Protein 9F3J (pdb70)

B-factor: mean 58.4, std 18.36, range [28.16, 162.72]

Nearest PDB structures (foldseek):
  6r2n-assembly3_C  TM=9.043E-01  e=4.550E-75  Kluyveromyces lactis
  6r2n-assembly2_B  TM=8.922E-01  e=2.659E-73  Kluyveromyces lactis
  6pdt-assembly1_A  TM=9.583E-01  e=2.714E-53  Saccharomyces cerevisiae S288C
  6p4x-assembly3_C  TM=8.476E-01  e=8.389E-52  Saccharomyces cerevisiae S288C
  6p4x-assembly8_B  TM=8.390E-01  e=1.185E-49  Saccharomyces cerevisiae S288C

Organism: Kluyveromyces lactis (strain ATCC 8585 / CBS 2359 / DSM 70799 / NBRC 1267 / NRRL Y-1140 / WM37) (NCBI:txid284590)

Secondary structure (DSSP, 8-state):
--HHHHHHHHHHHHTT---HHHHHHHHHHHHHHHHHHTS--SS-TTT--S---EE--------S--B-SPEEEEEE-SSEEEEEEEEEEETTEEEEEEEEEEPPGGGG-TTS---HHHHHHHHHHHHHHHHHHH-GGGTTTS-EEEEEEE-S-EEEEETTEEEE----TT---GGGTTSBHHHHHHHHHHHTT-TTEEEEEEE-HHHHHHHHHHHHS-HHHHHHEEEEEEEEESSSEEEEEEEEGGG-TTS-HHHHHHHHHTT--EEEEE--GGGTTTT-SSS---HHHHHIIIII-SSTTS-TTGGGTSHHHHHHHHHHHHHHHHHTT-S--TT-S-TT-TT-S-HHHHHHHHT--GGGTTHHHHHHHHHHH-----HHHHHHHHHHHHHHHHHHHHHHHHHHHHHHHHTTTT--STT-EEEEEEESHHHHHSTTHHHHHHHHHHHSTTHHHHHHTEEEEE-SS-HHHHHHHHHHHS--/--HHHHHHHHHHHHTT---HHHHHHHHHHHHHHHHHHTSPPSS-TTT--S---EE--------S--B-SPEEEEEE-SSEEEEEEEEEEETTEEEEEEEEEEPPGGGG-SSS---HHHHHHHHHHHHHHHHHHH-TTS-TT--EEEEEEE-S-EEEEETTEEEE----TT---GGGTTSBHHHHHHHHHHHTT-TTEEEEEEE-HHHHHHHHHHHHS-HHHHHHEEEEEEEEESSSEEEEEEEEGGG-TTS-HHHHHHHHHTT--EEEEE--GGGTTTT-SSS---HHHHHIIIII-SSTTS-HHHHTTSHHHHHHHHHHHHHHHHHTTSS--TT-S-TT-TT-S-HHHHHHHHT--GGGTTHHHHHHHHHHH-----HHHHHHHHHHHHHHHHHHHHHHHHHHHHHHHHTTTT--STT-EEEEEEESHHHHHSTTHHHHHHHHHHHSTTHHHHHHTEEEEE----SSHHHHHHHHHS--

Foldseek 3Di:
DDVVLVVVLVVVLVLLDQALVLLQVLLVVLLVLLLVLLAAQVDDLLPDLTFPFAFQQAQDADQQQDFDAKAKEWADDQWKIKIKIWGRPGQLDIDMDMDIDTDDCVQQDPVDADALLNVLLVVLVVNLVSCCVPVVPCQLPALHFYFYAYAADWNDDHFQWTAGSADFFRGDHPNRHRPTNQCSNCVSNVVVNNVSYHHFGYHHQQLLLQNSCSNNQHPVRCVQAPAAKRWEAASFTWMKGWDFLVSSNNDDVVVSVVCVVVVGTTTIIGRLCLSHPLVPPRQSDDPLLQCCQPPPGPHRSGSSLRCLAHFQHLQQSLLVVQVVCVVVVNHDQDQWQSPPDGSLGTSVLLLQLQPQDCVVLSVSNQVSRCVRTNGHDHSVRSVSSNSNSNSSLLSNLLSSLSSVLSVCVSVVVVPDDPSHAYEHEYEYCCCVRRPCSVVSNLVSSLSYPCHNVNSVSYHDDYRPRGSRNSSRVSSSVGDD/DFVVLLVLLVVVLVLLDQALVLLQVLLVVLLVLLLVLLAADPDDLLPDLTFPFAFQQAFDADQQQDFDAWAWEWADDLWKIKIKIWGRPGQLDIDMDMDIDTDDCVQQDDPDADALLNVLLVRLVVVVVSCCVPPVVDDLLAQHFYFYAYAADWNDPHFQWTAGSDDFLRGDHPVRHRPTNQVSNCVSNVVVSNVSYHHFGYHHQQLLLRRSCNNNQHPVRCVQAPAAKRWEAASFTWMKGWDFLVSSNNPDVVVSVVCVVVVGTTTIIGRLCLSHPLVPPRQSDDPLLQCCQPPPGPHRSGSSLRCLAHFQHLQQSLLVVQVVCVVVVNHDQDQWQSPPDGSLGTSVLLLQLQPQDCVVLSVSNQVSRCVRTNGHDHSVRSVSSNSNSNSSLLSNLLSSLSSVLSVCVSVVVCPDDPSHAYEHAYEHCCCVPRPCSVVSNLVSNLSYPCHNVNSVSYHDDHGDSPSRPSSRVSSSPGDD

GO terms:
  GO:0004340 glucokinase activity (F, EXP)
  GO:0004396 hexokinase activity (F, EXP)
  GO:0019158 mannokinase activity (F, EXP)

Solvent-accessible surface area: 37695 Å² total; per-residue (Å²): 134,52,99,158,6,37,144,21,1,49,63,10,22,90,88,5,111,8,70,125,82,55,0,48,68,0,1,117,30,0,29,58,10,0,91,126,10,4,73,67,55,168,63,74,53,45,124,41,70,38,2,19,0,5,12,7,59,13,22,70,62,10,62,0,88,54,128,27,115,39,3,0,2,0,23,0,17,10,55,25,2,75,0,6,4,0,54,2,70,6,86,27,92,53,125,66,79,78,51,121,36,135,8,45,108,89,12,82,52,147,113,122,154,13,42,4,105,46,1,0,71,47,0,0,91,29,0,59,119,2,0,60,141,48,32,152,130,37,24,89,115,115,163,6,32,0,0,0,0,1,8,2,4,9,47,19,83,42,33,44,29,1,113,1,9,34,9,5,17,33,1,125,0,43,77,0,54,33,84,16,0,11,124,38,0,35,98,13,0,58,83,42,40,0,63,24,0,54,10,14,0,3,3,12,21,0,0,0,0,1,5,0,10,0,0,22,2,52,91,79,38,47,53,32,20,47,0,25,0,0,0,19,1,5,36,8,4,12,0,0,2,25,4,115,0,94,52,0,86,63,11,84,90,71,40,40,112,104,30,57,93,101,58,53,79,60,0,0,0,4,0,5,0,0,2,0,8,8,106,54,90,63,8,20,54,6,78,13,2,88,50,0,9,110,122,45,14,75,10,68,15,36,5,3,0,5,2,2,0,1,11,48,2,0,0,0,0,0,2,2,0,0,8,40,1,47,134,91,160,38,7,84,5,64,152,26,68,0,113,130,55,59,61,47,2,61,14,111,8,0,25,86,0,0,54,12,51,68,151,90,79,0,85,84,0,78,74,13,0,58,187,25,3,88,0,84,10,72,86,40,18,14,37,6,1,11,82,2,0,53,16,0,0,77,1,0,0,11,0,0,0,0,0,0,0,0,2,1,58,42,48,101,17,50,128,58,82,68,22,19,8,0,7,0,0,0,33,16,70,4,2,71,129,7,18,3,0,85,27,6,0,44,63,0,0,6,43,4,76,15,10,46,105,3,2,26,49,6,46,18,89,28,8,173,24,20,8,10,0,0,0,0,13,8,0,39,137,14,135,93,131,61,99,156,10,42,145,19,1,46,65,10,22,89,82,5,111,11,70,129,83,52,0,49,69,0,2,112,31,0,28,57,10,0,91,128,12,4,79,86,66,187,68,70,56,41,123,45,66,36,3,21,0,7,11,6,56,12,23,68,62,8,63,0,92,51,130,26,99,31,4,0,0,0,17,1,17,12,55,22,2,47,0,0,4,0,54,3,75,6,83,26,91,70,124,68,74,63,55,111,38,137,10,51,113,78,8,48,44,108,127,118,150,6,42,6,106,46,1,1,72,50,0,0,74,27,0,69,108,3,16,72,147,49,32,164,143,46,118,102,109,74,144,10,31,0,0,0,2,1,7,3,5,8,48,19,85,42,31,45,28,1,114,3,9,32,17,4,22,17,3,76,1,64,77,0,67,35,81,16,0,10,124,38,0,34,98,16,0,57,83,46,40,6,63,18,0,56,9,12,0,3,3,12,28,0,0,0,4,1,4,9,24,0,0,38,0,54,92,78,34,46,47,36,19,34,0,19,0,0,0,23,2,4,40,6,4,11,0,0,2,23,5,119,0,94,53,0,77,62,11,79,88,68,41,39,112,106,31,61,91,104,59,52,79,59,1,0,0,6,0,6,0,0,1,0,8,7,101,55,88,64,8,20,54,5,75,12,2,88,50,0,8,108,124,47,14,65,13,67,14,37,5,3,0,5,2,2,1,1,13,57,3,0,0,0,0,0,2,1,0,0,10,42,1,47,135,88,164,36,9,88,5,68,153,24,67,0,112,133,53,58,61,45,2,61,14,107,7,0,27,84,0,0,56,12,51,69,149,90,75,0,60,81,0,82,70,11,0,51,185,26,2,84,0,96,14,67,68,79,22,13,43,16,2,14,85,2,0,52,15,1,0,76,0,0,0,11,0,0,0,0,0,0,0,0,2,1,67,48,48,98,9,57,111,69,81,72,23,18,19,0,2,0,1,0,21,14,68,4,3,55,122,8,16,4,0,78,25,5,0,23,64,0,0,8,45,5,76,14,10,50,102,4,2,28,58,8,66,3,78,45,10,126,12,12,22,0,6,0,0,0,14,8,0,40,137,15,136,93

Sequence (960 aa):
SDPKLTKAVDSICDQFIVTKSKISQLTEYFIDCMEKGLEPCESDISQNKGLPMIPTFVTDKPSGQEHGVTMLAADLGGTNFRVCSVELLGNHEFKIEQEKSKIPTFFFQQDDHHHVTSKDLFQHMALITHQFLTKHHKDVIQDYKWKMGFTFSYPVDQTSLSSGKLIRWTTKKGGFFKIGDTVGQDVVQLFQQELNDIGLSNVHVVALTNDTTGTLLARCYASSDAARAINEPVIGCIFGTGTNGCYMEKLENIHKLDPASREELLSQGKTHMCINTEWGSFDNELNHLPTTSYDIKIDQQFSTNPGFHLFEKRVSGLYLGEILRNILLDLEKQELFDLKESVLKNNPFILTTETLSHIEIDTVENDLQDTRDALLKAADLETTFEERVLIQKLVRAISRRAAFLAAVPIAAILIKTNALNQSYHCQVEVGCDGSVVEHYPGFRSMMRHALALSPIGPEGERDVHLRISKDGSGVGAALCALHANYSDPKLTKAVDSICDQFIVTKSKISQLTEYFIDCMEKGLEPCESDISQNKGLPMIPTFVTDKPSGQEHGVTMLAADLGGTNFRVCSVELLGNHEFKIEQEKSKIPTFFFQDDHHVTSKDLFQHMALITHQFLTKHHKDVIQDYKWKMGFTFSYPVDQTSLSSGKLIRWTKGFKIGDTVGQDVVQLFQQELNDIGLSNVHVVALTNDTTGTLLARCYASSDAARAINEPVIGCIFGTGTNGCYMEKLENIHKLDPASREELLSQGKTHMCINTEWGSFDNELNHLPTTSYDIKIDQQFSTNPGFHLFEKRVSGLYLGEILRNILLDLEKQELFDLKESVLKNNPFILTTETLSHIEIDTVENDLQDTRDALLKAADLETTFEERVLIQKLVRAISRRAAFLAAVPIAAILIKTNALNQSYHCQVEVGCDGSVVEHYPGFRSMMRHALALSPIGPEGERDVHLRISKDGSGVGAALCALHANY

InterPro domains:
  IPR001312 Hexokinase [PS51748] (4-477)
  IPR001312 Hexokinase [PTHR19443] (9-479)
  IPR019807 Hexokinase, binding site [PS00378] (147-172)
  IPR022672 Hexokinase, N-terminal [PF00349] (10-216)
  IPR022673 Hexokinase, C-terminal [PF03727] (230-477)
  IPR043129 ATPase, nucleotide binding domain [SSF53067] (10-218)
  IPR043129 ATPase, nucleotide binding domain [SSF53067] (229-478)

Structure (mmCIF, N/CA/C/O backbone):
data_9F3J
#
_entry.id   9F3J
#
_cell.length_a   187.890
_cell.length_b   187.890
_cell.length_c   92.151
_cell.angle_alpha   90.000
_cell.angle_beta   90.000
_cell.angle_gamma   90.000
#
_symmetry.space_group_name_H-M   'I 4'
#
loop_
_entity.id
_entity.type
_entity.pdbx_description
1 polymer Glucokinase-1
2 non-polymer alpha-D-mannopyranose
3 non-polymer 'MALONATE ION'
4 water water
#
loop_
_atom_site.group_PDB
_atom_site.id
_atom_site.type_symbol
_atom_site.label_atom_id
_atom_site.label_alt_id
_atom_site.label_comp_id
_atom_site.label_asym_id
_atom_site.label_entity_id
_atom_site.label_seq_id
_atom_site.pdbx_PDB_ins_code
_atom_site.Cartn_x
_atom_site.Cartn_y
_atom_site.Cartn_z
_atom_site.occupancy
_atom_site.B_iso_or_equiv
_atom_site.auth_seq_id
_atom_site.auth_comp_id
_atom_site.auth_asym_id
_atom_site.auth_atom_id
_atom_site.pdbx_PDB_model_num
ATOM 1 N N . SER A 1 2 ? -87.46023 -18.09214 -73.81972 1.000 89.79065 2 SER A N 1
ATOM 2 C CA . SER A 1 2 ? -88.80171 -17.60761 -74.12151 1.000 89.61272 2 SER A CA 1
ATOM 3 C C . SER A 1 2 ? -88.74254 -16.37053 -75.01136 1.000 92.27228 2 SER A C 1
ATOM 4 O O . SER A 1 2 ? -89.55136 -16.21890 -75.92579 1.000 103.60683 2 SER A O 1
ATOM 11 N N . ASP A 1 3 ? -87.78061 -15.49014 -74.74387 1.000 89.13463 3 ASP A N 1
ATOM 12 C CA . ASP A 1 3 ? -87.59932 -14.26298 -75.52103 1.000 91.85203 3 ASP A CA 1
ATOM 13 C C . ASP A 1 3 ? -86.17448 -14.22719 -76.05499 1.000 85.16417 3 ASP A C 1
ATOM 14 O O . ASP A 1 3 ? -85.25028 -13.79732 -75.34117 1.000 78.46315 3 ASP A O 1
ATOM 23 N N . PRO A 1 4 ? -85.94237 -14.66881 -77.29377 1.000 86.75576 4 PRO A N 1
ATOM 24 C CA . PRO A 1 4 ? -84.56166 -14.72268 -77.80322 1.000 83.84180 4 PRO A CA 1
ATOM 25 C C . PRO A 1 4 ? -83.85631 -13.37706 -77.82770 1.000 76.22368 4 PRO A C 1
ATOM 26 O O . PRO A 1 4 ? -82.62244 -13.34134 -77.74976 1.000 75.18768 4 PRO A O 1
ATOM 37 N N . LYS A 1 5 ? -84.59054 -12.26650 -77.93369 1.000 77.07607 5 LYS A N 1
ATOM 38 C CA . LYS A 1 5 ? -83.93242 -10.96371 -77.97597 1.000 73.69711 5 LYS A CA 1
ATOM 39 C C . LYS A 1 5 ? -83.40132 -10.56436 -76.60525 1.000 70.98840 5 LYS A C 1
ATOM 40 O O . LYS A 1 5 ? -82.32964 -9.95611 -76.50323 1.000 67.48219 5 LYS A O 1
ATOM 59 N N . LEU A 1 6 ? -84.13091 -10.89786 -75.53977 1.000 70.12877 6 LEU A N 1
ATOM 60 C CA . LEU A 1 6 ? -83.62202 -10.64158 -74.19711 1.000 66.96681 6 LEU A CA 1
ATOM 61 C C . LEU A 1 6 ? -82.41429 -11.52019 -73.89342 1.000 63.90881 6 LEU A C 1
ATOM 62 O O . LEU A 1 6 ? -81.44986 -11.06537 -73.26700 1.000 59.18844 6 LEU A O 1
ATOM 78 N N . THR A 1 7 ? -82.44607 -12.77945 -74.33832 1.000 65.85485 7 THR A N 1
ATOM 79 C CA . THR A 1 7 ? -81.33406 -13.68843 -74.07784 1.000 64.98845 7 THR A CA 1
ATOM 80 C C . THR A 1 7 ? -80.05094 -13.19354 -74.73416 1.000 63.01715 7 THR A C 1
ATOM 81 O O . THR A 1 7 ? -78.97718 -13.23171 -74.12201 1.000 60.61367 7 THR A O 1
ATOM 92 N N . LYS A 1 8 ? -80.13805 -12.72961 -75.98228 1.000 65.06531 8 LYS A N 1
ATOM 93 C CA . LYS A 1 8 ? -78.94666 -12.22929 -76.65904 1.000 66.87849 8 LYS A CA 1
ATOM 94 C C . LYS A 1 8 ? -78.46351 -10.91994 -76.04898 1.000 61.38007 8 LYS A C 1
ATOM 95 O O . LYS A 1 8 ? -77.25399 -10.66804 -76.00659 1.000 59.39850 8 LYS A O 1
ATOM 114 N N . ALA A 1 9 ? -79.38342 -10.07494 -75.57872 1.000 59.21105 9 ALA A N 1
ATOM 115 C CA . ALA A 1 9 ? -78.97418 -8.84773 -74.90454 1.000 55.54546 9 ALA A CA 1
ATOM 116 C C . ALA A 1 9 ? -78.20343 -9.15630 -73.62732 1.000 57.16695 9 ALA A C 1
ATOM 117 O O . ALA A 1 9 ? -77.20137 -8.49890 -73.32172 1.000 52.77263 9 ALA A O 1
ATOM 124 N N . VAL A 1 10 ? -78.65090 -10.16070 -72.87259 1.000 55.27144 10 VAL A N 1
ATOM 125 C CA . VAL A 1 10 ? -77.98092 -10.50991 -71.62380 1.000 54.54223 10 VAL A CA 1
ATOM 126 C C . VAL A 1 10 ? -76.60946 -11.11395 -71.90526 1.000 53.31901 10 VAL A C 1
ATOM 127 O O . VAL A 1 10 ? -75.60904 -10.72942 -71.28905 1.000 52.19649 10 VAL A O 1
ATOM 140 N N . ASP A 1 11 ? -76.53990 -12.07153 -72.83575 1.000 54.62537 11 ASP A N 1
ATOM 141 C CA . ASP A 1 11 ? -75.24716 -12.64686 -73.19705 1.000 56.99822 11 ASP A CA 1
ATOM 142 C C . ASP A 1 11 ? -74.27341 -11.56261 -73.64052 1.000 53.78758 11 ASP A C 1
ATOM 143 O O . ASP A 1 11 ? -73.07407 -11.63535 -73.34771 1.000 51.53329 11 ASP A O 1
ATOM 152 N N . SER A 1 12 ? -74.77356 -10.54356 -74.34297 1.000 54.27637 12 SER A N 1
ATOM 153 C CA . SER A 1 12 ? -73.90937 -9.45482 -74.78713 1.000 54.94070 12 SER A CA 1
ATOM 154 C C . SER A 1 12 ? -73.42847 -8.61896 -73.60830 1.000 51.75170 12 SER A C 1
ATOM 155 O O . SER A 1 12 ? -72.26782 -8.19422 -73.57416 1.000 52.10586 12 SER A O 1
ATOM 163 N N . ILE A 1 13 ? -74.30941 -8.35913 -72.64036 1.000 52.26818 13 ILE A N 1
ATOM 164 C CA . ILE A 1 13 ? -73.90119 -7.62556 -71.44728 1.000 49.86509 13 ILE A CA 1
ATOM 165 C C . ILE A 1 13 ? -72.89403 -8.44034 -70.64629 1.000 49.72868 13 ILE A C 1
ATOM 166 O O . ILE A 1 13 ? -71.90760 -7.90260 -70.12949 1.000 46.21182 13 ILE A O 1
ATOM 182 N N . CYS A 1 14 ? -73.12536 -9.74968 -70.53052 1.000 49.02263 14 CYS A N 1
ATOM 183 C CA . CYS A 1 14 ? -72.19372 -10.60527 -69.80455 1.000 48.46801 14 CYS A CA 1
ATOM 184 C C . CYS A 1 14 ? -70.80157 -10.55791 -70.42195 1.000 47.49032 14 CYS A C 1
ATOM 185 O O . CYS A 1 14 ? -69.79502 -10.59148 -69.70442 1.000 48.24714 14 CYS A O 1
ATOM 193 N N . ASP A 1 15 ? -70.72235 -10.48152 -71.75292 1.000 45.88262 15 ASP A N 1
ATOM 194 C CA . ASP A 1 15 ? -69.42133 -10.41494 -72.40976 1.000 48.09234 15 ASP A CA 1
ATOM 195 C C . ASP A 1 15 ? -68.68222 -9.12257 -72.07884 1.000 49.14193 15 ASP A C 1
ATOM 196 O O . ASP A 1 15 ? -67.44829 -9.08563 -72.14297 1.000 48.69209 15 ASP A O 1
ATOM 205 N N . GLN A 1 16 ? -69.40700 -8.05661 -71.72803 1.000 46.47429 16 GLN A N 1
ATOM 206 C CA . GLN A 1 16 ? -68.75190 -6.80354 -71.36955 1.000 46.16572 16 GLN A CA 1
ATOM 207 C C . GLN A 1 16 ? -67.96401 -6.91120 -70.07142 1.000 44.31654 16 GLN A C 1
ATOM 208 O O . GLN A 1 16 ? -67.09548 -6.06972 -69.81839 1.000 44.67322 16 GLN A O 1
ATOM 222 N N . PHE A 1 17 ? -68.23856 -7.92166 -69.24979 1.000 40.27743 17 PHE A N 1
ATOM 223 C CA . PHE A 1 17 ? -67.59149 -8.06695 -67.95410 1.000 41.76817 17 PHE A CA 1
ATOM 224 C C . PHE A 1 17 ? -66.43567 -9.05559 -67.97593 1.000 42.19317 17 PHE A C 1
ATOM 225 O O . PHE A 1 17 ? -65.81740 -9.28851 -66.93285 1.000 42.32776 17 PHE A O 1
ATOM 242 N N . ILE A 1 18 ? -66.12195 -9.63258 -69.13538 1.000 40.79936 18 ILE A N 1
ATOM 243 C CA . ILE A 1 18 ? -65.03108 -10.59106 -69.21972 1.000 40.69945 18 ILE A CA 1
ATOM 244 C C . ILE A 1 18 ? -63.70526 -9.86618 -69.04147 1.000 40.91587 18 ILE A C 1
ATOM 245 O O . ILE A 1 18 ? -63.47623 -8.79324 -69.61669 1.000 41.33006 18 ILE A O 1
ATOM 261 N N . VAL A 1 19 ? -62.82211 -10.45480 -68.24135 1.000 43.32200 19 VAL A N 1
ATOM 262 C CA . VAL A 1 19 ? -61.46967 -9.95153 -68.03386 1.000 40.73872 19 VAL A CA 1
ATOM 263 C C . VAL A 1 19 ? -60.51217 -11.03757 -68.49928 1.000 39.25274 19 VAL A C 1
ATOM 264 O O . VAL A 1 19 ? -60.48317 -12.13408 -67.92648 1.000 38.22264 19 VAL A O 1
ATOM 277 N N . THR A 1 20 ? -59.73432 -10.73535 -69.53300 1.000 41.31451 20 THR A N 1
ATOM 278 C CA . THR A 1 20 ? -58.86891 -11.71833 -70.16383 1.000 41.04256 20 THR A CA 1
ATOM 279 C C . THR A 1 20 ? -57.52997 -11.81104 -69.43548 1.000 43.09242 20 THR A C 1
ATOM 280 O O . THR A 1 20 ? -57.18375 -10.97010 -68.60282 1.000 40.34624 20 THR A O 1
ATOM 291 N N . LYS A 1 21 ? -56.76849 -12.85936 -69.76538 1.000 42.16966 21 LYS A N 1
ATOM 292 C CA . LYS A 1 21 ? -55.42035 -12.99346 -69.22230 1.000 43.12116 21 LYS A CA 1
ATOM 293 C C . LYS A 1 21 ? -54.56841 -11.78303 -69.58218 1.000 43.68800 21 LYS A C 1
ATOM 294 O O . LYS A 1 21 ? -53.87010 -11.22310 -68.72914 1.000 38.78419 21 LYS A O 1
ATOM 313 N N . SER A 1 22 ? -54.61075 -11.36567 -70.84951 1.000 42.83240 22 SER A N 1
ATOM 314 C CA . SER A 1 22 ? -53.79558 -10.23239 -71.27268 1.000 44.10657 22 SER A CA 1
ATOM 315 C C . SER A 1 22 ? -54.19315 -8.96768 -70.52508 1.000 43.97397 22 SER A C 1
ATOM 316 O O . SER A 1 22 ? -53.33650 -8.14225 -70.18582 1.000 43.26068 22 SER A O 1
ATOM 324 N N . LYS A 1 23 ? -55.48847 -8.80328 -70.24834 1.000 42.23960 23 LYS A N 1
ATOM 325 C CA . LYS A 1 23 ? -55.93593 -7.65174 -69.47381 1.000 41.22210 23 LYS A CA 1
ATOM 326 C C . LYS A 1 23 ? -55.36666 -7.70087 -68.06171 1.000 42.07099 23 LYS A C 1
ATOM 327 O O . LYS A 1 23 ? -54.87122 -6.69426 -67.54181 1.000 41.10378 23 LYS A O 1
ATOM 346 N N . ILE A 1 24 ? -55.42763 -8.87313 -67.42507 1.000 39.44187 24 ILE A N 1
ATOM 347 C CA . ILE A 1 24 ? -54.86238 -9.02257 -66.08706 1.000 41.41711 24 ILE A CA 1
ATOM 348 C C . ILE A 1 24 ? -53.38365 -8.66116 -66.09780 1.000 40.86577 24 ILE A C 1
ATOM 349 O O . ILE A 1 24 ? -52.89606 -7.94813 -65.21319 1.000 43.37800 24 ILE A O 1
ATOM 365 N N . SER A 1 25 ? -52.64764 -9.14502 -67.09947 1.000 39.53175 25 SER A N 1
ATOM 366 C CA . SER A 1 25 ? -51.23611 -8.79612 -67.21790 1.000 44.48980 25 SER A CA 1
ATOM 367 C C . SER A 1 25 ? -51.05666 -7.28604 -67.32580 1.000 44.06012 25 SER A C 1
ATOM 368 O O . SER A 1 25 ? -50.20823 -6.69805 -66.64517 1.000 43.15061 25 SER A O 1
ATOM 376 N N . GLN A 1 26 ? -51.85631 -6.63930 -68.17668 1.000 44.54542 26 GLN A N 1
ATOM 377 C CA . GLN A 1 26 ? -51.76586 -5.19001 -68.32982 1.000 43.45645 26 GLN A CA 1
ATOM 378 C C . GLN A 1 26 ? -52.05045 -4.48106 -67.01083 1.000 43.90583 26 GLN A C 1
ATOM 379 O O . GLN A 1 26 ? -51.29834 -3.59226 -66.59424 1.000 44.31728 26 GLN A O 1
ATOM 393 N N . LEU A 1 27 ? -53.14614 -4.85340 -66.34478 1.000 43.62905 27 LEU A N 1
ATOM 394 C CA . LEU A 1 27 ? -53.50622 -4.19919 -65.09087 1.000 41.57917 27 LEU A CA 1
ATOM 395 C C . LEU A 1 27 ? -52.47716 -4.47754 -64.00196 1.000 40.27471 27 LEU A C 1
ATOM 396 O O . LEU A 1 27 ? -52.16982 -3.59534 -63.19254 1.000 40.13057 27 LEU A O 1
ATOM 412 N N . THR A 1 28 ? -51.93452 -5.69638 -63.96371 1.000 42.82804 28 THR A N 1
ATOM 413 C CA . THR A 1 28 ? -50.90572 -6.01729 -62.97921 1.000 40.57827 28 THR A CA 1
ATOM 414 C C . THR A 1 28 ? -49.66791 -5.15350 -63.18393 1.000 41.38761 28 THR A C 1
ATOM 415 O O . THR A 1 28 ? -49.12969 -4.58124 -62.22902 1.000 38.80981 28 THR A O 1
ATOM 426 N N . GLU A 1 29 ? -49.20331 -5.04574 -64.42988 1.000 45.64767 29 GLU A N 1
ATOM 427 C CA . GLU A 1 29 ? -48.06284 -4.18538 -64.72671 1.000 46.47716 29 GLU A CA 1
ATOM 428 C C . GLU A 1 29 ? -48.36968 -2.73670 -64.36842 1.000 47.05370 29 GLU A C 1
ATOM 429 O O . GLU A 1 29 ? -47.55778 -2.05390 -63.73239 1.000 43.53589 29 GLU A O 1
ATOM 441 N N . TYR A 1 30 ? -49.54309 -2.24885 -64.77637 1.000 45.04428 30 TYR A N 1
ATOM 442 C CA . TYR A 1 30 ? -49.90472 -0.86186 -64.50442 1.000 46.02729 30 TYR A CA 1
ATOM 443 C C . TYR A 1 30 ? -50.00244 -0.59652 -63.00660 1.000 42.18809 30 TYR A C 1
ATOM 444 O O . TYR A 1 30 ? -49.59815 0.47109 -62.53211 1.000 43.69667 30 TYR A O 1
ATOM 462 N N . PHE A 1 31 ? -50.53415 -1.55340 -62.24247 1.000 41.47486 31 PHE A N 1
ATOM 463 C CA . PHE A 1 31 ? -50.63159 -1.35882 -60.79969 1.000 40.43500 31 PHE A CA 1
ATOM 464 C C . PHE A 1 31 ? -49.25687 -1.11743 -60.18926 1.000 40.42818 31 PHE A C 1
ATOM 465 O O . PHE A 1 31 ? -49.10365 -0.27373 -59.29857 1.000 41.56472 31 PHE A O 1
ATOM 482 N N . ILE A 1 32 ? -48.24264 -1.84871 -60.65622 1.000 41.64309 32 ILE A N 1
ATOM 483 C CA . ILE A 1 32 ? -46.89239 -1.65749 -60.13535 1.000 40.82093 32 ILE A CA 1
ATOM 484 C C . ILE A 1 32 ? -46.38637 -0.26054 -60.47477 1.000 46.61212 32 ILE A C 1
ATOM 485 O O . ILE A 1 32 ? -45.78064 0.41627 -59.63466 1.000 45.51109 32 ILE A O 1
ATOM 501 N N . ASP A 1 33 ? -46.61775 0.19293 -61.70942 1.000 46.88718 33 ASP A N 1
ATOM 502 C CA . ASP A 1 33 ? -46.27445 1.56769 -62.05985 1.000 50.40213 33 ASP A CA 1
ATOM 503 C C . ASP A 1 33 ? -46.94549 2.54961 -61.10682 1.000 47.74487 33 ASP A C 1
ATOM 504 O O . ASP A 1 33 ? -46.30167 3.46527 -60.58242 1.000 48.78485 33 ASP A O 1
ATOM 513 N N . CYS A 1 34 ? -48.24627 2.36679 -60.86475 1.000 44.81861 34 CYS A N 1
ATOM 514 C CA . CYS A 1 34 ? -48.96732 3.26586 -59.96992 1.000 45.69917 34 CYS A CA 1
ATOM 515 C C . CYS A 1 34 ? -48.44636 3.18112 -58.54085 1.000 44.93626 34 CYS A C 1
ATOM 516 O O . CYS A 1 34 ? -48.48025 4.17874 -57.81089 1.000 45.36721 34 CYS A O 1
ATOM 524 N N . MET A 1 35 ? -47.97696 2.00499 -58.11646 1.000 43.05010 35 MET A N 1
ATOM 525 C CA . MET A 1 35 ? -47.35960 1.89249 -56.79855 1.000 43.98762 35 MET A CA 1
ATOM 526 C C . MET A 1 35 ? -46.13024 2.78539 -56.70300 1.000 41.89027 35 MET A C 1
ATOM 527 O O . MET A 1 35 ? -45.96631 3.54016 -55.73791 1.000 40.88491 35 MET A O 1
ATOM 541 N N . GLU A 1 36 ? -45.25742 2.71789 -57.70920 1.000 43.86735 36 GLU A N 1
ATOM 542 C CA . GLU A 1 36 ? -44.02235 3.49360 -57.67764 1.000 46.60938 36 GLU A CA 1
ATOM 543 C C . GLU A 1 36 ? -44.30708 4.98858 -57.74772 1.000 46.35726 36 GLU A C 1
ATOM 544 O O . GLU A 1 36 ? -43.68671 5.77739 -57.02439 1.000 46.04734 36 GLU A O 1
ATOM 556 N N . LYS A 1 37 ? -45.23783 5.39969 -58.61295 1.000 47.66784 37 LYS A N 1
ATOM 557 C CA . LYS A 1 37 ? -45.64781 6.80003 -58.63535 1.000 45.97491 37 LYS A CA 1
ATOM 558 C C . LYS A 1 37 ? -46.19699 7.23124 -57.28147 1.000 43.56137 37 LYS A C 1
ATOM 559 O O . LYS A 1 37 ? -45.86693 8.31402 -56.78470 1.000 39.90777 37 LYS A O 1
ATOM 578 N N . GLY A 1 38 ? -47.04301 6.39623 -56.67223 1.000 45.58159 38 GLY A N 1
ATOM 579 C CA . GLY A 1 38 ? -47.68961 6.75409 -55.42198 1.000 42.23741 38 GLY A CA 1
ATOM 580 C C . GLY A 1 38 ? -46.75351 6.83646 -54.23615 1.000 42.78181 38 GLY A C 1
ATOM 581 O O . GLY A 1 38 ? -47.10268 7.46189 -53.23032 1.000 41.58699 38 GLY A O 1
ATOM 585 N N . LEU A 1 39 ? -45.57557 6.21965 -54.32656 1.000 43.13980 39 LEU A N 1
ATOM 586 C CA . LEU A 1 39 ? -44.59505 6.29794 -53.25206 1.000 42.27636 39 LEU A CA 1
ATOM 587 C C . LEU A 1 39 ? -43.80030 7.59560 -53.28099 1.000 47.65777 39 LEU A C 1
ATOM 588 O O . LEU A 1 39 ? -43.04707 7.86467 -52.33914 1.000 46.25457 39 LEU A O 1
ATOM 604 N N . GLU A 1 40 ? -43.95564 8.39614 -54.32871 1.000 46.63738 40 GLU A N 1
ATOM 605 C CA . GLU A 1 40 ? -43.34095 9.70676 -54.41583 1.000 50.29391 40 GLU A CA 1
ATOM 606 C C . GLU A 1 40 ? -44.20688 10.74671 -53.71528 1.000 51.54792 40 GLU A C 1
ATOM 607 O O . GLU A 1 40 ? -45.41330 10.55256 -53.54468 1.000 51.50034 40 GLU A O 1
ATOM 619 N N . PRO A 1 41 ? -43.61675 11.86552 -53.29940 1.000 52.64216 41 PRO A N 1
ATOM 620 C CA . PRO A 1 41 ? -44.43527 12.96020 -52.77306 1.000 50.43949 41 PRO A CA 1
ATOM 621 C C . PRO A 1 41 ? -45.36043 13.46528 -53.86771 1.000 55.00379 41 PRO A C 1
ATOM 622 O O . PRO A 1 41 ? -44.98841 13.52558 -55.04149 1.000 59.76768 41 PRO A O 1
ATOM 633 N N . CYS A 1 42 ? -46.58057 13.82744 -53.47428 1.000 54.18605 42 CYS A N 1
ATOM 634 C CA . CYS A 1 42 ? -47.61219 14.14956 -54.45091 1.000 60.00315 42 CYS A CA 1
ATOM 635 C C . CYS A 1 42 ? -47.46948 15.53926 -55.05399 1.000 66.63154 42 CYS A C 1
ATOM 636 O O . CYS A 1 42 ? -48.07759 15.80460 -56.09692 1.000 69.65838 42 CYS A O 1
ATOM 644 N N . GLU A 1 43 ? -46.68441 16.42582 -54.44482 1.000 72.04299 43 GLU A N 1
ATOM 645 C CA . GLU A 1 43 ? -46.43547 17.75835 -54.99232 1.000 71.30984 43 GLU A CA 1
ATOM 646 C C . GLU A 1 43 ? -47.72983 18.53713 -55.21761 1.000 68.49725 43 GLU A C 1
ATOM 647 O O . GLU A 1 43 ? -47.75145 19.51530 -55.97178 1.000 79.47368 43 GLU A O 1
ATOM 659 N N . SER A 1 44 ? -48.81121 18.09821 -54.58086 1.000 74.84803 44 SER A N 1
ATOM 660 C CA . SER A 1 44 ? -50.10375 18.76798 -54.60922 1.000 81.82260 44 SER A CA 1
ATOM 661 C C . SER A 1 44 ? -50.79941 18.47281 -53.28465 1.000 81.32899 44 SER A C 1
ATOM 662 O O . SER A 1 44 ? -50.19544 17.92908 -52.35602 1.000 82.25455 44 SER A O 1
ATOM 670 N N . ASP A 1 45 ? -52.06695 18.85429 -53.18229 1.000 92.43760 45 ASP A N 1
ATOM 671 C CA . ASP A 1 45 ? -52.85707 18.47054 -52.02128 1.000 94.68633 45 ASP A CA 1
ATOM 672 C C . ASP A 1 45 ? -53.10890 16.96540 -52.04528 1.000 92.45297 45 ASP A C 1
ATOM 673 O O . ASP A 1 45 ? -53.39305 16.38408 -53.09630 1.000 92.64696 45 ASP A O 1
ATOM 682 N N . ILE A 1 46 ? -52.99407 16.32855 -50.87629 1.000 81.10503 46 ILE A N 1
ATOM 683 C CA . ILE A 1 46 ? -53.22970 14.88890 -50.80122 1.000 77.89689 46 ILE A CA 1
ATOM 684 C C . ILE A 1 46 ? -54.68482 14.56117 -51.10919 1.000 78.19510 46 ILE A C 1
ATOM 685 O O . ILE A 1 46 ? -54.99254 13.46190 -51.58687 1.000 68.55224 46 ILE A O 1
ATOM 701 N N . SER A 1 47 ? -55.60181 15.49210 -50.83935 1.000 81.71753 47 SER A N 1
ATOM 702 C CA . SER A 1 47 ? -57.00629 15.28501 -51.16817 1.000 79.49955 47 SER A CA 1
ATOM 703 C C . SER A 1 47 ? -57.28325 15.44242 -52.65748 1.000 79.60442 47 SER A C 1
ATOM 704 O O . SER A 1 47 ? -58.26384 14.87915 -53.15565 1.000 74.16067 47 SER A O 1
ATOM 712 N N . GLN A 1 48 ? -56.44863 16.19799 -53.37309 1.000 83.14450 48 GLN A N 1
ATOM 713 C CA . GLN A 1 48 ? -56.58170 16.32606 -54.81826 1.000 82.82147 48 GLN A CA 1
ATOM 714 C C . GLN A 1 48 ? -55.90538 15.18592 -55.56572 1.000 73.39473 48 GLN A C 1
ATOM 715 O O . GLN A 1 48 ? -56.24187 14.93925 -56.72886 1.000 70.64637 48 GLN A O 1
ATOM 729 N N . ASN A 1 49 ? -54.95982 14.49903 -54.92807 1.000 72.23953 49 ASN A N 1
ATOM 730 C CA . ASN A 1 49 ? -54.20326 13.44712 -55.59350 1.000 68.72181 49 ASN A CA 1
ATOM 731 C C . ASN A 1 49 ? -55.13324 12.39242 -56.18177 1.000 63.49768 49 ASN A C 1
ATOM 732 O O . ASN A 1 49 ? -56.00450 11.85640 -55.49036 1.000 62.02111 49 ASN A O 1
ATOM 743 N N . LYS A 1 50 ? -54.93647 12.09142 -57.46651 1.000 59.92276 50 LYS A N 1
ATOM 744 C CA . LYS A 1 50 ? -55.73290 11.09516 -58.17047 1.000 61.73729 50 LYS A CA 1
ATOM 745 C C . LYS A 1 50 ? -55.02298 9.75663 -58.32946 1.000 55.83005 50 LYS A C 1
ATOM 746 O O . LYS A 1 50 ? -55.63605 8.80791 -58.82953 1.000 56.53526 50 LYS A O 1
ATOM 765 N N . GLY A 1 51 ? -53.76001 9.65448 -57.92607 1.000 55.54078 51 GLY A N 1
ATOM 766 C CA . GLY A 1 51 ? -53.00767 8.42750 -58.06963 1.000 55.76678 51 GLY A CA 1
ATOM 767 C C . GLY A 1 51 ? -53.27665 7.45604 -56.93607 1.000 58.95656 51 GLY A C 1
ATOM 768 O O . GLY A 1 51 ? -54.16162 7.64513 -56.09962 1.000 58.93196 51 GLY A O 1
ATOM 772 N N . LEU A 1 52 ? -52.48481 6.39312 -56.91716 1.000 51.92469 52 LEU A N 1
ATOM 773 C CA . LEU A 1 52 ? -52.59699 5.37240 -55.88171 1.000 42.88187 52 LEU A CA 1
ATOM 774 C C . LEU A 1 52 ? -52.05909 5.93625 -54.57037 1.000 42.37374 52 LEU A C 1
ATOM 775 O O . LEU A 1 52 ? -50.85409 6.20658 -54.48132 1.000 41.29343 52 LEU A O 1
ATOM 791 N N . PRO A 1 53 ? -52.89109 6.13031 -53.53896 1.000 41.64144 53 PRO A N 1
ATOM 792 C CA . PRO A 1 53 ? -52.43049 6.90121 -52.36601 1.000 41.30393 53 PRO A CA 1
ATOM 793 C C . PRO A 1 53 ? -51.12598 6.41293 -51.74952 1.000 40.15710 53 PRO A C 1
ATOM 794 O O . PRO A 1 53 ? -50.23779 7.23145 -51.47951 1.000 43.19225 53 PRO A O 1
ATOM 805 N N . MET A 1 54 ? -50.98326 5.11083 -51.50926 1.000 37.60547 54 MET A N 1
ATOM 806 C CA . MET A 1 54 ? -49.75491 4.54294 -50.95176 1.000 38.18219 54 MET A CA 1
ATOM 807 C C . MET A 1 54 ? -49.35145 5.28482 -49.67387 1.000 39.27995 54 MET A C 1
ATOM 808 O O . MET A 1 54 ? -48.32134 5.95382 -49.59887 1.000 39.21068 54 MET A O 1
ATOM 822 N N . ILE A 1 55 ? -50.20543 5.14513 -48.66651 1.000 38.08428 55 ILE A N 1
ATOM 823 C CA . ILE A 1 55 ? -50.12020 5.94279 -47.44698 1.000 38.71232 55 ILE A CA 1
ATOM 824 C C . ILE A 1 55 ? -49.21767 5.21422 -46.45361 1.000 38.01104 55 ILE A C 1
ATOM 825 O O . ILE A 1 55 ? -49.52330 4.06860 -46.08626 1.000 36.92193 55 ILE A O 1
ATOM 841 N N . PRO A 1 56 ? -48.12660 5.82876 -45.98895 1.000 43.00325 56 PRO A N 1
ATOM 842 C CA . PRO A 1 56 ? -47.32305 5.20241 -44.92751 1.000 41.87652 56 PRO A CA 1
ATOM 843 C C . PRO A 1 56 ? -48.09677 5.14565 -43.61867 1.000 38.99673 56 PRO A C 1
ATOM 844 O O . PRO A 1 56 ? -48.71714 6.12673 -43.20433 1.000 42.67066 56 PRO A O 1
ATOM 855 N N . THR A 1 57 ? -48.06101 3.98033 -42.97451 1.000 41.76816 57 THR A N 1
ATOM 856 C CA . THR A 1 57 ? -48.81080 3.73394 -41.74990 1.000 41.44759 57 THR A CA 1
ATOM 857 C C . THR A 1 57 ? -47.98770 3.94298 -40.48617 1.000 41.95007 57 THR A C 1
ATOM 858 O O . THR A 1 57 ? -48.55889 3.94303 -39.38976 1.000 37.95460 57 THR A O 1
ATOM 869 N N . PHE A 1 58 ? -46.67049 4.10945 -40.61245 1.000 42.10611 58 PHE A N 1
ATOM 870 C CA . PHE A 1 58 ? -45.76626 4.23421 -39.46935 1.000 40.67116 58 PHE A CA 1
ATOM 871 C C . PHE A 1 58 ? -45.76625 2.97821 -38.60112 1.000 40.56920 58 PHE A C 1
ATOM 872 O O . PHE A 1 58 ? -45.47464 3.03535 -37.40371 1.000 42.55885 58 PHE A O 1
ATOM 889 N N . VAL A 1 59 ? -46.07984 1.83362 -39.20162 1.000 40.48481 59 VAL A N 1
ATOM 890 C CA . VAL A 1 59 ? -45.87191 0.52704 -38.58739 1.000 44.68065 59 VAL A CA 1
ATOM 891 C C . VAL A 1 59 ? -44.66864 -0.10565 -39.27286 1.000 43.21117 59 VAL A C 1
ATOM 892 O O . VAL A 1 59 ? -44.67431 -0.30259 -40.49471 1.000 38.41511 59 VAL A O 1
ATOM 905 N N . THR A 1 60 ? -43.63706 -0.42345 -38.49009 1.000 44.94372 60 THR A N 1
ATOM 906 C CA . THR A 1 60 ? -42.36979 -0.88777 -39.03494 1.000 47.55554 60 THR A CA 1
ATOM 907 C C . THR A 1 60 ? -41.99907 -2.29900 -38.60126 1.000 46.73654 60 THR A C 1
ATOM 908 O O . THR A 1 60 ? -40.98049 -2.82076 -39.06863 1.000 50.10316 60 THR A O 1
ATOM 919 N N . ASP A 1 61 ? -42.78993 -2.93732 -37.74067 1.000 51.21634 61 ASP A N 1
ATOM 920 C CA . ASP A 1 61 ? -42.44018 -4.23436 -37.17519 1.000 50.20567 61 ASP A CA 1
ATOM 921 C C . ASP A 1 61 ? -43.62119 -5.18573 -37.27641 1.000 47.03417 61 ASP A C 1
ATOM 922 O O . ASP A 1 61 ? -44.72519 -4.86353 -36.82533 1.000 47.34033 61 ASP A O 1
ATOM 931 N N . LYS A 1 62 ? -43.37805 -6.35839 -37.85201 1.000 53.49923 62 LYS A N 1
ATOM 932 C CA . LYS A 1 62 ? -44.39010 -7.40681 -37.90502 1.000 45.26059 62 LYS A CA 1
ATOM 933 C C . LYS A 1 62 ? -44.38620 -8.18656 -36.59375 1.000 46.21653 62 LYS A C 1
ATOM 934 O O . LYS A 1 62 ? -43.32661 -8.65644 -36.16696 1.000 51.22111 62 LYS A O 1
ATOM 953 N N . PRO A 1 63 ? -45.52899 -8.32721 -35.92072 1.000 47.50086 63 PRO A N 1
ATOM 954 C CA . PRO A 1 63 ? -45.54818 -9.07372 -34.65704 1.000 49.26887 63 PRO A CA 1
ATOM 955 C C . PRO A 1 63 ? -44.93358 -10.45893 -34.81308 1.000 51.12500 63 PRO A C 1
ATOM 956 O O . PRO A 1 63 ? -45.06668 -11.10857 -35.85310 1.000 46.35479 63 PRO A O 1
ATOM 967 N N . SER A 1 64 ? -44.24958 -10.90793 -33.76124 1.000 48.17898 64 SER A N 1
ATOM 968 C CA . SER A 1 64 ? -43.65084 -12.23509 -33.74701 1.000 53.78953 64 SER A CA 1
ATOM 969 C C . SER A 1 64 ? -44.59991 -13.30708 -33.23459 1.000 53.99739 64 SER A C 1
ATOM 970 O O . SER A 1 64 ? -44.37076 -14.49370 -33.49477 1.000 53.08410 64 SER A O 1
ATOM 978 N N . GLY A 1 65 ? -45.65735 -12.92071 -32.52457 1.000 53.26714 65 GLY A N 1
ATOM 979 C CA . GLY A 1 65 ? -46.53094 -13.85999 -31.85983 1.000 54.23367 65 GLY A CA 1
ATOM 980 C C . GLY A 1 65 ? -46.23657 -14.04070 -30.38770 1.000 54.87173 65 GLY A C 1
ATOM 981 O O . GLY A 1 65 ? -47.04449 -14.65704 -29.68162 1.000 52.44073 65 GLY A O 1
ATOM 985 N N . GLN A 1 66 ? -45.10379 -13.52977 -29.90912 1.000 57.83065 66 GLN A N 1
ATOM 986 C CA . GLN A 1 66 ? -44.72412 -13.62972 -28.50811 1.000 58.05678 66 GLN A CA 1
ATOM 987 C C . GLN A 1 66 ? -45.00982 -12.35498 -27.72933 1.000 58.53517 66 GLN A C 1
ATOM 988 O O . GLN A 1 66 ? -44.65225 -12.27382 -26.54992 1.000 60.97452 66 GLN A O 1
ATOM 1002 N N . GLU A 1 67 ? -45.64123 -11.36299 -28.35182 1.000 58.34499 67 GLU A N 1
ATOM 1003 C CA . GLU A 1 67 ? -46.01917 -10.15897 -27.62837 1.000 57.29414 67 GLU A CA 1
ATOM 1004 C C . GLU A 1 67 ? -47.06348 -10.49235 -26.57231 1.000 57.00839 67 GLU A C 1
ATOM 1005 O O . GLU A 1 67 ? -47.95982 -11.31095 -26.79504 1.000 56.74543 67 GLU A O 1
ATOM 1017 N N . HIS A 1 68 ? -46.94228 -9.85124 -25.41421 1.000 60.85632 68 HIS A N 1
ATOM 1018 C CA . HIS A 1 68 ? -47.86726 -10.07990 -24.31696 1.000 61.34514 68 HIS A CA 1
ATOM 1019 C C . HIS A 1 68 ? -47.91054 -8.82878 -23.45617 1.000 60.98925 68 HIS A C 1
ATOM 1020 O O . HIS A 1 68 ? -46.97541 -8.02415 -23.44541 1.000 61.39689 68 HIS A O 1
ATOM 1034 N N . GLY A 1 69 ? -49.00993 -8.67560 -22.73265 1.000 60.36539 69 GLY A N 1
ATOM 1035 C CA . GLY A 1 69 ? -49.17307 -7.52125 -21.87175 1.000 57.76292 69 GLY A CA 1
ATOM 1036 C C . GLY A 1 69 ? -50.55245 -7.52501 -21.25771 1.000 58.92750 69 GLY A C 1
ATOM 1037 O O . GLY A 1 69 ? -51.34415 -8.45468 -21.44847 1.000 57.99938 69 GLY A O 1
ATOM 1041 N N . VAL A 1 70 ? -50.83296 -6.45775 -20.51418 1.000 59.95938 70 VAL A N 1
ATOM 1042 C CA . VAL A 1 70 ? -52.12658 -6.29738 -19.86213 1.000 62.01261 70 VAL A CA 1
ATOM 1043 C C . VAL A 1 70 ? -53.19435 -6.08943 -20.92675 1.000 57.68521 70 VAL A C 1
ATOM 1044 O O . VAL A 1 70 ? -52.88381 -5.86990 -22.10287 1.000 58.96182 70 VAL A O 1
ATOM 1057 N N . THR A 1 71 ? -54.45703 -6.16322 -20.51780 1.000 56.03890 71 THR A N 1
ATOM 1058 C CA . THR A 1 71 ? -55.56499 -6.04931 -21.45574 1.000 58.04142 71 THR A CA 1
ATOM 1059 C C . THR A 1 71 ? -55.54031 -4.70277 -22.17080 1.000 56.75500 71 THR A C 1
ATOM 1060 O O . THR A 1 71 ? -55.46267 -3.64696 -21.53472 1.000 56.43374 71 THR A O 1
ATOM 1071 N N . MET A 1 72 ? -55.60724 -4.74697 -23.49948 1.000 51.89948 72 MET A N 1
ATOM 1072 C CA . MET A 1 72 ? -55.71134 -3.55599 -24.32940 1.000 51.76350 72 MET A CA 1
ATOM 1073 C C . MET A 1 72 ? -57.14669 -3.37692 -24.80711 1.000 46.96152 72 MET A C 1
ATOM 1074 O O . MET A 1 72 ? -57.90642 -4.34182 -24.92248 1.000 46.41799 72 MET A O 1
ATOM 1088 N N . LEU A 1 73 ? -57.50910 -2.13090 -25.09346 1.000 45.76635 73 LEU A N 1
ATOM 1089 C CA . LEU A 1 73 ? -58.79569 -1.81642 -25.69422 1.000 44.12602 73 LEU A CA 1
ATOM 1090 C C . LEU A 1 73 ? -58.62162 -1.56643 -27.18652 1.000 44.37176 73 LEU A C 1
ATOM 1091 O O . LEU A 1 73 ? -57.54352 -1.18714 -27.65053 1.000 42.83329 73 LEU A O 1
ATOM 1107 N N . ALA A 1 74 ? -59.69374 -1.79875 -27.93888 1.000 43.51486 74 ALA A N 1
ATOM 1108 C CA . ALA A 1 74 ? -59.68625 -1.54980 -29.37207 1.000 43.99697 74 ALA A CA 1
ATOM 1109 C C . ALA A 1 74 ? -61.08344 -1.14064 -29.81408 1.000 42.15812 74 ALA A C 1
ATOM 1110 O O . ALA A 1 74 ? -62.07956 -1.70739 -29.35749 1.000 41.45878 74 ALA A O 1
ATOM 1117 N N . ALA A 1 75 ? -61.14299 -0.14702 -30.69545 1.000 43.04118 75 ALA A N 1
ATOM 1118 C CA . ALA A 1 75 ? -62.37721 0.29640 -31.32518 1.000 40.88187 75 ALA A CA 1
ATOM 1119 C C . ALA A 1 75 ? -62.21131 0.21490 -32.83487 1.000 41.15503 75 ALA A C 1
ATOM 1120 O O . ALA A 1 75 ? -61.14354 0.53346 -33.36809 1.000 40.69789 75 ALA A O 1
ATOM 1127 N N . ASP A 1 76 ? -63.26565 -0.22350 -33.51950 1.000 40.59753 76 ASP A N 1
ATOM 1128 C CA . ASP A 1 76 ? -63.21614 -0.49586 -34.95261 1.000 45.08201 76 ASP A CA 1
ATOM 1129 C C . ASP A 1 76 ? -64.44975 0.10786 -35.60902 1.000 43.93979 76 ASP A C 1
ATOM 1130 O O . ASP A 1 76 ? -65.56795 -0.36865 -35.39069 1.000 47.02105 76 ASP A O 1
ATOM 1139 N N . LEU A 1 77 ? -64.24847 1.15773 -36.40367 1.000 43.37619 77 LEU A N 1
ATOM 1140 C CA . LEU A 1 77 ? -65.31923 1.77691 -37.17841 1.000 48.12820 77 LEU A CA 1
ATOM 1141 C C . LEU A 1 77 ? -65.18678 1.33408 -38.62995 1.000 46.58867 77 LEU A C 1
ATOM 1142 O O . LEU A 1 77 ? -64.21876 1.69165 -39.30999 1.000 43.57243 77 LEU A O 1
ATOM 1158 N N . GLY A 1 78 ? -66.16329 0.56386 -39.09921 1.000 47.73074 78 GLY A N 1
ATOM 1159 C CA . GLY A 1 78 ? -66.24265 0.14410 -40.47847 1.000 47.14965 78 GLY A CA 1
ATOM 1160 C C . GLY A 1 78 ? -67.21283 0.99622 -41.27025 1.000 50.07645 78 GLY A C 1
ATOM 1161 O O . GLY A 1 78 ? -67.49462 2.15074 -40.92967 1.000 50.36909 78 GLY A O 1
ATOM 1165 N N . GLY A 1 79 ? -67.73605 0.41423 -42.34832 1.000 53.46784 79 GLY A N 1
ATOM 1166 C CA . GLY A 1 79 ? -68.77046 1.06247 -43.12962 1.000 55.95563 79 GLY A CA 1
ATOM 1167 C C . GLY A 1 79 ? -70.17857 0.73161 -42.70794 1.000 54.27254 79 GLY A C 1
ATOM 1168 O O . GLY A 1 79 ? -71.12407 1.39268 -43.14808 1.000 58.26093 79 GLY A O 1
ATOM 1172 N N . THR A 1 80 ? -70.33746 -0.26049 -41.84937 1.000 53.60297 80 THR A N 1
ATOM 1173 C CA . THR A 1 80 ? -71.64046 -0.75401 -41.42245 1.000 56.08217 80 THR A CA 1
ATOM 1174 C C . THR A 1 80 ? -71.76137 -0.86289 -39.91207 1.000 54.39307 80 THR A C 1
ATOM 1175 O O . THR A 1 80 ? -72.81747 -0.53996 -39.36161 1.000 54.99162 80 THR A O 1
ATOM 1186 N N . ASN A 1 81 ? -70.70655 -1.29613 -39.22763 1.000 51.78996 81 ASN A N 1
ATOM 1187 C CA . ASN A 1 81 ? -70.76005 -1.55548 -37.80018 1.000 51.36898 81 ASN A CA 1
ATOM 1188 C C . ASN A 1 81 ? -69.64673 -0.80077 -37.09227 1.000 52.15457 81 ASN A C 1
ATOM 1189 O O . ASN A 1 81 ? -68.63895 -0.41681 -37.69151 1.000 49.25275 81 ASN A O 1
ATOM 1200 N N . PHE A 1 82 ? -69.86044 -0.57887 -35.80101 1.000 50.04177 82 PHE A N 1
ATOM 1201 C CA . PHE A 1 82 ? -68.82389 -0.12833 -34.88807 1.000 49.37318 82 PHE A CA 1
ATOM 1202 C C . PHE A 1 82 ? -68.74591 -1.14527 -33.76261 1.000 49.78492 82 PHE A C 1
ATOM 1203 O O . PHE A 1 82 ? -69.77466 -1.51888 -33.18968 1.000 54.05925 82 PHE A O 1
ATOM 1220 N N . ARG A 1 83 ? -67.53851 -1.60213 -33.45569 1.000 49.57670 83 ARG A N 1
ATOM 1221 C CA . ARG A 1 83 ? -67.34414 -2.59246 -32.40985 1.000 53.49712 83 ARG A CA 1
ATOM 1222 C C . ARG A 1 83 ? -66.23819 -2.13092 -31.47751 1.000 47.78618 83 ARG A C 1
ATOM 1223 O O . ARG A 1 83 ? -65.24849 -1.53448 -31.91214 1.000 44.57056 83 ARG A O 1
ATOM 1244 N N . VAL A 1 84 ? -66.42870 -2.39888 -30.19132 1.000 50.20357 84 VAL A N 1
ATOM 1245 C CA . VAL A 1 84 ? -65.42576 -2.16122 -29.16544 1.000 45.64502 84 VAL A CA 1
ATOM 1246 C C . VAL A 1 84 ? -65.07613 -3.49912 -28.53791 1.000 49.88871 84 VAL A C 1
ATOM 1247 O O . VAL A 1 84 ? -65.95687 -4.33532 -28.30727 1.000 51.64076 84 VAL A O 1
ATOM 1260 N N . CYS A 1 85 ? -63.78948 -3.71025 -28.28105 1.000 47.32562 85 CYS A N 1
ATOM 1261 C CA . CYS A 1 85 ? -63.34994 -4.97281 -27.71603 1.000 49.92856 85 CYS A CA 1
ATOM 1262 C C . CYS A 1 85 ? -62.17450 -4.72494 -26.78436 1.000 46.59548 85 CYS A C 1
ATOM 1263 O O . CYS A 1 85 ? -61.52137 -3.67924 -26.83378 1.000 46.12964 85 CYS A O 1
ATOM 1271 N N . SER A 1 86 ? -61.93537 -5.69795 -25.91088 1.000 49.47416 86 SER A N 1
ATOM 1272 C CA . SER A 1 86 ? -60.74498 -5.74943 -25.07476 1.000 51.49522 86 SER A CA 1
ATOM 1273 C C . SER A 1 86 ? -59.95922 -7.00175 -25.43259 1.000 51.77279 86 SER A C 1
ATOM 1274 O O . SER A 1 86 ? -60.53673 -8.08736 -25.54912 1.000 52.45680 86 SER A O 1
ATOM 1282 N N . VAL A 1 87 ? -58.65215 -6.84619 -25.62355 1.000 51.04657 87 VAL A N 1
ATOM 1283 C CA . VAL A 1 87 ? -57.77847 -7.92688 -26.06736 1.000 53.14723 87 VAL A CA 1
ATOM 1284 C C . VAL A 1 87 ? -56.65001 -8.07488 -25.05739 1.000 55.44022 87 VAL A C 1
ATOM 1285 O O . VAL A 1 87 ? -55.93475 -7.10647 -24.76949 1.000 52.41229 87 VAL A O 1
ATOM 1298 N N . GLU A 1 88 ? -56.49687 -9.28285 -24.51730 1.000 57.11535 88 GLU A N 1
ATOM 1299 C CA . GLU A 1 88 ? -55.39613 -9.62517 -23.62313 1.000 60.61623 88 GLU A CA 1
ATOM 1300 C C . GLU A 1 88 ? -54.42086 -10.49312 -24.40604 1.000 57.09038 88 GLU A C 1
ATOM 1301 O O . GLU A 1 88 ? -54.71562 -11.65568 -24.70457 1.000 56.72051 88 GLU A O 1
ATOM 1313 N N . LEU A 1 89 ? -53.26524 -9.92990 -24.73910 1.000 53.16964 89 LEU A N 1
ATOM 1314 C CA . LEU A 1 89 ? -52.26158 -10.65592 -25.50405 1.000 54.24009 89 LEU A CA 1
ATOM 1315 C C . LEU A 1 89 ? -51.45195 -11.53272 -24.55715 1.000 58.89384 89 LEU A C 1
ATOM 1316 O O . LEU A 1 89 ? -50.76489 -11.02579 -23.66404 1.000 60.68726 89 LEU A O 1
ATOM 1332 N N . LEU A 1 90 ? -51.54283 -12.84707 -24.74927 1.000 59.16789 90 LEU A N 1
ATOM 1333 C CA . LEU A 1 90 ? -50.93171 -13.82283 -23.85866 1.000 58.42050 90 LEU A CA 1
ATOM 1334 C C . LEU A 1 90 ? -49.57685 -14.31360 -24.34538 1.000 60.61785 90 LEU A C 1
ATOM 1335 O O . LEU A 1 90 ? -48.95536 -15.13880 -23.66948 1.000 62.39544 90 LEU A O 1
ATOM 1351 N N . GLY A 1 91 ? -49.10364 -13.83664 -25.49174 1.000 62.41837 91 GLY A N 1
ATOM 1352 C CA . GLY A 1 91 ? -47.91658 -14.40951 -26.09125 1.000 60.62356 91 GLY A CA 1
ATOM 1353 C C . GLY A 1 91 ? -48.18252 -15.81433 -26.59170 1.000 58.19789 91 GLY A C 1
ATOM 1354 O O . GLY A 1 91 ? -49.25754 -16.37157 -26.34967 1.000 57.31537 91 GLY A O 1
ATOM 1358 N N . ASN A 1 92 ? -47.21232 -16.40249 -27.28844 1.000 60.97819 92 ASN A N 1
ATOM 1359 C CA . ASN A 1 92 ? -47.36072 -17.74341 -27.85022 1.000 62.52805 92 ASN A CA 1
ATOM 1360 C C . ASN A 1 92 ? -48.55156 -17.81754 -28.80525 1.000 60.51372 92 ASN A C 1
ATOM 1361 O O . ASN A 1 92 ? -49.21330 -18.85239 -28.91462 1.000 56.85732 92 ASN A O 1
ATOM 1372 N N . HIS A 1 93 ? -48.83001 -16.71548 -29.50335 1.000 57.57017 93 HIS A N 1
ATOM 1373 C CA . HIS A 1 93 ? -49.87126 -16.63321 -30.52431 1.000 55.46604 93 HIS A CA 1
ATOM 1374 C C . HIS A 1 93 ? -51.28179 -16.72856 -29.95290 1.000 55.34707 93 HIS A C 1
ATOM 1375 O O . HIS A 1 93 ? -52.23488 -16.95872 -30.70454 1.000 52.74618 93 HIS A O 1
ATOM 1389 N N . GLU A 1 94 ? -51.44911 -16.54906 -28.64544 1.000 56.96293 94 GLU A N 1
ATOM 1390 C CA . GLU A 1 94 ? -52.74859 -16.66047 -27.99994 1.000 59.06108 94 GLU A CA 1
ATOM 1391 C C . GLU A 1 94 ? -53.20934 -15.30478 -27.48033 1.000 57.12481 94 GLU A C 1
ATOM 1392 O O . GLU A 1 94 ? -52.40474 -14.41266 -27.19835 1.000 54.12111 94 GLU A O 1
ATOM 1404 N N . PHE A 1 95 ? -54.52633 -15.16574 -27.34263 1.000 57.60987 95 PHE A N 1
ATOM 1405 C CA . PHE A 1 95 ? -55.10251 -13.93935 -26.81288 1.000 63.00021 95 PHE A CA 1
ATOM 1406 C C . PHE A 1 95 ? -56.52304 -14.22077 -26.34813 1.000 64.33590 95 PHE A C 1
ATOM 1407 O O . PHE A 1 95 ? -57.18665 -15.13241 -26.84927 1.000 60.32320 95 PHE A O 1
ATOM 1424 N N . LYS A 1 96 ? -56.97355 -13.42554 -25.38207 1.000 73.99437 96 LYS A N 1
ATOM 1425 C CA . LYS A 1 96 ? -58.36058 -13.40600 -24.93819 1.000 69.37209 96 LYS A CA 1
ATOM 1426 C C . LYS A 1 96 ? -59.00729 -12.13065 -25.45858 1.000 67.48704 96 LYS A C 1
ATOM 1427 O O . LYS A 1 96 ? -58.44413 -11.04210 -25.30117 1.000 69.35442 96 LYS A O 1
ATOM 1446 N N . ILE A 1 97 ? -60.18026 -12.25825 -26.07519 1.000 62.80756 97 ILE A N 1
ATOM 1447 C CA . ILE A 1 97 ? -60.88769 -11.11295 -26.63485 1.000 61.25839 97 ILE A CA 1
ATOM 1448 C C . ILE A 1 97 ? -62.31903 -11.10433 -26.11532 1.000 62.54940 97 ILE A C 1
ATOM 1449 O O . ILE A 1 97 ? -62.98890 -12.14299 -26.09735 1.000 57.79246 97 ILE A O 1
ATOM 1465 N N . GLU A 1 98 ? -62.77610 -9.93043 -25.68819 1.000 60.59157 98 GLU A N 1
ATOM 1466 C CA . GLU A 1 98 ? -64.17961 -9.65143 -25.41864 1.000 59.49203 98 GLU A CA 1
ATOM 1467 C C . GLU A 1 98 ? -64.58358 -8.47865 -26.29691 1.000 57.12824 98 GLU A C 1
ATOM 1468 O O . GLU A 1 98 ? -63.89723 -7.45239 -26.30769 1.000 56.21906 98 GLU A O 1
ATOM 1480 N N . GLN A 1 99 ? -65.68533 -8.62165 -27.03149 1.000 57.86850 99 GLN A N 1
ATOM 1481 C CA . GLN A 1 99 ? -66.07878 -7.59486 -27.98471 1.000 58.97092 99 GLN A CA 1
ATOM 1482 C C . GLN A 1 99 ? -67.59076 -7.43734 -28.02147 1.000 55.64533 99 GLN A C 1
ATOM 1483 O O . GLN A 1 99 ? -68.34274 -8.36508 -27.71261 1.000 58.90357 99 GLN A O 1
ATOM 1497 N N . GLU A 1 100 ? -68.01986 -6.23747 -28.40797 1.000 57.05048 100 GLU A N 1
ATOM 1498 C CA . GLU A 1 100 ? -69.42137 -5.91667 -28.63538 1.000 55.24613 100 GLU A CA 1
ATOM 1499 C C . GLU A 1 100 ? -69.54404 -5.24297 -29.99262 1.000 54.34117 100 GLU A C 1
ATOM 1500 O O . GLU A 1 100 ? -68.83274 -4.27330 -30.27172 1.000 55.92919 100 GLU A O 1
ATOM 1512 N N . LYS A 1 101 ? -70.43493 -5.75852 -30.83193 1.000 57.15195 101 LYS A N 1
ATOM 1513 C CA . LYS A 1 101 ? -70.65750 -5.23576 -32.17120 1.000 59.97874 101 LYS A CA 1
ATOM 1514 C C . LYS A 1 101 ? -72.02443 -4.56765 -32.22349 1.000 61.26973 101 LYS A C 1
ATOM 1515 O O . LYS A 1 101 ? -72.99084 -5.06429 -31.63573 1.000 66.98361 101 LYS A O 1
ATOM 1534 N N . SER A 1 102 ? -72.10034 -3.43574 -32.91902 1.000 56.86513 102 SER A N 1
ATOM 1535 C CA . SER A 1 102 ? -73.34731 -2.69491 -33.03180 1.000 55.43952 102 SER A CA 1
ATOM 1536 C C . SER A 1 102 ? -73.38421 -1.99124 -34.37941 1.000 57.91347 102 SER A C 1
ATOM 1537 O O . SER A 1 102 ? -72.35987 -1.49986 -34.86090 1.000 57.51573 102 SER A O 1
ATOM 1545 N N . LYS A 1 103 ? -74.56971 -1.95136 -34.97982 1.000 58.22183 103 LYS A N 1
ATOM 1546 C CA . LYS A 1 103 ? -74.74777 -1.27787 -36.25668 1.000 56.99020 103 LYS A CA 1
ATOM 1547 C C . LYS A 1 103 ? -74.57472 0.22837 -36.10788 1.000 51.99016 103 LYS A C 1
ATOM 1548 O O . LYS A 1 103 ? -74.92364 0.82121 -35.08418 1.000 53.58739 103 LYS A O 1
ATOM 1567 N N . ILE A 1 104 ? -74.02141 0.84618 -37.14590 1.000 55.51058 104 ILE A N 1
ATOM 1568 C CA . ILE A 1 104 ? -73.95268 2.30197 -37.22297 1.000 53.69155 104 ILE A CA 1
ATOM 1569 C C . ILE A 1 104 ? -75.37181 2.79628 -37.48258 1.000 57.44889 104 ILE A C 1
ATOM 1570 O O . ILE A 1 104 ? -75.98161 2.40466 -38.48809 1.000 60.08613 104 ILE A O 1
ATOM 1586 N N . PRO A 1 105 ? -75.94298 3.63376 -36.61413 1.000 60.78734 105 PRO A N 1
ATOM 1587 C CA . PRO A 1 105 ? -77.33214 4.06566 -36.81584 1.000 62.60695 105 PRO A CA 1
ATOM 1588 C C . PRO A 1 105 ? -77.55558 4.68755 -38.18634 1.000 69.57693 105 PRO A C 1
ATOM 1589 O O . PRO A 1 105 ? -76.67795 5.34621 -38.74885 1.000 70.95870 105 PRO A O 1
ATOM 1600 N N . THR A 1 106 ? -78.75796 4.46319 -38.72537 1.000 78.63274 106 THR A N 1
ATOM 1601 C CA . THR A 1 106 ? -79.13012 5.07791 -39.99458 1.000 86.03518 106 THR A CA 1
ATOM 1602 C C . THR A 1 106 ? -79.14902 6.59738 -39.91261 1.000 86.56897 106 THR A C 1
ATOM 1603 O O . THR A 1 106 ? -79.10170 7.26146 -40.95387 1.000 92.02799 106 THR A O 1
ATOM 1614 N N . PHE A 1 107 ? -79.22203 7.16262 -38.70420 1.000 79.90055 107 PHE A N 1
ATOM 1615 C CA . PHE A 1 107 ? -79.12013 8.61070 -38.56107 1.000 81.03173 107 PHE A CA 1
ATOM 1616 C C . PHE A 1 107 ? -77.88502 9.13885 -39.27587 1.000 82.80681 107 PHE A C 1
ATOM 1617 O O . PHE A 1 107 ? -77.91924 10.21353 -39.88638 1.000 88.58133 107 PHE A O 1
ATOM 1634 N N . PHE A 1 108 ? -76.78467 8.39188 -39.21410 1.000 78.66890 108 PHE A N 1
ATOM 1635 C CA . PHE A 1 108 ? -75.53303 8.80177 -39.83346 1.000 75.28500 108 PHE A CA 1
ATOM 1636 C C . PHE A 1 108 ? -75.51693 8.55317 -41.33513 1.000 81.50149 108 PHE A C 1
ATOM 1637 O O . PHE A 1 108 ? -74.53785 8.91619 -41.99582 1.000 76.99761 108 PHE A O 1
ATOM 1654 N N . PHE A 1 109 ? -76.56992 7.94434 -41.88467 1.000 95.96821 109 PHE A N 1
ATOM 1655 C CA . PHE A 1 109 ? -76.63430 7.61677 -43.30075 1.000 103.88728 109 PHE A CA 1
ATOM 1656 C C . PHE A 1 109 ? -77.62676 8.47039 -44.07763 1.000 111.02214 109 PHE A C 1
ATOM 1657 O O . PHE A 1 109 ? -77.69424 8.34217 -45.30554 1.000 110.95554 109 PHE A O 1
ATOM 1674 N N . GLN A 1 110 ? -78.38642 9.33430 -43.40950 1.000 105.17195 110 GLN A N 1
ATOM 1675 C CA A GLN A 1 110 ? -79.39096 10.16498 -44.05844 0.407 107.06305 110 GLN A CA 1
ATOM 1676 C CA B GLN A 1 110 ? -79.39679 10.16808 -44.04776 0.593 107.06173 110 GLN A CA 1
ATOM 1677 C C . GLN A 1 110 ? -78.89984 11.60420 -44.12626 1.000 110.38208 110 GLN A C 1
ATOM 1678 O O . GLN A 1 110 ? -78.49907 12.18150 -43.10964 1.000 106.29901 110 GLN A O 1
ATOM 1705 N N . ASP A 1 111 ? -78.92236 12.17231 -45.33189 1.000 119.49495 111 ASP A N 1
ATOM 1706 C CA . ASP A 1 111 ? -78.60381 13.58073 -45.52410 1.000 123.76814 111 ASP A CA 1
ATOM 1707 C C . ASP A 1 111 ? -79.79211 14.48548 -45.22833 1.000 121.61312 111 ASP A C 1
ATOM 1708 O O . ASP A 1 111 ? -79.64121 15.71186 -45.25779 1.000 118.95647 111 ASP A O 1
ATOM 1717 N N . ASP A 1 112 ? -80.96269 13.90807 -44.94300 1.000 122.86104 112 ASP A N 1
ATOM 1718 C CA . ASP A 1 112 ? -82.14645 14.70244 -44.64010 1.000 125.63762 112 ASP A CA 1
ATOM 1719 C C . ASP A 1 112 ? -81.93782 15.60013 -43.42741 1.000 125.05762 112 ASP A C 1
ATOM 1720 O O . ASP A 1 112 ? -82.64016 16.60740 -43.28634 1.000 127.76466 112 ASP A O 1
ATOM 1729 N N . HIS A 1 113 ? -80.99545 15.25714 -42.55144 1.000 115.34584 113 HIS A N 1
ATOM 1730 C CA A HIS A 1 113 ? -80.65822 16.09154 -41.40932 0.407 110.49348 113 HIS A CA 1
ATOM 1731 C CA B HIS A 1 113 ? -80.65872 16.07787 -41.39770 0.593 110.44362 113 HIS A CA 1
ATOM 1732 C C . HIS A 1 113 ? -79.14332 16.14505 -41.27049 1.000 106.52636 113 HIS A C 1
ATOM 1733 O O . HIS A 1 113 ? -78.42201 15.25608 -41.73054 1.000 102.55078 113 HIS A O 1
ATOM 1760 N N . HIS A 1 114 ? -78.66599 17.21277 -40.63501 1.000 103.38142 114 HIS A N 1
ATOM 1761 C CA . HIS A 1 114 ? -77.23514 17.47946 -40.56810 1.000 97.01996 114 HIS A CA 1
ATOM 1762 C C . HIS A 1 114 ? -76.55986 16.58287 -39.53667 1.000 89.28913 114 HIS A C 1
ATOM 1763 O O . HIS A 1 114 ? -77.02078 16.47142 -38.39612 1.000 86.19275 114 HIS A O 1
ATOM 1777 N N . VAL A 1 115 ? -75.46245 15.94811 -39.94553 1.000 81.83907 115 VAL A N 1
ATOM 1778 C CA . VAL A 1 115 ? -74.65768 15.09035 -39.08470 1.000 70.49843 115 VAL A CA 1
ATOM 1779 C C . VAL A 1 115 ? -73.27543 15.71100 -38.93585 1.000 65.45951 115 VAL A C 1
ATOM 1780 O O . VAL A 1 115 ? -72.68638 16.17653 -39.91756 1.000 65.71861 115 VAL A O 1
ATOM 1793 N N . THR A 1 116 ? -72.76270 15.71995 -37.70792 1.000 61.13545 116 THR A N 1
ATOM 1794 C CA . THR A 1 116 ? -71.46338 16.29691 -37.38988 1.000 59.75010 116 THR A CA 1
ATOM 1795 C C . THR A 1 116 ? -70.53026 15.22269 -36.84447 1.000 55.35319 116 THR A C 1
ATOM 1796 O O . THR A 1 116 ? -70.95135 14.12237 -36.47808 1.000 54.11064 116 THR A O 1
ATOM 1807 N N . SER A 1 117 ? -69.23803 15.55759 -36.80079 1.000 51.74072 117 SER A N 1
ATOM 1808 C CA . SER A 1 117 ? -68.25905 14.63748 -36.23086 1.000 51.32241 117 SER A CA 1
ATOM 1809 C C . SER A 1 117 ? -68.55343 14.36095 -34.76219 1.000 50.96891 117 SER A C 1
ATOM 1810 O O . SER A 1 117 ? -68.35611 13.23802 -34.28354 1.000 51.54181 117 SER A O 1
ATOM 1818 N N . LYS A 1 118 ? -69.03517 15.36784 -34.02960 1.000 51.70877 118 LYS A N 1
ATOM 1819 C CA . LYS A 1 118 ? -69.35652 15.15010 -32.62298 1.000 56.50072 118 LYS A CA 1
ATOM 1820 C C . LYS A 1 118 ? -70.45399 14.10543 -32.47026 1.000 53.45367 118 LYS A C 1
ATOM 1821 O O . LYS A 1 118 ? -70.42524 13.29705 -31.53517 1.000 52.03454 118 LYS A O 1
ATOM 1840 N N . ASP A 1 119 ? -71.42996 14.10305 -33.38035 1.000 55.27463 119 ASP A N 1
ATOM 1841 C CA . ASP A 1 119 ? -72.45751 13.06691 -33.35434 1.000 55.41757 119 ASP A CA 1
ATOM 1842 C C . ASP A 1 119 ? -71.83045 11.68107 -33.44366 1.000 49.52606 119 ASP A C 1
ATOM 1843 O O . ASP A 1 119 ? -72.13060 10.79364 -32.63665 1.000 46.79315 119 ASP A O 1
ATOM 1852 N N . LEU A 1 120 ? -70.94306 11.48413 -34.42060 1.000 48.28091 120 LEU A N 1
ATOM 1853 C CA . LEU A 1 120 ? -70.34152 10.17210 -34.63552 1.000 48.98179 120 LEU A CA 1
ATOM 1854 C C . LEU A 1 120 ? -69.48982 9.75103 -33.44471 1.000 47.79830 120 LEU A C 1
ATOM 1855 O O . LEU A 1 120 ? -69.68513 8.67008 -32.87682 1.000 44.08935 120 LEU A O 1
ATOM 1871 N N . PHE A 1 121 ? -68.53202 10.59179 -33.05436 1.000 44.45300 121 PHE A N 1
ATOM 1872 C CA . PHE A 1 121 ? -67.56342 10.18223 -32.04574 1.000 46.40698 121 PHE A CA 1
ATOM 1873 C C . PHE A 1 121 ? -68.14512 10.19604 -30.63767 1.000 48.18104 121 PHE A C 1
ATOM 1874 O O . PHE A 1 121 ? -67.66152 9.45954 -29.77091 1.000 44.77843 121 PHE A O 1
ATOM 1891 N N . GLN A 1 122 ? -69.17244 11.00869 -30.38288 1.000 46.95293 122 GLN A N 1
ATOM 1892 C CA . GLN A 1 122 ? -69.89575 10.87773 -29.12221 1.000 49.94800 122 GLN A CA 1
ATOM 1893 C C . GLN A 1 122 ? -70.61643 9.53604 -29.05385 1.000 48.42141 122 GLN A C 1
ATOM 1894 O O . GLN A 1 122 ? -70.60268 8.86759 -28.01347 1.000 47.07665 122 GLN A O 1
ATOM 1908 N N . HIS A 1 123 ? -71.25253 9.12673 -30.15392 1.000 49.22495 123 HIS A N 1
ATOM 1909 C CA . HIS A 1 123 ? -71.86584 7.80372 -30.20219 1.000 50.41683 123 HIS A CA 1
ATOM 1910 C C . HIS A 1 123 ? -70.82668 6.71698 -29.96129 1.000 45.80165 123 HIS A C 1
ATOM 1911 O O . HIS A 1 123 ? -71.08590 5.74382 -29.24462 1.000 46.71774 123 HIS A O 1
ATOM 1925 N N . MET A 1 124 ? -69.63684 6.87325 -30.54286 1.000 43.97554 124 MET A N 1
ATOM 1926 C CA . MET A 1 124 ? -68.58390 5.88285 -30.34950 1.000 44.62650 124 MET A CA 1
ATOM 1927 C C . MET A 1 124 ? -68.08954 5.88059 -28.90918 1.000 45.15705 124 MET A C 1
ATOM 1928 O O . MET A 1 124 ? -67.79868 4.81740 -28.34802 1.000 46.95025 124 MET A O 1
ATOM 1942 N N . ALA A 1 125 ? -67.98144 7.06249 -28.29727 1.000 44.57206 125 ALA A N 1
ATOM 1943 C CA . ALA A 1 125 ? -67.51486 7.14057 -26.91758 1.000 44.76724 125 ALA A CA 1
ATOM 1944 C C . ALA A 1 125 ? -68.52154 6.51812 -25.95939 1.000 47.04850 125 ALA A C 1
ATOM 1945 O O . ALA A 1 125 ? -68.13535 5.86787 -24.98158 1.000 48.43275 125 ALA A O 1
ATOM 1952 N N . LEU A 1 126 ? -69.81687 6.70026 -26.22544 1.000 49.35293 126 LEU A N 1
ATOM 1953 C CA . LEU A 1 126 ? -70.83522 6.10319 -25.36779 1.000 49.44406 126 LEU A CA 1
ATOM 1954 C C . LEU A 1 126 ? -70.84662 4.58706 -25.50463 1.000 47.45182 126 LEU A C 1
ATOM 1955 O O . LEU A 1 126 ? -70.97136 3.86950 -24.50569 1.000 47.49346 126 LEU A O 1
ATOM 1971 N N . ILE A 1 127 ? -70.71409 4.07992 -26.73163 1.000 47.03782 127 ILE A N 1
ATOM 1972 C CA . ILE A 1 127 ? -70.60620 2.63663 -26.92298 1.000 49.53223 127 ILE A CA 1
ATOM 1973 C C . ILE A 1 127 ? -69.39881 2.09443 -26.17046 1.000 47.43151 127 ILE A C 1
ATOM 1974 O O . ILE A 1 127 ? -69.46987 1.03746 -25.53182 1.000 46.33087 127 ILE A O 1
ATOM 1990 N N . THR A 1 128 ? -68.27165 2.80766 -26.23092 1.000 45.47926 128 THR A N 1
ATOM 1991 C CA . THR A 1 128 ? -67.09897 2.40148 -25.46186 1.000 45.69030 128 THR A CA 1
ATOM 1992 C C . THR A 1 128 ? -67.41980 2.34881 -23.97323 1.000 46.54490 128 THR A C 1
ATOM 1993 O O . THR A 1 128 ? -67.08291 1.37803 -23.28600 1.000 45.35225 128 THR A O 1
ATOM 2004 N N . HIS A 1 129 ? -68.06505 3.39611 -23.45434 1.000 46.25156 129 HIS A N 1
ATOM 2005 C CA . HIS A 1 129 ? -68.45624 3.39953 -22.04874 1.000 48.00550 129 HIS A CA 1
ATOM 2006 C C . HIS A 1 129 ? -69.35762 2.21362 -21.73471 1.000 49.14830 129 HIS A C 1
ATOM 2007 O O . HIS A 1 129 ? -69.20299 1.55983 -20.69696 1.000 47.37735 129 HIS A O 1
ATOM 2021 N N . GLN A 1 130 ? -70.29804 1.91387 -22.63114 1.000 47.70895 130 GLN A N 1
ATOM 2022 C CA . GLN A 1 130 ? -71.19338 0.78379 -22.41815 1.000 51.94821 130 GLN A CA 1
ATOM 2023 C C . GLN A 1 130 ? -70.42189 -0.53005 -22.39648 1.000 53.34297 130 GLN A C 1
ATOM 2024 O O . GLN A 1 130 ? -70.71459 -1.41678 -21.58546 1.000 51.04485 130 GLN A O 1
ATOM 2038 N N . PHE A 1 131 ? -69.42679 -0.67224 -23.27565 1.000 50.92153 131 PHE A N 1
ATOM 2039 C CA . PHE A 1 131 ? -68.61061 -1.88186 -23.27500 1.000 51.82269 131 PHE A CA 1
ATOM 2040 C C . PHE A 1 131 ? -67.86363 -2.03367 -21.95664 1.000 52.80096 131 PHE A C 1
ATOM 2041 O O . PHE A 1 131 ? -67.85829 -3.11161 -21.35125 1.000 55.04160 131 PHE A O 1
ATOM 2058 N N . LEU A 1 132 ? -67.21515 -0.96011 -21.50034 1.000 50.54794 132 LEU A N 1
ATOM 2059 C CA . LEU A 1 132 ? -66.46960 -1.02587 -20.24848 1.000 55.20849 132 LEU A CA 1
ATOM 2060 C C . LEU A 1 132 ? -67.39049 -1.27891 -19.06340 1.000 59.93704 132 LEU A C 1
ATOM 2061 O O . LEU A 1 132 ? -66.99667 -1.95293 -18.10513 1.000 60.41279 132 LEU A O 1
ATOM 2077 N N . THR A 1 133 ? -68.61231 -0.74305 -19.10371 1.000 57.45824 133 THR A N 1
ATOM 2078 C CA . THR A 1 133 ? -69.55993 -0.98828 -18.02186 1.000 60.77045 133 THR A CA 1
ATOM 2079 C C . THR A 1 133 ? -69.96518 -2.45534 -17.97162 1.000 63.24986 133 THR A C 1
ATOM 2080 O O . THR A 1 133 ? -70.15237 -3.01895 -16.88724 1.000 65.10926 133 THR A O 1
ATOM 2091 N N . LYS A 1 134 ? -70.09831 -3.09001 -19.13551 1.000 58.84347 134 LYS A N 1
ATOM 2092 C CA . LYS A 1 134 ? -70.57732 -4.46501 -19.18943 1.000 63.32380 134 LYS A CA 1
ATOM 2093 C C . LYS A 1 134 ? -69.47198 -5.46329 -18.85932 1.000 63.61360 134 LYS A C 1
ATOM 2094 O O . LYS A 1 134 ? -69.70195 -6.41933 -18.11059 1.000 62.71722 134 LYS A O 1
ATOM 2113 N N . HIS A 1 135 ? -68.26819 -5.25747 -19.40060 1.000 64.91592 135 HIS A N 1
ATOM 2114 C CA . HIS A 1 135 ? -67.20077 -6.24634 -19.32076 1.000 63.03119 135 HIS A CA 1
ATOM 2115 C C . HIS A 1 135 ? -66.10131 -5.90538 -18.32188 1.000 64.31620 135 HIS A C 1
ATOM 2116 O O . HIS A 1 135 ? -65.32787 -6.79673 -17.95829 1.000 66.62105 135 HIS A O 1
ATOM 2131 N N . HIS A 1 136 ? -66.00468 -4.65443 -17.87780 1.000 65.65124 136 HIS A N 1
ATOM 2132 C CA . HIS A 1 136 ? -64.96164 -4.21981 -16.94864 1.000 67.16643 136 HIS A CA 1
ATOM 2133 C C . HIS A 1 136 ? -65.54672 -3.22207 -15.95412 1.000 73.18173 136 HIS A C 1
ATOM 2134 O O . HIS A 1 136 ? -64.99185 -2.15056 -15.70647 1.000 75.41214 136 HIS A O 1
ATOM 2148 N N . LYS A 1 137 ? -66.69001 -3.58209 -15.36702 1.000 75.41229 137 LYS A N 1
ATOM 2149 C CA . LYS A 1 137 ? -67.39677 -2.66747 -14.47447 1.000 80.08130 137 LYS A CA 1
ATOM 2150 C C . LYS A 1 137 ? -66.53244 -2.24237 -13.29207 1.000 81.94685 137 LYS A C 1
ATOM 2151 O O . LYS A 1 137 ? -66.54472 -1.07121 -12.89543 1.000 83.88287 137 LYS A O 1
ATOM 2170 N N . ASP A 1 138 ? -65.78197 -3.17778 -12.70991 1.000 85.46795 138 ASP A N 1
ATOM 2171 C CA . ASP A 1 138 ? -65.04631 -2.88772 -11.48359 1.000 88.33445 138 ASP A CA 1
ATOM 2172 C C . ASP A 1 138 ? -63.87389 -1.93164 -11.68408 1.000 85.76585 138 ASP A C 1
ATOM 2173 O O . ASP A 1 138 ? -63.40372 -1.34868 -10.70120 1.000 87.13242 138 ASP A O 1
ATOM 2182 N N . VAL A 1 139 ? -63.38834 -1.74837 -12.91261 1.000 82.62281 139 VAL A N 1
ATOM 2183 C CA . VAL A 1 139 ? -62.19822 -0.92765 -13.12666 1.000 83.59280 139 VAL A CA 1
ATOM 2184 C C . VAL A 1 139 ? -62.37502 0.04432 -14.28663 1.000 79.23331 139 VAL A C 1
ATOM 2185 O O . VAL A 1 139 ? -61.38927 0.50071 -14.87692 1.000 77.58197 139 VAL A O 1
ATOM 2198 N N . ILE A 1 140 ? -63.62172 0.37645 -14.62114 1.000 76.57438 140 ILE A N 1
ATOM 2199 C CA . ILE A 1 140 ? -63.86782 1.28316 -15.74247 1.000 71.47133 140 ILE A CA 1
ATOM 2200 C C . ILE A 1 140 ? -63.14292 2.61000 -15.52648 1.000 71.04005 140 ILE A C 1
ATOM 2201 O O . ILE A 1 140 ? -62.28970 3.01008 -16.32686 1.000 67.25399 140 ILE A O 1
ATOM 2217 N N . GLN A 1 141 ? -63.48011 3.31640 -14.44575 1.000 74.64546 141 GLN A N 1
ATOM 2218 C CA . GLN A 1 141 ? -62.90064 4.62516 -14.16142 1.000 73.30506 141 GLN A CA 1
ATOM 2219 C C . GLN A 1 141 ? -61.53199 4.57580 -13.49010 1.000 73.85338 141 GLN A C 1
ATOM 2220 O O . GLN A 1 141 ? -60.89787 5.62848 -13.35902 1.000 67.90701 141 GLN A O 1
ATOM 2234 N N . ASP A 1 142 ? -61.05124 3.40562 -13.06869 1.000 83.09839 142 ASP A N 1
ATOM 2235 C CA . ASP A 1 142 ? -59.81147 3.33506 -12.30436 1.000 87.42406 142 ASP A CA 1
ATOM 2236 C C . ASP A 1 142 ? -58.59437 2.90084 -13.11332 1.000 86.62795 142 ASP A C 1
ATOM 2237 O O . ASP A 1 142 ? -57.47594 2.98019 -12.59462 1.000 93.29547 142 ASP A O 1
ATOM 2246 N N . TYR A 1 143 ? -58.76580 2.46521 -14.35670 1.000 78.84020 143 TYR A N 1
ATOM 2247 C CA . TYR A 1 143 ? -57.66826 1.91647 -15.14323 1.000 79.29744 143 TYR A CA 1
ATOM 2248 C C . TYR A 1 143 ? -57.16782 2.90734 -16.18514 1.000 73.07052 143 TYR A C 1
ATOM 2249 O O . TYR A 1 143 ? -57.95339 3.63829 -16.79555 1.000 73.99139 143 TYR A O 1
ATOM 2267 N N . LYS A 1 144 ? -55.84736 2.92752 -16.37644 1.000 70.44941 144 LYS A N 1
ATOM 2268 C CA . LYS A 1 144 ? -55.21962 3.73374 -17.42143 1.000 64.07920 144 LYS A CA 1
ATOM 2269 C C . LYS A 1 144 ? -55.28705 2.90261 -18.70001 1.000 61.72161 144 LYS A C 1
ATOM 2270 O O . LYS A 1 144 ? -54.33772 2.22484 -19.10069 1.000 57.70042 144 LYS A O 1
ATOM 2289 N N . TRP A 1 145 ? -56.44867 2.95570 -19.34596 1.000 61.92124 145 TRP A N 1
ATOM 2290 C CA . TRP A 1 145 ? -56.68622 2.15116 -20.53610 1.000 54.49804 145 TRP A CA 1
ATOM 2291 C C . TRP A 1 145 ? -55.93052 2.71199 -21.73360 1.000 52.31759 145 TRP A C 1
ATOM 2292 O O . TRP A 1 145 ? -55.94947 3.92084 -21.98501 1.000 54.21434 145 TRP A O 1
ATOM 2313 N N . LYS A 1 146 ? -55.27131 1.82734 -22.47608 1.000 49.16211 146 LYS A N 1
ATOM 2314 C CA . LYS A 1 146 ? -54.73406 2.14483 -23.79201 1.000 48.20893 146 LYS A CA 1
ATOM 2315 C C . LYS A 1 146 ? -55.64884 1.54054 -24.84816 1.000 47.80619 146 LYS A C 1
ATOM 2316 O O . LYS A 1 146 ? -56.04660 0.37533 -24.73609 1.000 47.64167 146 LYS A O 1
ATOM 2335 N N . MET A 1 147 ? -55.98424 2.33283 -25.86554 1.000 44.11667 147 MET A N 1
ATOM 2336 C CA . MET A 1 147 ? -56.89463 1.90695 -26.91994 1.000 41.65882 147 MET A CA 1
ATOM 2337 C C . MET A 1 147 ? -56.23456 2.08457 -28.27719 1.000 41.72848 147 MET A C 1
ATOM 2338 O O . MET A 1 147 ? -55.64400 3.13363 -28.55408 1.000 39.27715 147 MET A O 1
ATOM 2352 N N . GLY A 1 148 ? -56.34572 1.06123 -29.11714 1.000 40.50446 148 GLY A N 1
ATOM 2353 C CA . GLY A 1 148 ? -55.99378 1.16448 -30.52270 1.000 41.58537 148 GLY A CA 1
ATOM 2354 C C . GLY A 1 148 ? -57.25353 1.38397 -31.34198 1.000 41.06219 148 GLY A C 1
ATOM 2355 O O . GLY A 1 148 ? -58.26603 0.71519 -31.13446 1.000 40.36385 148 GLY A O 1
ATOM 2359 N N . PHE A 1 149 ? -57.17328 2.31564 -32.28524 1.000 38.45439 149 PHE A N 1
ATOM 2360 C CA . PHE A 1 149 ? -58.32849 2.76769 -33.05284 1.000 37.75577 149 PHE A CA 1
ATOM 2361 C C . PHE A 1 149 ? -58.17420 2.29569 -34.49455 1.000 40.14524 149 PHE A C 1
ATOM 2362 O O . PHE A 1 149 ? -57.31163 2.79311 -35.22703 1.000 41.02619 149 PHE A O 1
ATOM 2379 N N . THR A 1 150 ? -59.00620 1.33472 -34.89654 1.000 40.31577 150 THR A N 1
ATOM 2380 C CA . THR A 1 150 ? -59.07254 0.88865 -36.28565 1.000 39.12948 150 THR A CA 1
ATOM 2381 C C . THR A 1 150 ? -60.11248 1.73463 -37.01070 1.000 40.16556 150 THR A C 1
ATOM 2382 O O . THR A 1 150 ? -61.30770 1.65873 -36.70920 1.000 42.62466 150 THR A O 1
ATOM 2393 N N . PHE A 1 151 ? -59.65574 2.53383 -37.96840 1.000 40.70010 151 PHE A N 1
ATOM 2394 C CA . PHE A 1 151 ? -60.49310 3.48018 -38.70069 1.000 35.71399 151 PHE A CA 1
ATOM 2395 C C . PHE A 1 151 ? -60.37958 3.10085 -40.17511 1.000 38.69634 151 PHE A C 1
ATOM 2396 O O . PHE A 1 151 ? -59.36554 3.37888 -40.82346 1.000 35.83974 151 PHE A O 1
ATOM 2413 N N . SER A 1 152 ? -61.41627 2.44656 -40.69894 1.000 36.70670 152 SER A N 1
ATOM 2414 C CA . SER A 1 152 ? -61.35724 1.82707 -42.02232 1.000 38.61236 152 SER A CA 1
ATOM 2415 C C . SER A 1 152 ? -61.67544 2.84433 -43.11799 1.000 38.31849 152 SER A C 1
ATOM 2416 O O . SER A 1 152 ? -62.58407 2.66583 -43.92718 1.000 37.78133 152 SER A O 1
ATOM 2424 N N . TYR A 1 153 ? -60.90594 3.93085 -43.12632 1.000 39.89501 153 TYR A N 1
ATOM 2425 C CA . TYR A 1 153 ? -61.07066 4.98674 -44.11510 1.000 39.04965 153 TYR A CA 1
ATOM 2426 C C . TYR A 1 153 ? -59.71221 5.59591 -44.41741 1.000 41.60286 153 TYR A C 1
ATOM 2427 O O . TYR A 1 153 ? -58.81312 5.55006 -43.56894 1.000 40.25447 153 TYR A O 1
ATOM 2445 N N . PRO A 1 154 ? -59.52729 6.16775 -45.60766 1.000 39.24765 154 PRO A N 1
ATOM 2446 C CA . PRO A 1 154 ? -58.21294 6.72958 -45.95305 1.000 43.17891 154 PRO A CA 1
ATOM 2447 C C . PRO A 1 154 ? -57.86768 7.89868 -45.04558 1.000 42.72651 154 PRO A C 1
ATOM 2448 O O . PRO A 1 154 ? -58.61784 8.87151 -44.94058 1.000 43.75661 154 PRO A O 1
ATOM 2459 N N . VAL A 1 155 ? -56.71539 7.79667 -44.39099 1.000 41.73807 155 VAL A N 1
ATOM 2460 C CA . VAL A 1 155 ? -56.25441 8.79488 -43.43673 1.000 43.89369 155 VAL A CA 1
ATOM 2461 C C . VAL A 1 155 ? -54.84761 9.22549 -43.82011 1.000 41.79222 155 VAL A C 1
ATOM 2462 O O . VAL A 1 155 ? -53.99414 8.38759 -44.13134 1.000 43.33664 155 VAL A O 1
ATOM 2475 N N . ASP A 1 156 ? -54.60571 10.53639 -43.78673 1.000 43.56730 156 ASP A N 1
ATOM 2476 C CA . ASP A 1 156 ? -53.27859 11.09649 -44.03730 1.000 44.15506 156 ASP A CA 1
ATOM 2477 C C . ASP A 1 156 ? -52.44763 10.90746 -42.77033 1.000 43.82029 156 ASP A C 1
ATOM 2478 O O . ASP A 1 156 ? -52.22784 11.82651 -41.97768 1.000 47.34030 156 ASP A O 1
ATOM 2487 N N . GLN A 1 157 ? -51.98664 9.67389 -42.58012 1.000 43.74748 157 GLN A N 1
ATOM 2488 C CA . GLN A 1 157 ? -51.27641 9.30965 -41.36095 1.000 46.85597 157 GLN A CA 1
ATOM 2489 C C . GLN A 1 157 ? -49.99454 10.12104 -41.21595 1.000 49.35168 157 GLN A C 1
ATOM 2490 O O . GLN A 1 157 ? -49.18684 10.20287 -42.14564 1.000 48.92955 157 GLN A O 1
ATOM 2504 N N . THR A 1 158 ? -49.81271 10.72311 -40.03762 1.000 46.55424 158 THR A N 1
ATOM 2505 C CA . THR A 1 158 ? -48.60364 11.46829 -39.71566 1.000 50.69341 158 THR A CA 1
ATOM 2506 C C . THR A 1 158 ? -47.76145 10.81133 -38.63229 1.000 50.41237 158 THR A C 1
ATOM 2507 O O . THR A 1 158 ? -46.56259 11.09490 -38.54598 1.000 48.02532 158 THR A O 1
ATOM 2518 N N . SER A 1 159 ? -48.35769 9.95900 -37.80697 1.000 50.21442 159 SER A N 1
ATOM 2519 C CA . SER A 1 159 ? -47.62601 9.12343 -36.86529 1.000 48.91835 159 SER A CA 1
ATOM 2520 C C . SER A 1 159 ? -48.51558 7.93023 -36.54646 1.000 46.96483 159 SER A C 1
ATOM 2521 O O . SER A 1 159 ? -49.61024 7.78720 -37.09721 1.000 44.12092 159 SER A O 1
ATOM 2529 N N . LEU A 1 160 ? -48.04052 7.06776 -35.64800 1.000 49.05866 160 LEU A N 1
ATOM 2530 C CA . LEU A 1 160 ? -48.84171 5.91249 -35.26503 1.000 45.80977 160 LEU A CA 1
ATOM 2531 C C . LEU A 1 160 ? -50.14940 6.32159 -34.59883 1.000 47.53396 160 LEU A C 1
ATOM 2532 O O . LEU A 1 160 ? -51.11247 5.54749 -34.62778 1.000 44.61737 160 LEU A O 1
ATOM 2548 N N . SER A 1 161 ? -50.21039 7.51930 -34.01058 1.000 46.12719 161 SER A N 1
ATOM 2549 C CA . SER A 1 161 ? -51.37394 7.95702 -33.24712 1.000 47.62201 161 SER A CA 1
ATOM 2550 C C . SER A 1 161 ? -52.04331 9.19837 -33.82651 1.000 46.46707 161 SER A C 1
ATOM 2551 O O . SER A 1 161 ? -52.89016 9.79665 -33.15204 1.000 46.29695 161 SER A O 1
ATOM 2559 N N . SER A 1 162 ? -51.70226 9.60185 -35.04960 1.000 46.57890 162 SER A N 1
ATOM 2560 C CA . SER A 1 162 ? -52.25767 10.82240 -35.61792 1.000 48.08721 162 SER A CA 1
ATOM 2561 C C . SER A 1 162 ? -52.45779 10.65604 -37.11641 1.000 44.91397 162 SER A C 1
ATOM 2562 O O . SER A 1 162 ? -51.69052 9.96571 -37.79203 1.000 47.09400 162 SER A O 1
ATOM 2570 N N . GLY A 1 163 ? -53.49661 11.31038 -37.62546 1.000 47.50629 163 GLY A N 1
ATOM 2571 C CA . GLY A 1 163 ? -53.80391 11.28801 -39.03964 1.000 47.29920 163 GLY A CA 1
ATOM 2572 C C . GLY A 1 163 ? -55.15337 11.91515 -39.31435 1.000 43.19164 163 GLY A C 1
ATOM 2573 O O . GLY A 1 163 ? -56.10279 11.71580 -38.55074 1.000 44.96587 163 GLY A O 1
ATOM 2577 N N . LYS A 1 164 ? -55.25221 12.67089 -40.40225 1.000 43.96729 164 LYS A N 1
ATOM 2578 C CA . LYS A 1 164 ? -56.46227 13.40297 -40.74330 1.000 46.65800 164 LYS A CA 1
ATOM 2579 C C . LYS A 1 164 ? -57.24088 12.65843 -41.81986 1.000 46.31000 164 LYS A C 1
ATOM 2580 O O . LYS A 1 164 ? -56.65816 12.13342 -42.77337 1.000 44.68324 164 LYS A O 1
ATOM 2599 N N . LEU A 1 165 ? -58.56090 12.61237 -41.65881 1.000 42.95322 165 LEU A N 1
ATOM 2600 C CA . LEU A 1 165 ? -59.41096 11.96856 -42.64988 1.000 47.22512 165 LEU A CA 1
ATOM 2601 C C . LEU A 1 165 ? -59.22872 12.64054 -44.00280 1.000 45.65123 165 LEU A C 1
ATOM 2602 O O . LEU A 1 165 ? -59.39668 13.85681 -44.12834 1.000 45.49312 165 LEU A O 1
ATOM 2618 N N . ILE A 1 166 ? -58.88463 11.84752 -45.01653 1.000 47.52576 166 ILE A N 1
ATOM 2619 C CA . ILE A 1 166 ? -58.74858 12.38817 -46.36438 1.000 47.14644 166 ILE A CA 1
ATOM 2620 C C . ILE A 1 166 ? -60.11896 12.58346 -46.99752 1.000 50.09019 166 ILE A C 1
ATOM 2621 O O . ILE A 1 166 ? -60.45826 13.68030 -47.45512 1.000 53.45805 166 ILE A O 1
ATOM 2637 N N . ARG A 1 167 ? -60.92696 11.52749 -47.03166 1.000 50.84261 167 ARG A N 1
ATOM 2638 C CA . ARG A 1 167 ? -62.28985 11.63382 -47.52810 1.000 48.97321 167 ARG A CA 1
ATOM 2639 C C . ARG A 1 167 ? -63.06615 10.40582 -47.08380 1.000 51.32627 167 ARG A C 1
ATOM 2640 O O . ARG A 1 167 ? -62.50135 9.31890 -46.93464 1.000 49.42966 167 ARG A O 1
ATOM 2661 N N . TRP A 1 168 ? -64.36419 10.59058 -46.87013 1.000 51.87419 168 TRP A N 1
ATOM 2662 C CA . TRP A 1 168 ? -65.21453 9.45463 -46.56786 1.000 53.59624 168 TRP A CA 1
ATOM 2663 C C . TRP A 1 168 ? -65.35510 8.57793 -47.80857 1.000 54.28377 168 TRP A C 1
ATOM 2664 O O . TRP A 1 168 ? -65.17673 9.02671 -48.94431 1.000 54.22534 168 TRP A O 1
ATOM 2685 N N A THR A 1 169 ? -65.65315 7.30759 -47.56335 0.588 56.69190 169 THR A N 1
ATOM 2686 N N B THR A 1 169 ? -65.68606 7.30291 -47.59237 0.412 61.36242 169 THR A N 1
ATOM 2687 C CA A THR A 1 169 ? -65.98694 6.33696 -48.58891 0.588 54.11561 169 THR A CA 1
ATOM 2688 C CA B THR A 1 169 ? -65.66125 6.35232 -48.70293 0.412 53.99812 169 THR A CA 1
ATOM 2689 C C A THR A 1 169 ? -67.23371 5.59476 -48.13166 0.588 56.10753 169 THR A C 1
ATOM 2690 C C B THR A 1 169 ? -66.84132 5.39141 -48.75977 0.412 53.61306 169 THR A C 1
ATOM 2691 O O A THR A 1 169 ? -67.78553 5.86932 -47.06147 0.588 59.59819 169 THR A O 1
ATOM 2692 O O B THR A 1 169 ? -67.22203 4.99712 -49.86646 0.412 52.95579 169 THR A O 1
ATOM 2713 N N A LYS A 1 170 ? -67.67893 4.64708 -48.94495 0.588 47.24373 170 LYS A N 1
ATOM 2714 N N B LYS A 1 170 ? -67.43457 4.99054 -47.63842 0.412 50.34664 170 LYS A N 1
ATOM 2715 C CA A LYS A 1 170 ? -68.81529 3.80466 -48.56170 0.588 52.33926 170 LYS A CA 1
ATOM 2716 C CA B LYS A 1 170 ? -68.39406 3.88699 -47.62168 0.412 52.30612 170 LYS A CA 1
ATOM 2717 C C A LYS A 1 170 ? -70.01574 4.71875 -48.28805 0.588 58.29851 170 LYS A C 1
ATOM 2718 C C B LYS A 1 170 ? -69.69796 4.32868 -46.96601 0.412 58.70828 170 LYS A C 1
ATOM 2719 O O A LYS A 1 170 ? -70.10902 5.82024 -48.84534 0.588 59.02703 170 LYS A O 1
ATOM 2720 O O B LYS A 1 170 ? -69.82188 4.31733 -45.73762 0.412 61.99794 170 LYS A O 1
ATOM 2757 N N A GLY A 1 171 ? -70.94180 4.28524 -47.43616 0.588 60.11199 171 GLY A N 1
ATOM 2758 N N B GLY A 1 171 ? -70.66600 4.71612 -47.79351 0.412 60.07579 171 GLY A N 1
ATOM 2759 C CA A GLY A 1 171 ? -72.16270 5.03590 -47.21134 0.588 67.83144 171 GLY A CA 1
ATOM 2760 C CA B GLY A 1 171 ? -72.04555 4.81169 -47.37583 0.412 67.23197 171 GLY A CA 1
ATOM 2761 C C A GLY A 1 171 ? -72.06127 6.07670 -46.11506 0.588 72.89946 171 GLY A C 1
ATOM 2762 C C B GLY A 1 171 ? -72.42391 6.03221 -46.57019 0.412 72.46911 171 GLY A C 1
ATOM 2763 O O A GLY A 1 171 ? -72.97771 6.21670 -45.30435 0.588 75.67526 171 GLY A O 1
ATOM 2764 O O B GLY A 1 171 ? -73.62496 6.27220 -46.38560 0.412 75.55021 171 GLY A O 1
ATOM 2771 N N A PHE A 1 172 ? -70.96720 6.82916 -46.09017 0.588 73.09125 172 PHE A N 1
ATOM 2772 N N B PHE A 1 172 ? -71.46856 6.81146 -46.07010 0.412 72.54385 172 PHE A N 1
ATOM 2773 C CA A PHE A 1 172 ? -70.69243 7.79783 -45.03868 0.588 72.85497 172 PHE A CA 1
ATOM 2774 C CA B PHE A 1 172 ? -71.84075 8.04801 -45.39882 0.412 73.50645 172 PHE A CA 1
ATOM 2775 C C A PHE A 1 172 ? -70.49170 9.17039 -45.65947 0.588 75.35145 172 PHE A C 1
ATOM 2776 C C B PHE A 1 172 ? -70.77654 9.10999 -45.66249 0.412 75.09396 172 PHE A C 1
ATOM 2777 O O A PHE A 1 172 ? -69.93939 9.27878 -46.75925 0.588 78.03182 172 PHE A O 1
ATOM 2778 O O B PHE A 1 172 ? -69.84483 8.91449 -46.44963 0.412 75.30681 172 PHE A O 1
ATOM 2811 N N . LYS A 1 173 ? -70.92521 10.22935 -44.96314 1.000 74.86824 173 LYS A N 1
ATOM 2812 C CA . LYS A 1 173 ? -70.50047 11.56065 -45.38048 1.000 74.23891 173 LYS A CA 1
ATOM 2813 C C . LYS A 1 173 ? -70.78858 12.55574 -44.26029 1.000 74.78330 173 LYS A C 1
ATOM 2814 O O . LYS A 1 173 ? -71.92666 13.00220 -44.08825 1.000 88.10237 173 LYS A O 1
ATOM 2834 N N . ILE A 1 174 ? -69.75478 12.89383 -43.50022 1.000 70.32960 174 ILE A N 1
ATOM 2835 C CA . ILE A 1 174 ? -69.81564 13.89005 -42.43943 1.000 60.98462 174 ILE A CA 1
ATOM 2836 C C . ILE A 1 174 ? -68.76200 14.92550 -42.80966 1.000 62.13597 174 ILE A C 1
ATOM 2837 O O . ILE A 1 174 ? -67.55865 14.70360 -42.62643 1.000 64.42686 174 ILE A O 1
ATOM 2853 N N . GLY A 1 175 ? -69.21722 16.06141 -43.34261 1.000 66.01700 175 GLY A N 1
ATOM 2854 C CA . GLY A 1 175 ? -68.30733 16.97815 -44.01088 1.000 63.36318 175 GLY A CA 1
ATOM 2855 C C . GLY A 1 175 ? -67.23512 17.54246 -43.09984 1.000 59.80933 175 GLY A C 1
ATOM 2856 O O . GLY A 1 175 ? -66.09219 17.73667 -43.52202 1.000 61.82120 175 GLY A O 1
ATOM 2860 N N . ASP A 1 176 ? -67.58096 17.81930 -41.84322 1.000 60.13372 176 ASP A N 1
ATOM 2861 C CA . ASP A 1 176 ? -66.63205 18.48641 -40.96176 1.000 57.52689 176 ASP A CA 1
ATOM 2862 C C . ASP A 1 176 ? -65.57432 17.53855 -40.41311 1.000 57.23077 176 ASP A C 1
ATOM 2863 O O . ASP A 1 176 ? -64.65010 17.99924 -39.73505 1.000 61.28117 176 ASP A O 1
ATOM 2872 N N . THR A 1 177 ? -65.68495 16.23399 -40.68215 1.000 57.87536 177 THR A N 1
ATOM 2873 C CA . THR A 1 177 ? -64.62458 15.30802 -40.30008 1.000 56.45525 177 THR A CA 1
ATOM 2874 C C . THR A 1 177 ? -63.44873 15.37956 -41.26312 1.000 52.07724 177 THR A C 1
ATOM 2875 O O . THR A 1 177 ? -62.30219 15.16451 -40.85556 1.000 52.35657 177 THR A O 1
ATOM 2886 N N . VAL A 1 178 ? -63.71364 15.68302 -42.53461 1.000 50.63730 178 VAL A N 1
ATOM 2887 C CA . VAL A 1 178 ? -62.65277 15.72404 -43.53059 1.000 48.68043 178 VAL A CA 1
ATOM 2888 C C . VAL A 1 178 ? -61.60354 16.74185 -43.11435 1.000 47.22627 178 VAL A C 1
ATOM 2889 O O . VAL A 1 178 ? -61.92368 17.88255 -42.75750 1.000 50.04734 178 VAL A O 1
ATOM 2902 N N . GLY A 1 179 ? -60.33919 16.32772 -43.15212 1.000 47.88739 179 GLY A N 1
ATOM 2903 C CA . GLY A 1 179 ? -59.24455 17.19092 -42.76449 1.000 46.93796 179 GLY A CA 1
ATOM 2904 C C . GLY A 1 179 ? -58.99563 17.27822 -41.27671 1.000 51.79490 179 GLY A C 1
ATOM 2905 O O . GLY A 1 179 ? -58.14814 18.07244 -40.85397 1.000 51.58306 179 GLY A O 1
ATOM 2909 N N . GLN A 1 180 ? -59.70215 16.49245 -40.46975 1.000 51.95826 180 GLN A N 1
ATOM 2910 C CA . GLN A 1 180 ? -59.58535 16.53168 -39.02074 1.000 52.86489 180 GLN A CA 1
ATOM 2911 C C . GLN A 1 180 ? -58.92370 15.25777 -38.51239 1.000 47.96187 180 GLN A C 1
ATOM 2912 O O . GLN A 1 180 ? -59.12776 14.17066 -39.06048 1.000 47.35363 180 GLN A O 1
ATOM 2926 N N . ASP A 1 181 ? -58.13028 15.40290 -37.45283 1.000 46.29747 181 ASP A N 1
ATOM 2927 C CA . ASP A 1 181 ? -57.48628 14.25805 -36.81839 1.000 44.89118 181 ASP A CA 1
ATOM 2928 C C . ASP A 1 181 ? -58.53870 13.43018 -36.09102 1.000 43.37532 181 ASP A C 1
ATOM 2929 O O . ASP A 1 181 ? -59.10279 13.86758 -35.08339 1.000 41.91828 181 ASP A O 1
ATOM 2938 N N . VAL A 1 182 ? -58.79925 12.22359 -36.59794 1.000 42.22071 182 VAL A N 1
ATOM 2939 C CA . VAL A 1 182 ? -59.86827 11.40169 -36.04659 1.000 43.06515 182 VAL A CA 1
ATOM 2940 C C . VAL A 1 182 ? -59.52858 10.88483 -34.65496 1.000 39.55354 182 VAL A C 1
ATOM 2941 O O . VAL A 1 182 ? -60.43773 10.54720 -33.88911 1.000 40.91268 182 VAL A O 1
ATOM 2954 N N . VAL A 1 183 ? -58.24297 10.80110 -34.30508 1.000 39.83582 183 VAL A N 1
ATOM 2955 C CA . VAL A 1 183 ? -57.87645 10.40221 -32.94952 1.000 40.60915 183 VAL A CA 1
ATOM 2956 C C . VAL A 1 183 ? -58.25046 11.49298 -31.95336 1.000 43.76432 183 VAL A C 1
ATOM 2957 O O . VAL A 1 183 ? -58.76379 11.20734 -30.86493 1.000 44.01120 183 VAL A O 1
ATOM 2970 N N . GLN A 1 184 ? -58.00359 12.75821 -32.30525 1.000 44.10156 184 GLN A N 1
ATOM 2971 C CA . GLN A 1 184 ? -58.38288 13.85430 -31.41902 1.000 44.18463 184 GLN A CA 1
ATOM 2972 C C . GLN A 1 184 ? -59.89750 13.96740 -31.30159 1.000 45.73696 184 GLN A C 1
ATOM 2973 O O . GLN A 1 184 ? -60.42648 14.18131 -30.20419 1.000 42.51708 184 GLN A O 1
ATOM 2987 N N . LEU A 1 185 ? -60.61160 13.83915 -32.42273 1.000 45.53223 185 LEU A N 1
ATOM 2988 C CA . LEU A 1 185 ? -62.06957 13.87046 -32.37295 1.000 44.86017 185 LEU A CA 1
ATOM 2989 C C . LEU A 1 185 ? -62.60695 12.78410 -31.45037 1.000 45.98759 185 LEU A C 1
ATOM 2990 O O . LEU A 1 185 ? -63.49790 13.03759 -30.63054 1.000 45.67858 185 LEU A O 1
ATOM 3006 N N . PHE A 1 186 ? -62.07072 11.56750 -31.56501 1.000 43.17810 186 PHE A N 1
ATOM 3007 C CA . PHE A 1 186 ? -62.51281 10.47492 -30.70495 1.000 44.54307 186 PHE A CA 1
ATOM 3008 C C . PHE A 1 186 ? -62.08821 10.71866 -29.26093 1.000 43.29984 186 PHE A C 1
ATOM 3009 O O . PHE A 1 186 ? -62.88803 10.56483 -28.33056 1.000 41.31897 186 PHE A O 1
ATOM 3026 N N . GLN A 1 187 ? -60.82932 11.11438 -29.05854 1.000 44.58289 187 GLN A N 1
ATOM 3027 C CA . GLN A 1 187 ? -60.32542 11.33693 -27.70684 1.000 43.59047 187 GLN A CA 1
ATOM 3028 C C . GLN A 1 187 ? -61.12077 12.41971 -26.98771 1.000 46.63901 187 GLN A C 1
ATOM 3029 O O . GLN A 1 187 ? -61.40565 12.29874 -25.79062 1.000 45.92875 187 GLN A O 1
ATOM 3043 N N . GLN A 1 188 ? -61.48140 13.49102 -27.69771 1.000 46.20480 188 GLN A N 1
ATOM 3044 C CA . GLN A 1 188 ? -62.21285 14.58068 -27.06092 1.000 50.76826 188 GLN A CA 1
ATOM 3045 C C . GLN A 1 188 ? -63.55787 14.10467 -26.52698 1.000 51.68256 188 GLN A C 1
ATOM 3046 O O . GLN A 1 188 ? -63.97233 14.49602 -25.42945 1.000 51.08712 188 GLN A O 1
ATOM 3060 N N . GLU A 1 189 ? -64.25174 13.25173 -27.28382 1.000 49.19496 189 GLU A N 1
ATOM 3061 C CA . GLU A 1 189 ? -65.55261 12.76812 -26.83549 1.000 49.02858 189 GLU A CA 1
ATOM 3062 C C . GLU A 1 189 ? -65.41552 11.76988 -25.69371 1.000 48.32558 189 GLU A C 1
ATOM 3063 O O . GLU A 1 189 ? -66.27007 11.73262 -24.80081 1.000 50.58118 189 GLU A O 1
ATOM 3075 N N . LEU A 1 190 ? -64.35670 10.95753 -25.69951 1.000 45.31969 190 LEU A N 1
ATOM 3076 C CA . LEU A 1 190 ? -64.08374 10.10942 -24.54482 1.000 47.92771 190 LEU A CA 1
ATOM 3077 C C . LEU A 1 190 ? -63.84901 10.95309 -23.29815 1.000 48.42550 190 LEU A C 1
ATOM 3078 O O . LEU A 1 190 ? -64.34022 10.62383 -22.21217 1.000 49.17669 190 LEU A O 1
ATOM 3094 N N . ASN A 1 191 ? -63.10266 12.05088 -23.43767 1.000 48.00979 191 ASN A N 1
ATOM 3095 C CA . ASN A 1 191 ? -62.87622 12.94382 -22.30593 1.000 51.88218 191 ASN A CA 1
ATOM 3096 C C . ASN A 1 191 ? -64.18927 13.49895 -21.76676 1.000 49.52172 191 ASN A C 1
ATOM 3097 O O . ASN A 1 191 ? -64.36351 13.63148 -20.54981 1.000 50.44298 191 ASN A O 1
ATOM 3108 N N . ASP A 1 192 ? -65.12433 13.83247 -22.65845 1.000 48.59235 192 ASP A N 1
ATOM 3109 C CA . ASP A 1 192 ? -66.34775 14.51722 -22.25937 1.000 50.00429 192 ASP A CA 1
ATOM 3110 C C . ASP A 1 192 ? -67.31588 13.63214 -21.48348 1.000 52.30505 192 ASP A C 1
ATOM 3111 O O . ASP A 1 192 ? -68.24320 14.16835 -20.86744 1.000 57.23170 192 ASP A O 1
ATOM 3120 N N . ILE A 1 193 ? -67.13783 12.31027 -21.49093 1.000 48.55015 193 ILE A N 1
ATOM 3121 C CA . ILE A 1 193 ? -68.04630 11.42193 -20.76928 1.000 50.60992 193 ILE A CA 1
ATOM 3122 C C . ILE A 1 193 ? -67.30615 10.71957 -19.63792 1.000 49.96745 193 ILE A C 1
ATOM 3123 O O . ILE A 1 193 ? -67.68918 9.62066 -19.21995 1.000 55.52576 193 ILE A O 1
ATOM 3139 N N . GLY A 1 194 ? -66.25523 11.35299 -19.12276 1.000 50.66977 194 GLY A N 1
ATOM 3140 C CA . GLY A 1 194 ? -65.53412 10.81740 -17.98626 1.000 56.80068 194 GLY A CA 1
ATOM 3141 C C . GLY A 1 194 ? -64.53776 9.72582 -18.30353 1.000 52.97031 194 GLY A C 1
ATOM 3142 O O . GLY A 1 194 ? -63.95637 9.15548 -17.37300 1.000 52.60766 194 GLY A O 1
ATOM 3146 N N . LEU A 1 195 ? -64.31544 9.41645 -19.58024 1.000 51.83676 195 LEU A N 1
ATOM 3147 C CA . LEU A 1 195 ? -63.35936 8.38966 -19.99339 1.000 50.17246 195 LEU A CA 1
ATOM 3148 C C . LEU A 1 195 ? -62.03789 8.99139 -20.45172 1.000 53.01425 195 LEU A C 1
ATOM 3149 O O . LEU A 1 195 ? -61.41656 8.50188 -21.39960 1.000 53.63018 195 LEU A O 1
ATOM 3165 N N . SER A 1 196 ? -61.58713 10.06214 -19.79506 1.000 51.48840 196 SER A N 1
ATOM 3166 C CA . SER A 1 196 ? -60.27077 10.61402 -20.09055 1.000 50.98559 196 SER A CA 1
ATOM 3167 C C . SER A 1 196 ? -59.15424 9.64090 -19.74105 1.000 51.48283 196 SER A C 1
ATOM 3168 O O . SER A 1 196 ? -58.03870 9.78203 -20.25487 1.000 50.05496 196 SER A O 1
ATOM 3176 N N . ASN A 1 197 ? -59.42474 8.66527 -18.87117 1.000 53.70445 197 ASN A N 1
ATOM 3177 C CA . ASN A 1 197 ? -58.44513 7.63157 -18.56141 1.000 53.05662 197 ASN A CA 1
ATOM 3178 C C . ASN A 1 197 ? -58.27200 6.63003 -19.69516 1.000 56.53531 197 ASN A C 1
ATOM 3179 O O . ASN A 1 197 ? -57.38109 5.77790 -19.61140 1.000 57.18253 197 ASN A O 1
ATOM 3190 N N . VAL A 1 198 ? -59.09777 6.70226 -20.73517 1.000 53.91346 198 VAL A N 1
ATOM 3191 C CA . VAL A 1 198 ? -58.94543 5.87982 -21.92964 1.000 51.99132 198 VAL A CA 1
ATOM 3192 C C . VAL A 1 198 ? -58.17852 6.71278 -22.94849 1.000 50.25121 198 VAL A C 1
ATOM 3193 O O . VAL A 1 198 ? -58.67697 7.73737 -23.42704 1.000 50.05490 198 VAL A O 1
ATOM 3206 N N . HIS A 1 199 ? -56.96317 6.28331 -23.27855 1.000 47.46377 199 HIS A N 1
ATOM 3207 C CA . HIS A 1 199 ? -56.09085 7.00507 -24.19693 1.000 45.98056 199 HIS A CA 1
ATOM 3208 C C . HIS A 1 199 ? -56.02136 6.26022 -25.52290 1.000 44.45215 199 HIS A C 1
ATOM 3209 O O . HIS A 1 199 ? -55.55588 5.11656 -25.57357 1.000 46.39096 199 HIS A O 1
ATOM 3223 N N . VAL A 1 200 ? -56.47773 6.91254 -26.59039 1.000 40.76919 200 VAL A N 1
ATOM 3224 C CA . VAL A 1 200 ? -56.34563 6.38453 -27.94584 1.000 40.25435 200 VAL A CA 1
ATOM 3225 C C . VAL A 1 200 ? -54.90490 6.64608 -28.37579 1.000 41.97880 200 VAL A C 1
ATOM 3226 O O . VAL A 1 200 ? -54.54110 7.77431 -28.71293 1.000 41.43997 200 VAL A O 1
ATOM 3239 N N . VAL A 1 201 ? -54.07714 5.60169 -28.35636 1.000 41.68471 201 VAL A N 1
ATOM 3240 C CA . VAL A 1 201 ? -52.63865 5.72862 -28.56492 1.000 44.76002 201 VAL A CA 1
ATOM 3241 C C . VAL A 1 201 ? -52.19228 5.18608 -29.91144 1.000 45.30179 201 VAL A C 1
ATOM 3242 O O . VAL A 1 201 ? -50.99037 5.23251 -30.21572 1.000 44.50703 201 VAL A O 1
ATOM 3255 N N . ALA A 1 202 ? -53.10806 4.66664 -30.72618 1.000 44.49053 202 ALA A N 1
ATOM 3256 C CA . ALA A 1 202 ? -52.74074 4.12427 -32.02507 1.000 42.95333 202 ALA A CA 1
ATOM 3257 C C . ALA A 1 202 ? -53.90767 4.28689 -32.98615 1.000 39.82856 202 ALA A C 1
ATOM 3258 O O . ALA A 1 202 ? -55.07308 4.23471 -32.58668 1.000 43.03142 202 ALA A O 1
ATOM 3265 N N . LEU A 1 203 ? -53.57654 4.49127 -34.25928 1.000 40.98002 203 LEU A N 1
ATOM 3266 C CA . LEU A 1 203 ? -54.55924 4.62669 -35.32826 1.000 40.54184 203 LEU A CA 1
ATOM 3267 C C . LEU A 1 203 ? -54.10222 3.76772 -36.49544 1.000 40.98650 203 LEU A C 1
ATOM 3268 O O . LEU A 1 203 ? -53.00305 3.96970 -37.02248 1.000 39.75136 203 LEU A O 1
ATOM 3284 N N . THR A 1 204 ? -54.93878 2.81371 -36.89538 1.000 38.57852 204 THR A N 1
ATOM 3285 C CA . THR A 1 204 ? -54.60518 1.88960 -37.96649 1.000 38.29848 204 THR A CA 1
ATOM 3286 C C . THR A 1 204 ? -55.77081 1.75866 -38.93366 1.000 37.51468 204 THR A C 1
ATOM 3287 O O . THR A 1 204 ? -56.93892 1.84680 -38.54636 1.000 36.57041 204 THR A O 1
ATOM 3298 N N . ASN A 1 205 ? -55.43458 1.55475 -40.20245 1.000 36.17861 205 ASN A N 1
ATOM 3299 C CA . ASN A 1 205 ? -56.42619 1.15135 -41.18183 1.000 33.53877 205 ASN A CA 1
ATOM 3300 C C . ASN A 1 205 ? -56.77598 -0.32059 -40.96859 1.000 36.40171 205 ASN A C 1
ATOM 3301 O O . ASN A 1 205 ? -56.00954 -1.08618 -40.37726 1.000 36.06971 205 ASN A O 1
ATOM 3312 N N . ASP A 1 206 ? -57.95771 -0.71834 -41.44578 1.000 34.51953 206 ASP A N 1
ATOM 3313 C CA . ASP A 1 206 ? -58.38579 -2.09643 -41.22360 1.000 37.55569 206 ASP A CA 1
ATOM 3314 C C . ASP A 1 206 ? -57.50122 -3.08790 -41.97467 1.000 38.11602 206 ASP A C 1
ATOM 3315 O O . ASP A 1 206 ? -57.37425 -4.24316 -41.55131 1.000 36.05410 206 ASP A O 1
ATOM 3324 N N . THR A 1 207 ? -56.87025 -2.66002 -43.07152 1.000 33.72341 207 THR A N 1
ATOM 3325 C CA . THR A 1 207 ? -55.88145 -3.50978 -43.73070 1.000 36.35216 207 THR A CA 1
ATOM 3326 C C . THR A 1 207 ? -54.67531 -3.73636 -42.82774 1.000 36.18734 207 THR A C 1
ATOM 3327 O O . THR A 1 207 ? -54.24339 -4.87637 -42.61923 1.000 35.00519 207 THR A O 1
ATOM 3338 N N . THR A 1 208 ? -54.11161 -2.65268 -42.29246 1.000 37.78589 208 THR A N 1
ATOM 3339 C CA . THR A 1 208 ? -52.95161 -2.76523 -41.41451 1.000 36.48783 208 THR A CA 1
ATOM 3340 C C . THR A 1 208 ? -53.24029 -3.69034 -40.23881 1.000 35.94139 208 THR A C 1
ATOM 3341 O O . THR A 1 208 ? -52.41857 -4.54453 -39.88994 1.000 36.80370 208 THR A O 1
ATOM 3352 N N . GLY A 1 209 ? -54.39742 -3.51709 -39.59806 1.000 37.60655 209 GLY A N 1
ATOM 3353 C CA . GLY A 1 209 ? -54.74039 -4.37104 -38.47298 1.000 41.41683 209 GLY A CA 1
ATOM 3354 C C . GLY A 1 209 ? -54.83566 -5.83591 -38.85580 1.000 40.31678 209 GLY A C 1
ATOM 3355 O O . GLY A 1 209 ? -54.43865 -6.71505 -38.08801 1.000 38.72523 209 GLY A O 1
ATOM 3359 N N . THR A 1 210 ? -55.36664 -6.11823 -40.04761 1.000 40.73326 210 THR A N 1
ATOM 3360 C CA . THR A 1 210 ? -55.49306 -7.50169 -40.49632 1.000 38.41050 210 THR A CA 1
ATOM 3361 C C . THR A 1 210 ? -54.12896 -8.16328 -40.64404 1.000 40.88495 210 THR A C 1
ATOM 3362 O O . THR A 1 210 ? -53.94452 -9.31946 -40.24461 1.000 39.10780 210 THR A O 1
ATOM 3373 N N . LEU A 1 211 ? -53.15974 -7.44616 -41.21568 1.000 38.39010 211 LEU A N 1
ATOM 3374 C CA . LEU A 1 211 ? -51.82819 -8.01436 -41.39472 1.000 40.05398 211 LEU A CA 1
ATOM 3375 C C . LEU A 1 211 ? -51.17153 -8.28788 -40.04839 1.000 37.67632 211 LEU A C 1
ATOM 3376 O O . LEU A 1 211 ? -50.58853 -9.35662 -39.83289 1.000 35.31309 211 LEU A O 1
ATOM 3392 N N . LEU A 1 212 ? -51.24638 -7.32337 -39.13001 1.000 38.29452 212 LEU A N 1
ATOM 3393 C CA . LEU A 1 212 ? -50.63831 -7.51195 -37.81742 1.000 39.72264 212 LEU A CA 1
ATOM 3394 C C . LEU A 1 212 ? -51.25823 -8.70032 -37.09480 1.000 39.37318 212 LEU A C 1
ATOM 3395 O O . LEU A 1 212 ? -50.54428 -9.51891 -36.50455 1.000 40.34099 212 LEU A O 1
ATOM 3411 N N . ALA A 1 213 ? -52.58858 -8.80821 -37.12518 1.000 38.39419 213 ALA A N 1
ATOM 3412 C CA . ALA A 1 213 ? -53.25817 -9.90335 -36.43138 1.000 43.27569 213 ALA A CA 1
ATOM 3413 C C . ALA A 1 213 ? -52.81015 -11.25810 -36.96914 1.000 45.80851 213 ALA A C 1
ATOM 3414 O O . ALA A 1 213 ? -52.65282 -12.21592 -36.20347 1.000 43.53763 213 ALA A O 1
ATOM 3421 N N . ARG A 1 214 ? -52.59960 -11.36203 -38.28338 1.000 41.63557 214 ARG A N 1
ATOM 3422 C CA . ARG A 1 214 ? -52.16071 -12.63355 -38.84928 1.000 43.01206 214 ARG A CA 1
ATOM 3423 C C . ARG A 1 214 ? -50.71471 -12.93289 -38.47765 1.000 41.92283 214 ARG A C 1
ATOM 3424 O O . ARG A 1 214 ? -50.36401 -14.08708 -38.20783 1.000 45.22177 214 ARG A O 1
ATOM 3445 N N . CYS A 1 215 ? -49.86273 -11.90764 -38.44923 1.000 39.38126 215 CYS A N 1
ATOM 3446 C CA . CYS A 1 215 ? -48.48202 -12.11523 -38.02877 1.000 44.03337 215 CYS A CA 1
ATOM 3447 C C . CYS A 1 215 ? -48.41832 -12.63080 -36.59614 1.000 45.39847 215 CYS A C 1
ATOM 3448 O O . CYS A 1 215 ? -47.58640 -13.48700 -36.27245 1.000 47.34939 215 CYS A O 1
ATOM 3456 N N . TYR A 1 216 ? -49.29146 -12.12258 -35.72216 1.000 45.14893 216 TYR A N 1
ATOM 3457 C CA . TYR A 1 216 ? -49.27599 -12.55810 -34.32927 1.000 48.78509 216 TYR A CA 1
ATOM 3458 C C . TYR A 1 216 ? -49.87480 -13.95194 -34.17219 1.000 47.11762 216 TYR A C 1
ATOM 3459 O O . TYR A 1 216 ? -49.34183 -14.78097 -33.42519 1.000 47.85044 216 TYR A O 1
ATOM 3477 N N . ALA A 1 217 ? -50.98486 -14.22614 -34.86041 1.000 42.98474 217 ALA A N 1
ATOM 3478 C CA . ALA A 1 217 ? -51.71812 -15.46806 -34.63790 1.000 46.63898 217 ALA A CA 1
ATOM 3479 C C . ALA A 1 217 ? -51.09683 -16.65340 -35.36527 1.000 49.00517 217 ALA A C 1
ATOM 3480 O O . ALA A 1 217 ? -51.26749 -17.79695 -34.92876 1.000 49.13280 217 ALA A O 1
ATOM 3487 N N . SER A 1 218 ? -50.39259 -16.41349 -36.46727 1.000 47.73100 218 SER A N 1
ATOM 3488 C CA . SER A 1 218 ? -49.82189 -17.50914 -37.23960 1.000 49.36127 218 SER A CA 1
ATOM 3489 C C . SER A 1 218 ? -48.84637 -18.30458 -36.38171 1.000 55.92470 218 SER A C 1
ATOM 3490 O O . SER A 1 218 ? -47.86839 -17.75512 -35.86421 1.000 54.86450 218 SER A O 1
ATOM 3498 N N . SER A 1 219 ? -49.11601 -19.60026 -36.23467 1.000 57.58659 219 SER A N 1
ATOM 3499 C CA . SER A 1 219 ? -48.29375 -20.45205 -35.38853 1.000 61.24165 219 SER A CA 1
ATOM 3500 C C . SER A 1 219 ? -46.85487 -20.50049 -35.89846 1.000 63.62659 219 SER A C 1
ATOM 3501 O O . SER A 1 219 ? -46.55161 -20.12645 -37.03440 1.000 62.43486 219 SER A O 1
ATOM 3509 N N . ASP A 1 220 ? -45.95843 -20.97261 -35.02834 1.000 72.28173 220 ASP A N 1
ATOM 3510 C CA . ASP A 1 220 ? -44.55319 -21.09484 -35.40439 1.000 74.33099 220 ASP A CA 1
ATOM 3511 C C . ASP A 1 220 ? -44.37977 -22.02548 -36.59931 1.000 71.08165 220 ASP A C 1
ATOM 3512 O O . ASP A 1 220 ? -43.59319 -21.73824 -37.50961 1.000 68.30425 220 ASP A O 1
ATOM 3521 N N . ALA A 1 221 ? -45.10022 -23.15003 -36.61214 1.000 63.05340 221 ALA A N 1
ATOM 3522 C CA . ALA A 1 221 ? -44.99033 -24.08718 -37.72633 1.000 67.87558 221 ALA A CA 1
ATOM 3523 C C . ALA A 1 221 ? -45.54532 -23.48165 -39.01064 1.000 69.38317 221 ALA A C 1
ATOM 3524 O O . ALA A 1 221 ? -44.90021 -23.53614 -40.06463 1.000 68.75710 221 ALA A O 1
ATOM 3531 N N . ALA A 1 222 ? -46.74411 -22.89814 -38.94232 1.000 64.97899 222 ALA A N 1
ATOM 3532 C CA . ALA A 1 222 ? -47.32855 -22.26898 -40.12228 1.000 63.83462 222 ALA A CA 1
ATOM 3533 C C . ALA A 1 222 ? -46.49699 -21.07278 -40.56833 1.000 67.07063 222 ALA A C 1
ATOM 3534 O O . ALA A 1 222 ? -46.20229 -20.91363 -41.75831 1.000 67.94383 222 ALA A O 1
ATOM 3541 N N . ARG A 1 223 ? -46.10131 -20.22172 -39.61831 1.000 66.53448 223 ARG A N 1
ATOM 3542 C CA . ARG A 1 223 ? -45.28140 -19.06127 -39.95138 1.000 66.98264 223 ARG A CA 1
ATOM 3543 C C . ARG A 1 223 ? -43.98073 -19.47403 -40.63120 1.000 65.65985 223 ARG A C 1
ATOM 3544 O O . ARG A 1 223 ? -43.43625 -18.71645 -41.44270 1.000 64.26906 223 ARG A O 1
ATOM 3565 N N . ALA A 1 224 ? -43.46813 -20.66570 -40.31322 1.000 69.40970 224 ALA A N 1
ATOM 3566 C CA . ALA A 1 224 ? -42.20220 -21.10841 -40.88976 1.000 71.02979 224 ALA A CA 1
ATOM 3567 C C . ALA A 1 224 ? -42.28377 -21.20762 -42.40874 1.000 69.71744 224 ALA A C 1
ATOM 3568 O O . ALA A 1 224 ? -41.34023 -20.82925 -43.11285 1.000 66.02116 224 ALA A O 1
ATOM 3575 N N . ILE A 1 225 ? -43.40060 -21.71437 -42.93377 1.000 68.37334 225 ILE A N 1
ATOM 3576 C CA . ILE A 1 225 ? -43.57894 -21.90574 -44.36622 1.000 70.63791 225 ILE A CA 1
ATOM 3577 C C . ILE A 1 225 ? -44.69401 -21.03164 -44.92770 1.000 66.24349 225 ILE A C 1
ATOM 3578 O O . ILE A 1 225 ? -45.03523 -21.15245 -46.10386 1.000 67.80763 225 ILE A O 1
ATOM 3594 N N . ASN A 1 226 ? -45.26883 -20.14850 -44.11150 1.000 62.93041 226 ASN A N 1
ATOM 3595 C CA . ASN A 1 226 ? -46.29264 -19.20545 -44.56623 1.000 60.58210 226 ASN A CA 1
ATOM 3596 C C . ASN A 1 226 ? -45.97351 -17.84917 -43.95010 1.000 55.55457 226 ASN A C 1
ATOM 3597 O O . ASN A 1 226 ? -46.24728 -17.61917 -42.76913 1.000 58.20689 226 ASN A O 1
ATOM 3608 N N . GLU A 1 227 ? -45.39171 -16.96017 -44.74937 1.000 48.70138 227 GLU A N 1
ATOM 3609 C CA . GLU A 1 227 ? -45.06445 -15.62450 -44.28218 1.000 51.28882 227 GLU A CA 1
ATOM 3610 C C . GLU A 1 227 ? -46.19446 -14.67766 -44.66187 1.000 45.13918 227 GLU A C 1
ATOM 3611 O O . GLU A 1 227 ? -46.42988 -14.46789 -45.86119 1.000 41.91615 227 GLU A O 1
ATOM 3623 N N . PRO A 1 228 ? -46.93127 -14.10546 -43.70641 1.000 45.73606 228 PRO A N 1
ATOM 3624 C CA . PRO A 1 228 ? -47.96788 -13.12038 -44.06247 1.000 42.67796 228 PRO A CA 1
ATOM 3625 C C . PRO A 1 228 ? -47.33466 -11.87017 -44.65434 1.000 39.58692 228 PRO A C 1
ATOM 3626 O O . PRO A 1 228 ? -46.53926 -11.19322 -44.00007 1.000 41.17953 228 PRO A O 1
ATOM 3637 N N . VAL A 1 229 ? -47.68807 -11.57173 -45.90185 1.000 39.25971 229 VAL A N 1
ATOM 3638 C CA . VAL A 1 229 ? -47.12682 -10.42552 -46.60335 1.000 37.85647 229 VAL A CA 1
ATOM 3639 C C . VAL A 1 229 ? -48.16624 -9.37025 -46.94903 1.000 35.99601 229 VAL A C 1
ATOM 3640 O O . VAL A 1 229 ? -47.78866 -8.21679 -47.21379 1.000 34.01508 229 VAL A O 1
ATOM 3653 N N . ILE A 1 230 ? -49.45406 -9.69993 -46.94837 1.000 35.93143 230 ILE A N 1
ATOM 3654 C CA . ILE A 1 230 ? -50.50437 -8.75700 -47.31151 1.000 35.10934 230 ILE A CA 1
ATOM 3655 C C . ILE A 1 230 ? -51.66696 -8.92428 -46.34741 1.000 35.91927 230 ILE A C 1
ATOM 3656 O O . ILE A 1 230 ? -52.10764 -10.04798 -46.08417 1.000 35.11810 230 ILE A O 1
ATOM 3672 N N . GLY A 1 231 ? -52.15391 -7.80691 -45.81863 1.000 32.53188 231 GLY A N 1
ATOM 3673 C CA . GLY A 1 231 ? -53.44973 -7.75937 -45.17479 1.000 34.32246 231 GLY A CA 1
ATOM 3674 C C . GLY A 1 231 ? -54.40091 -6.97460 -46.05223 1.000 36.35760 231 GLY A C 1
ATOM 3675 O O . GLY A 1 231 ? -54.10551 -5.82812 -46.40563 1.000 32.75717 231 GLY A O 1
ATOM 3679 N N . CYS A 1 232 ? -55.52498 -7.57813 -46.43832 1.000 33.05281 232 CYS A N 1
ATOM 3680 C CA . CYS A 1 232 ? -56.42848 -6.95579 -47.39427 1.000 32.26008 232 CYS A CA 1
ATOM 3681 C C . CYS A 1 232 ? -57.87300 -7.20399 -46.98641 1.000 34.50730 232 CYS A C 1
ATOM 3682 O O . CYS A 1 232 ? -58.17714 -8.07901 -46.17003 1.000 32.06301 232 CYS A O 1
ATOM 3690 N N . ILE A 1 233 ? -58.76271 -6.41631 -47.58658 1.000 33.38236 233 ILE A N 1
ATOM 3691 C CA . ILE A 1 233 ? -60.17370 -6.38358 -47.23045 1.000 34.25480 233 ILE A CA 1
ATOM 3692 C C . ILE A 1 233 ? -61.00537 -6.52439 -48.49558 1.000 32.72632 233 ILE A C 1
ATOM 3693 O O . ILE A 1 233 ? -60.71283 -5.89559 -49.51833 1.000 33.30578 233 ILE A O 1
ATOM 3709 N N . PHE A 1 234 ? -62.04873 -7.35275 -48.42236 1.000 34.44706 234 PHE A N 1
ATOM 3710 C CA . PHE A 1 234 ? -63.06111 -7.45264 -49.47343 1.000 31.72615 234 PHE A CA 1
ATOM 3711 C C . PHE A 1 234 ? -64.41039 -7.53018 -48.75641 1.000 33.94070 234 PHE A C 1
ATOM 3712 O O . PHE A 1 234 ? -64.97705 -8.60781 -48.56177 1.000 33.83242 234 PHE A O 1
ATOM 3729 N N . GLY A 1 235 ? -64.90990 -6.36907 -48.33868 1.000 35.02512 235 GLY A N 1
ATOM 3730 C CA . GLY A 1 235 ? -66.20060 -6.27673 -47.68478 1.000 37.74932 235 GLY A CA 1
ATOM 3731 C C . GLY A 1 235 ? -67.04074 -5.18673 -48.31351 1.000 37.17532 235 GLY A C 1
ATOM 3732 O O . GLY A 1 235 ? -67.30342 -5.22479 -49.51874 1.000 38.23390 235 GLY A O 1
ATOM 3736 N N . THR A 1 236 ? -67.46568 -4.20334 -47.51865 1.000 39.21899 236 THR A N 1
ATOM 3737 C CA . THR A 1 236 ? -68.14349 -3.04702 -48.09411 1.000 42.00831 236 THR A CA 1
ATOM 3738 C C . THR A 1 236 ? -67.23063 -2.33692 -49.08426 1.000 40.01238 236 THR A C 1
ATOM 3739 O O . THR A 1 236 ? -67.64077 -2.00156 -50.20199 1.000 39.45295 236 THR A O 1
ATOM 3750 N N . GLY A 1 237 ? -65.98034 -2.10501 -48.68627 1.000 38.15065 237 GLY A N 1
ATOM 3751 C CA . GLY A 1 237 ? -64.94567 -1.63782 -49.57580 1.000 38.07636 237 GLY A CA 1
ATOM 3752 C C . GLY A 1 237 ? -63.86086 -2.68939 -49.74528 1.000 35.68008 237 GLY A C 1
ATOM 3753 O O . GLY A 1 237 ? -63.93199 -3.79699 -49.21699 1.000 37.82221 237 GLY A O 1
ATOM 3757 N N . THR A 1 238 ? -62.83422 -2.30943 -50.50054 1.000 37.74927 238 THR A N 1
ATOM 3758 C CA . THR A 1 238 ? -61.69517 -3.18291 -50.73395 1.000 37.61362 238 THR A CA 1
ATOM 3759 C C . THR A 1 238 ? -60.41118 -2.37603 -50.63767 1.000 34.56397 238 THR A C 1
ATOM 3760 O O . THR A 1 238 ? -60.36418 -1.21284 -51.04589 1.000 32.92007 238 THR A O 1
ATOM 3771 N N . ASN A 1 239 ? -59.37269 -3.00754 -50.10037 1.000 35.88730 239 ASN A N 1
ATOM 3772 C CA . ASN A 1 239 ? -58.09607 -2.34976 -49.85839 1.000 33.65864 239 ASN A CA 1
ATOM 3773 C C . ASN A 1 239 ? -57.11525 -3.41209 -49.38406 1.000 32.61559 239 ASN A C 1
ATOM 3774 O O . ASN A 1 239 ? -57.50232 -4.53422 -49.04728 1.000 30.42673 239 ASN A O 1
ATOM 3785 N N . GLY A 1 240 ? -55.83783 -3.04733 -49.37146 1.000 32.92276 240 GLY A N 1
ATOM 3786 C CA . GLY A 1 240 ? -54.81180 -3.93806 -48.86694 1.000 33.22351 240 GLY A CA 1
ATOM 3787 C C . GLY A 1 240 ? -53.54047 -3.18728 -48.55459 1.000 31.52938 240 GLY A C 1
ATOM 3788 O O . GLY A 1 240 ? -53.28088 -2.10858 -49.09625 1.000 33.36618 240 GLY A O 1
ATOM 3792 N N . CYS A 1 241 ? -52.74533 -3.77544 -47.66474 1.000 33.48390 241 CYS A N 1
ATOM 3793 C CA . CYS A 1 241 ? -51.47750 -3.20401 -47.24042 1.000 33.14484 241 CYS A CA 1
ATOM 3794 C C . CYS A 1 241 ? -50.37023 -4.23508 -47.41831 1.000 35.49184 241 CYS A C 1
ATOM 3795 O O . CYS A 1 241 ? -50.61946 -5.43004 -47.59957 1.000 36.30318 241 CYS A O 1
ATOM 3803 N N . TYR A 1 242 ? -49.13248 -3.75174 -47.35712 1.000 35.14648 242 TYR A N 1
ATOM 3804 C CA . TYR A 1 242 ? -47.95335 -4.59332 -47.51026 1.000 33.90397 242 TYR A CA 1
ATOM 3805 C C . TYR A 1 242 ? -46.77294 -3.85446 -46.89480 1.000 37.45623 242 TYR A C 1
ATOM 3806 O O . TYR A 1 242 ? -46.86251 -2.66839 -46.56880 1.000 36.79940 242 TYR A O 1
ATOM 3824 N N . MET A 1 243 ? -45.65906 -4.56858 -46.74403 1.000 38.80489 243 MET A N 1
ATOM 3825 C CA . MET A 1 243 ? -44.44111 -4.01246 -46.16315 1.000 36.15718 243 MET A CA 1
ATOM 3826 C C . MET A 1 243 ? -43.51949 -3.54618 -47.28338 1.000 38.09431 243 MET A C 1
ATOM 3827 O O . MET A 1 243 ? -43.07403 -4.35733 -48.10348 1.000 40.77004 243 MET A O 1
ATOM 3841 N N . GLU A 1 244 ? -43.22983 -2.24819 -47.31094 1.000 39.50541 244 GLU A N 1
ATOM 3842 C CA . GLU A 1 244 ? -42.35018 -1.65547 -48.30852 1.000 43.06892 244 GLU A CA 1
ATOM 3843 C C . GLU A 1 244 ? -41.01287 -1.28437 -47.67724 1.000 42.04543 244 GLU A C 1
ATOM 3844 O O . GLU A 1 244 ? -40.95354 -0.88178 -46.51094 1.000 41.88518 244 GLU A O 1
ATOM 3856 N N . LYS A 1 245 ? -39.94031 -1.42599 -48.45269 1.000 42.99725 245 LYS A N 1
ATOM 3857 C CA . LYS A 1 245 ? -38.62211 -1.01725 -47.98525 1.000 47.42851 245 LYS A CA 1
ATOM 3858 C C . LYS A 1 245 ? -38.60968 0.47865 -47.70426 1.000 47.31012 245 LYS A C 1
ATOM 3859 O O . LYS A 1 245 ? -39.09144 1.27690 -48.51319 1.000 46.47969 245 LYS A O 1
ATOM 3878 N N . LEU A 1 246 ? -38.04708 0.85949 -46.55437 1.000 47.36066 246 LEU A N 1
ATOM 3879 C CA . LEU A 1 246 ? -37.97948 2.27424 -46.20294 1.000 50.57772 246 LEU A CA 1
ATOM 3880 C C . LEU A 1 246 ? -37.33102 3.09734 -47.30838 1.000 50.25609 246 LEU A C 1
ATOM 3881 O O . LEU A 1 246 ? -37.72153 4.24789 -47.53647 1.000 49.50099 246 LEU A O 1
ATOM 3897 N N . GLU A 1 247 ? -36.35595 2.52055 -48.01695 1.000 52.70850 247 GLU A N 1
ATOM 3898 C CA . GLU A 1 247 ? -35.64457 3.26386 -49.05262 1.000 52.94296 247 GLU A CA 1
ATOM 3899 C C . GLU A 1 247 ? -36.55737 3.63984 -50.21351 1.000 51.92883 247 GLU A C 1
ATOM 3900 O O . GLU A 1 247 ? -36.30773 4.64096 -50.89532 1.000 49.40891 247 GLU A O 1
ATOM 3912 N N . ASN A 1 248 ? -37.60260 2.85188 -50.46416 1.000 49.29774 248 ASN A N 1
ATOM 3913 C CA . ASN A 1 248 ? -38.51458 3.10491 -51.57181 1.000 46.97039 248 ASN A CA 1
ATOM 3914 C C . ASN A 1 248 ? -39.62740 4.08640 -51.22505 1.000 46.16152 248 ASN A C 1
ATOM 3915 O O . ASN A 1 248 ? -40.32689 4.54835 -52.13314 1.000 42.99716 248 ASN A O 1
ATOM 3926 N N . ILE A 1 249 ? -39.81462 4.40765 -49.94623 1.000 46.12244 249 ILE A N 1
ATOM 3927 C CA . ILE A 1 249 ? -40.87341 5.31655 -49.51997 1.000 47.70516 249 ILE A CA 1
ATOM 3928 C C . ILE A 1 249 ? -40.35411 6.74503 -49.62279 1.000 51.32290 249 ILE A C 1
ATOM 3929 O O . ILE A 1 249 ? -40.08122 7.39626 -48.60780 1.000 49.52508 249 ILE A O 1
ATOM 3945 N N . HIS A 1 250 ? -40.22202 7.24188 -50.85506 1.000 49.23594 250 HIS A N 1
ATOM 3946 C CA . HIS A 1 250 ? -39.56718 8.52736 -51.07359 1.000 52.06126 250 HIS A CA 1
ATOM 3947 C C . HIS A 1 250 ? -40.36382 9.68827 -50.48960 1.000 53.99246 250 HIS A C 1
ATOM 3948 O O . HIS A 1 250 ? -39.77272 10.69777 -50.08892 1.000 51.29786 250 HIS A O 1
ATOM 3962 N N . LYS A 1 251 ? -41.69253 9.57265 -50.42582 1.000 51.39665 251 LYS A N 1
ATOM 3963 C CA . LYS A 1 251 ? -42.49518 10.63197 -49.82435 1.000 51.16662 251 LYS A CA 1
ATOM 3964 C C . LYS A 1 251 ? -42.21721 10.79665 -48.33764 1.000 50.53530 251 LYS A C 1
ATOM 3965 O O . LYS A 1 251 ? -42.61878 11.81039 -47.75699 1.000 51.56419 251 LYS A O 1
ATOM 3984 N N . LEU A 1 252 ? -41.54803 9.83068 -47.71688 1.000 54.39921 252 LEU A N 1
ATOM 3985 C CA . LEU A 1 252 ? -41.21017 9.91278 -46.30563 1.000 57.73111 252 LEU A CA 1
ATOM 3986 C C . LEU A 1 252 ? -40.01931 10.84065 -46.10461 1.000 60.23848 252 LEU A C 1
ATOM 3987 O O . LEU A 1 252 ? -39.05037 10.80448 -46.86836 1.000 60.05002 252 LEU A O 1
ATOM 4003 N N . ASP A 1 253 ? -40.10315 11.67835 -45.07540 1.000 62.45660 253 ASP A N 1
ATOM 4004 C CA . ASP A 1 253 ? -39.05730 12.64137 -44.77040 1.000 65.53447 253 ASP A CA 1
ATOM 4005 C C . ASP A 1 253 ? -37.70422 11.93206 -44.67504 1.000 69.36589 253 ASP A C 1
ATOM 4006 O O . ASP A 1 253 ? -37.56077 10.99779 -43.87190 1.000 69.14294 253 ASP A O 1
ATOM 4015 N N . PRO A 1 254 ? -36.69944 12.33785 -45.45924 1.000 72.83432 254 PRO A N 1
ATOM 4016 C CA . PRO A 1 254 ? -35.41270 11.61815 -45.42722 1.000 74.44789 254 PRO A CA 1
ATOM 4017 C C . PRO A 1 254 ? -34.80577 11.48741 -44.04043 1.000 72.80631 254 PRO A C 1
ATOM 4018 O O . PRO A 1 254 ? -34.13772 10.48308 -43.76177 1.000 68.97819 254 PRO A O 1
ATOM 4029 N N . ALA A 1 255 ? -35.00590 12.47115 -43.16081 1.000 73.64050 255 ALA A N 1
ATOM 4030 C CA . ALA A 1 255 ? -34.47976 12.35528 -41.80442 1.000 72.58247 255 ALA A CA 1
ATOM 4031 C C . ALA A 1 255 ? -35.17672 11.23881 -41.03773 1.000 72.25900 255 ALA A C 1
ATOM 4032 O O . ALA A 1 255 ? -34.53209 10.49592 -40.28822 1.000 71.52517 255 ALA A O 1
ATOM 4039 N N . SER A 1 256 ? -36.49356 11.10632 -41.20907 1.000 71.22653 256 SER A N 1
ATOM 4040 C CA . SER A 1 256 ? -37.21585 10.01965 -40.55607 1.000 71.02425 256 SER A CA 1
ATOM 4041 C C . SER A 1 256 ? -36.77064 8.66167 -41.08570 1.000 65.73390 256 SER A C 1
ATOM 4042 O O . SER A 1 256 ? -36.64246 7.70208 -40.31641 1.000 62.25887 256 SER A O 1
ATOM 4050 N N . ARG A 1 257 ? -36.53613 8.55808 -42.39617 1.000 66.01140 257 ARG A N 1
ATOM 4051 C CA . ARG A 1 257 ? -36.04786 7.30448 -42.96319 1.000 66.27725 257 ARG A CA 1
ATOM 4052 C C . ARG A 1 257 ? -34.70556 6.91520 -42.35797 1.000 66.19337 257 ARG A C 1
ATOM 4053 O O . ARG A 1 257 ? -34.49842 5.76043 -41.96700 1.000 64.29233 257 ARG A O 1
ATOM 4074 N N . GLU A 1 258 ? -33.77365 7.86705 -42.27930 1.000 68.55033 258 GLU A N 1
ATOM 4075 C CA . GLU A 1 258 ? -32.46106 7.55535 -41.72376 1.000 68.02746 258 GLU A CA 1
ATOM 4076 C C . GLU A 1 258 ? -32.55955 7.21148 -40.24308 1.000 61.49388 258 GLU A C 1
ATOM 4077 O O . GLU A 1 258 ? -31.87561 6.29893 -39.76611 1.000 62.37818 258 GLU A O 1
ATOM 4089 N N . GLU A 1 259 ? -33.40393 7.92771 -39.49909 1.000 58.74156 259 GLU A N 1
ATOM 4090 C CA . GLU A 1 259 ? -33.60802 7.59355 -38.09359 1.000 60.62644 259 GLU A CA 1
ATOM 4091 C C . GLU A 1 259 ? -34.11927 6.16560 -37.94266 1.000 63.19304 259 GLU A C 1
ATOM 4092 O O . GLU A 1 259 ? -33.57260 5.37667 -37.16383 1.000 60.49577 259 GLU A O 1
ATOM 4104 N N . LEU A 1 260 ? -35.16976 5.81292 -38.68803 1.000 61.52519 260 LEU A N 1
ATOM 4105 C CA . LEU A 1 260 ? -35.71797 4.46330 -38.59668 1.000 59.26276 260 LEU A CA 1
ATOM 4106 C C . LEU A 1 260 ? -34.68113 3.42039 -38.99110 1.000 56.22700 260 LEU A C 1
ATOM 4107 O O . LEU A 1 260 ? -34.54935 2.38390 -38.33018 1.000 55.35230 260 LEU A O 1
ATOM 4123 N N . LEU A 1 261 ? -33.93776 3.67436 -40.06971 1.000 58.24922 261 LEU A N 1
ATOM 4124 C CA . LEU A 1 261 ? -32.91559 2.72619 -40.49976 1.000 58.85261 261 LEU A CA 1
ATOM 4125 C C . LEU A 1 261 ? -31.85567 2.53057 -39.42126 1.000 61.03349 261 LEU A C 1
ATOM 4126 O O . LEU A 1 261 ? -31.42877 1.40004 -39.15866 1.000 60.05465 261 LEU A O 1
ATOM 4142 N N . SER A 1 262 ? -31.41913 3.61904 -38.78088 1.000 59.74981 262 SER A N 1
ATOM 4143 C CA . SER A 1 262 ? -30.41001 3.49275 -37.73399 1.000 63.37941 262 SER A CA 1
ATOM 4144 C C . SER A 1 262 ? -30.95508 2.74160 -36.52589 1.000 66.01504 262 SER A C 1
ATOM 4145 O O . SER A 1 262 ? -30.18271 2.13104 -35.77777 1.000 64.72069 262 SER A O 1
ATOM 4153 N N . GLN A 1 263 ? -32.27165 2.77726 -36.31605 1.000 63.47237 263 GLN A N 1
ATOM 4154 C CA . GLN A 1 263 ? -32.90534 2.00632 -35.25351 1.000 63.25520 263 GLN A CA 1
ATOM 4155 C C . GLN A 1 263 ? -33.01630 0.52519 -35.58614 1.000 59.54203 263 GLN A C 1
ATOM 4156 O O . GLN A 1 263 ? -33.51386 -0.24208 -34.75470 1.000 58.13120 263 GLN A O 1
ATOM 4170 N N . GLY A 1 264 ? -32.57995 0.10843 -36.77340 1.000 57.80518 264 GLY A N 1
ATOM 4171 C CA . GLY A 1 264 ? -32.67902 -1.27267 -37.18820 1.000 53.48624 264 GLY A CA 1
ATOM 4172 C C . GLY A 1 264 ? -33.90095 -1.60724 -38.01479 1.000 54.40352 264 GLY A C 1
ATOM 4173 O O . GLY A 1 264 ? -34.05928 -2.76961 -38.40948 1.000 59.36397 264 GLY A O 1
ATOM 4177 N N . LYS A 1 265 ? -34.76700 -0.63648 -38.29220 1.000 56.38572 265 LYS A N 1
ATOM 4178 C CA . LYS A 1 265 ? -35.94214 -0.88699 -39.11160 1.000 53.77933 265 LYS A CA 1
ATOM 4179 C C . LYS A 1 265 ? -35.54954 -0.95170 -40.58248 1.000 51.31550 265 LYS A C 1
ATOM 4180 O O . LYS A 1 265 ? -34.60493 -0.29137 -41.02444 1.000 55.29355 265 LYS A O 1
ATOM 4199 N N . THR A 1 266 ? -36.29131 -1.75623 -41.34358 1.000 46.35608 266 THR A N 1
ATOM 4200 C CA . THR A 1 266 ? -36.01471 -1.92669 -42.76500 1.000 48.25325 266 THR A CA 1
ATOM 4201 C C . THR A 1 266 ? -37.25097 -1.66012 -43.61615 1.000 48.62377 266 THR A C 1
ATOM 4202 O O . THR A 1 266 ? -37.13144 -1.28338 -44.78658 1.000 50.28800 266 THR A O 1
ATOM 4213 N N . HIS A 1 267 ? -38.43904 -1.86169 -43.04953 1.000 49.87269 267 HIS A N 1
ATOM 4214 C CA . HIS A 1 267 ? -39.68343 -1.74130 -43.79363 1.000 44.87290 267 HIS A CA 1
ATOM 4215 C C . HIS A 1 267 ? -40.70079 -0.93130 -43.00405 1.000 44.53399 267 HIS A C 1
ATOM 4216 O O . HIS A 1 267 ? -40.61424 -0.79591 -41.78050 1.000 44.49350 267 HIS A O 1
ATOM 4230 N N . MET A 1 268 ? -41.67350 -0.39229 -43.73377 1.000 43.29196 268 MET A N 1
ATOM 4231 C CA . MET A 1 268 ? -42.86159 0.21189 -43.15126 1.000 45.45967 268 MET A CA 1
ATOM 4232 C C . MET A 1 268 ? -44.08329 -0.28615 -43.90641 1.000 40.84869 268 MET A C 1
ATOM 4233 O O . MET A 1 268 ? -44.05898 -0.40658 -45.13505 1.000 36.65105 268 MET A O 1
ATOM 4247 N N . CYS A 1 269 ? -45.14899 -0.57403 -43.16705 1.000 40.94179 269 CYS A N 1
ATOM 4248 C CA . CYS A 1 269 ? -46.38893 -1.01262 -43.78967 1.000 37.79231 269 CYS A CA 1
ATOM 4249 C C . CYS A 1 269 ? -47.00960 0.13824 -44.57272 1.000 36.81836 269 CYS A C 1
ATOM 4250 O O . CYS A 1 269 ? -47.09025 1.26764 -44.07960 1.000 36.27416 269 CYS A O 1
ATOM 4258 N N . ILE A 1 270 ? -47.43759 -0.14900 -45.79930 1.000 36.59209 270 ILE A N 1
ATOM 4259 C CA . ILE A 1 270 ? -48.04665 0.83650 -46.68603 1.000 37.72895 270 ILE A CA 1
ATOM 4260 C C . ILE A 1 270 ? -49.51805 0.48683 -46.85212 1.000 35.59833 270 ILE A C 1
ATOM 4261 O O . ILE A 1 270 ? -49.85455 -0.62287 -47.28227 1.000 33.34698 270 ILE A O 1
ATOM 4277 N N . ASN A 1 271 ? -50.39110 1.43797 -46.52712 1.000 35.46086 271 ASN A N 1
ATOM 4278 C CA . ASN A 1 271 ? -51.81270 1.33755 -46.84784 1.000 32.26185 271 ASN A CA 1
ATOM 4279 C C . ASN A 1 271 ? -51.99132 1.84564 -48.27248 1.000 35.52591 271 ASN A C 1
ATOM 4280 O O . ASN A 1 271 ? -51.96432 3.05262 -48.52100 1.000 35.02944 271 ASN A O 1
ATOM 4291 N N . THR A 1 272 ? -52.16384 0.91955 -49.22067 1.000 34.62321 272 THR A N 1
ATOM 4292 C CA . THR A 1 272 ? -52.19319 1.30347 -50.62985 1.000 35.65310 272 THR A CA 1
ATOM 4293 C C . THR A 1 272 ? -53.45937 2.06886 -50.98959 1.000 37.08134 272 THR A C 1
ATOM 4294 O O . THR A 1 272 ? -53.43298 2.90970 -51.89609 1.000 37.45278 272 THR A O 1
ATOM 4305 N N . GLU A 1 273 ? -54.56700 1.80104 -50.30017 1.000 36.06577 273 GLU A N 1
ATOM 4306 C CA . GLU A 1 273 ? -55.87594 2.30596 -50.70678 1.000 36.69886 273 GLU A CA 1
ATOM 4307 C C . GLU A 1 273 ? -56.16047 1.92122 -52.15721 1.000 35.75179 273 GLU A C 1
ATOM 4308 O O . GLU A 1 273 ? -56.51545 2.75531 -52.99368 1.000 35.41688 273 GLU A O 1
ATOM 4320 N N . TRP A 1 274 ? -56.01126 0.62781 -52.45675 1.000 33.64962 274 TRP A N 1
ATOM 4321 C CA . TRP A 1 274 ? -56.11919 0.20808 -53.84882 1.000 37.72307 274 TRP A CA 1
ATOM 4322 C C . TRP A 1 274 ? -57.54424 0.28037 -54.37782 1.000 35.56480 274 TRP A C 1
ATOM 4323 O O . TRP A 1 274 ? -57.75618 0.02336 -55.56819 1.000 34.75201 274 TRP A O 1
ATOM 4344 N N . GLY A 1 275 ? -58.51939 0.62840 -53.53753 1.000 35.10933 275 GLY A N 1
ATOM 4345 C CA . GLY A 1 275 ? -59.82149 0.99690 -54.05866 1.000 38.44777 275 GLY A CA 1
ATOM 4346 C C . GLY A 1 275 ? -59.74371 2.16772 -55.01756 1.000 38.62793 275 GLY A C 1
ATOM 4347 O O . GLY A 1 275 ? -60.56638 2.28300 -55.92950 1.000 41.12322 275 GLY A O 1
ATOM 4351 N N . SER A 1 276 ? -58.74351 3.03645 -54.84081 1.000 40.07033 276 SER A N 1
ATOM 4352 C CA . SER A 1 276 ? -58.51249 4.18788 -55.70639 1.000 41.88944 276 SER A CA 1
ATOM 4353 C C . SER A 1 276 ? -57.48234 3.89696 -56.79515 1.000 39.80591 276 SER A C 1
ATOM 4354 O O . SER A 1 276 ? -56.81952 4.81511 -57.28987 1.000 44.30902 276 SER A O 1
ATOM 4362 N N . PHE A 1 277 ? -57.33691 2.63448 -57.18128 1.000 38.94364 277 PHE A N 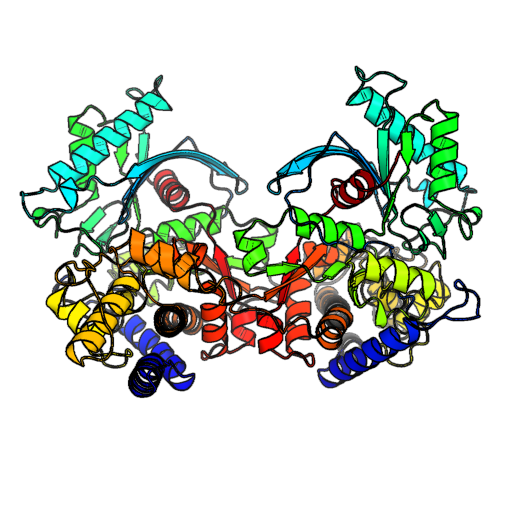1
ATOM 4363 C CA . PHE A 1 277 ? -56.44227 2.28445 -58.27409 1.000 39.45699 277 PHE A CA 1
ATOM 4364 C C . PHE A 1 277 ? -57.02873 2.75503 -59.60132 1.000 40.79736 277 PHE A C 1
ATOM 4365 O O . PHE A 1 277 ? -58.18117 2.45333 -59.92649 1.000 40.42228 277 PHE A O 1
ATOM 4382 N N . ASP A 1 278 ? -56.23568 3.51710 -60.35581 1.000 44.40657 278 ASP A N 1
ATOM 4383 C CA . ASP A 1 278 ? -56.60343 3.98544 -61.69302 1.000 44.09580 278 ASP A CA 1
ATOM 4384 C C . ASP A 1 278 ? -57.92749 4.75235 -61.67241 1.000 44.76943 278 ASP A C 1
ATOM 4385 O O . ASP A 1 278 ? -58.89911 4.39343 -62.34082 1.000 47.32414 278 ASP A O 1
ATOM 4394 N N . ASN A 1 279 ? -57.94663 5.83481 -60.89295 1.000 46.36604 279 ASN A N 1
ATOM 4395 C CA . ASN A 1 279 ? -59.13034 6.68520 -60.84451 1.000 48.95494 279 ASN A CA 1
ATOM 4396 C C . ASN A 1 279 ? -59.40668 7.37705 -62.17494 1.000 53.32280 279 ASN A C 1
ATOM 4397 O O . ASN A 1 279 ? -60.54376 7.79716 -62.41332 1.000 54.83312 279 ASN A O 1
ATOM 4408 N N . GLU A 1 280 ? -58.40180 7.50601 -63.04389 1.000 54.89405 280 GLU A N 1
ATOM 4409 C CA . GLU A 1 280 ? -58.59983 8.11524 -64.35393 1.000 56.84839 280 GLU A CA 1
ATOM 4410 C C . GLU A 1 280 ? -59.15773 7.14085 -65.38246 1.000 52.63904 280 GLU A C 1
ATOM 4411 O O . GLU A 1 280 ? -59.52733 7.57149 -66.47984 1.000 55.31659 280 GLU A O 1
ATOM 4423 N N . LEU A 1 281 ? -59.22140 5.84896 -65.06087 1.000 51.61591 281 LEU A N 1
ATOM 4424 C CA . LEU A 1 281 ? -59.73784 4.83345 -65.97906 1.000 52.42925 281 LEU A CA 1
ATOM 4425 C C . LEU A 1 281 ? -58.88927 4.74715 -67.24449 1.000 50.20987 281 LEU A C 1
ATOM 4426 O O . LEU A 1 281 ? -59.40847 4.66687 -68.35941 1.000 48.60608 281 LEU A O 1
ATOM 4442 N N . ASN A 1 282 ? -57.56700 4.76244 -67.07098 1.000 47.80441 282 ASN A N 1
ATOM 4443 C CA . ASN A 1 282 ? -56.68019 4.54485 -68.20715 1.000 47.25201 282 ASN A CA 1
ATOM 4444 C C . ASN A 1 282 ? -56.75774 3.11049 -68.71781 1.000 49.04260 282 ASN A C 1
ATOM 4445 O O . ASN A 1 282 ? -56.50020 2.86599 -69.90185 1.000 51.00897 282 ASN A O 1
ATOM 4456 N N . HIS A 1 283 ? -57.10865 2.15235 -67.85602 1.000 46.50310 283 HIS A N 1
ATOM 4457 C CA . HIS A 1 283 ? -57.08691 0.74996 -68.25812 1.000 48.39328 283 HIS A CA 1
ATOM 4458 C C . HIS A 1 283 ? -58.19070 -0.08921 -67.62112 1.000 49.05120 283 HIS A C 1
ATOM 4459 O O . HIS A 1 283 ? -58.50043 -1.17627 -68.11889 1.000 46.92596 283 HIS A O 1
ATOM 4473 N N . LEU A 1 284 ? -58.78670 0.38337 -66.53226 1.000 46.04367 284 LEU A N 1
ATOM 4474 C CA . LEU A 1 284 ? -59.76449 -0.43299 -65.82355 1.000 47.94677 284 LEU A CA 1
ATOM 4475 C C . LEU A 1 284 ? -60.94456 -0.76031 -66.73578 1.000 45.86273 284 LEU A C 1
ATOM 4476 O O . LEU A 1 284 ? -61.45033 0.13278 -67.43027 1.000 44.93741 284 LEU A O 1
ATOM 4492 N N . PRO A 1 285 ? -61.40450 -2.01058 -66.77292 1.000 47.83731 285 PRO A N 1
ATOM 4493 C CA . PRO A 1 285 ? -62.64366 -2.31254 -67.49770 1.000 46.11409 285 PRO A CA 1
ATOM 4494 C C . PRO A 1 285 ? -63.77165 -1.40122 -67.04161 1.000 48.59112 285 PRO A C 1
ATOM 4495 O O . PRO A 1 285 ? -63.99443 -1.21058 -65.84382 1.000 47.36667 285 PRO A O 1
ATOM 4506 N N . THR A 1 286 ? -64.49026 -0.83475 -68.00809 1.000 45.55557 286 THR A N 1
ATOM 4507 C CA . THR A 1 286 ? -65.52015 0.15163 -67.71688 1.000 48.45717 286 THR A CA 1
ATOM 4508 C C . THR A 1 286 ? -66.73039 -0.09858 -68.60083 1.000 48.69971 286 THR A C 1
ATOM 4509 O O . THR A 1 286 ? -66.59043 -0.29753 -69.81123 1.000 44.95888 286 THR A O 1
ATOM 4520 N N . THR A 1 287 ? -67.91095 -0.07279 -67.99268 1.000 46.09399 287 THR A N 1
ATOM 4521 C CA . THR A 1 287 ? -69.17892 -0.13680 -68.69998 1.000 48.88769 287 THR A CA 1
ATOM 4522 C C . THR A 1 287 ? -69.98337 1.11885 -68.39065 1.000 47.86285 287 THR A C 1
ATOM 4523 O O . THR A 1 287 ? -69.67140 1.87223 -67.46500 1.000 48.82739 287 THR A O 1
ATOM 4534 N N . SER A 1 288 ? -71.03294 1.34635 -69.18375 1.000 51.71843 288 SER A N 1
ATOM 4535 C CA . SER A 1 288 ? -71.91476 2.47595 -68.91063 1.000 50.18125 288 SER A CA 1
ATOM 4536 C C . SER A 1 288 ? -72.48094 2.40146 -67.50057 1.000 47.87811 288 SER A C 1
ATOM 4537 O O . SER A 1 288 ? -72.69940 3.43687 -66.86196 1.000 50.12185 288 SER A O 1
ATOM 4545 N N . TYR A 1 289 ? -72.70526 1.18865 -66.99191 1.000 50.67281 289 TYR A N 1
ATOM 4546 C CA . TYR A 1 289 ? -73.24016 1.04145 -65.64286 1.000 47.24882 289 TYR A CA 1
ATOM 4547 C C . TYR A 1 289 ? -72.23799 1.52599 -64.60204 1.000 51.10128 289 TYR A C 1
ATOM 4548 O O . TYR A 1 289 ? -72.62153 2.15340 -63.60776 1.000 51.13305 289 TYR A O 1
ATOM 4566 N N . ASP A 1 290 ? -70.94820 1.25195 -64.81757 1.000 49.11632 290 ASP A N 1
ATOM 4567 C CA . ASP A 1 290 ? -69.92570 1.73277 -63.89387 1.000 49.22806 290 ASP A CA 1
ATOM 4568 C C . ASP A 1 290 ? -69.85376 3.25458 -63.89872 1.000 49.72745 290 ASP A C 1
ATOM 4569 O O . ASP A 1 290 ? -69.72319 3.88241 -62.84126 1.000 50.13858 290 ASP A O 1
ATOM 4578 N N . ILE A 1 291 ? -69.92400 3.86497 -65.08320 1.000 49.83607 291 ILE A N 1
ATOM 4579 C CA . ILE A 1 291 ? -69.87289 5.32158 -65.17437 1.000 54.94093 291 ILE A CA 1
ATOM 4580 C C . ILE A 1 291 ? -71.06843 5.93960 -64.46399 1.000 56.02900 291 ILE A C 1
ATOM 4581 O O . ILE A 1 291 ? -70.93013 6.90949 -63.70855 1.000 53.85534 291 ILE A O 1
ATOM 4597 N N . LYS A 1 292 ? -72.26040 5.38647 -64.69262 1.000 57.55749 292 LYS A N 1
ATOM 4598 C CA . LYS A 1 292 ? -73.45325 5.89202 -64.02346 1.000 60.91430 292 LYS A CA 1
ATOM 4599 C C . LYS A 1 292 ? -73.30561 5.80155 -62.50919 1.000 60.63964 292 LYS A C 1
ATOM 4600 O O . LYS A 1 292 ? -73.69004 6.72483 -61.78248 1.000 62.45013 292 LYS A O 1
ATOM 4619 N N . ILE A 1 293 ? -72.74418 4.69632 -62.01539 1.000 56.96154 293 ILE A N 1
ATOM 4620 C CA . ILE A 1 293 ? -72.54511 4.54169 -60.57783 1.000 59.44153 293 ILE A CA 1
ATOM 4621 C C . ILE A 1 293 ? -71.53607 5.56033 -60.06284 1.000 57.58306 293 ILE A C 1
ATOM 4622 O O . ILE A 1 293 ? -71.74504 6.18725 -59.01745 1.000 59.22210 293 ILE A O 1
ATOM 4638 N N . ASP A 1 294 ? -70.42623 5.74082 -60.78043 1.000 55.41364 294 ASP A N 1
ATOM 4639 C CA . ASP A 1 294 ? -69.39608 6.66362 -60.31618 1.000 55.69015 294 ASP A CA 1
ATOM 4640 C C . ASP A 1 294 ? -69.90141 8.10109 -60.31423 1.000 58.56925 294 ASP A C 1
ATOM 4641 O O . ASP A 1 294 ? -69.65435 8.85025 -59.36237 1.000 58.60568 294 ASP A O 1
ATOM 4650 N N . GLN A 1 295 ? -70.60830 8.50475 -61.36860 1.000 60.02979 295 GLN A N 1
ATOM 4651 C CA . GLN A 1 295 ? -70.96994 9.90484 -61.54988 1.000 65.31057 295 GLN A CA 1
ATOM 4652 C C . GLN A 1 295 ? -72.27548 10.29506 -60.86876 1.000 67.67964 295 GLN A C 1
ATOM 4653 O O . GLN A 1 295 ? -72.39659 11.43391 -60.40282 1.000 69.86185 295 GLN A O 1
ATOM 4667 N N . GLN A 1 296 ? -73.25249 9.39224 -60.78837 1.000 68.49209 296 GLN A N 1
ATOM 4668 C CA . GLN A 1 296 ? -74.57468 9.74577 -60.28130 1.000 70.55474 296 GLN A CA 1
ATOM 4669 C C . GLN A 1 296 ? -74.84609 9.25130 -58.86603 1.000 69.68214 296 GLN A C 1
ATOM 4670 O O . GLN A 1 296 ? -75.38265 10.00793 -58.05162 1.000 71.12220 296 GLN A O 1
ATOM 4684 N N . PHE A 1 297 ? -74.49574 8.00452 -58.54291 1.000 66.81021 297 PHE A N 1
ATOM 4685 C CA . PHE A 1 297 ? -74.97235 7.37526 -57.31796 1.000 64.49985 297 PHE A CA 1
ATOM 4686 C C . PHE A 1 297 ? -73.92410 7.23697 -56.22011 1.000 66.61962 297 PHE A C 1
ATOM 4687 O O . PHE A 1 297 ? -74.28262 6.84491 -55.10409 1.000 69.39802 297 PHE A O 1
ATOM 4704 N N . SER A 1 298 ? -72.65784 7.54717 -56.48282 1.000 62.99187 298 SER A N 1
ATOM 4705 C CA . SER A 1 298 ? -71.61582 7.34359 -55.48463 1.000 65.81331 298 SER A CA 1
ATOM 4706 C C . SER A 1 298 ? -71.37137 8.61424 -54.67843 1.000 67.51306 298 SER A C 1
ATOM 4707 O O . SER A 1 298 ? -71.56887 9.73272 -55.16140 1.000 61.13312 298 SER A O 1
ATOM 4715 N N . THR A 1 299 ? -70.93543 8.42494 -53.42979 1.000 81.73886 299 THR A N 1
ATOM 4716 C CA . THR A 1 299 ? -70.63748 9.55653 -52.55921 1.000 79.17898 299 THR A CA 1
ATOM 4717 C C . THR A 1 299 ? -69.33502 10.25161 -52.93630 1.000 73.63966 299 THR A C 1
ATOM 4718 O O . THR A 1 299 ? -69.15486 11.42473 -52.59382 1.000 80.19574 299 THR A O 1
ATOM 4729 N N . ASN A 1 300 ? -68.42853 9.56305 -53.62868 1.000 66.35328 300 ASN A N 1
ATOM 4730 C CA . ASN A 1 300 ? -67.10256 10.08943 -53.95480 1.000 61.10825 300 ASN A CA 1
ATOM 4731 C C . ASN A 1 300 ? -66.86162 9.97498 -55.45585 1.000 58.79262 300 ASN A C 1
ATOM 4732 O O . ASN A 1 300 ? -65.99979 9.20913 -55.90459 1.000 56.70144 300 ASN A O 1
ATOM 4743 N N . PRO A 1 301 ? -67.60549 10.73033 -56.26403 1.000 56.92023 301 PRO A N 1
ATOM 4744 C CA . PRO A 1 301 ? -67.41988 10.64867 -57.71876 1.000 58.35239 301 PRO A CA 1
ATOM 4745 C C . PRO A 1 301 ? -66.00019 11.01852 -58.12498 1.000 59.26410 301 PRO A C 1
ATOM 4746 O O . PRO A 1 301 ? -65.43144 12.00221 -57.64631 1.000 59.11896 301 PRO A O 1
ATOM 4757 N N . GLY A 1 302 ? -65.43086 10.21499 -59.02433 1.000 56.20522 302 GLY A N 1
ATOM 4758 C CA . GLY A 1 302 ? -64.07831 10.41708 -59.49409 1.000 53.72807 302 GLY A CA 1
ATOM 4759 C C . GLY A 1 302 ? -63.00787 9.73432 -58.67003 1.000 56.66466 302 GLY A C 1
ATOM 4760 O O . GLY A 1 302 ? -61.83254 9.77455 -59.05806 1.000 55.64602 302 GLY A O 1
ATOM 4764 N N . PHE A 1 303 ? -63.37299 9.10846 -57.55215 1.000 53.66999 303 PHE A N 1
ATOM 4765 C CA . PHE A 1 303 ? -62.43033 8.42092 -56.68361 1.000 53.82248 303 PHE A CA 1
ATOM 4766 C C . PHE A 1 303 ? -62.92827 7.01046 -56.40388 1.000 51.45303 303 PHE A C 1
ATOM 4767 O O . PHE A 1 303 ? -64.11734 6.70722 -56.53402 1.000 47.43732 303 PHE A O 1
ATOM 4784 N N . HIS A 1 304 ? -61.99126 6.14661 -56.01486 1.000 48.26722 304 HIS A N 1
ATOM 4785 C CA . HIS A 1 304 ? -62.29955 4.76948 -55.63474 1.000 44.06961 304 HIS A CA 1
ATOM 4786 C C . HIS A 1 304 ? -63.04159 4.04097 -56.75631 1.000 41.04428 304 HIS A C 1
ATOM 4787 O O . HIS A 1 304 ? -64.06224 3.38475 -56.53947 1.000 40.26102 304 HIS A O 1
ATOM 4801 N N . LEU A 1 305 ? -62.50799 4.14980 -57.97399 1.000 41.42096 305 LEU A N 1
ATOM 4802 C CA . LEU A 1 305 ? -63.16921 3.52622 -59.11473 1.000 44.18440 305 LEU A CA 1
ATOM 4803 C C . LEU A 1 305 ? -62.89286 2.03128 -59.19349 1.000 38.08603 305 LEU A C 1
ATOM 4804 O O . LEU A 1 305 ? -63.77210 1.26927 -59.60914 1.000 42.91677 305 LEU A O 1
ATOM 4820 N N . PHE A 1 306 ? -61.69373 1.59176 -58.80816 1.000 38.94183 306 PHE A N 1
ATOM 4821 C CA . PHE A 1 306 ? -61.43764 0.15909 -58.70565 1.000 39.75520 306 PHE A CA 1
ATOM 4822 C C . PHE A 1 306 ? -62.40336 -0.48614 -57.72153 1.000 37.71357 306 PHE A C 1
ATOM 4823 O O . PHE A 1 306 ? -63.00254 -1.52896 -58.00754 1.000 35.20828 306 PHE A O 1
ATOM 4840 N N . GLU A 1 307 ? -62.58702 0.14463 -56.56129 1.000 38.54918 307 GLU A N 1
ATOM 4841 C CA . GLU A 1 307 ? -63.50294 -0.38693 -55.55966 1.000 37.74039 307 GLU A CA 1
ATOM 4842 C C . GLU A 1 307 ? -64.91653 -0.51119 -56.11118 1.000 37.40415 307 GLU A C 1
ATOM 4843 O O . GLU A 1 307 ? -65.63682 -1.46241 -55.78561 1.000 37.80866 307 GLU A O 1
ATOM 4855 N N . LYS A 1 308 ? -65.32913 0.43508 -56.95588 1.000 40.65478 308 LYS A N 1
ATOM 4856 C CA . LYS A 1 308 ? -66.69228 0.44287 -57.47278 1.000 41.63620 308 LYS A CA 1
ATOM 4857 C C . LYS A 1 308 ? -66.96557 -0.69477 -58.44683 1.000 38.05834 308 LYS A C 1
ATOM 4858 O O . LYS A 1 308 ? -68.12944 -0.92390 -58.78968 1.000 39.89969 308 LYS A O 1
ATOM 4877 N N . ARG A 1 309 ? -65.93728 -1.41032 -58.89354 1.000 38.89503 309 ARG A N 1
ATOM 4878 C CA . ARG A 1 309 ? -66.11122 -2.59259 -59.72495 1.000 36.28934 309 ARG A CA 1
ATOM 4879 C C . ARG A 1 309 ? -65.94157 -3.88779 -58.94332 1.000 37.18072 309 ARG A C 1
ATOM 4880 O O . ARG A 1 309 ? -66.15577 -4.96601 -59.50769 1.000 34.88174 309 ARG A O 1
ATOM 4901 N N . VAL A 1 310 ? -65.58477 -3.80913 -57.65893 1.000 35.21148 310 VAL A N 1
ATOM 4902 C CA . VAL A 1 310 ? -65.10507 -4.97409 -56.92293 1.000 35.15173 310 VAL A CA 1
ATOM 4903 C C . VAL A 1 310 ? -65.86919 -5.19727 -55.62185 1.000 34.50384 310 VAL A C 1
ATOM 4904 O O . VAL A 1 310 ? -66.32130 -6.31415 -55.34486 1.000 36.12441 310 VAL A O 1
ATOM 4917 N N . SER A 1 311 ? -66.01340 -4.14944 -54.81258 1.000 35.79758 311 SER A N 1
ATOM 4918 C CA . SER A 1 311 ? -66.42420 -4.32751 -53.42652 1.000 35.21761 311 SER A CA 1
ATOM 4919 C C . SER A 1 311 ? -67.93617 -4.53069 -53.31061 1.000 38.95102 311 SER A C 1
ATOM 4920 O O . SER A 1 311 ? -68.70828 -4.27430 -54.23936 1.000 37.60992 311 SER A O 1
ATOM 4928 N N . GLY A 1 312 ? -68.35584 -4.97998 -52.12416 1.000 36.36036 312 GLY A N 1
ATOM 4929 C CA . GLY A 1 312 ? -69.73376 -5.38936 -51.91591 1.000 40.10838 312 GLY A CA 1
ATOM 4930 C C . GLY A 1 312 ? -70.73428 -4.25390 -51.91813 1.000 42.59431 312 GLY A C 1
ATOM 4931 O O . GLY A 1 312 ? -71.92239 -4.49266 -52.16033 1.000 43.17485 312 GLY A O 1
ATOM 4935 N N . LEU A 1 313 ? -70.28657 -3.02451 -51.65668 1.000 41.03778 313 LEU A N 1
ATOM 4936 C CA . LEU A 1 313 ? -71.20930 -1.89504 -51.67207 1.000 43.16505 313 LEU A CA 1
ATOM 4937 C C . LEU A 1 313 ? -71.80225 -1.67278 -53.05700 1.000 42.83588 313 LEU A C 1
ATOM 4938 O O . LEU A 1 313 ? -72.90313 -1.12235 -53.17734 1.000 41.99205 313 LEU A O 1
ATOM 4954 N N . TYR A 1 314 ? -71.09902 -2.09913 -54.11087 1.000 41.73525 314 TYR A N 1
ATOM 4955 C CA . TYR A 1 314 ? -71.41863 -1.68560 -55.46953 1.000 43.64911 314 TYR A CA 1
ATOM 4956 C C . TYR A 1 314 ? -71.84287 -2.80789 -56.40618 1.000 41.40286 314 TYR A C 1
ATOM 4957 O O . TYR A 1 314 ? -72.42246 -2.51171 -57.45641 1.000 40.64585 314 TYR A O 1
ATOM 4975 N N . LEU A 1 315 ? -71.57952 -4.07345 -56.07577 1.000 42.71904 315 LEU A N 1
ATOM 4976 C CA . LEU A 1 315 ? -71.88928 -5.13942 -57.02430 1.000 42.12481 315 LEU A CA 1
ATOM 4977 C C . LEU A 1 315 ? -73.39080 -5.24827 -57.26320 1.000 41.09583 315 LEU A C 1
ATOM 4978 O O . LEU A 1 315 ? -73.83069 -5.42859 -58.40441 1.000 40.67627 315 LEU A O 1
ATOM 4994 N N . GLY A 1 316 ? -74.19369 -5.13815 -56.20413 1.000 43.86615 316 GLY A N 1
ATOM 4995 C CA . GLY A 1 316 ? -75.63590 -5.15511 -56.38453 1.000 42.88223 316 GLY A CA 1
ATOM 4996 C C . GLY A 1 316 ? -76.13086 -3.95909 -57.17359 1.000 44.31394 316 GLY A C 1
ATOM 4997 O O . GLY A 1 316 ? -77.03356 -4.08090 -58.00554 1.000 42.70131 316 GLY A O 1
ATOM 5001 N N . GLU A 1 317 ? -75.54180 -2.78600 -56.92740 1.000 44.44019 317 GLU A N 1
ATOM 5002 C CA . GLU A 1 317 ? -75.93993 -1.59089 -57.66168 1.000 43.82857 317 GLU A CA 1
ATOM 5003 C C . GLU A 1 317 ? -75.64389 -1.72109 -59.15036 1.000 45.33400 317 GLU A C 1
ATOM 5004 O O . GLU A 1 317 ? -76.32482 -1.09705 -59.97274 1.000 44.83546 317 GLU A O 1
ATOM 5016 N N . ILE A 1 318 ? -74.63116 -2.50964 -59.51914 1.000 45.43997 318 ILE A N 1
ATOM 5017 C CA . ILE A 1 318 ? -74.36464 -2.75247 -60.93537 1.000 41.57642 318 ILE A CA 1
ATOM 5018 C C . ILE A 1 318 ? -75.52770 -3.50907 -61.56312 1.000 43.08552 318 ILE A C 1
ATOM 5019 O O . ILE A 1 318 ? -75.99613 -3.17283 -62.65761 1.000 46.19274 318 ILE A O 1
ATOM 5035 N N . LEU A 1 319 ? -76.01175 -4.54492 -60.87559 1.000 43.76762 319 LEU A N 1
ATOM 5036 C CA . LEU A 1 319 ? -77.14052 -5.30990 -61.39303 1.000 47.33258 319 LEU A CA 1
ATOM 5037 C C . LEU A 1 319 ? -78.37132 -4.42673 -61.55297 1.000 47.11510 319 LEU A C 1
ATOM 5038 O O . LEU A 1 319 ? -79.09916 -4.53720 -62.54667 1.000 43.95427 319 LEU A O 1
ATOM 5054 N N . ARG A 1 320 ? -78.62295 -3.54628 -60.58160 1.000 45.36021 320 ARG A N 1
ATOM 5055 C CA . ARG A 1 320 ? -79.77746 -2.65744 -60.66899 1.000 50.27110 320 ARG A CA 1
ATOM 5056 C C . ARG A 1 320 ? -79.72750 -1.82267 -61.94326 1.000 50.89757 320 ARG A C 1
ATOM 5057 O O . ARG A 1 320 ? -80.72002 -1.72174 -62.67382 1.000 49.32614 320 ARG A O 1
ATOM 5078 N N . ASN A 1 321 ? -78.57168 -1.21808 -62.22983 1.000 47.93098 321 ASN A N 1
ATOM 5079 C CA . ASN A 1 321 ? -78.45310 -0.38699 -63.42330 1.000 50.26240 321 ASN A CA 1
ATOM 5080 C C . ASN A 1 321 ? -78.57460 -1.20602 -64.70344 1.000 52.91560 321 ASN A C 1
ATOM 5081 O O . ASN A 1 321 ? -79.00963 -0.67718 -65.73291 1.000 51.90085 321 ASN A O 1
ATOM 5092 N N . ILE A 1 322 ? -78.20296 -2.48766 -64.66767 1.000 51.84421 322 ILE A N 1
ATOM 5093 C CA . ILE A 1 322 ? -78.37505 -3.33085 -65.84692 1.000 49.97583 322 ILE A CA 1
ATOM 5094 C C . ILE A 1 322 ? -79.85219 -3.61443 -66.08884 1.000 51.72232 322 ILE A C 1
ATOM 5095 O O . ILE A 1 322 ? -80.33273 -3.54754 -67.22667 1.000 50.91830 322 ILE A O 1
ATOM 5111 N N . LEU A 1 323 ? -80.59587 -3.93790 -65.02834 1.000 50.17523 323 LEU A N 1
ATOM 5112 C CA . LEU A 1 323 ? -82.01603 -4.23255 -65.19003 1.000 51.87843 323 LEU A CA 1
ATOM 5113 C C . LEU A 1 323 ? -82.79320 -2.99138 -65.61207 1.000 54.11625 323 LEU A C 1
ATOM 5114 O O . LEU A 1 323 ? -83.72544 -3.08199 -66.41902 1.000 51.68573 323 LEU A O 1
ATOM 5130 N N . LEU A 1 324 ? -82.42637 -1.82308 -65.08076 1.000 54.88833 324 LEU A N 1
ATOM 5131 C CA . LEU A 1 324 ? -83.06567 -0.58839 -65.52174 1.000 54.44415 324 LEU A CA 1
ATOM 5132 C C . LEU A 1 324 ? -82.79821 -0.34214 -67.00007 1.000 59.61923 324 LEU A C 1
ATOM 5133 O O . LEU A 1 324 ? -83.69688 0.06907 -67.74373 1.000 61.81814 324 LEU A O 1
ATOM 5149 N N . ASP A 1 325 ? -81.56440 -0.59094 -67.44372 1.000 57.00990 325 ASP A N 1
ATOM 5150 C CA . ASP A 1 325 ? -81.23989 -0.43856 -68.85718 1.000 59.96508 325 ASP A CA 1
ATOM 5151 C C . ASP A 1 325 ? -82.04903 -1.40198 -69.71669 1.000 61.84660 325 ASP A C 1
ATOM 5152 O O . ASP A 1 325 ? -82.51624 -1.03500 -70.80103 1.000 64.78699 325 ASP A O 1
ATOM 5161 N N . LEU A 1 326 ? -82.22613 -2.64084 -69.25179 1.000 58.64557 326 LEU A N 1
ATOM 5162 C CA . LEU A 1 326 ? -83.00458 -3.61059 -70.01269 1.000 60.79161 326 LEU A CA 1
ATOM 5163 C C . LEU A 1 326 ? -84.49074 -3.27755 -70.03218 1.000 63.93116 326 LEU A C 1
ATOM 5164 O O . LEU A 1 326 ? -85.19548 -3.71273 -70.94912 1.000 65.38487 326 LEU A O 1
ATOM 5180 N N . GLU A 1 327 ? -84.98593 -2.52688 -69.04565 1.000 60.55662 327 GLU A N 1
ATOM 5181 C CA . GLU A 1 327 ? -86.38628 -2.11835 -69.06545 1.000 68.28231 327 GLU A CA 1
ATOM 5182 C C . GLU A 1 327 ? -86.60903 -0.97498 -70.04879 1.000 69.04834 327 GLU A C 1
ATOM 5183 O O . GLU A 1 327 ? -87.56021 -1.00232 -70.83750 1.000 66.34075 327 GLU A O 1
ATOM 5195 N N . LYS A 1 328 ? -85.74165 0.04133 -70.01139 1.000 68.11790 328 LYS A N 1
ATOM 5196 C CA . LYS A 1 328 ? -85.81441 1.11601 -70.99670 1.000 67.48501 328 LYS A CA 1
ATOM 5197 C C . LYS A 1 328 ? -85.82101 0.55465 -72.41145 1.000 68.14882 328 LYS A C 1
ATOM 5198 O O . LYS A 1 328 ? -86.51066 1.07673 -73.29458 1.000 73.98458 328 LYS A O 1
ATOM 5217 N N . GLN A 1 329 ? -85.05933 -0.51501 -72.64336 1.000 69.78405 329 GLN A N 1
ATOM 5218 C CA . GLN A 1 329 ? -85.05258 -1.19605 -73.93170 1.000 67.73554 329 GLN A CA 1
ATOM 5219 C C . GLN A 1 329 ? -86.31327 -2.01382 -74.17160 1.000 68.97808 329 GLN A C 1
ATOM 5220 O O . GLN A 1 329 ? -86.45052 -2.59945 -75.25139 1.000 67.43851 329 GLN A O 1
ATOM 5234 N N . GLU A 1 330 ? -87.22613 -2.07473 -73.20090 1.000 70.03300 330 GLU A N 1
ATOM 5235 C CA . GLU A 1 330 ? -88.46288 -2.84021 -73.32148 1.000 73.43413 330 GLU A CA 1
ATOM 5236 C C . GLU A 1 330 ? -88.19126 -4.33809 -73.42624 1.000 72.04834 330 GLU A C 1
ATOM 5237 O O . GLU A 1 330 ? -88.98221 -5.08047 -74.01328 1.000 71.21852 330 GLU A O 1
ATOM 5249 N N . LEU A 1 331 ? -87.07180 -4.79049 -72.86061 1.000 69.01437 331 LEU A N 1
ATOM 5250 C CA . LEU A 1 331 ? -86.68905 -6.19625 -72.89891 1.000 65.80545 331 LEU A CA 1
ATOM 5251 C C . LEU A 1 331 ? -86.93626 -6.92383 -71.58739 1.000 61.50200 331 LEU A C 1
ATOM 5252 O O . LEU A 1 331 ? -87.13858 -8.14215 -71.59954 1.000 60.27457 331 LEU A O 1
ATOM 5268 N N . PHE A 1 332 ? -86.93291 -6.21336 -70.46215 1.000 60.66361 332 PHE A N 1
ATOM 5269 C CA . PHE A 1 332 ? -87.13319 -6.81890 -69.15347 1.000 62.29557 332 PHE A CA 1
ATOM 5270 C C . PHE A 1 332 ? -88.27006 -6.10402 -68.44365 1.000 61.33861 332 PHE A C 1
ATOM 5271 O O . PHE A 1 332 ? -88.29784 -4.87009 -68.39069 1.000 60.38284 332 PHE A O 1
ATOM 5288 N N . ASP A 1 333 ? -89.19773 -6.88171 -67.89511 1.000 64.05003 333 ASP A N 1
ATOM 5289 C CA . ASP A 1 333 ? -90.36277 -6.34182 -67.20616 1.000 62.10547 333 ASP A CA 1
ATOM 5290 C C . ASP A 1 333 ? -90.05310 -6.24453 -65.71724 1.000 61.96518 333 ASP A C 1
ATOM 5291 O O . ASP A 1 333 ? -89.97260 -7.26381 -65.02375 1.000 61.18507 333 ASP A O 1
ATOM 5300 N N . LEU A 1 334 ? -89.87207 -5.01802 -65.22745 1.000 63.07905 334 LEU A N 1
ATOM 5301 C CA . LEU A 1 334 ? -89.65281 -4.79475 -63.80525 1.000 62.97125 334 LEU A CA 1
ATOM 5302 C C . LEU A 1 334 ? -90.94323 -4.84697 -62.99794 1.000 64.33672 334 LEU A C 1
ATOM 5303 O O . LEU A 1 334 ? -90.88292 -4.82104 -61.76350 1.000 63.62094 334 LEU A O 1
ATOM 5319 N N . LYS A 1 335 ? -92.09615 -4.91649 -63.65909 1.000 64.17285 335 LYS A N 1
ATOM 5320 C CA . LYS A 1 335 ? -93.38718 -5.15931 -63.00273 1.000 64.80989 335 LYS A CA 1
ATOM 5321 C C . LYS A 1 335 ? -93.58499 -4.08035 -61.94001 1.000 66.90440 335 LYS A C 1
ATOM 5322 O O . LYS A 1 335 ? -93.37401 -2.89285 -62.23540 1.000 65.03995 335 LYS A O 1
ATOM 5341 N N . GLU A 1 336 ? -93.98281 -4.43007 -60.71827 1.000 68.23809 336 GLU A N 1
ATOM 5342 C CA . GLU A 1 336 ? -94.21041 -3.47094 -59.63991 1.000 71.06249 336 GLU A CA 1
ATOM 5343 C C . GLU A 1 336 ? -93.04396 -3.43824 -58.66132 1.000 74.03736 336 GLU A C 1
ATOM 5344 O O . GLU A 1 336 ? -93.23402 -3.28439 -57.45142 1.000 73.87051 336 GLU A O 1
ATOM 5356 N N . SER A 1 337 ? -91.82065 -3.58077 -59.16451 1.000 73.38577 337 SER A N 1
ATOM 5357 C CA . SER A 1 337 ? -90.64860 -3.53025 -58.30866 1.000 73.33328 337 SER A CA 1
ATOM 5358 C C . SER A 1 337 ? -90.36791 -2.09171 -57.87911 1.000 72.80102 337 SER A C 1
ATOM 5359 O O . SER A 1 337 ? -90.96066 -1.13158 -58.37974 1.000 71.74815 337 SER A O 1
ATOM 5367 N N . VAL A 1 338 ? -89.43494 -1.95189 -56.94003 1.000 78.28133 338 VAL A N 1
ATOM 5368 C CA . VAL A 1 338 ? -89.08106 -0.65054 -56.38598 1.000 79.01983 338 VAL A CA 1
ATOM 5369 C C . VAL A 1 338 ? -87.61427 -0.36601 -56.68372 1.000 73.31561 338 VAL A C 1
ATOM 5370 O O . VAL A 1 338 ? -86.94711 0.36212 -55.94009 1.000 73.01720 338 VAL A O 1
ATOM 5383 N N . LEU A 1 339 ? -87.10207 -0.93908 -57.77571 1.000 68.09570 339 LEU A N 1
ATOM 5384 C CA . LEU A 1 339 ? -85.70517 -0.72178 -58.13902 1.000 68.42815 339 LEU A CA 1
ATOM 5385 C C . LEU A 1 339 ? -85.46709 0.72151 -58.55859 1.000 69.64340 339 LEU A C 1
ATOM 5386 O O . LEU A 1 339 ? -84.48898 1.34945 -58.13641 1.000 67.83945 339 LEU A O 1
ATOM 5402 N N . LYS A 1 340 ? -86.34880 1.26026 -59.39592 1.000 67.19944 340 LYS A N 1
ATOM 5403 C CA . LYS A 1 340 ? -86.15896 2.60484 -59.91847 1.000 70.87172 340 LYS A CA 1
ATOM 5404 C C . LYS A 1 340 ? -86.14314 3.62058 -58.78306 1.000 71.47564 340 LYS A C 1
ATOM 5405 O O . LYS A 1 340 ? -86.93089 3.53455 -57.83694 1.000 75.12705 340 LYS A O 1
ATOM 5424 N N . ASN A 1 341 ? -85.22524 4.58175 -58.87689 1.000 67.42689 341 ASN A N 1
ATOM 5425 C CA . ASN A 1 341 ? -85.11120 5.68742 -57.93161 1.000 69.80805 341 ASN A CA 1
ATOM 5426 C C . ASN A 1 341 ? -84.71680 5.23421 -56.53094 1.000 70.39678 341 ASN A C 1
ATOM 5427 O O . ASN A 1 341 ? -84.92703 5.96998 -55.56157 1.000 68.59208 341 ASN A O 1
ATOM 5438 N N . ASN A 1 342 ? -84.14376 4.04069 -56.39346 1.000 68.72024 342 ASN A N 1
ATOM 5439 C CA . ASN A 1 342 ? -83.68130 3.52351 -55.10536 1.000 68.35236 342 ASN A CA 1
ATOM 5440 C C . ASN A 1 342 ? -82.26480 2.98856 -55.26571 1.000 64.65864 342 ASN A C 1
ATOM 5441 O O . ASN A 1 342 ? -82.03958 1.77236 -55.27381 1.000 57.97318 342 ASN A O 1
ATOM 5452 N N . PRO A 1 343 ? -81.28135 3.87644 -55.39785 1.000 63.88710 343 PRO A N 1
ATOM 5453 C CA . PRO A 1 343 ? -79.89270 3.41780 -55.50423 1.000 55.96378 343 PRO A CA 1
ATOM 5454 C C . PRO A 1 343 ? -79.50838 2.53165 -54.32880 1.000 55.79206 343 PRO A C 1
ATOM 5455 O O . PRO A 1 343 ? -79.87545 2.79295 -53.18097 1.000 55.45481 343 PRO A O 1
ATOM 5466 N N . PHE A 1 344 ? -78.77280 1.46316 -54.63469 1.000 50.58896 344 PHE A N 1
ATOM 5467 C CA . PHE A 1 344 ? -78.21872 0.54506 -53.64648 1.000 51.14323 344 PHE A CA 1
ATOM 5468 C C . PHE A 1 344 ? -79.28669 -0.26780 -52.92385 1.000 51.25591 344 PHE A C 1
ATOM 5469 O O . PHE A 1 344 ? -79.02988 -0.79943 -51.83958 1.000 47.95765 344 PHE A O 1
ATOM 5486 N N . ILE A 1 345 ? -80.48455 -0.38972 -53.49675 1.000 53.87179 345 ILE A N 1
ATOM 5487 C CA . ILE A 1 345 ? -81.49326 -1.24238 -52.87695 1.000 54.54183 345 ILE A CA 1
ATOM 5488 C C . ILE A 1 345 ? -81.18214 -2.71187 -53.13186 1.000 54.65151 345 ILE A C 1
ATOM 5489 O O . ILE A 1 345 ? -81.55419 -3.57604 -52.32892 1.000 52.65084 345 ILE A O 1
ATOM 5505 N N . LEU A 1 346 ? -80.50902 -3.02148 -54.23821 1.000 53.54369 346 LEU A N 1
ATOM 5506 C CA . LEU A 1 346 ? -79.97658 -4.35647 -54.47604 1.000 51.18303 346 LEU A CA 1
ATOM 5507 C C . LEU A 1 346 ? -78.58361 -4.43494 -53.86830 1.000 48.92140 346 LEU A C 1
ATOM 5508 O O . LEU A 1 346 ? -77.68491 -3.68081 -54.25742 1.000 47.31410 346 LEU A O 1
ATOM 5524 N N . THR A 1 347 ? -78.41181 -5.33781 -52.91450 1.000 50.21101 347 THR A N 1
ATOM 5525 C CA . THR A 1 347 ? -77.16463 -5.48101 -52.18405 1.000 49.95016 347 THR A CA 1
ATOM 5526 C C . THR A 1 347 ? -76.38681 -6.68807 -52.69254 1.000 45.14845 347 THR A C 1
ATOM 5527 O O . THR A 1 347 ? -76.92781 -7.57371 -53.35754 1.000 46.17685 347 THR A O 1
ATOM 5538 N N . THR A 1 348 ? -75.09380 -6.71089 -52.36835 1.000 46.16245 348 THR A N 1
ATOM 5539 C CA . THR A 1 348 ? -74.29508 -7.89785 -52.64492 1.000 47.24279 348 THR A CA 1
ATOM 5540 C C . THR A 1 348 ? -74.79540 -9.09401 -51.84588 1.000 47.30802 348 THR A C 1
ATOM 5541 O O . THR A 1 348 ? -74.63143 -10.24179 -52.27489 1.000 45.65978 348 THR A O 1
ATOM 5552 N N . GLU A 1 349 ? -75.41154 -8.84817 -50.68791 1.000 47.71904 349 GLU A N 1
ATOM 5553 C CA . GLU A 1 349 ? -76.04002 -9.93464 -49.94512 1.000 53.52557 349 GLU A CA 1
ATOM 5554 C C . GLU A 1 349 ? -77.16532 -10.56424 -50.75796 1.000 50.30347 349 GLU A C 1
ATOM 5555 O O . GLU A 1 349 ? -77.35231 -11.78649 -50.73341 1.000 48.27967 349 GLU A O 1
ATOM 5567 N N . THR A 1 350 ? -77.92194 -9.74517 -51.49206 1.000 48.28710 350 THR A N 1
ATOM 5568 C CA . THR A 1 350 ? -78.91975 -10.28540 -52.40967 1.000 48.04734 350 THR A CA 1
ATOM 5569 C C . THR A 1 350 ? -78.26100 -11.14585 -53.48056 1.000 45.45927 350 THR A C 1
ATOM 5570 O O . THR A 1 350 ? -78.72522 -12.25236 -53.77992 1.000 47.44068 350 THR A O 1
ATOM 5581 N N . LEU A 1 351 ? -77.17121 -10.64846 -54.07106 1.000 42.03321 351 LEU A N 1
ATOM 5582 C CA . LEU A 1 351 ? -76.48730 -11.40123 -55.11668 1.000 42.30906 351 LEU A CA 1
ATOM 5583 C C . LEU A 1 351 ? -75.88738 -12.69397 -54.58183 1.000 42.04500 351 LEU A C 1
ATOM 5584 O O . LEU A 1 351 ? -75.81535 -13.68892 -55.31180 1.000 43.54874 351 LEU A O 1
ATOM 5600 N N . SER A 1 352 ? -75.45343 -12.70621 -53.31836 1.000 43.59569 352 SER A N 1
ATOM 5601 C CA . SER A 1 352 ? -74.83827 -13.91202 -52.77171 1.000 43.72011 352 SER A CA 1
ATOM 5602 C C . SER A 1 352 ? -75.82030 -15.07675 -52.74987 1.000 41.85949 352 SER A C 1
ATOM 5603 O O . SER A 1 352 ? -75.40398 -16.23924 -52.79906 1.000 45.07918 352 SER A O 1
ATOM 5611 N N . HIS A 1 353 ? -77.12133 -14.78978 -52.68571 1.000 45.53015 353 HIS A N 1
ATOM 5612 C CA . HIS A 1 353 ? -78.14127 -15.82948 -52.75402 1.000 46.60062 353 HIS A CA 1
ATOM 5613 C C . HIS A 1 353 ? -78.43691 -16.27470 -54.17947 1.000 44.65686 353 HIS A C 1
ATOM 5614 O O . HIS A 1 353 ? -79.14748 -17.26907 -54.36543 1.000 43.75191 353 HIS A O 1
ATOM 5628 N N . ILE A 1 354 ? -77.90788 -15.57341 -55.18024 1.000 44.51010 354 ILE A N 1
ATOM 5629 C CA . ILE A 1 354 ? -78.16433 -15.89100 -56.58005 1.000 43.12879 354 ILE A CA 1
ATOM 5630 C C . ILE A 1 354 ? -76.97601 -16.65028 -57.15767 1.000 41.73842 354 ILE A C 1
ATOM 5631 O O . ILE A 1 354 ? -77.14243 -17.52145 -58.01906 1.000 41.36333 354 ILE A O 1
ATOM 5647 N N . GLU A 1 355 ? -75.77190 -16.32695 -56.67690 1.000 41.91286 355 GLU A N 1
ATOM 5648 C CA . GLU A 1 355 ? -74.54557 -16.83089 -57.29100 1.000 39.74581 355 GLU A CA 1
ATOM 5649 C C . GLU A 1 355 ? -74.59153 -18.34097 -57.50439 1.000 38.80317 355 GLU A C 1
ATOM 5650 O O . GLU A 1 355 ? -74.34261 -18.82574 -58.61399 1.000 37.83619 355 GLU A O 1
ATOM 5662 N N . ILE A 1 356 ? -74.89500 -19.10358 -56.45610 1.000 38.04312 356 ILE A N 1
ATOM 5663 C CA . ILE A 1 356 ? -74.92410 -20.55864 -56.55660 1.000 44.80756 356 ILE A CA 1
ATOM 5664 C C . ILE A 1 356 ? -76.33547 -21.10977 -56.35606 1.000 42.54366 356 ILE A C 1
ATOM 5665 O O . ILE A 1 356 ? -76.49634 -22.27280 -55.99351 1.000 40.94187 356 ILE A O 1
ATOM 5681 N N . ASP A 1 357 ? -77.36359 -20.29465 -56.57293 1.000 45.62689 357 ASP A N 1
ATOM 5682 C CA . ASP A 1 357 ? -78.70921 -20.84028 -56.65633 1.000 44.56079 357 ASP A CA 1
ATOM 5683 C C . ASP A 1 357 ? -78.77882 -21.78831 -57.84922 1.000 46.07445 357 ASP A C 1
ATOM 5684 O O . ASP A 1 357 ? -78.06679 -21.61931 -58.84236 1.000 46.58714 357 ASP A O 1
ATOM 5693 N N . THR A 1 358 ? -79.63350 -22.80250 -57.74764 1.000 46.37318 358 THR A N 1
ATOM 5694 C CA . THR A 1 358 ? -79.67686 -23.87207 -58.73516 1.000 52.54630 358 THR A CA 1
ATOM 5695 C C . THR A 1 358 ? -81.02601 -23.91008 -59.44087 1.000 52.23946 358 THR A C 1
ATOM 5696 O O . THR A 1 358 ? -82.07057 -23.63757 -58.84222 1.000 50.75246 358 THR A O 1
ATOM 5707 N N . VAL A 1 359 ? -80.98954 -24.25999 -60.72986 1.000 52.64686 359 VAL A N 1
ATOM 5708 C CA . VAL A 1 359 ? -82.22165 -24.41654 -61.49392 1.000 53.10993 359 VAL A CA 1
ATOM 5709 C C . VAL A 1 359 ? -82.98814 -25.66640 -61.07867 1.000 53.91766 359 VAL A C 1
ATOM 5710 O O . VAL A 1 359 ? -84.19978 -25.74602 -61.31074 1.000 53.93890 359 VAL A O 1
ATOM 5723 N N . GLU A 1 360 ? -82.31624 -26.65344 -60.47548 1.000 54.17312 360 GLU A N 1
ATOM 5724 C CA . GLU A 1 360 ? -83.02996 -27.82538 -59.97551 1.000 58.26060 360 GLU A CA 1
ATOM 5725 C C . GLU A 1 360 ? -84.13705 -27.43341 -59.00704 1.000 59.57489 360 GLU A C 1
ATOM 5726 O O . GLU A 1 360 ? -85.13651 -28.15043 -58.88621 1.000 62.60571 360 GLU A O 1
ATOM 5738 N N . ASN A 1 361 ? -83.97831 -26.30914 -58.30770 1.000 62.90459 361 ASN A N 1
ATOM 5739 C CA . ASN A 1 361 ? -85.00680 -25.77449 -57.42608 1.000 61.86435 361 ASN A CA 1
ATOM 5740 C C . ASN A 1 361 ? -85.76375 -24.61438 -58.06247 1.000 57.52150 361 ASN A C 1
ATOM 5741 O O . ASN A 1 361 ? -86.39006 -23.82368 -57.34945 1.000 61.71138 361 ASN A O 1
ATOM 5752 N N . ASP A 1 362 ? -85.71410 -24.49708 -59.38938 1.000 55.78373 362 ASP A N 1
ATOM 5753 C CA . ASP A 1 362 ? -86.36289 -23.40607 -60.11503 1.000 58.01999 362 ASP A CA 1
ATOM 5754 C C . ASP A 1 362 ? -85.90460 -22.04063 -59.60961 1.000 56.27674 362 ASP A C 1
ATOM 5755 O O . ASP A 1 362 ? -86.64350 -21.05628 -59.69210 1.000 52.94952 362 ASP A O 1
ATOM 5764 N N . LEU A 1 363 ? -84.68043 -21.97240 -59.08895 1.000 54.72860 363 LEU A N 1
ATOM 5765 C CA . LEU A 1 363 ? -84.09048 -20.72095 -58.61843 1.000 53.25851 363 LEU A CA 1
ATOM 5766 C C . LEU A 1 363 ? -85.03182 -19.99898 -57.65619 1.000 53.06161 363 LEU A C 1
ATOM 5767 O O . LEU A 1 363 ? -85.29740 -18.80158 -57.78260 1.000 52.75147 363 LEU A O 1
ATOM 5783 N N . GLN A 1 364 ? -85.53866 -20.74512 -56.67245 1.000 54.99870 364 GLN A N 1
ATOM 5784 C CA . GLN A 1 364 ? -86.48751 -20.16100 -55.72922 1.000 62.17579 364 GLN A CA 1
ATOM 5785 C C . GLN A 1 364 ? -85.80277 -19.17965 -54.78535 1.000 59.46528 364 GLN A C 1
ATOM 5786 O O . GLN A 1 364 ? -86.39828 -18.16686 -54.39979 1.000 59.20826 364 GLN A O 1
ATOM 5800 N N . ASP A 1 365 ? -84.55547 -19.45944 -54.39783 1.000 54.83792 365 ASP A N 1
ATOM 5801 C CA . ASP A 1 365 ? -83.82955 -18.52194 -53.54646 1.000 55.58218 365 ASP A CA 1
ATOM 5802 C C . ASP A 1 365 ? -83.65134 -17.18095 -54.24507 1.000 51.65024 365 ASP A C 1
ATOM 5803 O O . ASP A 1 365 ? -83.80595 -16.12273 -53.62438 1.000 51.32775 365 ASP A O 1
ATOM 5812 N N . THR A 1 366 ? -83.32672 -17.20546 -55.53965 1.000 52.24373 366 THR A N 1
ATOM 5813 C CA . THR A 1 366 ? -83.24952 -15.96540 -56.30427 1.000 50.81557 366 THR A CA 1
ATOM 5814 C C . THR A 1 366 ? -84.59142 -15.24258 -56.30582 1.000 53.52016 366 THR A C 1
ATOM 5815 O O . THR A 1 366 ? -84.64657 -14.01784 -56.14854 1.000 52.34055 366 THR A O 1
ATOM 5826 N N . ARG A 1 367 ? -85.68603 -15.98572 -56.48026 1.000 52.93724 367 ARG A N 1
ATOM 5827 C CA . ARG A 1 367 ? -87.00988 -15.37192 -56.46918 1.000 56.94093 367 ARG A CA 1
ATOM 5828 C C . ARG A 1 367 ? -87.28625 -14.69279 -55.13368 1.000 59.50593 367 ARG A C 1
ATOM 5829 O O . ARG A 1 367 ? -87.71542 -13.53408 -55.08867 1.000 56.0523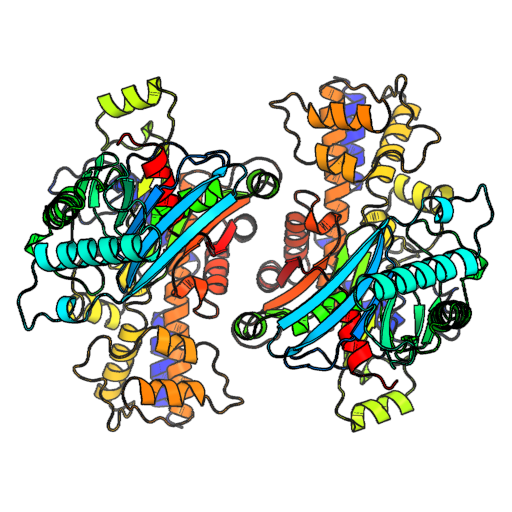7 367 ARG A O 1
ATOM 5850 N N . ASP A 1 368 ? -87.05359 -15.40691 -54.02979 1.000 58.04742 368 ASP A N 1
ATOM 5851 C CA . ASP A 1 368 ? -87.31944 -14.83608 -52.71360 1.000 56.17332 368 ASP A CA 1
ATOM 5852 C C . ASP A 1 368 ? -86.41985 -13.63725 -52.44055 1.000 55.86798 368 ASP A C 1
ATOM 5853 O O . ASP A 1 368 ? -86.87456 -12.61782 -51.90884 1.000 59.97391 368 ASP A O 1
ATOM 5862 N N . ALA A 1 369 ? -85.14120 -13.73510 -52.80892 1.000 55.17907 369 ALA A N 1
ATOM 5863 C CA . ALA A 1 369 ? -84.21401 -12.63894 -52.55136 1.000 54.93796 369 ALA A CA 1
ATOM 5864 C C . ALA A 1 369 ? -84.62868 -11.37908 -53.30017 1.000 55.81087 369 ALA A C 1
ATOM 5865 O O . ALA A 1 369 ? -84.52656 -10.26795 -52.76657 1.000 53.25638 369 ALA A O 1
ATOM 5872 N N . LEU A 1 370 ? -85.09499 -11.53100 -54.54146 1.000 56.51941 370 LEU A N 1
ATOM 5873 C CA . LEU A 1 370 ? -85.49622 -10.36872 -55.32700 1.000 53.66344 370 LEU A CA 1
ATOM 5874 C C . LEU A 1 370 ? -86.79999 -9.77007 -54.80800 1.000 59.63442 370 LEU A C 1
ATOM 5875 O O . LEU A 1 370 ? -86.97711 -8.54619 -54.82642 1.000 56.25316 370 LEU A O 1
ATOM 5891 N N . LEU A 1 371 ? -87.72465 -10.61212 -54.33949 1.000 59.82028 371 LEU A N 1
ATOM 5892 C CA . LEU A 1 371 ? -88.94534 -10.09203 -53.72945 1.000 63.08286 371 LEU A CA 1
ATOM 5893 C C . LEU A 1 371 ? -88.64264 -9.38521 -52.41392 1.000 61.32738 371 LEU A C 1
ATOM 5894 O O . LEU A 1 371 ? -89.17635 -8.30272 -52.14600 1.000 61.70430 371 LEU A O 1
ATOM 5910 N N . LYS A 1 372 ? -87.78576 -9.98120 -51.58207 1.000 61.48907 372 LYS A N 1
ATOM 5911 C CA . LYS A 1 372 ? -87.43809 -9.36507 -50.30674 1.000 62.37233 372 LYS A CA 1
ATOM 5912 C C . LYS A 1 372 ? -86.68402 -8.05595 -50.50164 1.000 62.48455 372 LYS A C 1
ATOM 5913 O O . LYS A 1 372 ? -86.83616 -7.12897 -49.69796 1.000 65.48773 372 LYS A O 1
ATOM 5932 N N . ALA A 1 373 ? -85.87327 -7.95799 -51.55581 1.000 59.18775 373 ALA A N 1
ATOM 5933 C CA . ALA A 1 373 ? -85.01855 -6.78944 -51.73062 1.000 59.96562 373 ALA A CA 1
ATOM 5934 C C . ALA A 1 373 ? -85.78861 -5.61138 -52.31694 1.000 59.15572 373 ALA A C 1
ATOM 5935 O O . ALA A 1 373 ? -85.69357 -4.48800 -51.81106 1.000 54.52449 373 ALA A O 1
ATOM 5942 N N . ALA A 1 374 ? -86.56070 -5.84704 -53.38820 1.000 58.73785 374 ALA A N 1
ATOM 5943 C CA . ALA A 1 374 ? -87.21159 -4.74611 -54.09160 1.000 64.80628 374 ALA A CA 1
ATOM 5944 C C . ALA A 1 374 ? -88.57545 -5.13991 -54.65120 1.000 66.33336 374 ALA A C 1
ATOM 5945 O O . ALA A 1 374 ? -89.04327 -4.52978 -55.61934 1.000 68.08313 374 ALA A O 1
ATOM 5952 N N . ASP A 1 375 ? -89.22613 -6.13947 -54.05866 1.000 64.21976 375 ASP A N 1
ATOM 5953 C CA . ASP A 1 375 ? -90.56240 -6.56276 -54.47487 1.000 71.60875 375 ASP A CA 1
ATOM 5954 C C . ASP A 1 375 ? -90.61093 -6.80676 -55.98180 1.000 71.59316 375 ASP A C 1
ATOM 5955 O O . ASP A 1 375 ? -91.52282 -6.36120 -56.68204 1.000 67.96937 375 ASP A O 1
ATOM 5964 N N . LEU A 1 376 ? -89.60738 -7.52415 -56.48379 1.000 67.82745 376 LEU A N 1
ATOM 5965 C CA . LEU A 1 376 ? -89.49631 -7.83346 -57.90768 1.000 67.41001 376 LEU A CA 1
ATOM 5966 C C . LEU A 1 376 ? -89.91138 -9.28392 -58.12007 1.000 66.65356 376 LEU A C 1
ATOM 5967 O O . LEU A 1 376 ? -89.13924 -10.20877 -57.85378 1.000 65.73089 376 LEU A O 1
ATOM 5983 N N . GLU A 1 377 ? -91.13604 -9.47979 -58.59758 1.000 67.19304 377 GLU A N 1
ATOM 5984 C CA . GLU A 1 377 ? -91.56245 -10.80111 -59.02667 1.000 67.62924 377 GLU A CA 1
ATOM 5985 C C . GLU A 1 377 ? -90.84819 -11.17281 -60.32099 1.000 63.07708 377 GLU A C 1
ATOM 5986 O O . GLU A 1 377 ? -90.53425 -10.31509 -61.15124 1.000 60.73789 377 GLU A O 1
ATOM 5998 N N . THR A 1 378 ? -90.57665 -12.46535 -60.48405 1.000 56.39534 378 THR A N 1
ATOM 5999 C CA . THR A 1 378 ? -89.80906 -12.94244 -61.62378 1.000 58.14965 378 THR A CA 1
ATOM 6000 C C . THR A 1 378 ? -90.35766 -14.27250 -62.11532 1.000 54.84896 378 THR A C 1
ATOM 6001 O O . THR A 1 378 ? -90.94731 -15.04400 -61.35419 1.000 55.54537 378 THR A O 1
ATOM 6012 N N . THR A 1 379 ? -90.15915 -14.52400 -63.40399 1.000 52.42051 379 THR A N 1
ATOM 6013 C CA . THR A 1 379 ? -90.37240 -15.83956 -63.98244 1.000 52.16406 379 THR A CA 1
ATOM 6014 C C . THR A 1 379 ? -89.07205 -16.63304 -63.92237 1.000 52.55836 379 THR A C 1
ATOM 6015 O O . THR A 1 379 ? -87.99095 -16.08290 -63.70181 1.000 53.17643 379 THR A O 1
ATOM 6026 N N . PHE A 1 380 ? -89.18741 -17.94645 -64.12139 1.000 54.52863 380 PHE A N 1
ATOM 6027 C CA . PHE A 1 380 ? -87.99723 -18.78974 -64.10019 1.000 53.88847 380 PHE A CA 1
ATOM 6028 C C . PHE A 1 380 ? -86.96713 -18.31402 -65.11757 1.000 52.24655 380 PHE A C 1
ATOM 6029 O O . PHE A 1 380 ? -85.77199 -18.24165 -64.81089 1.000 53.77855 380 PHE A O 1
ATOM 6046 N N . GLU A 1 381 ? -87.40774 -17.98176 -66.33391 1.000 52.39141 381 GLU A N 1
ATOM 6047 C CA . GLU A 1 381 ? -86.46507 -17.53110 -67.35321 1.000 58.00455 381 GLU A CA 1
ATOM 6048 C C . GLU A 1 381 ? -85.77952 -16.23760 -66.93462 1.000 55.94503 381 GLU A C 1
ATOM 6049 O O . GLU A 1 381 ? -84.57571 -16.06193 -67.15717 1.000 53.16971 381 GLU A O 1
ATOM 6061 N N . GLU A 1 382 ? -86.53012 -15.31702 -66.32948 1.000 54.48749 382 GLU A N 1
ATOM 6062 C CA . GLU A 1 382 ? -85.93168 -14.06617 -65.87946 1.000 55.72623 382 GLU A CA 1
ATOM 6063 C C . GLU A 1 382 ? -84.88187 -14.31947 -64.80630 1.000 51.77705 382 GLU A C 1
ATOM 6064 O O . GLU A 1 382 ? -83.83765 -13.65719 -64.77855 1.000 47.10835 382 GLU A O 1
ATOM 6076 N N . ARG A 1 383 ? -85.14058 -15.27651 -63.91309 1.000 50.76409 383 ARG A N 1
ATOM 6077 C CA . ARG A 1 383 ? -84.16737 -15.59556 -62.87540 1.000 51.10077 383 ARG A CA 1
ATOM 6078 C C . ARG A 1 383 ? -82.92859 -16.25402 -63.46704 1.000 46.53775 383 ARG A C 1
ATOM 6079 O O . ARG A 1 383 ? -81.80906 -16.02120 -62.99707 1.000 47.34399 383 ARG A O 1
ATOM 6100 N N . VAL A 1 384 ? -83.10807 -17.08227 -64.49579 1.000 46.32996 384 VAL A N 1
ATOM 6101 C CA . VAL A 1 384 ? -81.96071 -17.68952 -65.16178 1.000 49.42470 384 VAL A CA 1
ATOM 6102 C C . VAL A 1 384 ? -81.05269 -16.61163 -65.73707 1.000 47.56336 384 VAL A C 1
ATOM 6103 O O . VAL A 1 384 ? -79.82181 -16.70452 -65.65369 1.000 46.94207 384 VAL A O 1
ATOM 6116 N N . LEU A 1 385 ? -81.64411 -15.56782 -66.32172 1.000 48.32332 385 LEU A N 1
ATOM 6117 C CA . LEU A 1 385 ? -80.85097 -14.50994 -66.93678 1.000 49.39560 385 LEU A CA 1
ATOM 6118 C C . LEU A 1 385 ? -80.24805 -13.57984 -65.89088 1.000 46.65576 385 LEU A C 1
ATOM 6119 O O . LEU A 1 385 ? -79.11354 -13.11576 -66.05215 1.000 45.85699 385 LEU A O 1
ATOM 6135 N N . ILE A 1 386 ? -80.99003 -13.28534 -64.82177 1.000 44.65407 386 ILE A N 1
ATOM 6136 C CA . ILE A 1 386 ? -80.42636 -12.49038 -63.73444 1.000 45.25956 386 ILE A CA 1
ATOM 6137 C C . ILE A 1 386 ? -79.23259 -13.20977 -63.11907 1.000 44.57801 386 ILE A C 1
ATOM 6138 O O . ILE A 1 386 ? -78.23056 -12.58245 -62.75492 1.000 42.40253 386 ILE A O 1
ATOM 6154 N N . GLN A 1 387 ? -79.31501 -14.53713 -62.99868 1.000 43.14579 387 GLN A N 1
ATOM 6155 C CA . GLN A 1 387 ? -78.18243 -15.29578 -62.47866 1.000 43.81982 387 GLN A CA 1
ATOM 6156 C C . GLN A 1 387 ? -76.96510 -15.14246 -63.38026 1.000 40.85402 387 GLN A C 1
ATOM 6157 O O . GLN A 1 387 ? -75.84184 -14.97084 -62.89347 1.000 42.49275 387 GLN A O 1
ATOM 6171 N N . LYS A 1 388 ? -77.16548 -15.21190 -64.69917 1.000 40.48077 388 LYS A N 1
ATOM 6172 C CA . LYS A 1 388 ? -76.05880 -14.98401 -65.62355 1.000 42.38835 388 LYS A CA 1
ATOM 6173 C C . LYS A 1 388 ? -75.43046 -13.61450 -65.40032 1.000 41.79592 388 LYS A C 1
ATOM 6174 O O . LYS A 1 388 ? -74.20111 -13.48277 -65.37468 1.000 45.66626 388 LYS A O 1
ATOM 6193 N N . LEU A 1 389 ? -76.25907 -12.58044 -65.24439 1.000 43.38320 389 LEU A N 1
ATOM 6194 C CA . LEU A 1 389 ? -75.73403 -11.23851 -65.01424 1.000 40.68992 389 LEU A CA 1
ATOM 6195 C C . LEU A 1 389 ? -74.95844 -11.17750 -63.70477 1.000 40.35082 389 LEU A C 1
ATOM 6196 O O . LEU A 1 389 ? -73.84647 -10.63966 -63.65088 1.000 40.23364 389 LEU A O 1
ATOM 6212 N N . VAL A 1 390 ? -75.53075 -11.73636 -62.63638 1.000 39.36755 390 VAL A N 1
ATOM 6213 C CA . VAL A 1 390 ? -74.85879 -11.73499 -61.33956 1.000 38.92447 390 VAL A CA 1
ATOM 6214 C C . VAL A 1 390 ? -73.49402 -12.40316 -61.44928 1.000 39.51066 390 VAL A C 1
ATOM 6215 O O . VAL A 1 390 ? -72.48618 -11.88650 -60.95226 1.000 37.18453 390 VAL A O 1
ATOM 6228 N N . ARG A 1 391 ? -73.44169 -13.56214 -62.10850 1.000 38.89555 391 ARG A N 1
ATOM 6229 C CA . ARG A 1 391 ? -72.19103 -14.30567 -62.20118 1.000 36.45648 391 ARG A CA 1
ATOM 6230 C C . ARG A 1 391 ? -71.14587 -13.56036 -63.02150 1.000 39.04828 391 ARG A C 1
ATOM 6231 O O . ARG A 1 391 ? -69.94848 -13.65171 -62.72445 1.000 37.71516 391 ARG A O 1
ATOM 6252 N N . ALA A 1 392 ? -71.56674 -12.82020 -64.04789 1.000 38.66515 392 ALA A N 1
ATOM 6253 C CA . ALA A 1 392 ? -70.61006 -12.01507 -64.79813 1.000 38.18611 392 ALA A CA 1
ATOM 6254 C C . ALA A 1 392 ? -70.09232 -10.85399 -63.95551 1.000 37.11717 392 ALA A C 1
ATOM 6255 O O . ALA A 1 392 ? -68.90469 -10.51395 -64.01839 1.000 34.06356 392 ALA A O 1
ATOM 6262 N N . ILE A 1 393 ? -70.97009 -10.23926 -63.15812 1.000 37.47984 393 ILE A N 1
ATOM 6263 C CA . ILE A 1 393 ? -70.56087 -9.13549 -62.29178 1.000 35.04270 393 ILE A CA 1
ATOM 6264 C C . ILE A 1 393 ? -69.56503 -9.62201 -61.24721 1.000 35.79246 393 ILE A C 1
ATOM 6265 O O . ILE A 1 393 ? -68.51772 -9.00360 -61.02106 1.000 32.31896 393 ILE A O 1
ATOM 6281 N N . SER A 1 394 ? -69.88047 -10.73939 -60.59143 1.000 35.26399 394 SER A N 1
ATOM 6282 C CA . SER A 1 394 ? -69.03550 -11.21785 -59.50365 1.000 34.40755 394 SER A CA 1
ATOM 6283 C C . SER A 1 394 ? -67.70047 -11.73086 -60.02728 1.000 34.09853 394 SER A C 1
ATOM 6284 O O . SER A 1 394 ? -66.66332 -11.55128 -59.37816 1.000 31.54197 394 SER A O 1
ATOM 6292 N N . ARG A 1 395 ? -67.70449 -12.37651 -61.19600 1.000 33.95615 395 ARG A N 1
ATOM 6293 C CA . ARG A 1 395 ? -66.45330 -12.86930 -61.76226 1.000 35.11533 395 ARG A CA 1
ATOM 6294 C C . ARG A 1 395 ? -65.51216 -11.71884 -62.09682 1.000 31.96816 395 ARG A C 1
ATOM 6295 O O . ARG A 1 395 ? -64.30684 -11.79884 -61.83138 1.000 32.03594 395 ARG A O 1
ATOM 6316 N N . ARG A 1 396 ? -66.03832 -10.63893 -62.68167 1.000 35.08946 396 ARG A N 1
ATOM 6317 C CA . ARG A 1 396 ? -65.19641 -9.47415 -62.94253 1.000 36.36338 396 ARG A CA 1
ATOM 6318 C C . ARG A 1 396 ? -64.64632 -8.89951 -61.64338 1.000 31.36447 396 ARG A C 1
ATOM 6319 O O . ARG A 1 396 ? -63.47033 -8.52341 -61.56906 1.000 29.81883 396 ARG A O 1
ATOM 6340 N N . ALA A 1 397 ? -65.48210 -8.83035 -60.60513 1.000 31.99099 397 ALA A N 1
ATOM 6341 C CA . ALA A 1 397 ? -65.02329 -8.31130 -59.32150 1.000 34.64861 397 ALA A CA 1
ATOM 6342 C C . ALA A 1 397 ? -63.87479 -9.14599 -58.76869 1.000 31.77463 397 ALA A C 1
ATOM 6343 O O . ALA A 1 397 ? -62.88385 -8.60039 -58.27027 1.000 30.38350 397 ALA A O 1
ATOM 6350 N N . ALA A 1 398 ? -63.98779 -10.47290 -58.85449 1.000 30.01697 398 ALA A N 1
ATOM 6351 C CA . ALA A 1 398 ? -62.96216 -11.34374 -58.28975 1.000 32.53641 398 ALA A CA 1
ATOM 6352 C C . ALA A 1 398 ? -61.69337 -11.33623 -59.13388 1.000 32.23933 398 ALA A C 1
ATOM 6353 O O . ALA A 1 398 ? -60.58510 -11.41093 -58.59306 1.000 33.21885 398 ALA A O 1
ATOM 6360 N N . PHE A 1 399 ? -61.82926 -11.26122 -60.45975 1.000 33.72506 399 PHE A N 1
ATOM 6361 C CA . PHE A 1 399 ? -60.64230 -11.21751 -61.30936 1.000 31.63172 399 PHE A CA 1
ATOM 6362 C C . PHE A 1 399 ? -59.85414 -9.93467 -61.08371 1.000 32.69808 399 PHE A C 1
ATOM 6363 O O . PHE A 1 399 ? -58.62185 -9.96588 -60.98357 1.000 33.57279 399 PHE A O 1
ATOM 6380 N N . LEU A 1 400 ? -60.54646 -8.79756 -60.99723 1.000 32.14731 400 LEU A N 1
ATOM 6381 C CA . LEU A 1 400 ? -59.87102 -7.54846 -60.66652 1.000 33.26843 400 LEU A CA 1
ATOM 6382 C C . LEU A 1 400 ? -59.29094 -7.58824 -59.26088 1.000 31.80763 400 LEU A C 1
ATOM 6383 O O . LEU A 1 400 ? -58.23192 -7.00270 -59.00841 1.000 31.19611 400 LEU A O 1
ATOM 6399 N N . ALA A 1 401 ? -59.96945 -8.27221 -58.33699 1.000 31.33342 401 ALA A N 1
ATOM 6400 C CA . ALA A 1 401 ? -59.50457 -8.32684 -56.95620 1.000 33.29230 401 ALA A CA 1
ATOM 6401 C C . ALA A 1 401 ? -58.12644 -8.96434 -56.84864 1.000 34.05114 401 ALA A C 1
ATOM 6402 O O . ALA A 1 401 ? -57.37370 -8.66124 -55.91586 1.000 31.44724 401 ALA A O 1
ATOM 6409 N N . ALA A 1 402 ? -57.78062 -9.84992 -57.78344 1.000 36.09700 402 ALA A N 1
ATOM 6410 C CA . ALA A 1 402 ? -56.48418 -10.51357 -57.75680 1.000 34.34511 402 ALA A CA 1
ATOM 6411 C C . ALA A 1 402 ? -55.34672 -9.62245 -58.23814 1.000 33.17099 402 ALA A C 1
ATOM 6412 O O . ALA A 1 402 ? -54.18911 -9.88101 -57.88966 1.000 30.35847 402 ALA A O 1
ATOM 6419 N N . VAL A 1 403 ? -55.64420 -8.58715 -59.01857 1.000 34.45502 403 VAL A N 1
ATOM 6420 C CA . VAL A 1 403 ? -54.61548 -7.76861 -59.65860 1.000 34.43500 403 VAL A CA 1
ATOM 6421 C C . VAL A 1 403 ? -53.72620 -7.10728 -58.60920 1.000 34.49220 403 VAL A C 1
ATOM 6422 O O . VAL A 1 403 ? -52.49872 -7.27369 -58.66013 1.000 31.63812 403 VAL A O 1
ATOM 6435 N N . PRO A 1 404 ? -54.27300 -6.35428 -57.64979 1.000 35.26656 404 PRO A N 1
ATOM 6436 C CA . PRO A 1 404 ? -53.39296 -5.71614 -56.65673 1.000 33.76745 404 PRO A CA 1
ATOM 6437 C C . PRO A 1 404 ? -52.53914 -6.71082 -55.89565 1.000 32.21195 404 PRO A C 1
ATOM 6438 O O . PRO A 1 404 ? -51.39982 -6.39209 -55.53497 1.000 30.96712 404 PRO A O 1
ATOM 6449 N N . ILE A 1 405 ? -53.06222 -7.90920 -55.63394 1.000 32.70000 405 ILE A N 1
ATOM 6450 C CA . ILE A 1 405 ? -52.30063 -8.91230 -54.89763 1.000 33.43614 405 ILE A CA 1
ATOM 6451 C C . ILE A 1 405 ? -51.13109 -9.40962 -55.73720 1.000 33.78578 405 ILE A C 1
ATOM 6452 O O . ILE A 1 405 ? -49.98638 -9.45310 -55.27298 1.000 33.00818 405 ILE A O 1
ATOM 6468 N N . ALA A 1 406 ? -51.40028 -9.79164 -56.98691 1.000 32.78743 406 ALA A N 1
ATOM 6469 C CA . ALA A 1 406 ? -50.32233 -10.22345 -57.86978 1.000 34.94999 406 ALA A CA 1
ATOM 6470 C C . ALA A 1 406 ? -49.27388 -9.13016 -58.02776 1.000 35.56550 406 ALA A C 1
ATOM 6471 O O . ALA A 1 406 ? -48.06900 -9.40516 -57.99477 1.000 36.21032 406 ALA A O 1
ATOM 6478 N N . ALA A 1 407 ? -49.71481 -7.88173 -58.20162 1.000 35.82788 407 ALA A N 1
ATOM 6479 C CA . ALA A 1 407 ? -48.77694 -6.77821 -58.38718 1.000 37.58382 407 ALA A CA 1
ATOM 6480 C C . ALA A 1 407 ? -47.86621 -6.61589 -57.17533 1.000 36.48237 407 ALA A C 1
ATOM 6481 O O . ALA A 1 407 ? -46.64582 -6.47451 -57.31576 1.000 34.75895 407 ALA A O 1
ATOM 6488 N N . ILE A 1 408 ? -48.44523 -6.62638 -55.97230 1.000 35.23519 408 ILE A N 1
ATOM 6489 C CA . ILE A 1 408 ? -47.64499 -6.46701 -54.75985 1.000 36.04182 408 ILE A CA 1
ATOM 6490 C C . ILE A 1 408 ? -46.63138 -7.59692 -54.63730 1.000 36.33420 408 ILE A C 1
ATOM 6491 O O . ILE A 1 408 ? -45.45865 -7.36783 -54.31697 1.000 36.07344 408 ILE A O 1
ATOM 6507 N N . LEU A 1 409 ? -47.06656 -8.83560 -54.87803 1.000 37.11421 409 LEU A N 1
ATOM 6508 C CA . LEU A 1 409 ? -46.15360 -9.96800 -54.76191 1.000 38.98237 409 LEU A CA 1
ATOM 6509 C C . LEU A 1 409 ? -45.00730 -9.85050 -55.75798 1.000 40.67384 409 LEU A C 1
ATOM 6510 O O . LEU A 1 409 ? -43.86783 -10.22525 -55.45540 1.000 38.30956 409 LEU A O 1
ATOM 6526 N N . ILE A 1 410 ? -45.29125 -9.33250 -56.95299 1.000 39.31641 410 ILE A N 1
ATOM 6527 C CA . ILE A 1 410 ? -44.25974 -9.20725 -57.97796 1.000 41.18323 410 ILE A CA 1
ATOM 6528 C C . ILE A 1 410 ? -43.29705 -8.07706 -57.63048 1.000 38.93137 410 ILE A C 1
ATOM 6529 O O . ILE A 1 410 ? -42.07364 -8.23576 -57.70986 1.000 43.98306 410 ILE A O 1
ATOM 6545 N N . LYS A 1 411 ? -43.83398 -6.91735 -57.24266 1.000 41.29626 411 LYS A N 1
ATOM 6546 C CA . LYS A 1 411 ? -42.97954 -5.76960 -56.95061 1.000 42.22689 411 LYS A CA 1
ATOM 6547 C C . LYS A 1 411 ? -42.01340 -6.07221 -55.81307 1.000 44.54301 411 LYS A C 1
ATOM 6548 O O . LYS A 1 411 ? -40.82951 -5.72128 -55.88430 1.000 45.18599 411 LYS A O 1
ATOM 6567 N N . THR A 1 412 ? -42.49733 -6.72145 -54.75713 1.000 42.35522 412 THR A N 1
ATOM 6568 C CA . THR A 1 412 ? -41.68962 -6.99643 -53.57673 1.000 41.43052 412 THR A CA 1
ATOM 6569 C C . THR A 1 412 ? -40.91615 -8.30562 -53.67339 1.000 43.97336 412 THR A C 1
ATOM 6570 O O . THR A 1 412 ? -40.22314 -8.66781 -52.71613 1.000 37.49171 412 THR A O 1
ATOM 6581 N N . ASN A 1 413 ? -41.00254 -9.01270 -54.80094 1.000 42.92056 413 ASN A N 1
ATOM 6582 C CA . ASN A 1 413 ? -40.31774 -10.29369 -54.96809 1.000 46.61445 413 ASN A CA 1
ATOM 6583 C C . ASN A 1 413 ? -40.66224 -11.24408 -53.82439 1.000 42.77880 413 ASN A C 1
ATOM 6584 O O . ASN A 1 413 ? -39.80017 -11.93240 -53.27522 1.000 45.81112 413 ASN A O 1
ATOM 6595 N N . ALA A 1 414 ? -41.94685 -11.28035 -53.46236 1.000 45.60458 414 ALA A N 1
ATOM 6596 C CA . ALA A 1 414 ? -42.36171 -12.03187 -52.28327 1.000 43.76351 414 ALA A CA 1
ATOM 6597 C C . ALA A 1 414 ? -42.27423 -13.53364 -52.50949 1.000 46.54595 414 ALA A C 1
ATOM 6598 O O . ALA A 1 414 ? -42.03128 -14.28663 -51.56018 1.000 54.15081 414 ALA A O 1
ATOM 6605 N N . LEU A 1 415 ? -42.47801 -13.99074 -53.74404 1.000 46.94738 415 LEU A N 1
ATOM 6606 C CA . LEU A 1 415 ? -42.40466 -15.41589 -54.03262 1.000 48.95767 415 LEU A CA 1
ATOM 6607 C C . LEU A 1 415 ? -40.97070 -15.92810 -54.10317 1.000 52.79613 415 LEU A C 1
ATOM 6608 O O . LEU A 1 415 ? -40.77011 -17.13960 -54.24453 1.000 56.02740 415 LEU A O 1
ATOM 6624 N N . ASN A 1 416 ? -39.97669 -15.04273 -54.00782 1.000 67.61381 416 ASN A N 1
ATOM 6625 C CA . ASN A 1 416 ? -38.57125 -15.44030 -53.91035 1.000 81.55651 416 ASN A CA 1
ATOM 6626 C C . ASN A 1 416 ? -38.24500 -15.62512 -52.43442 1.000 79.45533 416 ASN A C 1
ATOM 6627 O O . ASN A 1 416 ? -37.87492 -14.68284 -51.73100 1.000 71.40944 416 ASN A O 1
ATOM 6638 N N . GLN A 1 417 ? -38.38375 -16.85970 -51.96059 1.000 72.59239 417 GLN A N 1
ATOM 6639 C CA . GLN A 1 417 ? -38.18834 -17.18175 -50.55431 1.000 75.85419 417 GLN A CA 1
ATOM 6640 C C . GLN A 1 417 ? -37.43266 -18.50404 -50.46412 1.000 70.07432 417 GLN A C 1
ATOM 6641 O O . GLN A 1 417 ? -36.91727 -19.01957 -51.46083 1.000 71.37015 417 GLN A O 1
ATOM 6655 N N . SER A 1 418 ? -37.36381 -19.05293 -49.25497 1.000 65.42418 418 SER A N 1
ATOM 6656 C CA . SER A 1 418 ? -36.65736 -20.29916 -49.01551 1.000 67.11470 418 SER A CA 1
ATOM 6657 C C . SER A 1 418 ? -37.49403 -21.49764 -49.46356 1.000 62.34035 418 SER A C 1
ATOM 6658 O O . SER A 1 418 ? -38.64858 -21.37423 -49.88139 1.000 61.87298 418 SER A O 1
ATOM 6666 N N . TYR A 1 419 ? -36.87769 -22.67365 -49.37286 1.000 57.52306 419 TYR A N 1
ATOM 6667 C CA . TYR A 1 419 ? -37.51207 -23.91294 -49.80098 1.000 51.76856 419 TYR A CA 1
ATOM 6668 C C . TYR A 1 419 ? -38.84634 -24.11014 -49.08792 1.000 52.18110 419 TYR A C 1
ATOM 6669 O O . TYR A 1 419 ? -38.93839 -23.96004 -47.86623 1.000 52.04358 419 TYR A O 1
ATOM 6687 N N . HIS A 1 420 ? -39.88760 -24.42126 -49.86510 1.000 50.31884 420 HIS A N 1
ATOM 6688 C CA . HIS A 1 420 ? -41.22236 -24.71419 -49.34418 1.000 49.48550 420 HIS A CA 1
ATOM 6689 C C . HIS A 1 420 ? -41.94015 -23.48474 -48.79957 1.000 55.77427 420 HIS A C 1
ATOM 6690 O O . HIS A 1 420 ? -43.13932 -23.55237 -48.51125 1.000 58.15072 420 HIS A O 1
ATOM 6705 N N . CYS A 1 421 ? -41.24393 -22.36134 -48.65124 1.000 58.97156 421 CYS A N 1
ATOM 6706 C CA . CYS A 1 421 ? -41.86794 -21.20509 -48.02373 1.000 66.46012 421 CYS A CA 1
ATOM 6707 C C . CYS A 1 421 ? -42.86190 -20.56457 -48.98313 1.000 61.18194 421 CYS A C 1
ATOM 6708 O O . CYS A 1 421 ? -42.54416 -20.29685 -50.14632 1.000 60.53726 421 CYS A O 1
ATOM 6716 N N . GLN A 1 422 ? -44.07826 -20.35814 -48.49477 1.000 59.65148 422 GLN A N 1
ATOM 6717 C CA . GLN A 1 422 ? -45.16129 -19.73325 -49.23326 1.000 56.87511 422 GLN A CA 1
ATOM 6718 C C . GLN A 1 422 ? -45.53676 -18.41100 -48.57316 1.000 52.98690 422 GLN A C 1
ATOM 6719 O O . GLN A 1 422 ? -45.13286 -18.11438 -47.44552 1.000 53.26459 422 GLN A O 1
ATOM 6733 N N . VAL A 1 423 ? -46.31135 -17.60432 -49.29432 1.000 50.90331 423 VAL A N 1
ATOM 6734 C CA . VAL A 1 423 ? -46.78568 -16.31476 -48.79929 1.000 44.72376 423 VAL A CA 1
ATOM 6735 C C . VAL A 1 423 ? -48.24511 -16.43832 -48.39162 1.000 43.80386 423 VAL A C 1
ATOM 6736 O O . VAL A 1 423 ? -49.03662 -17.12605 -49.05123 1.000 45.04520 423 VAL A O 1
ATOM 6749 N N . GLU A 1 424 ? -48.60229 -15.77370 -47.29949 1.000 42.88920 424 GLU A N 1
ATOM 6750 C CA . GLU A 1 424 ? -49.96753 -15.75012 -46.79788 1.000 41.67163 424 GLU A CA 1
ATOM 6751 C C . GLU A 1 424 ? -50.56199 -14.37128 -47.05239 1.000 38.46536 424 GLU A C 1
ATOM 6752 O O . GLU A 1 424 ? -49.90342 -13.35287 -46.81465 1.000 35.58536 424 GLU A O 1
ATOM 6764 N N . 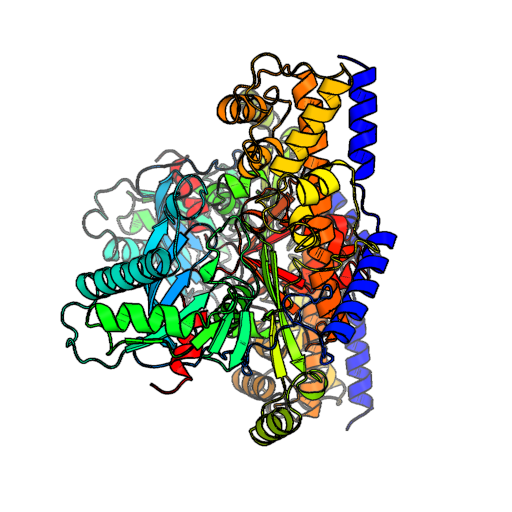VAL A 1 425 ? -51.79031 -14.34255 -47.55529 1.000 36.60539 425 VAL A N 1
ATOM 6765 C CA . VAL A 1 425 ? -52.52295 -13.10495 -47.79524 1.000 36.80441 425 VAL A CA 1
ATOM 6766 C C . VAL A 1 425 ? -53.70920 -13.10253 -46.84048 1.000 36.37712 425 VAL A C 1
ATOM 6767 O O . VAL A 1 425 ? -54.69414 -13.82012 -47.04886 1.000 35.64305 425 VAL A O 1
ATOM 6780 N N . GLY A 1 426 ? -53.61632 -12.29898 -45.78428 1.000 35.75515 426 GLY A N 1
ATOM 6781 C CA . GLY A 1 426 ? -54.69416 -12.20907 -44.82051 1.000 35.35265 426 GLY A CA 1
ATOM 6782 C C . GLY A 1 426 ? -55.87125 -11.46488 -45.41367 1.000 35.75041 426 GLY A C 1
ATOM 6783 O O . GLY A 1 426 ? -55.73519 -10.29837 -45.82052 1.000 38.84455 426 GLY A O 1
ATOM 6787 N N . CYS A 1 427 ? -57.02612 -12.12064 -45.48512 1.000 37.99527 427 CYS A N 1
ATOM 6788 C CA . CYS A 1 427 ? -58.22139 -11.56774 -46.10663 1.000 40.13400 427 CYS A CA 1
ATOM 6789 C C . CYS A 1 427 ? -59.33218 -11.48295 -45.07266 1.000 41.33160 427 CYS A C 1
ATOM 6790 O O . CYS A 1 427 ? -59.56857 -12.44078 -44.32908 1.000 44.25249 427 CYS A O 1
ATOM 6798 N N . ASP A 1 428 ? -60.01805 -10.34512 -45.03925 1.000 37.87905 428 ASP A N 1
ATOM 6799 C CA . ASP A 1 428 ? -61.19658 -10.17310 -44.20582 1.000 37.94473 428 ASP A CA 1
ATOM 6800 C C . ASP A 1 428 ? -62.24645 -9.43164 -45.02063 1.000 33.68660 428 ASP A C 1
ATOM 6801 O O . ASP A 1 428 ? -61.94434 -8.82831 -46.05286 1.000 33.85524 428 ASP A O 1
ATOM 6810 N N . GLY A 1 429 ? -63.49003 -9.48949 -44.55403 1.000 33.96105 429 GLY A N 1
ATOM 6811 C CA . GLY A 1 429 ? -64.58091 -8.85711 -45.26965 1.000 35.60572 429 GLY A CA 1
ATOM 6812 C C . GLY A 1 429 ? -65.65221 -9.83863 -45.69662 1.000 36.15765 429 GLY A C 1
ATOM 6813 O O . GLY A 1 429 ? -65.36982 -11.01694 -45.93265 1.000 39.26505 429 GLY A O 1
ATOM 6817 N N . SER A 1 430 ? -66.89117 -9.35619 -45.80914 1.000 34.18127 430 SER A N 1
ATOM 6818 C CA . SER A 1 430 ? -68.01652 -10.25052 -46.05953 1.000 41.33532 430 SER A CA 1
ATOM 6819 C C . SER A 1 430 ? -67.95898 -10.88342 -47.44700 1.000 37.24927 430 SER A C 1
ATOM 6820 O O . SER A 1 430 ? -68.46050 -11.99750 -47.63237 1.000 38.87873 430 SER A O 1
ATOM 6828 N N . VAL A 1 431 ? -67.36023 -10.20539 -48.42818 1.000 35.02363 431 VAL A N 1
ATOM 6829 C CA . VAL A 1 431 ? -67.37965 -10.71326 -49.80026 1.000 36.02714 431 VAL A CA 1
ATOM 6830 C C . VAL A 1 431 ? -66.41951 -11.89031 -49.94998 1.000 36.71460 431 VAL A C 1
ATOM 6831 O O . VAL A 1 431 ? -66.81565 -12.98980 -50.35401 1.000 33.55535 431 VAL A O 1
ATOM 6844 N N . VAL A 1 432 ? -65.14135 -11.67875 -49.62593 1.000 33.21276 432 VAL A N 1
ATOM 6845 C CA . VAL A 1 432 ? -64.16626 -12.75925 -49.75272 1.000 35.20057 432 VAL A CA 1
ATOM 6846 C C . VAL A 1 432 ? -64.51062 -13.90795 -48.81643 1.000 36.46708 432 VAL A C 1
ATOM 6847 O O . VAL A 1 432 ? -64.24348 -15.07527 -49.12744 1.000 38.59445 432 VAL A O 1
ATOM 6860 N N . GLU A 1 433 ? -65.11228 -13.60764 -47.66570 1.000 36.16272 433 GLU A N 1
ATOM 6861 C CA . GLU A 1 433 ? -65.39245 -14.65466 -46.69142 1.000 38.06866 433 GLU A CA 1
ATOM 6862 C C . GLU A 1 433 ? -66.66618 -15.42418 -47.02690 1.000 39.31989 433 GLU A C 1
ATOM 6863 O O . GLU A 1 433 ? -66.70003 -16.65188 -46.88956 1.000 39.40700 433 GLU A O 1
ATOM 6875 N N . HIS A 1 434 ? -67.72366 -14.73212 -47.46210 1.000 38.64939 434 HIS A N 1
ATOM 6876 C CA . HIS A 1 434 ? -69.03906 -15.34700 -47.56841 1.000 39.70075 434 HIS A CA 1
ATOM 6877 C C . HIS A 1 434 ? -69.63919 -15.35841 -48.96777 1.000 36.76813 434 HIS A C 1
ATOM 6878 O O . HIS A 1 434 ? -70.59075 -16.11302 -49.19193 1.000 42.12468 434 HIS A O 1
ATOM 6892 N N . TYR A 1 435 ? -69.14247 -14.56057 -49.90118 1.000 37.17124 435 TYR A N 1
ATOM 6893 C CA . TYR A 1 435 ? -69.71600 -14.60657 -51.24300 1.000 37.51082 435 TYR A CA 1
ATOM 6894 C C . TYR A 1 435 ? -69.26446 -15.88543 -51.94173 1.000 36.14689 435 TYR A C 1
ATOM 6895 O O . TYR A 1 435 ? -68.06629 -16.02883 -52.22261 1.000 33.57054 435 TYR A O 1
ATOM 6913 N N . PRO A 1 436 ? -70.16226 -16.82232 -52.25041 1.000 34.84002 436 PRO A N 1
ATOM 6914 C CA . PRO A 1 436 ? -69.71571 -18.13211 -52.74559 1.000 36.55186 436 PRO A CA 1
ATOM 6915 C C . PRO A 1 436 ? -68.93808 -18.01660 -54.04850 1.000 35.88790 436 PRO A C 1
ATOM 6916 O O . PRO A 1 436 ? -69.38869 -17.39348 -55.01240 1.000 35.18822 436 PRO A O 1
ATOM 6927 N N . GLY A 1 437 ? -67.75219 -18.62306 -54.06427 1.000 35.91673 437 GLY A N 1
ATOM 6928 C CA . GLY A 1 437 ? -66.92919 -18.68169 -55.24886 1.000 32.95476 437 GLY A CA 1
ATOM 6929 C C . GLY A 1 437 ? -66.00577 -17.50274 -55.46070 1.000 34.33496 437 GLY A C 1
ATOM 6930 O O . GLY A 1 437 ? -65.15782 -17.56196 -56.35899 1.000 37.04895 437 GLY A O 1
ATOM 6934 N N . PHE A 1 438 ? -66.13513 -16.43266 -54.67304 1.000 34.23060 438 PHE A N 1
ATOM 6935 C CA . PHE A 1 438 ? -65.28981 -15.26191 -54.88927 1.000 36.05763 438 PHE A CA 1
ATOM 6936 C C . PHE A 1 438 ? -63.82042 -15.61687 -54.70650 1.000 34.59903 438 PHE A C 1
ATOM 6937 O O . PHE A 1 438 ? -62.97376 -15.25963 -55.53316 1.000 33.53051 438 PHE A O 1
ATOM 6954 N N . ARG A 1 439 ? -63.50204 -16.33873 -53.63112 1.000 36.94132 439 ARG A N 1
ATOM 6955 C CA . ARG A 1 439 ? -62.12057 -16.74185 -53.39582 1.000 34.51005 439 ARG A CA 1
ATOM 6956 C C . ARG A 1 439 ? -61.61951 -17.66604 -54.50250 1.000 33.64471 439 ARG A C 1
ATOM 6957 O O . ARG A 1 439 ? -60.47014 -17.54932 -54.94307 1.000 34.60796 439 ARG A O 1
ATOM 6978 N N . SER A 1 440 ? -62.46272 -18.59691 -54.96100 1.000 34.56280 440 SER A N 1
ATOM 6979 C CA . SER A 1 440 ? -62.04673 -19.50365 -56.02938 1.000 37.96772 440 SER A CA 1
ATOM 6980 C C . SER A 1 440 ? -61.74685 -18.74378 -57.31526 1.000 34.48688 440 SER A C 1
ATOM 6981 O O . SER A 1 440 ? -60.81366 -19.09215 -58.04715 1.000 33.72614 440 SER A O 1
ATOM 6989 N N . MET A 1 441 ? -62.52991 -17.70517 -57.61226 1.000 32.78030 441 MET A N 1
ATOM 6990 C CA . MET A 1 441 ? -62.31027 -16.94490 -58.83731 1.000 34.89712 441 MET A CA 1
ATOM 6991 C C . MET A 1 441 ? -61.09914 -16.02770 -58.72146 1.000 33.13649 441 MET A C 1
ATOM 6992 O O . MET A 1 441 ? -60.40367 -15.80274 -59.71810 1.000 31.36388 441 MET A O 1
ATOM 7006 N N . MET A 1 442 ? -60.83245 -15.49193 -57.52709 1.000 32.31454 442 MET A N 1
ATOM 7007 C CA . MET A 1 442 ? -59.58516 -14.76513 -57.30706 1.000 35.09023 442 MET A CA 1
ATOM 7008 C C . MET A 1 442 ? -58.37878 -15.65530 -57.57540 1.000 35.62437 442 MET A C 1
ATOM 7009 O O . MET A 1 442 ? -57.37974 -15.20700 -58.15105 1.000 31.69547 442 MET A O 1
ATOM 7023 N N . ARG A 1 443 ? -58.44839 -16.91956 -57.15218 1.000 31.79288 443 ARG A N 1
ATOM 7024 C CA . ARG A 1 443 ? -57.32354 -17.82697 -57.35252 1.000 35.99414 443 ARG A CA 1
ATOM 7025 C C . ARG A 1 443 ? -57.12453 -18.13355 -58.83116 1.000 34.07141 443 ARG A C 1
ATOM 7026 O O . ARG A 1 443 ? -55.98638 -18.19319 -59.31059 1.000 33.69214 443 ARG A O 1
ATOM 7047 N N . HIS A 1 444 ? -58.21786 -18.32114 -59.57250 1.000 35.40394 444 HIS A N 1
ATOM 7048 C CA . HIS A 1 444 ? -58.10762 -18.47537 -61.01890 1.000 36.79609 444 HIS A CA 1
ATOM 7049 C C . HIS A 1 444 ? -57.40980 -17.26858 -61.63440 1.000 34.66095 444 HIS A C 1
ATOM 7050 O O . HIS A 1 444 ? -56.48699 -17.41384 -62.44429 1.000 34.91102 444 HIS A O 1
ATOM 7064 N N . ALA A 1 445 ? -57.82042 -16.06288 -61.23529 1.000 35.80184 445 ALA A N 1
ATOM 7065 C CA . ALA A 1 445 ? -57.21956 -14.85549 -61.79234 1.000 35.12332 445 ALA A CA 1
ATOM 7066 C C . ALA A 1 445 ? -55.74284 -14.75491 -61.43260 1.000 32.49430 445 ALA A C 1
ATOM 7067 O O . ALA A 1 445 ? -54.92500 -14.32855 -62.25548 1.000 36.81673 445 ALA A O 1
ATOM 7074 N N . LEU A 1 446 ? -55.37859 -15.13941 -60.20751 1.000 32.24561 446 LEU A N 1
ATOM 7075 C CA . LEU A 1 446 ? -53.96530 -15.16612 -59.84325 1.000 34.98898 446 LEU A CA 1
ATOM 7076 C C . LEU A 1 446 ? -53.17974 -16.09697 -60.75855 1.000 37.23100 446 LEU A C 1
ATOM 7077 O O . LEU A 1 446 ? -52.07254 -15.76087 -61.19687 1.000 35.95523 446 LEU A O 1
ATOM 7093 N N . ALA A 1 447 ? -53.73398 -17.27760 -61.05151 1.000 35.37155 447 ALA A N 1
ATOM 7094 C CA . ALA A 1 447 ? -53.06315 -18.20871 -61.95270 1.000 36.56731 447 ALA A CA 1
ATOM 7095 C C . ALA A 1 447 ? -52.90575 -17.62108 -63.34892 1.000 37.78295 447 ALA A C 1
ATOM 7096 O O . ALA A 1 447 ? -51.92885 -17.92515 -64.04256 1.000 36.96169 447 ALA A O 1
ATOM 7103 N N . LEU A 1 448 ? -53.85691 -16.79066 -63.78328 1.000 35.67280 448 LEU A N 1
ATOM 7104 C CA . LEU A 1 448 ? -53.74555 -16.12526 -65.07566 1.000 36.30754 448 LEU A CA 1
ATOM 7105 C C . LEU A 1 448 ? -52.77620 -14.95005 -65.05170 1.000 38.15268 448 LEU A C 1
ATOM 7106 O O . LEU A 1 448 ? -52.31102 -14.52987 -66.11655 1.000 41.45394 448 LEU A O 1
ATOM 7122 N N . SER A 1 449 ? -52.47091 -14.40522 -63.87335 1.000 38.09095 449 SER A N 1
ATOM 7123 C CA . SER A 1 449 ? -51.60172 -13.24455 -63.77274 1.000 36.83663 449 SER A CA 1
ATOM 7124 C C . SER A 1 449 ? -50.15583 -13.64523 -64.05613 1.000 37.29436 449 SER A C 1
ATOM 7125 O O . SER A 1 449 ? -49.84449 -14.82711 -64.21842 1.000 39.01992 449 SER A O 1
ATOM 7133 N N . PRO A 1 450 ? -49.24357 -12.67167 -64.11461 1.000 38.63082 450 PRO A N 1
ATOM 7134 C CA . PRO A 1 450 ? -47.83745 -12.99781 -64.40992 1.000 39.16336 450 PRO A CA 1
ATOM 7135 C C . PRO A 1 450 ? -47.17849 -13.95332 -63.42451 1.000 37.85113 450 PRO A C 1
ATOM 7136 O O . PRO A 1 450 ? -46.16169 -14.56172 -63.78107 1.000 42.14220 450 PRO A O 1
ATOM 7147 N N . ILE A 1 451 ? -47.69521 -14.11165 -62.20242 1.000 38.73839 451 ILE A N 1
ATOM 7148 C CA . ILE A 1 451 ? -47.07623 -15.08249 -61.30436 1.000 38.65262 451 ILE A CA 1
ATOM 7149 C C . ILE A 1 451 ? -47.41292 -16.50609 -61.72796 1.000 39.47508 451 ILE A C 1
ATOM 7150 O O . ILE A 1 451 ? -46.72231 -17.44970 -61.32398 1.000 40.77672 451 ILE A O 1
ATOM 7166 N N . GLY A 1 452 ? -48.45547 -16.68558 -62.53627 1.000 39.67372 452 GLY A N 1
ATOM 7167 C CA . GLY A 1 452 ? -48.75667 -17.96582 -63.13205 1.000 40.54122 452 GLY A CA 1
ATOM 7168 C C . GLY A 1 452 ? -49.36410 -18.95791 -62.16145 1.000 39.77436 452 GLY A C 1
ATOM 7169 O O . GLY A 1 452 ? -49.51711 -18.68620 -60.96567 1.000 37.19249 452 GLY A O 1
ATOM 7173 N N . PRO A 1 453 ? -49.72186 -20.14175 -62.66750 1.000 40.20039 453 PRO A N 1
ATOM 7174 C CA . PRO A 1 453 ? -50.28994 -21.17063 -61.78169 1.000 41.86270 453 PRO A CA 1
ATOM 7175 C C . PRO A 1 453 ? -49.33395 -21.61029 -60.69127 1.000 39.83738 453 PRO A C 1
ATOM 7176 O O . PRO A 1 453 ? -49.77745 -21.91989 -59.57806 1.000 39.33783 453 PRO A O 1
ATOM 7187 N N . GLU A 1 454 ? -48.03058 -21.65440 -60.97606 1.000 39.66394 454 GLU A N 1
ATOM 7188 C CA . GLU A 1 454 ? -47.07263 -22.01659 -59.93774 1.000 43.92172 454 GLU A CA 1
ATOM 7189 C C . GLU A 1 454 ? -46.99180 -20.93970 -58.86211 1.000 38.39017 454 GLU A C 1
ATOM 7190 O O . GLU A 1 454 ? -46.78630 -21.25571 -57.68547 1.000 36.75662 454 GLU A O 1
ATOM 7202 N N . GLY A 1 455 ? -47.16644 -19.67176 -59.23566 1.000 41.67522 455 GLY A N 1
ATOM 7203 C CA . GLY A 1 455 ? -47.21039 -18.62137 -58.23200 1.000 39.11563 455 GLY A CA 1
ATOM 7204 C C . GLY A 1 455 ? -48.46693 -18.68188 -57.38434 1.000 37.10465 455 GLY A C 1
ATOM 7205 O O . GLY A 1 455 ? -48.42019 -18.45169 -56.17359 1.000 38.33054 455 GLY A O 1
ATOM 7209 N N . GLU A 1 456 ? -49.60508 -19.00659 -58.00371 1.000 37.19915 456 GLU A N 1
ATOM 7210 C CA . GLU A 1 456 ? -50.85806 -19.08091 -57.25727 1.000 37.81214 456 GLU A CA 1
ATOM 7211 C C . GLU A 1 456 ? -50.80750 -20.17570 -56.19819 1.000 38.42975 456 GLU A C 1
ATOM 7212 O O . GLU A 1 456 ? -51.37505 -20.02252 -55.11014 1.000 35.90422 456 GLU A O 1
ATOM 7224 N N . ARG A 1 457 ? -50.14803 -21.29711 -56.50353 1.000 38.66100 457 ARG A N 1
ATOM 7225 C CA . ARG A 1 457 ? -50.03257 -22.37125 -55.52200 1.000 39.03295 457 ARG A CA 1
ATOM 7226 C C . ARG A 1 457 ? -49.22275 -21.93501 -54.30734 1.000 38.85766 457 ARG A C 1
ATOM 7227 O O . ARG A 1 457 ? -49.44385 -22.44315 -53.20258 1.000 41.26165 457 ARG A O 1
ATOM 7248 N N . ASP A 1 458 ? -48.28871 -20.99899 -54.48505 1.000 40.74581 458 ASP A N 1
ATOM 7249 C CA . ASP A 1 458 ? -47.51666 -20.46361 -53.36962 1.000 43.04669 458 ASP A CA 1
ATOM 7250 C C . ASP A 1 458 ? -48.24374 -19.35598 -52.62085 1.000 41.62060 458 ASP A C 1
ATOM 7251 O O . ASP A 1 458 ? -47.67466 -18.79559 -51.67783 1.000 44.10755 458 ASP A O 1
ATOM 7260 N N . VAL A 1 459 ? -49.47196 -19.02540 -53.00932 1.000 41.66135 459 VAL A N 1
ATOM 7261 C CA . VAL A 1 459 ? -50.24702 -17.96292 -52.37984 1.000 38.36567 459 VAL A CA 1
ATOM 7262 C C . VAL A 1 459 ? -51.43719 -18.58771 -51.66953 1.000 39.31346 459 VAL A C 1
ATOM 7263 O O . VAL A 1 459 ? -52.18315 -19.37210 -52.26709 1.000 41.67278 459 VAL A O 1
ATOM 7276 N N . HIS A 1 460 ? -51.61626 -18.23692 -50.39865 1.000 39.33941 460 HIS A N 1
ATOM 7277 C CA . HIS A 1 460 ? -52.71802 -18.73957 -49.58482 1.000 41.48586 460 HIS A CA 1
ATOM 7278 C C . HIS A 1 460 ? -53.60559 -17.57549 -49.16336 1.000 39.32794 460 HIS A C 1
ATOM 7279 O O . HIS A 1 460 ? -53.23926 -16.79302 -48.27931 1.000 35.62797 460 HIS A O 1
ATOM 7293 N N . LEU A 1 461 ? -54.76737 -17.46406 -49.80088 1.000 37.59495 461 LEU A N 1
ATOM 7294 C CA . LEU A 1 461 ? -55.79399 -16.50600 -49.40024 1.000 39.00754 461 LEU A CA 1
ATOM 7295 C C . LEU A 1 461 ? -56.48355 -17.05814 -48.16094 1.000 38.62733 461 LEU A C 1
ATOM 7296 O O . LEU A 1 461 ? -57.39388 -17.88375 -48.25940 1.000 45.79507 461 LEU A O 1
ATOM 7312 N N . ARG A 1 462 ? -56.05690 -16.60516 -46.98668 1.000 39.43377 462 ARG A N 1
ATOM 7313 C CA . ARG A 1 462 ? -56.55485 -17.13426 -45.72414 1.000 41.37238 462 ARG A CA 1
ATOM 7314 C C . ARG A 1 462 ? -57.52973 -16.14255 -45.10357 1.000 43.83285 462 ARG A C 1
ATOM 7315 O O . ARG A 1 462 ? -57.21340 -14.95644 -44.96151 1.000 44.77125 462 ARG A O 1
ATOM 7336 N N . ILE A 1 463 ? -58.70828 -16.63687 -44.72930 1.000 48.23562 463 ILE A N 1
ATOM 7337 C CA . ILE A 1 463 ? -59.71564 -15.80893 -44.07299 1.000 53.26048 463 ILE A CA 1
ATOM 7338 C C . ILE A 1 463 ? -59.27011 -15.50722 -42.64826 1.000 60.01632 463 ILE A C 1
ATOM 7339 O O . ILE A 1 463 ? -59.07992 -16.41862 -41.83401 1.000 58.88717 463 ILE A O 1
ATOM 7355 N N . SER A 1 464 ? -59.10802 -14.22151 -42.34327 1.000 75.50488 464 SER A N 1
ATOM 7356 C CA . SER A 1 464 ? -58.57482 -13.77306 -41.05847 1.000 79.91153 464 SER A CA 1
ATOM 7357 C C . SER A 1 464 ? -59.61032 -13.97224 -39.96093 1.000 90.15893 464 SER A C 1
ATOM 7358 O O . SER A 1 464 ? -60.54513 -13.18042 -39.81653 1.000 82.37840 464 SER A O 1
ATOM 7366 N N . LYS A 1 465 ? -59.43428 -15.03250 -39.17186 1.000 92.47623 465 LYS A N 1
ATOM 7367 C CA . LYS A 1 465 ? -60.29616 -15.33010 -38.03827 1.000 96.55786 465 LYS A CA 1
ATOM 7368 C C . LYS A 1 465 ? -59.84230 -14.60364 -36.77824 1.000 101.25537 465 LYS A C 1
ATOM 7369 O O . LYS A 1 465 ? -60.14159 -15.05564 -35.66667 1.000 102.33908 465 LYS A O 1
ATOM 7388 N N . ASP A 1 466 ? -59.12649 -13.49233 -36.93280 1.000 98.74506 466 ASP A N 1
ATOM 7389 C CA . ASP A 1 466 ? -58.63272 -12.68512 -35.82518 1.000 94.03733 466 ASP A CA 1
ATOM 7390 C C . ASP A 1 466 ? -59.21468 -11.28168 -35.79730 1.000 94.67805 466 ASP A C 1
ATOM 7391 O O . ASP A 1 466 ? -59.48772 -10.75474 -34.71509 1.000 98.36293 466 ASP A O 1
ATOM 7400 N N . GLY A 1 467 ? -59.40670 -10.65654 -36.95777 1.000 88.29463 467 GLY A N 1
ATOM 7401 C CA . GLY A 1 467 ? -59.99579 -9.33429 -37.01944 1.000 84.07260 467 GLY A CA 1
ATOM 7402 C C . GLY A 1 467 ? -58.97946 -8.22717 -36.82753 1.000 73.59508 467 GLY A C 1
ATOM 7403 O O . GLY A 1 467 ? -57.78387 -8.44659 -36.61302 1.000 64.28825 467 GLY A O 1
ATOM 7407 N N . SER A 1 468 ? -59.48286 -6.99579 -36.89540 1.000 80.02136 468 SER A N 1
ATOM 7408 C CA . SER A 1 468 ? -58.64292 -5.81642 -36.74378 1.000 77.19582 468 SER A CA 1
ATOM 7409 C C . SER A 1 468 ? -58.51791 -5.35736 -35.29819 1.000 73.19831 468 SER A C 1
ATOM 7410 O O . SER A 1 468 ? -57.73507 -4.44142 -35.02306 1.000 62.76521 468 SER A O 1
ATOM 7418 N N . GLY A 1 469 ? -59.25785 -5.96772 -34.37101 1.000 68.74193 469 GLY A N 1
ATOM 7419 C CA . GLY A 1 469 ? -59.09373 -5.61672 -32.97109 1.000 64.10769 469 GLY A CA 1
ATOM 7420 C C . GLY A 1 469 ? -57.75769 -6.07698 -32.42261 1.000 54.44064 469 GLY A C 1
ATOM 7421 O O . GLY A 1 469 ? -57.10908 -5.36018 -31.65516 1.000 52.19331 469 GLY A O 1
ATOM 7425 N N . VAL A 1 470 ? -57.32490 -7.27685 -32.81123 1.000 54.71328 470 VAL A N 1
ATOM 7426 C CA . VAL A 1 470 ? -56.02270 -7.76857 -32.37565 1.000 52.61395 470 VAL A CA 1
ATOM 7427 C C . VAL A 1 470 ? -54.91699 -6.88644 -32.93864 1.000 47.73678 470 VAL A C 1
ATOM 7428 O O . VAL A 1 470 ? -53.93039 -6.58636 -32.25580 1.000 44.92875 470 VAL A O 1
ATOM 7441 N N . GLY A 1 471 ? -55.06571 -6.45558 -34.19248 1.000 49.46477 471 GLY A N 1
ATOM 7442 C CA . GLY A 1 471 ? -54.06758 -5.58052 -34.78591 1.000 46.17839 471 GLY A CA 1
ATOM 7443 C C . GLY A 1 471 ? -53.95242 -4.25906 -34.05182 1.000 44.93708 471 GLY A C 1
ATOM 7444 O O . GLY A 1 471 ? -52.85193 -3.80403 -33.72877 1.000 43.69981 471 GLY A O 1
ATOM 7448 N N . ALA A 1 472 ? -55.09379 -3.62535 -33.77437 1.000 46.26112 472 ALA A N 1
ATOM 7449 C CA . ALA A 1 472 ? -55.07887 -2.37737 -33.01986 1.000 45.30948 472 ALA A CA 1
ATOM 7450 C C . ALA A 1 472 ? -54.52533 -2.59007 -31.61732 1.000 46.99228 472 ALA A C 1
ATOM 7451 O O . ALA A 1 472 ? -53.77809 -1.74952 -31.10208 1.000 45.82345 472 ALA A O 1
ATOM 7458 N N . ALA A 1 473 ? -54.87947 -3.71071 -30.98336 1.000 45.62572 473 ALA A N 1
ATOM 7459 C CA . ALA A 1 473 ? -54.39520 -3.97698 -29.63396 1.000 44.68488 473 ALA A CA 1
ATOM 7460 C C . ALA A 1 473 ? -52.88058 -4.12152 -29.61759 1.000 46.41932 473 ALA A C 1
ATOM 7461 O O . ALA A 1 473 ? -52.21523 -3.67139 -28.67748 1.000 50.69458 473 ALA A O 1
ATOM 7468 N N . LEU A 1 474 ? -52.31624 -4.75061 -30.64997 1.000 46.19585 474 LEU A N 1
ATOM 7469 C CA . LEU A 1 474 ? -50.86641 -4.89555 -30.71555 1.000 46.42410 474 LEU A CA 1
ATOM 7470 C C . LEU A 1 474 ? -50.18804 -3.53885 -30.85026 1.000 47.65184 474 LEU A C 1
ATOM 7471 O O . LEU A 1 474 ? -49.12004 -3.31105 -30.27006 1.000 49.58041 474 LEU A O 1
ATOM 7487 N N . CYS A 1 475 ? -50.79556 -2.62025 -31.60659 1.000 46.69237 475 CYS A N 1
ATOM 7488 C CA . CYS A 1 475 ? -50.23046 -1.27939 -31.72252 1.000 47.75046 475 CYS A CA 1
ATOM 7489 C C . CYS A 1 475 ? -50.36473 -0.51532 -30.41301 1.000 49.79333 475 CYS A C 1
ATOM 7490 O O . CYS A 1 475 ? -49.45344 0.22384 -30.02377 1.000 52.41703 475 CYS A O 1
ATOM 7498 N N . ALA A 1 476 ? -51.49693 -0.67386 -29.72365 1.000 48.90157 476 ALA A N 1
ATOM 7499 C CA . ALA A 1 476 ? -51.66686 -0.02056 -28.43103 1.000 54.27349 476 ALA A CA 1
ATOM 7500 C C . ALA A 1 476 ? -50.67391 -0.56461 -27.41113 1.000 56.15700 476 ALA A C 1
ATOM 7501 O O . ALA A 1 476 ? -50.09384 0.19839 -26.62950 1.000 56.12463 476 ALA A O 1
ATOM 7508 N N . LEU A 1 477 ? -50.46739 -1.88494 -27.40327 1.000 55.99267 477 LEU A N 1
ATOM 7509 C CA . LEU A 1 477 ? -49.47166 -2.47953 -26.51682 1.000 57.43896 477 LEU A CA 1
ATOM 7510 C C . LEU A 1 477 ? -48.10583 -1.83831 -26.72232 1.000 58.87525 477 LEU A C 1
ATOM 7511 O O . LEU A 1 477 ? -47.39324 -1.54450 -25.75555 1.000 58.63637 477 LEU A O 1
ATOM 7527 N N . HIS A 1 478 ? -47.73005 -1.60551 -27.98140 1.000 60.20782 478 HIS A N 1
ATOM 7528 C CA . HIS A 1 478 ? -46.43234 -1.00792 -28.27760 1.000 67.54712 478 HIS A CA 1
ATOM 7529 C C . HI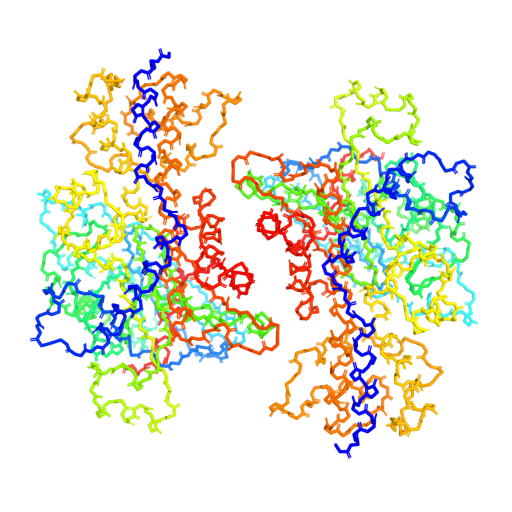S A 1 478 ? -46.36472 0.44071 -27.80645 1.000 67.92639 478 HIS A C 1
ATOM 7530 O O . HIS A 1 478 ? -45.35616 0.86499 -27.23008 1.000 65.86667 478 HIS A O 1
ATOM 7544 N N . ALA A 1 479 ? -47.42619 1.21027 -28.03769 1.000 68.37877 479 ALA A N 1
ATOM 7545 C CA . ALA A 1 479 ? -47.40170 2.64166 -27.78053 1.000 66.66757 479 ALA A CA 1
ATOM 7546 C C . ALA A 1 479 ? -47.37810 2.92815 -26.27881 1.000 63.29291 479 ALA A C 1
ATOM 7547 O O . ALA A 1 479 ? -47.64880 2.06300 -25.44058 1.000 61.32989 479 ALA A O 1
ATOM 7554 N N . ASN A 1 480 ? -47.05039 4.17479 -25.94763 1.000 59.11256 480 ASN A N 1
ATOM 7555 C CA . ASN A 1 480 ? -47.03804 4.63773 -24.56796 1.000 59.61994 480 ASN A CA 1
ATOM 7556 C C . ASN A 1 480 ? -48.36634 5.29832 -24.22276 1.000 56.20262 480 ASN A C 1
ATOM 7557 O O . ASN A 1 480 ? -48.97019 5.98370 -25.05286 1.000 53.33128 480 ASN A O 1
ATOM 7568 N N . TYR A 1 481 ? -48.81765 5.08089 -22.99281 1.000 53.59321 481 TYR A N 1
ATOM 7569 C CA . TYR A 1 481 ? -50.07221 5.64951 -22.51818 1.000 52.62610 481 TYR A CA 1
ATOM 7570 C C . TYR A 1 481 ? -50.00486 7.17172 -22.47495 1.000 54.52902 481 TYR A C 1
ATOM 7571 O O . TYR A 1 481 ? -49.03619 7.75360 -21.98827 1.000 54.57555 481 TYR A O 1
ATOM 7590 N N . SER B 1 2 ? -15.37757 -30.75974 -47.88636 1.000 81.63903 2 SER B N 1
ATOM 7591 C CA . SER B 1 2 ? -15.89298 -30.96359 -49.23522 1.000 85.65628 2 SER B CA 1
ATOM 7592 C C . SER B 1 2 ? -15.20994 -32.14704 -49.91140 1.000 88.12491 2 SER B C 1
ATOM 7593 O O . SER B 1 2 ? -13.98423 -32.19534 -50.01702 1.000 89.61696 2 SER B O 1
ATOM 7600 N N . ASP B 1 3 ? -16.02082 -33.09991 -50.36395 1.000 85.44789 3 ASP B N 1
ATOM 7601 C CA . ASP B 1 3 ? -15.54504 -34.29977 -51.05117 1.000 81.42478 3 ASP B CA 1
ATOM 7602 C C . ASP B 1 3 ? -16.26952 -34.37841 -52.38951 1.000 74.22738 3 ASP B C 1
ATOM 7603 O O . ASP B 1 3 ? -17.42685 -34.83079 -52.44142 1.000 75.32499 3 ASP B O 1
ATOM 7612 N N . PRO B 1 4 ? -15.63988 -33.94521 -53.48754 1.000 75.12768 4 PRO B N 1
ATOM 7613 C CA . PRO B 1 4 ? -16.37043 -33.89426 -54.76648 1.000 68.06205 4 PRO B CA 1
ATOM 7614 C C . PRO B 1 4 ? -16.95925 -35.22686 -55.19273 1.000 64.74822 4 PRO B C 1
ATOM 7615 O O . PRO B 1 4 ? -17.96726 -35.24307 -55.91042 1.000 62.01640 4 PRO B O 1
ATOM 7626 N N . LYS B 1 5 ? -16.36779 -36.34815 -54.77955 1.000 62.31909 5 LYS B N 1
ATOM 7627 C CA . LYS B 1 5 ? -16.92745 -37.64126 -55.15552 1.000 60.74610 5 LYS B CA 1
ATOM 7628 C C . LYS B 1 5 ? -18.18484 -37.94533 -54.35058 1.000 57.12529 5 LYS B C 1
ATOM 7629 O O . LYS B 1 5 ? -19.12677 -38.55798 -54.86721 1.000 54.56097 5 LYS B O 1
ATOM 7648 N N . LEU B 1 6 ? -18.21950 -37.52674 -53.08386 1.000 54.78685 6 LEU B N 1
ATOM 7649 C CA . LEU B 1 6 ? -19.44244 -37.66513 -52.30114 1.000 55.97425 6 LEU B CA 1
ATOM 7650 C C . LEU B 1 6 ? -20.54618 -36.77285 -52.85444 1.000 52.80079 6 LEU B C 1
ATOM 7651 O O . LEU B 1 6 ? -21.71565 -37.17299 -52.89156 1.000 48.58134 6 LEU B O 1
ATOM 7667 N N . THR B 1 7 ? -20.19379 -35.55951 -53.28832 1.000 53.27062 7 THR B N 1
ATOM 7668 C CA . THR B 1 7 ? -21.19866 -34.64729 -53.82333 1.000 52.45711 7 THR B CA 1
ATOM 7669 C C . THR B 1 7 ? -21.83764 -35.20783 -55.08729 1.000 50.88887 7 THR B C 1
ATOM 7670 O O . THR B 1 7 ? -23.06305 -35.16189 -55.24299 1.000 50.15797 7 THR B O 1
ATOM 7681 N N . LYS B 1 8 ? -21.02702 -35.74671 -56.00162 1.000 52.24403 8 LYS B N 1
ATOM 7682 C CA . LYS B 1 8 ? -21.58731 -36.30779 -57.22644 1.000 55.81413 8 LYS B CA 1
ATOM 7683 C C . LYS B 1 8 ? -22.36711 -37.58442 -56.94786 1.000 47.77241 8 LYS B C 1
ATOM 7684 O O . LYS B 1 8 ? -23.37680 -37.84841 -57.61026 1.000 44.70346 8 LYS B O 1
ATOM 7703 N N . ALA B 1 9 ? -21.92783 -38.38056 -55.97219 1.000 48.40737 9 ALA B N 1
ATOM 7704 C CA . ALA B 1 9 ? -22.69394 -39.56308 -55.59795 1.000 44.05140 9 ALA B CA 1
ATOM 7705 C C . ALA B 1 9 ? -24.06544 -39.17097 -55.06607 1.000 43.49988 9 ALA B C 1
ATOM 7706 O O . ALA B 1 9 ? -25.07047 -39.82248 -55.37292 1.000 45.42541 9 ALA B O 1
ATOM 7713 N N . VAL B 1 10 ? -24.12656 -38.10146 -54.27167 1.000 46.10031 10 VAL B N 1
ATOM 7714 C CA . VAL B 1 10 ? -25.39899 -37.66245 -53.70799 1.000 44.74115 10 VAL B CA 1
ATOM 7715 C C . VAL B 1 10 ? -26.29888 -37.09659 -54.80000 1.000 42.66015 10 VAL B C 1
ATOM 7716 O O . VAL B 1 10 ? -27.48042 -37.44754 -54.89436 1.000 40.60297 10 VAL B O 1
ATOM 7729 N N . ASP B 1 11 ? -25.75846 -36.20556 -55.63616 1.000 42.68366 11 ASP B N 1
ATOM 7730 C CA . ASP B 1 11 ? -26.54972 -35.65800 -56.73418 1.000 47.01660 11 ASP B CA 1
ATOM 7731 C C . ASP B 1 11 ? -27.09386 -36.76965 -57.62241 1.000 43.86600 11 ASP B C 1
ATOM 7732 O O . ASP B 1 11 ? -28.22338 -36.68356 -58.11792 1.000 42.09694 11 ASP B O 1
ATOM 7741 N N . SER B 1 12 ? -26.30678 -37.82695 -57.82911 1.000 45.85383 12 SER B N 1
ATOM 7742 C CA . SER B 1 12 ? -26.76872 -38.93767 -58.65371 1.000 44.39334 12 SER B CA 1
ATOM 7743 C C . SER B 1 12 ? -27.89023 -39.70515 -57.96604 1.000 40.72070 12 SER B C 1
ATOM 7744 O O . SER B 1 12 ? -28.87018 -40.09452 -58.61194 1.000 39.70944 12 SER B O 1
ATOM 7752 N N . ILE B 1 13 ? -27.76948 -39.92683 -56.65602 1.000 41.89941 13 ILE B N 1
ATOM 7753 C CA . ILE B 1 13 ? -28.82621 -40.61908 -55.92523 1.000 42.45242 13 ILE B CA 1
ATOM 7754 C C . ILE B 1 13 ? -30.10026 -39.78370 -55.91142 1.000 38.02603 13 ILE B C 1
ATOM 7755 O O . ILE B 1 13 ? -31.20708 -40.31542 -56.05578 1.000 37.77552 13 ILE B O 1
ATOM 7771 N N . CYS B 1 14 ? -29.96959 -38.46671 -55.73449 1.000 39.84618 14 CYS B N 1
ATOM 7772 C CA . CYS B 1 14 ? -31.14449 -37.60243 -55.76672 1.000 40.25072 14 CYS B CA 1
ATOM 7773 C C . CYS B 1 14 ? -31.87518 -37.72819 -57.09615 1.000 40.91191 14 CYS B C 1
ATOM 7774 O O . CYS B 1 14 ? -33.11008 -37.68002 -57.14212 1.000 40.05295 14 CYS B O 1
ATOM 7782 N N . ASP B 1 15 ? -31.12801 -37.89300 -58.19068 1.000 37.70557 15 ASP B N 1
ATOM 7783 C CA . ASP B 1 15 ? -31.75332 -38.06167 -59.49567 1.000 41.46207 15 ASP B CA 1
ATOM 7784 C C . ASP B 1 15 ? -32.56256 -39.34909 -59.57496 1.000 40.22653 15 ASP B C 1
ATOM 7785 O O . ASP B 1 15 ? -33.48980 -39.43693 -60.38665 1.000 40.65373 15 ASP B O 1
ATOM 7794 N N . GLN B 1 16 ? -32.23255 -40.34862 -58.75350 1.000 39.57283 16 GLN B N 1
ATOM 7795 C CA . GLN B 1 16 ? -32.98640 -41.59558 -58.75034 1.000 37.77772 16 GLN B CA 1
ATOM 7796 C C . GLN B 1 16 ? -34.40659 -41.41002 -58.23629 1.000 35.91671 16 GLN B C 1
ATOM 7797 O O . GLN B 1 16 ? -35.25325 -42.28067 -58.46443 1.000 39.03887 16 GLN B O 1
ATOM 7811 N N . PHE B 1 17 ? -34.68139 -40.31126 -57.53785 1.000 35.53949 17 PHE B N 1
ATOM 7812 C CA . PHE B 1 17 ? -35.98381 -40.06650 -56.93352 1.000 39.01922 17 PHE B CA 1
ATOM 7813 C C . PHE B 1 17 ? -36.85645 -39.11778 -57.74812 1.000 37.86534 17 PHE B C 1
ATOM 7814 O O . PHE B 1 17 ? -37.96469 -38.79120 -57.31150 1.000 37.93720 17 PHE B O 1
ATOM 7831 N N . ILE B 1 18 ? -36.39290 -38.67548 -58.91788 1.000 39.25536 18 ILE B N 1
ATOM 7832 C CA . ILE B 1 18 ? -37.16439 -37.74037 -59.72892 1.000 40.87617 18 ILE B CA 1
ATOM 7833 C C . ILE B 1 18 ? -38.39737 -38.43326 -60.29328 1.000 39.87682 18 ILE B C 1
ATOM 7834 O O . ILE B 1 18 ? -38.32178 -39.55724 -60.80680 1.000 39.35736 18 ILE B O 1
ATOM 7850 N N . VAL B 1 19 ? -39.54195 -37.76002 -60.19875 1.000 39.47431 19 VAL B N 1
ATOM 7851 C CA . VAL B 1 19 ? -40.79614 -38.21537 -60.79010 1.000 38.00901 19 VAL B CA 1
ATOM 7852 C C . VAL B 1 19 ? -41.26286 -37.12438 -61.74480 1.000 36.42505 19 VAL B C 1
ATOM 7853 O O . VAL B 1 19 ? -41.58866 -36.01088 -61.31316 1.000 38.48375 19 VAL B O 1
ATOM 7866 N N . THR B 1 20 ? -41.29869 -37.43871 -63.03536 1.000 38.15210 20 THR B N 1
ATOM 7867 C CA . THR B 1 20 ? -41.62632 -36.46383 -64.06387 1.000 40.16893 20 THR B CA 1
ATOM 7868 C C . THR B 1 20 ? -43.13449 -36.39078 -64.29292 1.000 39.11754 20 THR B C 1
ATOM 7869 O O . THR B 1 20 ? -43.91290 -37.21177 -63.80177 1.000 38.75325 20 THR B O 1
ATOM 7880 N N . LYS B 1 21 ? -43.53886 -35.37737 -65.06092 1.000 36.82043 21 LYS B N 1
ATOM 7881 C CA . LYS B 1 21 ? -44.93481 -35.25420 -65.46534 1.000 40.02374 21 LYS B CA 1
ATOM 7882 C C . LYS B 1 21 ? -45.40579 -36.50864 -66.19440 1.000 40.90502 21 LYS B C 1
ATOM 7883 O O . LYS B 1 21 ? -46.50124 -37.02005 -65.93189 1.000 36.93675 21 LYS B O 1
ATOM 7902 N N . SER B 1 22 ? -44.59580 -37.01038 -67.13137 1.000 39.64910 22 SER B N 1
ATOM 7903 C CA . SER B 1 22 ? -44.99374 -38.19419 -67.88783 1.000 39.09132 22 SER B CA 1
ATOM 7904 C C . SER B 1 22 ? -45.15999 -39.40037 -66.97287 1.000 38.70640 22 SER B C 1
ATOM 7905 O O . SER B 1 22 ? -46.05361 -40.22895 -67.18232 1.000 39.33424 22 SER B O 1
ATOM 7913 N N . LYS B 1 23 ? -44.31212 -39.51568 -65.94873 1.000 40.05084 23 LYS B N 1
ATOM 7914 C CA . LYS B 1 23 ? -44.44586 -40.61963 -65.00363 1.000 37.76980 23 LYS B CA 1
ATOM 7915 C C . LYS B 1 23 ? -45.75434 -40.52616 -64.23067 1.000 37.14109 23 LYS B C 1
ATOM 7916 O O . LYS B 1 23 ? -46.45744 -41.52778 -64.05350 1.000 39.41386 23 LYS B O 1
ATOM 7935 N N . ILE B 1 24 ? -46.08868 -39.32945 -63.74383 1.000 37.27499 24 ILE B N 1
ATOM 7936 C CA . ILE B 1 24 ? -47.34599 -39.14970 -63.02264 1.000 36.70778 24 ILE B CA 1
ATOM 7937 C C . ILE B 1 24 ? -48.52421 -39.54497 -63.90228 1.000 36.75286 24 ILE B C 1
ATOM 7938 O O . ILE B 1 24 ? -49.44737 -40.23458 -63.45432 1.000 37.22695 24 ILE B O 1
ATOM 7954 N N . SER B 1 25 ? -48.51337 -39.11828 -65.16633 1.000 37.43877 25 SER B N 1
ATOM 7955 C CA . SER B 1 25 ? -49.57980 -39.50522 -66.08481 1.000 36.56156 25 SER B CA 1
ATOM 7956 C C . SER B 1 25 ? -49.67128 -41.02038 -66.20805 1.000 40.53834 25 SER B C 1
ATOM 7957 O O . SER B 1 25 ? -50.76360 -41.59635 -66.15037 1.000 38.54723 25 SER B O 1
ATOM 7965 N N . GLN B 1 26 ? -48.52646 -41.68265 -66.38641 1.000 39.39660 26 GLN B N 1
ATOM 7966 C CA . GLN B 1 26 ? -48.51498 -43.13630 -66.51182 1.000 39.28340 26 GLN B CA 1
ATOM 7967 C C . GLN B 1 26 ? -49.06437 -43.80047 -65.25471 1.000 38.59505 26 GLN B C 1
ATOM 7968 O O . GLN B 1 26 ? -49.92964 -44.68016 -65.33067 1.000 38.30120 26 GLN B O 1
ATOM 7982 N N . LEU B 1 27 ? -48.56801 -43.39328 -64.08337 1.000 36.34348 27 LEU B N 1
ATOM 7983 C CA . LEU B 1 27 ? -49.02336 -44.00634 -62.83974 1.000 37.26572 27 LEU B CA 1
ATOM 7984 C C . LEU B 1 27 ? -50.50064 -43.72651 -62.60234 1.000 37.88854 27 LEU B C 1
ATOM 7985 O O . LEU B 1 27 ? -51.23056 -44.58828 -62.09771 1.000 41.37773 27 LEU B O 1
ATOM 8001 N N . THR B 1 28 ? -50.96131 -42.52597 -62.95862 1.000 37.04645 28 THR B N 1
ATOM 8002 C CA . THR B 1 28 ? -52.38231 -42.21908 -62.84066 1.000 38.27985 28 THR B CA 1
ATOM 8003 C C . THR B 1 28 ? -53.20173 -43.14153 -63.73390 1.000 37.42093 28 THR B C 1
ATOM 8004 O O . THR B 1 28 ? -54.22040 -43.69820 -63.30869 1.000 36.31671 28 THR B O 1
ATOM 8015 N N . GLU B 1 29 ? -52.76433 -43.31505 -64.98245 1.000 39.40230 29 GLU B N 1
ATOM 8016 C CA . GLU B 1 29 ? -53.44475 -44.23002 -65.89171 1.000 40.98303 29 GLU B CA 1
ATOM 8017 C C . GLU B 1 29 ? -53.43801 -45.64972 -65.34053 1.000 42.54258 29 GLU B C 1
ATOM 8018 O O . GLU B 1 29 ? -54.47866 -46.31512 -65.28799 1.000 42.40113 29 GLU B O 1
ATOM 8030 N N . TYR B 1 30 ? -52.26802 -46.12644 -64.91094 1.000 44.55591 30 TYR B N 1
ATOM 8031 C CA . TYR B 1 30 ? -52.16786 -47.49033 -64.40469 1.000 42.70963 30 TYR B CA 1
ATOM 8032 C C . TYR B 1 30 ? -53.01023 -47.67333 -63.14905 1.000 39.68659 30 TYR B C 1
ATOM 8033 O O . TYR B 1 30 ? -53.64986 -48.71541 -62.96917 1.000 43.28144 30 TYR B O 1
ATOM 8051 N N . PHE B 1 31 ? -53.03333 -46.66619 -62.27259 1.000 41.24924 31 PHE B N 1
ATOM 8052 C CA . PHE B 1 31 ? -53.83289 -46.77178 -61.05642 1.000 42.61906 31 PHE B CA 1
ATOM 8053 C C . PHE B 1 31 ? -55.30001 -47.00929 -61.38343 1.000 42.31765 31 PHE B C 1
ATOM 8054 O O . PHE B 1 31 ? -55.96721 -47.81715 -60.72672 1.000 42.08533 31 PHE B O 1
ATOM 8071 N N . ILE B 1 32 ? -55.81905 -46.32126 -62.40136 1.000 41.94237 32 ILE B N 1
ATOM 8072 C CA . ILE B 1 32 ? -57.21346 -46.51675 -62.78553 1.000 44.46124 32 ILE B CA 1
ATOM 8073 C C . ILE B 1 32 ? -57.42876 -47.93604 -63.29421 1.000 44.77885 32 ILE B C 1
ATOM 8074 O O . ILE B 1 32 ? -58.41557 -48.59236 -62.94175 1.000 44.86629 32 ILE B O 1
ATOM 8090 N N . ASP B 1 33 ? -56.51077 -48.43523 -64.12645 1.000 45.17702 33 ASP B N 1
ATOM 8091 C CA . ASP B 1 33 ? -56.59297 -49.82502 -64.56427 1.000 49.85531 33 ASP B CA 1
ATOM 8092 C C . ASP B 1 33 ? -56.65700 -50.76102 -63.36575 1.000 49.84320 33 ASP B C 1
ATOM 8093 O O . ASP B 1 33 ? -57.50078 -51.66199 -63.30632 1.000 49.61315 33 ASP B O 1
ATOM 8102 N N . CYS B 1 34 ? -55.77127 -50.55225 -62.39003 1.000 46.65121 34 CYS B N 1
ATOM 8103 C CA . CYS B 1 34 ? -55.76632 -51.40875 -61.21109 1.000 50.24207 34 CYS B CA 1
ATOM 8104 C C . CYS B 1 34 ? -57.05729 -51.27065 -60.41587 1.000 48.57069 34 CYS B C 1
ATOM 8105 O O . CYS B 1 34 ? -57.51909 -52.24559 -59.81171 1.000 48.83244 34 CYS B O 1
ATOM 8113 N N . MET B 1 35 ? -57.66012 -50.07929 -60.40958 1.000 46.64274 35 MET B N 1
ATOM 8114 C CA . MET B 1 35 ? -58.95692 -49.91751 -59.75956 1.000 44.80987 35 MET B CA 1
ATOM 8115 C C . MET B 1 35 ? -60.00287 -50.80698 -60.41809 1.000 45.79088 35 MET B C 1
ATOM 8116 O O . MET B 1 35 ? -60.75838 -51.50995 -59.73760 1.000 46.59614 35 MET B O 1
ATOM 8130 N N . GLU B 1 36 ? -60.06428 -50.78128 -61.75101 1.000 45.82023 36 GLU B N 1
ATOM 8131 C CA . GLU B 1 36 ? -61.06740 -51.56679 -62.46017 1.000 50.25885 36 GLU B CA 1
ATOM 8132 C C . GLU B 1 36 ? -60.81375 -53.06026 -62.29772 1.000 49.03405 36 GLU B C 1
ATOM 8133 O O . GLU B 1 36 ? -61.75302 -53.83167 -62.07193 1.000 49.77273 36 GLU B O 1
ATOM 8145 N N . LYS B 1 37 ? -59.55268 -53.48819 -62.40655 1.000 50.38892 37 LYS B N 1
ATOM 8146 C CA . LYS B 1 37 ? -59.22630 -54.88373 -62.13053 1.000 51.29558 37 LYS B CA 1
ATOM 8147 C C . LYS B 1 37 ? -59.62559 -55.26121 -60.71087 1.000 50.64636 37 LYS B C 1
ATOM 8148 O O . LYS B 1 37 ? -60.20260 -56.33057 -60.48081 1.000 51.03477 37 LYS B O 1
ATOM 8167 N N . GLY B 1 38 ? -59.32327 -54.39299 -59.74314 1.000 51.79502 38 GLY B N 1
ATOM 8168 C CA . GLY B 1 38 ? -59.60827 -54.69606 -58.35380 1.000 48.15047 38 GLY B CA 1
ATOM 8169 C C . GLY B 1 38 ? -61.08409 -54.73638 -58.02681 1.000 49.37137 38 GLY B C 1
ATOM 8170 O O . GLY B 1 38 ? -61.46270 -55.32265 -57.00943 1.000 48.97257 38 GLY B O 1
ATOM 8174 N N . LEU B 1 39 ? -61.92453 -54.12243 -58.86088 1.000 48.62005 39 LEU B N 1
ATOM 8175 C CA . LEU B 1 39 ? -63.36708 -54.16788 -58.66290 1.000 51.29228 39 LEU B CA 1
ATOM 8176 C C . LEU B 1 39 ? -64.00147 -55.44640 -59.20075 1.000 56.50589 39 LEU B C 1
ATOM 8177 O O . LEU B 1 39 ? -65.19191 -55.67315 -58.95891 1.000 54.35098 39 LEU B O 1
ATOM 8193 N N . GLU B 1 40 ? -63.22578 -56.30548 -59.94476 1.000 58.00385 40 GLU B N 1
ATOM 8194 C CA . GLU B 1 40 ? -63.76165 -57.58919 -60.37426 1.000 60.29878 40 GLU B CA 1
ATOM 8195 C C . GLU B 1 40 ? -63.57592 -58.63595 -59.27855 1.000 64.24422 40 GLU B C 1
ATOM 8196 O O . GLU B 1 40 ? -62.66047 -58.52571 -58.45621 1.000 65.85235 40 GLU B O 1
ATOM 8208 N N . PRO B 1 41 ? -64.42512 -59.66397 -59.23022 1.000 68.85784 41 PRO B N 1
ATOM 8209 C CA . PRO B 1 41 ? -64.21598 -60.74014 -58.24944 1.000 74.34260 41 PRO B CA 1
ATOM 8210 C C . PRO B 1 41 ? -62.99472 -61.58605 -58.58343 1.000 78.92598 41 PRO B C 1
ATOM 8211 O O . PRO B 1 41 ? -62.80328 -61.99773 -59.72970 1.000 75.80738 41 PRO B O 1
ATOM 8222 N N . CYS B 1 42 ? -62.16275 -61.83226 -57.57364 1.000 87.37795 42 CYS B N 1
ATOM 8223 C CA . CYS B 1 42 ? -60.99644 -62.69767 -57.70054 1.000 97.26261 42 CYS B CA 1
ATOM 8224 C C . CYS B 1 42 ? -61.32125 -64.04375 -57.06250 1.000 107.63247 42 CYS B C 1
ATOM 8225 O O . CYS B 1 42 ? -61.72181 -64.09522 -55.89455 1.000 105.82899 42 CYS B O 1
ATOM 8233 N N . GLU B 1 43 ? -61.15611 -65.12930 -57.81946 1.000 117.86110 43 GLU B N 1
ATOM 8234 C CA . GLU B 1 43 ? -61.36520 -66.46650 -57.27894 1.000 125.95651 43 GLU B CA 1
ATOM 8235 C C . GLU B 1 43 ? -60.11800 -67.01565 -56.59466 1.000 123.58322 43 GLU B C 1
ATOM 8236 O O . GLU B 1 43 ? -60.03069 -68.22499 -56.35433 1.000 130.30745 43 GLU B O 1
ATOM 8248 N N . SER B 1 44 ? -59.16199 -66.15687 -56.26071 1.000 113.49737 44 SER B N 1
ATOM 8249 C CA . SER B 1 44 ? -57.98884 -66.56875 -55.51442 1.000 112.60506 44 SER B CA 1
ATOM 8250 C C . SER B 1 44 ? -58.18242 -66.20245 -54.04742 1.000 112.62685 44 SER B C 1
ATOM 8251 O O . SER B 1 44 ? -59.22487 -65.68433 -53.64012 1.000 110.90325 44 SER B O 1
ATOM 8259 N N . ASP B 1 45 ? -57.16143 -66.47133 -53.24251 1.000 115.98324 45 ASP B N 1
ATOM 8260 C CA . ASP B 1 45 ? -57.18776 -66.03668 -51.85564 1.000 114.27536 45 ASP B CA 1
ATOM 8261 C C . ASP B 1 45 ? -57.03418 -64.52323 -51.79269 1.000 105.65364 45 ASP B C 1
ATOM 8262 O O . ASP B 1 45 ? -56.21461 -63.93719 -52.50531 1.000 104.11922 45 ASP B O 1
ATOM 8271 N N . ILE B 1 46 ? -57.83563 -63.88336 -50.93924 1.000 101.16056 46 ILE B N 1
ATOM 8272 C CA . ILE B 1 46 ? -57.70992 -62.43812 -50.79106 1.000 99.99880 46 ILE B CA 1
ATOM 8273 C C . ILE B 1 46 ? -56.36333 -62.08947 -50.17190 1.000 96.50579 46 ILE B C 1
ATOM 8274 O O . ILE B 1 46 ? -55.82483 -61.00111 -50.40856 1.000 90.93095 46 ILE B O 1
ATOM 8290 N N . SER B 1 47 ? -55.79602 -62.99865 -49.37590 1.000 98.17885 47 SER B N 1
ATOM 8291 C CA . SER B 1 47 ? -54.47673 -62.77079 -48.79968 1.000 95.05436 47 SER B CA 1
ATOM 8292 C C . SER B 1 47 ? -53.36403 -62.97130 -49.82205 1.000 96.06246 47 SER B C 1
ATOM 8293 O O . SER B 1 47 ? -52.28122 -62.39412 -49.67194 1.000 86.64665 47 SER B O 1
ATOM 8301 N N . GLN B 1 48 ? -53.60419 -63.78188 -50.85633 1.000 101.66924 48 GLN B N 1
ATOM 8302 C CA . GLN B 1 48 ? -52.62682 -63.95835 -51.92415 1.000 99.87186 48 GLN B CA 1
ATOM 8303 C C . GLN B 1 48 ? -52.72759 -62.88422 -52.99924 1.000 89.75560 48 GLN B C 1
ATOM 8304 O O . GLN B 1 48 ? -51.74931 -62.65588 -53.71918 1.000 84.21623 48 GLN B O 1
ATOM 8318 N N . ASN B 1 49 ? -53.88129 -62.23067 -53.12635 1.000 90.14119 49 ASN B N 1
ATOM 8319 C CA . ASN B 1 49 ? -54.08217 -61.24668 -54.18260 1.000 80.65776 49 ASN B CA 1
ATOM 8320 C C . ASN B 1 49 ? -53.01074 -60.16553 -54.11813 1.000 77.69507 49 ASN B C 1
ATOM 8321 O O . ASN B 1 49 ? -52.75384 -59.59082 -53.05610 1.000 75.28968 49 ASN B O 1
ATOM 8332 N N . LYS B 1 50 ? -52.38160 -59.89483 -55.26117 1.000 77.36450 50 LYS B N 1
ATOM 8333 C CA . LYS B 1 50 ? -51.33973 -58.88178 -55.36441 1.000 76.53920 50 LYS B CA 1
ATOM 8334 C C . LYS B 1 50 ? -51.83677 -57.57069 -55.96046 1.000 71.00842 50 LYS B C 1
ATOM 8335 O O . LYS B 1 50 ? -51.07132 -56.60269 -56.01081 1.000 64.95904 50 LYS B O 1
ATOM 8354 N N . GLY B 1 51 ? -53.08828 -57.51099 -56.40888 1.000 68.21985 51 GLY B N 1
ATOM 8355 C CA . GLY B 1 51 ? -53.62361 -56.31789 -57.02720 1.000 63.06006 51 GLY B CA 1
ATOM 8356 C C . GLY B 1 51 ? -54.11910 -55.30692 -56.00991 1.000 59.42936 51 GLY B C 1
ATOM 8357 O O . GLY B 1 51 ? -53.92342 -55.43392 -54.80007 1.000 60.89556 51 GLY B O 1
ATOM 8361 N N . LEU B 1 52 ? -54.77177 -54.27736 -56.52857 1.000 54.23070 52 LEU B N 1
ATOM 8362 C CA . LEU B 1 52 ? -55.33571 -53.21916 -55.69967 1.000 52.32016 52 LEU B CA 1
ATOM 8363 C C . LEU B 1 52 ? -56.57023 -53.74634 -54.97461 1.000 47.41473 52 LEU B C 1
ATOM 8364 O O . LEU B 1 52 ? -57.56324 -54.07643 -55.63725 1.000 46.20708 52 LEU B O 1
ATOM 8380 N N . PRO B 1 53 ? -56.55604 -53.86423 -53.64064 1.000 45.63490 53 PRO B N 1
ATOM 8381 C CA . PRO B 1 53 ? -57.64917 -54.58793 -52.96041 1.000 46.02149 53 PRO B CA 1
ATOM 8382 C C . PRO B 1 53 ? -59.05138 -54.09871 -53.29775 1.000 46.02541 53 PRO B C 1
ATOM 8383 O O . PRO B 1 53 ? -59.92564 -54.92168 -53.59765 1.000 48.02037 53 PRO B O 1
ATOM 8394 N N . MET B 1 54 ? -59.29786 -52.79079 -53.25509 1.000 44.47597 54 MET B N 1
ATOM 8395 C CA . MET B 1 54 ? -60.60381 -52.22791 -53.60047 1.000 44.59998 54 MET B CA 1
ATOM 8396 C C . MET B 1 54 ? -61.71577 -52.91961 -52.80962 1.000 44.47139 54 MET B C 1
ATOM 8397 O O . MET B 1 54 ? -62.60111 -53.57501 -53.36181 1.000 48.22043 54 MET B O 1
ATOM 8411 N N . ILE B 1 55 ? -61.66762 -52.73952 -51.49507 1.000 43.28516 55 ILE B N 1
ATOM 8412 C CA . ILE B 1 55 ? -62.49271 -53.50453 -50.56568 1.000 47.45322 55 ILE B CA 1
ATOM 8413 C C . ILE B 1 55 ? -63.81455 -52.76382 -50.37263 1.000 45.87481 55 ILE B C 1
ATOM 8414 O O . ILE B 1 55 ? -63.79679 -51.59420 -49.95750 1.000 43.81951 55 ILE B O 1
ATOM 8430 N N . PRO B 1 56 ? -64.96165 -53.38815 -50.65028 1.000 46.97735 56 PRO B N 1
ATOM 8431 C CA . PRO B 1 56 ? -66.24342 -52.74076 -50.33301 1.000 47.63162 56 PRO B CA 1
ATOM 8432 C C . PRO B 1 56 ? -66.43158 -52.61684 -48.82833 1.000 46.88968 56 PRO B C 1
ATOM 8433 O O . PRO B 1 56 ? -66.23941 -53.57891 -48.08199 1.000 51.43254 56 PRO B O 1
ATOM 8444 N N . THR B 1 57 ? -66.82778 -51.42438 -48.39001 1.000 44.84685 57 THR B N 1
ATOM 8445 C CA . THR B 1 57 ? -66.97804 -51.12422 -46.97358 1.000 45.95639 57 THR B CA 1
ATOM 8446 C C . THR B 1 57 ? -68.40311 -51.30714 -46.47570 1.000 46.16708 57 THR B C 1
ATOM 8447 O O . THR B 1 57 ? -68.62871 -51.25425 -45.26197 1.000 43.74626 57 THR B O 1
ATOM 8458 N N . PHE B 1 58 ? -69.36358 -51.50342 -47.37834 1.000 47.22953 58 PHE B N 1
ATOM 8459 C CA . PHE B 1 58 ? -70.77475 -51.61322 -47.01948 1.000 45.18882 58 PHE B CA 1
ATOM 8460 C C . PHE B 1 58 ? -71.28116 -50.33300 -46.36257 1.000 45.16001 58 PHE B C 1
ATOM 8461 O O . PHE B 1 58 ? -72.22755 -50.35298 -45.57213 1.000 46.61474 58 PHE B O 1
ATOM 8478 N N . VAL B 1 59 ? -70.64266 -49.21398 -46.69412 1.000 48.10306 59 VAL B N 1
ATOM 8479 C CA . VAL B 1 59 ? -71.13862 -47.87782 -46.38904 1.000 45.72808 59 VAL B CA 1
ATOM 8480 C C . VAL B 1 59 ? -71.66593 -47.29292 -47.69156 1.000 48.34600 59 VAL B C 1
ATOM 8481 O O . VAL B 1 59 ? -70.92204 -47.18054 -48.67399 1.000 46.28265 59 VAL B O 1
ATOM 8494 N N . THR B 1 60 ? -72.94951 -46.93110 -47.70545 1.000 50.66606 60 THR B N 1
ATOM 8495 C CA . THR B 1 60 ? -73.62246 -46.50717 -48.92519 1.000 52.41092 60 THR B CA 1
ATOM 8496 C C . THR B 1 60 ? -74.13819 -45.07641 -48.88030 1.000 53.06729 60 THR B C 1
ATOM 8497 O O . THR B 1 60 ? -74.66988 -44.60130 -49.89016 1.000 57.59953 60 THR B O 1
ATOM 8508 N N . ASP B 1 61 ? -73.99918 -44.37511 -47.75651 1.000 53.66664 61 ASP B N 1
ATOM 8509 C CA . ASP B 1 61 ? -74.58661 -43.05283 -47.58604 1.000 53.52288 61 ASP B CA 1
ATOM 8510 C C . ASP B 1 61 ? -73.55647 -42.09255 -47.01323 1.000 54.82381 61 ASP B C 1
ATOM 8511 O O . ASP B 1 61 ? -72.93028 -42.38642 -45.98951 1.000 54.29942 61 ASP B O 1
ATOM 8520 N N . LYS B 1 62 ? -73.38449 -40.95082 -47.67495 1.000 55.05818 62 LYS B N 1
ATOM 8521 C CA . LYS B 1 62 ? -72.53289 -39.89044 -47.14582 1.000 54.14500 62 LYS B CA 1
ATOM 8522 C C . LYS B 1 62 ? -73.32788 -39.05457 -46.14798 1.000 53.58028 62 LYS B C 1
ATOM 8523 O O . LYS B 1 62 ? -74.39580 -38.54198 -46.49782 1.000 51.42328 62 LYS B O 1
ATOM 8542 N N . PRO B 1 63 ? -72.84827 -38.88497 -44.91549 1.000 49.75359 63 PRO B N 1
ATOM 8543 C CA . PRO B 1 63 ? -73.61459 -38.10605 -43.93518 1.000 51.58375 63 PRO B CA 1
ATOM 8544 C C . PRO B 1 63 ? -73.98896 -36.73009 -44.46862 1.000 53.76251 63 PRO B C 1
ATOM 8545 O O . PRO B 1 63 ? -73.22014 -36.08513 -45.18531 1.000 50.34114 63 PRO B O 1
ATOM 8556 N N . SER B 1 64 ? -75.19219 -36.28484 -44.10946 1.000 53.06319 64 SER B N 1
ATOM 8557 C CA . SER B 1 64 ? -75.66983 -34.96258 -44.48693 1.000 55.85477 64 SER B CA 1
ATOM 8558 C C . SER B 1 64 ? -75.31422 -33.89436 -43.46565 1.000 55.38560 64 SER B C 1
ATOM 8559 O O . SER B 1 64 ? -75.34407 -32.70363 -43.79680 1.000 54.37418 64 SER B O 1
ATOM 8567 N N . GLY B 1 65 ? -74.98183 -34.29034 -42.24008 1.000 55.21186 65 GLY B N 1
ATOM 8568 C CA . GLY B 1 65 ? -74.78977 -33.36406 -41.14960 1.000 55.86648 65 GLY B CA 1
ATOM 8569 C C . GLY B 1 65 ? -75.99015 -33.22773 -40.24033 1.000 57.61875 65 GLY B C 1
ATOM 8570 O O . GLY B 1 65 ? -75.86597 -32.63452 -39.16208 1.000 54.98267 65 GLY B O 1
ATOM 8574 N N . GLN B 1 66 ? -77.14340 -33.76093 -40.64140 1.000 59.14850 66 GLN B N 1
ATOM 8575 C CA . GLN B 1 66 ? -78.36058 -33.69856 -39.84659 1.000 64.33852 66 GLN B CA 1
ATOM 8576 C C . GLN B 1 66 ? -78.62041 -34.98977 -39.08258 1.000 62.32583 66 GLN B C 1
ATOM 8577 O O . GLN B 1 66 ? -79.67109 -35.12193 -38.44638 1.000 65.06646 66 GLN B O 1
ATOM 8591 N N . GLU B 1 67 ? -77.69292 -35.94219 -39.13250 1.000 61.66297 67 GLU B N 1
ATOM 8592 C CA . GLU B 1 67 ? -77.83488 -37.16164 -38.35195 1.000 58.11385 67 GLU B CA 1
ATOM 8593 C C . GLU B 1 67 ? -77.77689 -36.83633 -36.86626 1.000 58.51090 67 GLU B C 1
ATOM 8594 O O . GLU B 1 67 ? -77.00221 -35.98051 -36.42989 1.000 58.94874 67 GLU B O 1
ATOM 8606 N N . HIS B 1 68 ? -78.60624 -37.52519 -36.08725 1.000 63.93629 68 HIS B N 1
ATOM 8607 C CA . HIS B 1 68 ? -78.67100 -37.29410 -34.65324 1.000 64.75031 68 HIS B CA 1
ATOM 8608 C C . HIS B 1 68 ? -79.15279 -38.56189 -33.96514 1.000 62.99796 68 HIS B C 1
ATOM 8609 O O . HIS B 1 68 ? -79.81965 -39.40656 -34.56862 1.000 59.39705 68 HIS B O 1
ATOM 8623 N N . GLY B 1 69 ? -78.80491 -38.68418 -32.69158 1.000 62.65505 69 GLY B N 1
ATOM 8624 C CA . GLY B 1 69 ? -79.20658 -39.84137 -31.92002 1.000 60.93293 69 GLY B CA 1
ATOM 8625 C C . GLY B 1 69 ? -78.58125 -39.80979 -30.54412 1.000 59.94991 69 GLY B C 1
ATOM 8626 O O . GLY B 1 69 ? -77.89164 -38.85710 -30.16434 1.000 56.70253 69 GLY B O 1
ATOM 8630 N N . VAL B 1 70 ? -78.84178 -40.88191 -29.79800 1.000 60.19241 70 VAL B N 1
ATOM 8631 C CA . VAL B 1 70 ? -78.30001 -41.03564 -28.45261 1.000 64.13956 70 VAL B CA 1
ATOM 8632 C C . VAL B 1 70 ? -76.79373 -41.23879 -28.54431 1.000 62.51073 70 VAL B C 1
ATOM 8633 O O . VAL B 1 70 ? -76.25098 -41.47919 -29.62889 1.000 63.21074 70 VAL B O 1
ATOM 8646 N N . THR B 1 71 ? -76.11210 -41.14627 -27.40604 1.000 60.29481 71 THR B N 1
ATOM 8647 C CA . THR B 1 71 ? -74.66109 -41.26403 -27.38986 1.000 57.25145 71 THR B CA 1
ATOM 8648 C C . THR B 1 71 ? -74.21988 -42.62543 -27.91393 1.000 58.19450 71 THR B C 1
ATOM 8649 O O . THR B 1 71 ? -74.69341 -43.66913 -27.45420 1.000 59.18154 71 THR B O 1
ATOM 8660 N N . MET B 1 72 ? -73.30677 -42.60498 -28.87871 1.000 55.48239 72 MET B N 1
ATOM 8661 C CA . MET B 1 72 ? -72.67996 -43.80023 -29.42081 1.000 54.55543 72 MET B CA 1
ATOM 8662 C C . MET B 1 72 ? -71.27901 -43.95527 -28.84065 1.000 50.53568 72 MET B C 1
ATOM 8663 O O . MET B 1 72 ? -70.64618 -42.98446 -28.42015 1.000 48.40026 72 MET B O 1
ATOM 8677 N N . LEU B 1 73 ? -70.79886 -45.19413 -28.82223 1.000 50.18572 73 LEU B N 1
ATOM 8678 C CA . LEU B 1 73 ? -69.42671 -45.48909 -28.43670 1.000 48.62468 73 LEU B CA 1
ATOM 8679 C C . LEU B 1 73 ? -68.57257 -45.70026 -29.67938 1.000 47.23430 73 LEU B C 1
ATOM 8680 O O . LEU B 1 73 ? -69.07197 -46.07171 -30.74514 1.000 43.89963 73 LEU B O 1
ATOM 8696 N N . ALA B 1 74 ? -67.27221 -45.45768 -29.53158 1.000 45.86838 74 ALA B N 1
ATOM 8697 C CA . ALA B 1 74 ? -66.34081 -45.63799 -30.63315 1.000 45.30853 74 ALA B CA 1
ATOM 8698 C C . ALA B 1 74 ? -64.99481 -46.10094 -30.09997 1.000 46.74808 74 ALA B C 1
ATOM 8699 O O . ALA B 1 74 ? -64.51850 -45.60995 -29.07367 1.000 46.03763 74 ALA B O 1
ATOM 8706 N N . ALA B 1 75 ? -64.39551 -47.05403 -30.80506 1.000 46.76221 75 ALA B N 1
ATOM 8707 C CA . ALA B 1 75 ? -63.04191 -47.51138 -30.53880 1.000 45.03329 75 ALA B CA 1
ATOM 8708 C C . ALA B 1 75 ? -62.22623 -47.34733 -31.81132 1.000 44.35426 75 ALA B C 1
ATOM 8709 O O . ALA B 1 75 ? -62.70572 -47.65050 -32.90843 1.000 47.03062 75 ALA B O 1
ATOM 8716 N N . ASP B 1 76 ? -60.99380 -46.86970 -31.66361 1.000 43.31955 76 ASP B N 1
ATOM 8717 C CA . ASP B 1 76 ? -60.15164 -46.52949 -32.80722 1.000 48.88873 76 ASP B CA 1
ATOM 8718 C C . ASP B 1 76 ? -58.76039 -47.08845 -32.55002 1.000 47.96288 76 ASP B C 1
ATOM 8719 O O . ASP B 1 76 ? -58.02986 -46.56824 -31.70173 1.000 50.09408 76 ASP B O 1
ATOM 8728 N N . LEU B 1 77 ? -58.39242 -48.13838 -33.28105 1.000 44.46275 77 LEU B N 1
ATOM 8729 C CA . LEU B 1 77 ? -57.05626 -48.71771 -33.20387 1.000 47.38630 77 LEU B CA 1
ATOM 8730 C C . LEU B 1 77 ? -56.27936 -48.27938 -34.43802 1.000 44.59572 77 LEU B C 1
ATOM 8731 O O . LEU B 1 77 ? -56.59630 -48.69072 -35.55958 1.000 42.74564 77 LEU B O 1
ATOM 8747 N N . GLY B 1 78 ? -55.26030 -47.45381 -34.22785 1.000 44.60969 78 GLY B N 1
ATOM 8748 C CA . GLY B 1 78 ? -54.38624 -47.00670 -35.28473 1.000 46.35093 78 GLY B CA 1
ATOM 8749 C C . GLY B 1 78 ? -53.09325 -47.79168 -35.32711 1.000 46.29715 78 GLY B C 1
ATOM 8750 O O . GLY B 1 78 ? -53.01105 -48.94052 -34.87781 1.000 46.32240 78 GLY B O 1
ATOM 8754 N N . GLY B 1 79 ? -52.06351 -47.15906 -35.88345 1.000 50.64901 79 GLY B N 1
ATOM 8755 C CA . GLY B 1 79 ? -50.73334 -47.73056 -35.87647 1.000 47.50056 79 GLY B CA 1
ATOM 8756 C C . GLY B 1 79 ? -49.88911 -47.32661 -34.69368 1.000 46.30396 79 GLY B C 1
ATOM 8757 O O . GLY B 1 79 ? -48.82387 -47.90891 -34.47328 1.000 49.34701 79 GLY B O 1
ATOM 8761 N N . THR B 1 80 ? -50.34230 -46.34234 -33.92715 1.000 46.67845 80 THR B N 1
ATOM 8762 C CA . THR B 1 80 ? -49.60803 -45.78614 -32.79677 1.000 48.43179 80 THR B CA 1
ATOM 8763 C C . THR B 1 80 ? -50.45315 -45.67466 -31.53826 1.000 47.50329 80 THR B C 1
ATOM 8764 O O . THR B 1 80 ? -49.94835 -45.93211 -30.44116 1.000 43.64059 80 THR B O 1
ATOM 8775 N N . ASN B 1 81 ? -51.72557 -45.30640 -31.66688 1.000 46.01691 81 ASN B N 1
ATOM 8776 C CA . ASN B 1 81 ? -52.57554 -45.02524 -30.52225 1.000 47.99597 81 ASN B CA 1
ATOM 8777 C C . ASN B 1 81 ? -53.85118 -45.84834 -30.59891 1.000 45.86215 81 ASN B C 1
ATOM 8778 O O . ASN B 1 81 ? -54.26687 -46.30181 -31.66784 1.000 47.27731 81 ASN B O 1
ATOM 8789 N N . PHE B 1 82 ? -54.46747 -46.02837 -29.43570 1.000 47.02687 82 PHE B N 1
ATOM 8790 C CA . PHE B 1 82 ? -55.80767 -46.57974 -29.31577 1.000 45.82682 82 PHE B CA 1
ATOM 8791 C C . PHE B 1 82 ? -56.67120 -45.57590 -28.57171 1.000 47.13820 82 PHE B C 1
ATOM 8792 O O . PHE B 1 82 ? -56.23693 -45.00618 -27.56523 1.000 49.11341 82 PHE B O 1
ATOM 8809 N N . ARG B 1 83 ? -57.87817 -45.34364 -29.07768 1.000 49.14007 83 ARG B N 1
ATOM 8810 C CA . ARG B 1 83 ? -58.79683 -44.38969 -28.47856 1.000 50.61916 83 ARG B CA 1
ATOM 8811 C C . ARG B 1 83 ? -60.15459 -45.03558 -28.26596 1.000 50.29101 83 ARG B C 1
ATOM 8812 O O . ARG B 1 83 ? -60.60800 -45.84402 -29.08143 1.000 48.19547 83 ARG B O 1
ATOM 8833 N N . VAL B 1 84 ? -60.78462 -44.68393 -27.15239 1.000 48.98048 84 VAL B N 1
ATOM 8834 C CA . VAL B 1 84 ? -62.17899 -45.00141 -26.88795 1.000 51.42491 84 VAL B CA 1
ATOM 8835 C C . VAL B 1 84 ? -62.90522 -43.67547 -26.74354 1.000 53.04510 84 VAL B C 1
ATOM 8836 O O . VAL B 1 84 ? -62.38585 -42.74273 -26.12034 1.000 49.88345 84 VAL B O 1
ATOM 8849 N N . CYS B 1 85 ? -64.09770 -43.58363 -27.32354 1.000 52.32259 85 CYS B N 1
ATOM 8850 C CA . CYS B 1 85 ? -64.83650 -42.33407 -27.29806 1.000 51.27286 85 CYS B CA 1
ATOM 8851 C C . CYS B 1 85 ? -66.32431 -42.60598 -27.17584 1.000 49.22230 85 CYS B C 1
ATOM 8852 O O . CYS B 1 85 ? -66.81787 -43.68784 -27.50427 1.000 49.20737 85 CYS B O 1
ATOM 8860 N N . SER B 1 86 ? -67.02904 -41.59102 -26.69134 1.000 53.25478 86 SER B N 1
ATOM 8861 C CA . SER B 1 86 ? -68.47901 -41.52927 -26.73702 1.000 50.91294 86 SER B CA 1
ATOM 8862 C C . SER B 1 86 ? -68.84148 -40.30263 -27.55785 1.000 50.61821 86 SER B C 1
ATOM 8863 O O . SER B 1 86 ? -68.31292 -39.21327 -27.31295 1.000 53.85979 86 SER B O 1
ATOM 8871 N N . VAL B 1 87 ? -69.72372 -40.47761 -28.53614 1.000 49.66660 87 VAL B N 1
ATOM 8872 C CA . VAL B 1 87 ? -70.07626 -39.40845 -29.46117 1.000 55.56105 87 VAL B CA 1
ATOM 8873 C C . VAL B 1 87 ? -71.58527 -39.23271 -29.42727 1.000 54.99436 87 VAL B C 1
ATOM 8874 O O . VAL B 1 87 ? -72.33189 -40.18480 -29.68448 1.000 54.54852 87 VAL B O 1
ATOM 8887 N N . GLU B 1 88 ? -72.03186 -38.02271 -29.11327 1.000 55.00241 88 GLU B N 1
ATOM 8888 C CA . GLU B 1 88 ? -73.44406 -37.66775 -29.15291 1.000 59.86007 88 GLU B CA 1
ATOM 8889 C C . GLU B 1 88 ? -73.65553 -36.78373 -30.37433 1.000 56.07112 88 GLU B C 1
ATOM 8890 O O . GLU B 1 88 ? -73.22361 -35.62606 -30.39275 1.000 56.97896 88 GLU B O 1
ATOM 8902 N N . LEU B 1 89 ? -74.30545 -37.33511 -31.39461 1.000 53.61383 89 LEU B N 1
ATOM 8903 C CA . LEU B 1 89 ? -74.56114 -36.60207 -32.62762 1.000 54.80982 89 LEU B CA 1
ATOM 8904 C C . LEU B 1 89 ? -75.80271 -35.73490 -32.45472 1.000 59.28737 89 LEU B C 1
ATOM 8905 O O . LEU B 1 89 ? -76.90605 -36.24947 -32.24040 1.000 60.51633 89 LEU B O 1
ATOM 8921 N N . LEU B 1 90 ? -75.61782 -34.42029 -32.53907 1.000 58.81775 90 LEU B N 1
ATOM 8922 C CA . LEU B 1 90 ? -76.67572 -33.45411 -32.28236 1.000 60.78237 90 LEU B CA 1
ATOM 8923 C C . LEU B 1 90 ? -77.36402 -32.96591 -33.54941 1.000 60.26186 90 LEU B C 1
ATOM 8924 O O . LEU B 1 90 ? -78.27467 -32.13677 -33.46083 1.000 61.43752 90 LEU B O 1
ATOM 8940 N N . GLY B 1 91 ? -76.95625 -33.44831 -34.71910 1.000 60.12032 91 GLY B N 1
ATOM 8941 C CA . GLY B 1 91 ? -77.43880 -32.88284 -35.96169 1.000 58.32132 91 GLY B CA 1
ATOM 8942 C C . GLY B 1 91 ? -76.89336 -31.48489 -36.16474 1.000 57.50119 91 GLY B C 1
ATOM 8943 O O . GLY B 1 91 ? -76.24219 -30.93291 -35.27260 1.000 58.77464 91 GLY B O 1
ATOM 8947 N N . ASN B 1 92 ? -77.14483 -30.90013 -37.33408 1.000 58.68289 92 ASN B N 1
ATOM 8948 C CA . ASN B 1 92 ? -76.65091 -29.56339 -37.65844 1.000 60.08214 92 ASN B CA 1
ATOM 8949 C C . ASN B 1 92 ? -75.12811 -29.48627 -37.56865 1.000 57.56629 92 ASN B C 1
ATOM 8950 O O . ASN B 1 92 ? -74.56838 -28.44873 -37.20536 1.000 55.25663 92 ASN B O 1
ATOM 8961 N N . HIS B 1 93 ? -74.44653 -30.58524 -37.89193 1.000 54.67774 93 HIS B N 1
ATOM 8962 C CA . HIS B 1 93 ? -72.98948 -30.64641 -37.95471 1.000 54.85698 93 HIS B CA 1
ATOM 8963 C C . HIS B 1 93 ? -72.32939 -30.51281 -36.58508 1.000 55.36192 93 HIS B C 1
ATOM 8964 O O . HIS B 1 93 ? -71.12532 -30.24800 -36.50304 1.000 56.85887 93 HIS B O 1
ATOM 8979 N N . GLU B 1 94 ? -73.08270 -30.69455 -35.50425 1.000 57.31997 94 GLU B N 1
ATOM 8980 C CA . GLU B 1 94 ? -72.57234 -30.55124 -34.14874 1.000 60.49101 94 GLU B CA 1
ATOM 8981 C C . GLU B 1 94 ? -72.54624 -31.90311 -33.44732 1.000 58.11724 94 GLU B C 1
ATOM 8982 O O . GLU B 1 94 ? -73.28611 -32.82640 -33.79714 1.000 55.89983 94 GLU B O 1
ATOM 8994 N N . PHE B 1 95 ? -71.67707 -32.00983 -32.44491 1.000 63.17915 95 PHE B N 1
ATOM 8995 C CA . PHE B 1 95 ? -71.55902 -33.24162 -31.67855 1.000 63.57516 95 PHE B CA 1
ATOM 8996 C C . PHE B 1 95 ? -70.83444 -32.97509 -30.36666 1.000 66.06625 95 PHE B C 1
ATOM 8997 O O . PHE B 1 95 ? -70.04128 -32.03601 -30.25704 1.000 64.97571 95 PHE B O 1
ATOM 9014 N N . LYS B 1 96 ? -71.12048 -33.81842 -29.37687 1.000 67.74411 96 LYS B N 1
ATOM 9015 C CA . LYS B 1 96 ? -70.37990 -33.86467 -28.12283 1.000 68.58587 96 LYS B CA 1
ATOM 9016 C C . LYS B 1 96 ? -69.50927 -35.11241 -28.12122 1.000 65.43777 96 LYS B C 1
ATOM 9017 O O . LYS B 1 96 ? -69.99207 -36.20772 -28.42862 1.000 61.55486 96 LYS B O 1
ATOM 9036 N N . ILE B 1 97 ? -68.23454 -34.94880 -27.77268 1.000 65.82894 97 ILE B N 1
ATOM 9037 C CA . ILE B 1 97 ? -67.27825 -36.04890 -27.75847 1.000 67.06535 97 ILE B CA 1
ATOM 9038 C C . ILE B 1 97 ? -66.59704 -36.10755 -26.39859 1.000 65.28824 97 ILE B C 1
ATOM 9039 O O . ILE B 1 97 ? -66.19676 -35.07558 -25.84856 1.000 62.87057 97 ILE B O 1
ATOM 9055 N N . GLU B 1 98 ? -66.49305 -37.31453 -25.85339 1.000 65.96124 98 GLU B N 1
ATOM 9056 C CA . GLU B 1 98 ? -65.61810 -37.62918 -24.73408 1.000 61.76137 98 GLU B CA 1
ATOM 9057 C C . GLU B 1 98 ? -64.70083 -38.75026 -25.19296 1.000 58.43656 98 GLU B C 1
ATOM 9058 O O . GLU B 1 98 ? -65.17930 -39.75701 -25.72403 1.000 54.86018 98 GLU B O 1
ATOM 9070 N N . GLN B 1 99 ? -63.39260 -38.57932 -25.01242 1.000 56.46000 99 GLN B N 1
ATOM 9071 C CA . GLN B 1 99 ? -62.44682 -39.56660 -25.50942 1.000 57.00724 99 GLN B CA 1
ATOM 9072 C C . GLN B 1 99 ? -61.26626 -39.71406 -24.56333 1.000 57.33153 99 GLN B C 1
ATOM 9073 O O . GLN B 1 99 ? -60.92062 -38.79663 -23.81426 1.000 57.91779 99 GLN B O 1
ATOM 9087 N N . GLU B 1 100 ? -60.64892 -40.89166 -24.62348 1.000 58.05381 100 GLU B N 1
ATOM 9088 C CA . GLU B 1 100 ? -59.40944 -41.19257 -23.92401 1.000 52.65965 100 GLU B CA 1
ATOM 9089 C C . GLU B 1 100 ? -58.43866 -41.77039 -24.93881 1.000 49.14912 100 GLU B C 1
ATOM 9090 O O . GLU B 1 100 ? -58.76295 -42.74241 -25.62730 1.000 51.38345 100 GLU B O 1
ATOM 9102 N N . LYS B 1 101 ? -57.25993 -41.16782 -25.03579 1.000 49.09109 101 LYS B N 1
ATOM 9103 C CA . LYS B 1 101 ? -56.23719 -41.57948 -25.98312 1.000 50.16462 101 LYS B CA 1
ATOM 9104 C C . LYS B 1 101 ? -55.05372 -42.16667 -25.22751 1.000 50.62166 101 LYS B C 1
ATOM 9105 O O . LYS B 1 101 ? -54.66073 -41.65224 -24.17535 1.000 54.70619 101 LYS B O 1
ATOM 9124 N N . SER B 1 102 ? -54.48800 -43.24368 -25.76758 1.000 48.13575 102 SER B N 1
ATOM 9125 C CA . SER B 1 102 ? -53.36683 -43.91783 -25.12952 1.000 47.60021 102 SER B CA 1
ATOM 9126 C C . SER B 1 102 ? -52.47208 -44.53324 -26.19340 1.000 48.26124 102 SER B C 1
ATOM 9127 O O . SER B 1 102 ? -52.95819 -45.03338 -27.21148 1.000 47.41019 102 SER B O 1
ATOM 9135 N N . LYS B 1 103 ? -51.16512 -44.48794 -25.95075 1.000 48.49692 103 LYS B N 1
ATOM 9136 C CA . LYS B 1 103 ? -50.21645 -45.10420 -26.86571 1.000 48.73653 103 LYS B CA 1
ATOM 9137 C C . LYS B 1 103 ? -50.37366 -46.61751 -26.83709 1.000 43.97010 103 LYS B C 1
ATOM 9138 O O . LYS B 1 103 ? -50.65166 -47.20909 -25.79068 1.000 47.96904 103 LYS B O 1
ATOM 9157 N N . ILE B 1 104 ? -50.19129 -47.24672 -27.99258 1.000 44.60923 104 ILE B N 1
ATOM 9158 C CA . ILE B 1 104 ? -50.15703 -48.70430 -28.06006 1.000 45.62212 104 ILE B CA 1
ATOM 9159 C C . ILE B 1 104 ? -48.84095 -49.14564 -27.43127 1.000 45.08138 104 ILE B C 1
ATOM 9160 O O . ILE B 1 104 ? -47.77252 -48.72160 -27.89556 1.000 46.84855 104 ILE B O 1
ATOM 9176 N N . PRO B 1 105 ? -48.85286 -49.96416 -26.37840 1.000 43.04302 105 PRO B N 1
ATOM 9177 C CA . PRO B 1 105 ? -47.58603 -50.36419 -25.75752 1.000 45.67951 105 PRO B CA 1
ATOM 9178 C C . PRO B 1 105 ? -46.64414 -50.97695 -26.78471 1.000 45.37128 105 PRO B C 1
ATOM 9179 O O . PRO B 1 105 ? -47.06761 -51.66111 -27.71833 1.000 46.80932 105 PRO B O 1
ATOM 9190 N N . THR B 1 106 ? -45.34737 -50.73357 -26.59712 1.000 45.32860 106 THR B N 1
ATOM 9191 C CA . THR B 1 106 ? -44.35590 -51.33575 -27.47835 1.000 45.08352 106 THR B CA 1
ATOM 9192 C C . THR B 1 106 ? -44.40537 -52.85745 -27.41933 1.000 49.97936 106 THR B C 1
ATOM 9193 O O . THR B 1 106 ? -43.89053 -53.52251 -28.32452 1.000 50.43101 106 THR B O 1
ATOM 9204 N N . PHE B 1 107 ? -45.02287 -53.41318 -26.37253 1.000 49.53356 107 PHE B N 1
ATOM 9205 C CA . PHE B 1 107 ? -45.19664 -54.85789 -26.25446 1.000 46.38256 107 PHE B CA 1
ATOM 9206 C C . PHE B 1 107 ? -45.82189 -55.46786 -27.50580 1.000 47.29438 107 PHE B C 1
ATOM 9207 O O . PHE B 1 107 ? -45.44796 -56.57082 -27.91977 1.000 52.33759 107 PHE B O 1
ATOM 9224 N N . PHE B 1 108 ? -46.77721 -54.77332 -28.12030 1.000 44.30541 108 PHE B N 1
ATOM 9225 C CA . PHE B 1 108 ? -47.48159 -55.31341 -29.27818 1.000 49.81863 108 PHE B CA 1
ATOM 9226 C C . PHE B 1 108 ? -46.69634 -55.19750 -30.57859 1.000 59.12303 108 PHE B C 1
ATOM 9227 O O . PHE B 1 108 ? -47.16386 -55.69865 -31.60748 1.000 63.55576 108 PHE B O 1
ATOM 9244 N N . PHE B 1 109 ? -45.52720 -54.56216 -30.56440 1.000 57.21336 109 PHE B N 1
ATOM 9245 C CA . PHE B 1 109 ? -44.73884 -54.35066 -31.76958 1.000 61.52027 109 PHE B CA 1
ATOM 9246 C C . PHE B 1 109 ? -43.46095 -55.17687 -31.80112 1.000 64.89927 109 PHE B C 1
ATOM 9247 O O . PHE B 1 109 ? -42.69916 -55.07335 -32.76802 1.000 71.49223 109 PHE B O 1
ATOM 9264 N N . GLN B 1 110 ? -43.21197 -56.00012 -30.78762 1.000 70.85348 110 GLN B N 1
ATOM 9265 C CA . GLN B 1 110 ? -41.95654 -56.72191 -30.64821 1.000 77.72061 110 GLN B CA 1
ATOM 9266 C C . GLN B 1 110 ? -42.17180 -58.21996 -30.82914 1.000 85.82614 110 GLN B C 1
ATOM 9267 O O . GLN B 1 110 ? -43.27803 -58.74105 -30.66016 1.000 80.54613 110 GLN B O 1
ATOM 9281 N N . ASP B 1 111 ? -41.08444 -58.90714 -31.19042 1.000 108.82532 111 ASP B N 1
ATOM 9282 C CA . ASP B 1 111 ? -41.09610 -60.34616 -31.41276 1.000 111.64533 111 ASP B CA 1
ATOM 9283 C C . ASP B 1 111 ? -40.33668 -61.12965 -30.35276 1.000 109.88111 111 ASP B C 1
ATOM 9284 O O . ASP B 1 111 ? -40.37865 -62.36480 -30.37551 1.000 110.78418 111 ASP B O 1
ATOM 9293 N N . ASP B 1 112 ? -39.64642 -60.45427 -29.43082 1.000 101.97923 112 ASP B N 1
ATOM 9294 C CA . ASP B 1 112 ? -38.90951 -61.16784 -28.39296 1.000 102.99750 112 ASP B CA 1
ATOM 9295 C C . ASP B 1 112 ? -39.84589 -62.01116 -27.53541 1.000 98.27027 112 ASP B C 1
ATOM 9296 O O . ASP B 1 112 ? -39.48272 -63.11171 -27.10343 1.000 99.34064 112 ASP B O 1
ATOM 9305 N N . HIS B 1 113 ? -41.05322 -61.51248 -27.27841 1.000 93.17278 113 HIS B N 1
ATOM 9306 C CA . HIS B 1 113 ? -42.05866 -62.22706 -26.50774 1.000 84.72559 113 HIS B CA 1
ATOM 9307 C C . HIS B 1 113 ? -43.29906 -62.43610 -27.36506 1.000 76.81355 113 HIS B C 1
ATOM 9308 O O . HIS B 1 113 ? -43.61231 -61.62540 -28.24168 1.000 77.02935 113 HIS B O 1
ATOM 9322 N N . HIS B 1 114 ? -44.00140 -63.53546 -27.10744 1.000 75.81766 114 HIS B N 1
ATOM 9323 C CA . HIS B 1 114 ? -45.16385 -63.88259 -27.91233 1.000 69.65409 114 HIS B CA 1
ATOM 9324 C C . HIS B 1 114 ? -46.33255 -62.95743 -27.59635 1.000 65.40835 114 HIS B C 1
ATOM 9325 O O . HIS B 1 114 ? -46.66638 -62.73164 -26.42858 1.000 64.85852 114 HIS B O 1
ATOM 9339 N N . VAL B 1 115 ? -46.95156 -62.42190 -28.64494 1.000 57.42642 115 VAL B N 1
ATOM 9340 C CA . VAL B 1 115 ? -48.13232 -61.57677 -28.53155 1.000 57.61041 115 VAL B CA 1
ATOM 9341 C C . VAL B 1 115 ? -49.29235 -62.29912 -29.19955 1.000 53.81624 115 VAL B C 1
ATOM 9342 O O . VAL B 1 115 ? -49.14188 -62.84871 -30.29626 1.000 55.30760 115 VAL B O 1
ATOM 9355 N N . THR B 1 116 ? -50.44768 -62.29634 -28.53952 1.000 50.72192 116 THR B N 1
ATOM 9356 C CA . THR B 1 116 ? -51.63555 -62.97277 -29.03615 1.000 52.02455 116 THR B CA 1
ATOM 9357 C C . THR B 1 116 ? -52.74899 -61.96189 -29.28043 1.000 50.57696 116 THR B C 1
ATOM 9358 O O . THR B 1 116 ? -52.70740 -60.82753 -28.79532 1.000 51.01534 116 THR B O 1
ATOM 9369 N N . SER B 1 117 ? -53.76166 -62.39538 -30.03548 1.000 50.29630 117 SER B N 1
ATOM 9370 C CA . SER B 1 117 ? -54.91555 -61.53632 -30.27654 1.000 51.72273 117 SER B CA 1
ATOM 9371 C C . SER B 1 117 ? -55.62015 -61.19256 -28.97405 1.000 49.47672 117 SER B C 1
ATOM 9372 O O . SER B 1 117 ? -56.13507 -60.07999 -28.81368 1.000 46.49884 117 SER B O 1
ATOM 9380 N N . LYS B 1 118 ? -55.65294 -62.13458 -28.02947 1.000 47.96853 118 LYS B N 1
ATOM 9381 C CA . LYS B 1 118 ? -56.31159 -61.86550 -26.75738 1.000 50.71207 118 LYS B CA 1
ATOM 9382 C C . LYS B 1 118 ? -55.61559 -60.73173 -26.01582 1.000 48.72399 118 LYS B C 1
ATOM 9383 O O . LYS B 1 118 ? -56.27485 -59.90305 -25.37948 1.000 48.24403 118 LYS B O 1
ATOM 9402 N N . ASP B 1 119 ? -54.28348 -60.66649 -26.09831 1.000 47.12709 119 ASP B N 1
ATOM 9403 C CA . ASP B 1 119 ? -53.56618 -59.54510 -25.49875 1.000 47.58264 119 ASP B CA 1
ATOM 9404 C C . ASP B 1 119 ? -54.08106 -58.22160 -26.04752 1.000 46.61756 119 ASP B C 1
ATOM 9405 O O . ASP B 1 119 ? -54.39561 -57.29899 -25.28738 1.000 47.14678 119 ASP B O 1
ATOM 9414 N N . LEU B 1 120 ? -54.17612 -58.11317 -27.37338 1.000 49.46958 120 LEU B N 1
ATOM 9415 C CA . LEU B 1 120 ? -54.60171 -56.86294 -27.99273 1.000 46.68638 120 LEU B CA 1
ATOM 9416 C C . LEU B 1 120 ? -56.03772 -56.52306 -27.61294 1.000 45.16570 120 LEU B C 1
ATOM 9417 O O . LEU B 1 120 ? -56.31646 -55.44361 -27.07924 1.000 44.83749 120 LEU B O 1
ATOM 9433 N N . PHE B 1 121 ? -56.96745 -57.44170 -27.87788 1.000 45.21591 121 PHE B N 1
ATOM 9434 C CA . PHE B 1 121 ? -58.38070 -57.12693 -27.70889 1.000 44.50994 121 PHE B CA 1
ATOM 9435 C C . PHE B 1 121 ? -58.80286 -57.13600 -26.24538 1.000 44.59104 121 PHE B C 1
ATOM 9436 O O . PHE B 1 121 ? -59.76507 -56.45102 -25.88404 1.000 45.15344 121 PHE B O 1
ATOM 9453 N N . GLN B 1 122 ? -58.10480 -57.88550 -25.38935 1.000 46.40029 122 GLN B N 1
ATOM 9454 C CA . GLN B 1 122 ? -58.32418 -57.73310 -23.95460 1.000 46.75569 122 GLN B CA 1
ATOM 9455 C C . GLN B 1 122 ? -57.89474 -56.34820 -23.49497 1.000 46.19451 122 GLN B C 1
ATOM 9456 O O . GLN B 1 122 ? -58.60248 -55.69323 -22.72056 1.000 46.34022 122 GLN B O 1
ATOM 9470 N N . HIS B 1 123 ? -56.73797 -55.88544 -23.97232 1.000 45.90714 123 HIS B N 1
ATOM 9471 C CA . HIS B 1 123 ? -56.28859 -54.53590 -23.65350 1.000 47.09756 123 HIS B CA 1
ATOM 9472 C C . HIS B 1 123 ? -57.29963 -53.49668 -24.11996 1.000 45.96538 123 HIS B C 1
ATOM 9473 O O . HIS B 1 123 ? -57.58523 -52.53222 -23.40223 1.000 48.92622 123 HIS B O 1
ATOM 9487 N N . MET B 1 124 ? -57.86323 -53.68316 -25.31515 1.000 44.30874 124 MET B N 1
ATOM 9488 C CA . MET B 1 124 ? -58.83947 -52.72672 -25.82777 1.000 47.68873 124 MET B CA 1
ATOM 9489 C C . MET B 1 124 ? -60.13390 -52.76807 -25.02630 1.000 48.60562 124 MET B C 1
ATOM 9490 O O . MET B 1 124 ? -60.73822 -51.72209 -24.76127 1.000 44.44595 124 MET B O 1
ATOM 9504 N N . ALA B 1 125 ? -60.57706 -53.96639 -24.63564 1.000 48.55594 125 ALA B N 1
ATOM 9505 C CA . ALA B 1 125 ? -61.80891 -54.08316 -23.86309 1.000 43.74443 125 ALA B CA 1
ATOM 9506 C C . ALA B 1 125 ? -61.64833 -53.47133 -22.47796 1.000 46.52107 125 ALA B C 1
ATOM 9507 O O . ALA B 1 125 ? -62.58850 -52.87115 -21.94481 1.000 48.30810 125 ALA B O 1
ATOM 9514 N N . LEU B 1 126 ? -60.46660 -53.61801 -21.87662 1.000 46.65529 126 LEU B N 1
ATOM 9515 C CA . LEU B 1 126 ? -60.23063 -53.02682 -20.56417 1.000 49.16726 126 LEU B CA 1
ATOM 9516 C C . LEU B 1 126 ? -60.18631 -51.50726 -20.64509 1.000 48.62609 126 LEU B C 1
ATOM 9517 O O . LEU B 1 126 ? -60.72862 -50.81940 -19.77286 1.000 46.52859 126 LEU B O 1
ATOM 9533 N N . ILE B 1 127 ? -59.54092 -50.96381 -21.68000 1.000 50.25669 127 ILE B N 1
ATOM 9534 C CA . ILE B 1 127 ? -59.55798 -49.51754 -21.88030 1.000 47.78003 127 ILE B CA 1
ATOM 9535 C C . ILE B 1 127 ? -60.99308 -49.03130 -22.03638 1.000 46.14321 127 ILE B C 1
ATOM 9536 O O . ILE B 1 127 ? -61.37964 -47.99635 -21.48033 1.000 45.94836 127 ILE B O 1
ATOM 9552 N N . THR B 1 128 ? -61.80561 -49.77151 -22.79418 1.000 46.01784 128 THR B N 1
ATOM 9553 C CA . THR B 1 128 ? -63.22305 -49.44260 -22.90717 1.000 47.41177 128 THR B CA 1
ATOM 9554 C C . THR B 1 128 ? -63.89196 -49.45979 -21.53883 1.000 49.92014 128 THR B C 1
ATOM 9555 O O . THR B 1 128 ? -64.62600 -48.53203 -21.17844 1.000 46.00263 128 THR B O 1
ATOM 9566 N N . HIS B 1 129 ? -63.64610 -50.51773 -20.76188 1.000 49.27538 129 HIS B N 1
ATOM 9567 C CA . HIS B 1 129 ? -64.21217 -50.60919 -19.42035 1.000 46.12545 129 HIS B CA 1
ATOM 9568 C C . HIS B 1 129 ? -63.79155 -49.42015 -18.56605 1.000 46.58889 129 HIS B C 1
ATOM 9569 O O . HIS B 1 129 ? -64.60587 -48.85724 -17.82515 1.000 42.74743 129 HIS B O 1
ATOM 9583 N N . GLN B 1 130 ? -62.51976 -49.02534 -18.65573 1.000 47.51847 130 GLN B N 1
ATOM 9584 C CA . GLN B 1 130 ? -62.03942 -47.88004 -17.88950 1.000 46.68244 130 GLN B CA 1
ATOM 9585 C C . GLN B 1 130 ? -62.71109 -46.58923 -18.34124 1.000 48.47586 130 GLN B C 1
ATOM 9586 O O . GLN B 1 130 ? -63.05708 -45.73959 -17.51196 1.000 48.93712 130 GLN B O 1
ATOM 9600 N N . PHE B 1 131 ? -62.90230 -46.42294 -19.65148 1.000 47.77043 131 PHE B N 1
ATOM 9601 C CA . PHE B 1 131 ? -63.56708 -45.22674 -20.15756 1.000 47.27533 131 PHE B CA 1
ATOM 9602 C C . PHE B 1 131 ? -64.99775 -45.13758 -19.64114 1.000 51.29218 131 PHE B C 1
ATOM 9603 O O . PHE B 1 131 ? -65.44114 -44.07816 -19.18267 1.000 49.64684 131 PHE B O 1
ATOM 9620 N N . LEU B 1 132 ? -65.74161 -46.24365 -19.71947 1.000 50.22577 132 LEU B N 1
ATOM 9621 C CA . LEU B 1 132 ? -67.12641 -46.23523 -19.26049 1.000 47.92576 132 LEU B CA 1
ATOM 9622 C C . LEU B 1 132 ? -67.21121 -45.98706 -17.76036 1.000 51.84195 132 LEU B C 1
ATOM 9623 O O . LEU B 1 132 ? -68.14282 -45.32757 -17.28486 1.000 53.28952 132 LEU B O 1
ATOM 9639 N N . THR B 1 133 ? -66.25043 -46.51184 -16.99651 1.000 51.82145 133 THR B N 1
ATOM 9640 C CA . THR B 1 133 ? -66.24562 -46.27849 -15.55588 1.000 52.61516 133 THR B CA 1
ATOM 9641 C C . THR B 1 133 ? -65.96904 -44.81514 -15.23644 1.000 51.39634 133 THR B C 1
ATOM 9642 O O . THR B 1 133 ? -66.53822 -44.26086 -14.28989 1.000 50.63928 133 THR B O 1
ATOM 9653 N N . LYS B 1 134 ? -65.09731 -44.17515 -16.01466 1.000 50.94320 134 LYS B N 1
ATOM 9654 C CA . LYS B 1 134 ? -64.70108 -42.80145 -15.72734 1.000 52.64391 134 LYS B CA 1
ATOM 9655 C C . LYS B 1 134 ? -65.73781 -41.79258 -16.20970 1.000 54.69564 134 LYS B C 1
ATOM 9656 O O . LYS B 1 134 ? -66.06787 -40.84822 -15.48406 1.000 53.69072 134 LYS B O 1
ATOM 9675 N N . HIS B 1 135 ? -66.26824 -41.97751 -17.42067 1.000 53.59928 135 HIS B N 1
ATOM 9676 C CA . HIS B 1 135 ? -67.08968 -40.95869 -18.06207 1.000 55.75949 135 HIS B CA 1
ATOM 9677 C C . HIS B 1 135 ? -68.58052 -41.25730 -18.03460 1.000 57.70464 135 HIS B C 1
ATOM 9678 O O . HIS B 1 135 ? -69.37736 -40.34295 -18.27368 1.000 60.67550 135 HIS B O 1
ATOM 9693 N N . HIS B 1 136 ? -68.98073 -42.49532 -17.75978 1.000 57.20155 136 HIS B N 1
ATOM 9694 C CA . HIS B 1 136 ? -70.39371 -42.86138 -17.74315 1.000 59.01476 136 HIS B CA 1
ATOM 9695 C C . HIS B 1 136 ? -70.66731 -43.83004 -16.59794 1.000 62.56336 136 HIS B C 1
ATOM 9696 O O . HIS B 1 136 ? -71.33970 -44.84923 -16.75811 1.000 66.41063 136 HIS B O 1
ATOM 9710 N N . LYS B 1 137 ? -70.13618 -43.51062 -15.41442 1.000 66.43196 137 LYS B N 1
ATOM 9711 C CA . LYS B 1 137 ? -70.32469 -44.38565 -14.26127 1.000 71.02415 137 LYS B CA 1
ATOM 9712 C C . LYS B 1 137 ? -71.80105 -44.51890 -13.91228 1.000 81.76747 137 LYS B C 1
ATOM 9713 O O . LYS B 1 137 ? -72.27601 -45.61468 -13.59015 1.000 81.74904 137 LYS B O 1
ATOM 9732 N N . ASP B 1 138 ? -72.54519 -43.41154 -13.97339 1.000 91.91706 138 ASP B N 1
ATOM 9733 C CA . ASP B 1 138 ? -73.93902 -43.43071 -13.55081 1.000 93.59042 138 ASP B CA 1
ATOM 9734 C C . ASP B 1 138 ? -74.80382 -44.26663 -14.47916 1.000 91.28153 138 ASP B C 1
ATOM 9735 O O . ASP B 1 138 ? -75.90386 -44.66881 -14.08576 1.000 93.21421 138 ASP B O 1
ATOM 9744 N N . VAL B 1 139 ? -74.33451 -44.53730 -15.69725 1.000 85.85918 139 VAL B N 1
ATOM 9745 C CA . VAL B 1 139 ? -75.12947 -45.30361 -16.64405 1.000 83.61191 139 VAL B CA 1
ATOM 9746 C C . VAL B 1 139 ? -75.26606 -46.72966 -16.13453 1.000 89.80238 139 VAL B C 1
ATOM 9747 O O . VAL B 1 139 ? -74.30720 -47.32528 -15.62359 1.000 87.44384 139 VAL B O 1
ATOM 9760 N N . ILE B 1 140 ? -76.47144 -47.28282 -16.26792 1.000 108.22465 140 ILE B N 1
ATOM 9761 C CA . ILE B 1 140 ? -76.72743 -48.62823 -15.78078 1.000 108.70868 140 ILE B CA 1
ATOM 9762 C C . ILE B 1 140 ? -75.74380 -49.59564 -16.44025 1.000 105.93497 140 ILE B C 1
ATOM 9763 O O . ILE B 1 140 ? -75.23074 -49.34704 -17.53966 1.000 98.82540 140 ILE B O 1
ATOM 9779 N N . GLN B 1 141 ? -75.47104 -50.70926 -15.75777 1.000 104.19937 141 GLN B N 1
ATOM 9780 C CA . GLN B 1 141 ? -74.55342 -51.70961 -16.28650 1.000 103.49495 141 GLN B CA 1
ATOM 9781 C C . GLN B 1 141 ? -75.19989 -52.53733 -17.38715 1.000 98.84907 141 GLN B C 1
ATOM 9782 O O . GLN B 1 141 ? -74.50813 -53.31092 -18.05816 1.000 101.02068 141 GLN B O 1
ATOM 9796 N N . ASP B 1 142 ? -76.50246 -52.36714 -17.59213 1.000 95.88577 142 ASP B N 1
ATOM 9797 C CA . ASP B 1 142 ? -77.27356 -53.07888 -18.59707 1.000 92.17294 142 ASP B CA 1
ATOM 9798 C C . ASP B 1 142 ? -77.53595 -52.22296 -19.82801 1.000 86.78824 142 ASP B C 1
ATOM 9799 O O . ASP B 1 142 ? -78.14358 -52.71071 -20.78621 1.000 82.69354 142 ASP B O 1
ATOM 9808 N N . TYR B 1 143 ? -77.11392 -50.95618 -19.81406 1.000 82.44206 143 TYR B N 1
ATOM 9809 C CA . TYR B 1 143 ? -77.41362 -50.04890 -20.91315 1.000 74.56262 143 TYR B CA 1
ATOM 9810 C C . TYR B 1 143 ? -76.95905 -50.66114 -22.23144 1.000 69.57339 143 TYR B C 1
ATOM 9811 O O . TYR B 1 143 ? -75.87082 -51.23346 -22.32898 1.000 66.03253 143 TYR B O 1
ATOM 9829 N N . LYS B 1 144 ? -77.80096 -50.52004 -23.25560 1.000 67.78049 144 LYS B N 1
ATOM 9830 C CA . LYS B 1 144 ? -77.53983 -51.10576 -24.57078 1.000 66.06440 144 LYS B CA 1
ATOM 9831 C C . LYS B 1 144 ? -76.68587 -50.16229 -25.41410 1.000 62.71621 144 LYS B C 1
ATOM 9832 O O . LYS B 1 144 ? -77.17292 -49.41135 -26.26183 1.000 63.63304 144 LYS B O 1
ATOM 9851 N N . TRP B 1 145 ? -75.37827 -50.21504 -25.17356 1.000 62.66887 145 TRP B N 1
ATOM 9852 C CA . TRP B 1 145 ? -74.43320 -49.39603 -25.92012 1.000 60.85759 145 TRP B CA 1
ATOM 9853 C C . TRP B 1 145 ? -74.23842 -49.95990 -27.32246 1.000 56.42914 145 TRP B C 1
ATOM 9854 O O . TRP B 1 145 ? -74.07167 -51.17088 -27.49644 1.000 56.48492 145 TRP B O 1
ATOM 9875 N N . LYS B 1 146 ? -74.25532 -49.08272 -28.32007 1.000 55.65566 146 LYS B N 1
ATOM 9876 C CA . LYS B 1 146 ? -73.80010 -49.41951 -29.66143 1.000 56.13281 146 LYS B CA 1
ATOM 9877 C C . LYS B 1 146 ? -72.41293 -48.82565 -29.86116 1.000 53.20974 146 LYS B C 1
ATOM 9878 O O . LYS B 1 146 ? -72.17953 -47.65981 -29.52382 1.000 53.43061 146 LYS B O 1
ATOM 9897 N N . MET B 1 147 ? -71.49659 -49.62520 -30.40401 1.000 50.91815 147 MET B N 1
ATOM 9898 C CA . MET B 1 147 ? -70.11475 -49.20470 -30.59245 1.000 46.16380 147 MET B CA 1
ATOM 9899 C C . MET B 1 147 ? -69.71083 -49.37079 -32.04764 1.000 46.33623 147 MET B C 1
ATOM 9900 O O . MET B 1 147 ? -69.96375 -50.41696 -32.65460 1.000 45.29970 147 MET B O 1
ATOM 9914 N N . GLY B 1 148 ? -69.07520 -48.34024 -32.59393 1.000 44.28554 148 GLY B N 1
ATOM 9915 C CA . GLY B 1 148 ? -68.41211 -48.42770 -33.88213 1.000 44.64956 148 GLY B CA 1
ATOM 9916 C C . GLY B 1 148 ? -66.92114 -48.63409 -33.67971 1.000 46.11353 148 GLY B C 1
ATOM 9917 O O . GLY B 1 148 ? -66.30508 -47.99497 -32.82688 1.000 44.07744 148 GLY B O 1
ATOM 9921 N N . PHE B 1 149 ? -66.35345 -49.54513 -34.46139 1.000 44.73587 149 PHE B N 1
ATOM 9922 C CA . PHE B 1 149 ? -64.95908 -49.94898 -34.32058 1.000 43.76396 149 PHE B CA 1
ATOM 9923 C C . PHE B 1 149 ? -64.19183 -49.46962 -35.54699 1.000 44.30890 149 PHE B C 1
ATOM 9924 O O . PHE B 1 149 ? -64.37477 -50.00238 -36.64642 1.000 43.68645 149 PHE B O 1
ATOM 9941 N N . THR B 1 150 ? -63.33422 -48.46750 -35.35770 1.000 44.51409 150 THR B N 1
ATOM 9942 C CA . THR B 1 150 ? -62.42622 -48.01373 -36.40633 1.000 43.08699 150 THR B CA 1
ATOM 9943 C C . THR B 1 150 ? -61.13551 -48.81665 -36.28323 1.000 43.63840 150 THR B C 1
ATOM 9944 O O . THR B 1 150 ? -60.40322 -48.68712 -35.29649 1.000 41.86676 150 THR B O 1
ATOM 9955 N N . PHE B 1 151 ? -60.86866 -49.64909 -37.28577 1.000 41.89164 151 PHE B N 1
ATOM 9956 C CA . PHE B 1 151 ? -59.74183 -50.57977 -37.30910 1.000 39.41861 151 PHE B CA 1
ATOM 9957 C C . PHE B 1 151 ? -58.91779 -50.24245 -38.54984 1.000 38.95903 151 PHE B C 1
ATOM 9958 O O . PHE B 1 151 ? -59.30607 -50.57801 -39.67323 1.000 42.09059 151 PHE B O 1
ATOM 9975 N N . SER B 1 152 ? -57.78401 -49.57040 -38.35110 1.000 37.91642 152 SER B N 1
ATOM 9976 C CA . SER B 1 152 ? -57.01857 -48.99703 -39.45680 1.000 39.37964 152 SER B CA 1
ATOM 9977 C C . SER B 1 152 ? -56.09839 -50.04362 -40.08272 1.000 39.27970 152 SER B C 1
ATOM 9978 O O . SER B 1 152 ? -54.88402 -49.87727 -40.16670 1.000 40.90270 152 SER B O 1
ATOM 9986 N N . TYR B 1 153 ? -56.70171 -51.14456 -40.52347 1.000 39.25209 153 TYR B N 1
ATOM 9987 C CA . TYR B 1 153 ? -55.94085 -52.21534 -41.14841 1.000 42.26951 153 TYR B CA 1
ATOM 9988 C C . TYR B 1 153 ? -56.79598 -52.89321 -42.20708 1.000 42.79576 153 TYR B C 1
ATOM 9989 O O . TYR B 1 153 ? -58.02990 -52.84659 -42.12964 1.000 40.66682 153 TYR B O 1
ATOM 10007 N N . PRO B 1 154 ? -56.17747 -53.51195 -43.21240 1.000 42.68930 154 PRO B N 1
ATOM 10008 C CA . PRO B 1 154 ? -56.96316 -54.13711 -44.28432 1.000 44.37016 154 PRO B CA 1
ATOM 10009 C C . PRO B 1 154 ? -57.80299 -55.29184 -43.76001 1.000 45.14696 154 PRO B C 1
ATOM 10010 O O . PRO B 1 154 ? -57.29288 -56.22201 -43.13188 1.000 47.83408 154 PRO B O 1
ATOM 10021 N N . VAL B 1 155 ? -59.10385 -55.21673 -44.02019 1.000 46.63424 155 VAL B N 1
ATOM 10022 C CA . VAL B 1 155 ? -60.06999 -56.20813 -43.56799 1.000 47.33836 155 VAL B CA 1
ATOM 10023 C C . VAL B 1 155 ? -60.88224 -56.67863 -44.76560 1.000 47.25731 155 VAL B C 1
ATOM 10024 O O . VAL B 1 155 ? -61.30047 -55.86885 -45.60014 1.000 45.48439 155 VAL B O 1
ATOM 10037 N N . ASP B 1 156 ? -61.09728 -57.99236 -44.85378 1.000 51.28918 156 ASP B N 1
ATOM 10038 C CA . ASP B 1 156 ? -61.94924 -58.57600 -45.89045 1.000 52.95140 156 ASP B CA 1
ATOM 10039 C C . ASP B 1 156 ? -63.39939 -58.35745 -45.46878 1.000 52.16469 156 ASP B C 1
ATOM 10040 O O . ASP B 1 156 ? -64.09131 -59.25665 -44.98434 1.000 53.54882 156 ASP B O 1
ATOM 10049 N N . GLN B 1 157 ? -63.86113 -57.12438 -45.65878 1.000 50.94820 157 GLN B N 1
ATOM 10050 C CA . GLN B 1 157 ? -65.18194 -56.73905 -45.18410 1.000 51.74236 157 GLN B CA 1
ATOM 10051 C C . GLN B 1 157 ? -66.25685 -57.58075 -45.85878 1.000 54.30953 157 GLN B C 1
ATOM 10052 O O . GLN B 1 157 ? -66.30305 -57.68485 -47.08776 1.000 53.28950 157 GLN B O 1
ATOM 10066 N N . THR B 1 158 ? -67.12889 -58.17738 -45.04342 1.000 54.70558 158 THR B N 1
ATOM 10067 C CA . THR B 1 158 ? -68.26420 -58.94498 -45.53470 1.000 55.58201 158 THR B CA 1
ATOM 10068 C C . THR B 1 158 ? -69.60319 -58.29659 -45.22089 1.000 53.81780 158 THR B C 1
ATOM 10069 O O . THR B 1 158 ? -70.59147 -58.59654 -45.89803 1.000 51.53750 158 THR B O 1
ATOM 10080 N N . SER B 1 159 ? -69.65531 -57.43029 -44.21502 1.000 53.10903 159 SER B N 1
ATOM 10081 C CA . SER B 1 159 ? -70.82399 -56.61261 -43.92264 1.000 54.50545 159 SER B CA 1
ATOM 10082 C C . SER B 1 159 ? -70.33846 -55.39817 -43.14340 1.000 53.85360 159 SER B C 1
ATOM 10083 O O . SER B 1 159 ? -69.13889 -55.22812 -42.91083 1.000 50.67222 159 SER B O 1
ATOM 10091 N N . LEU B 1 160 ? -71.27936 -54.54796 -42.73385 1.000 49.78442 160 LEU B N 1
ATOM 10092 C CA . LEU B 1 160 ? -70.89387 -53.38095 -41.94993 1.000 54.47355 160 LEU B CA 1
ATOM 10093 C C . LEU B 1 160 ? -70.25909 -53.77370 -40.62091 1.000 51.71947 160 LEU B C 1
ATOM 10094 O O . LEU B 1 160 ? -69.46577 -53.00097 -40.07135 1.000 50.40415 160 LEU B O 1
ATOM 10110 N N . SER B 1 161 ? -70.57249 -54.96300 -40.10495 1.000 51.16612 161 SER B N 1
ATOM 10111 C CA . SER B 1 161 ? -70.13360 -55.38151 -38.77960 1.000 53.95467 161 SER B CA 1
ATOM 10112 C C . SER B 1 161 ? -69.25981 -56.63078 -38.80009 1.000 54.92041 161 SER B C 1
ATOM 10113 O O . SER B 1 161 ? -69.02633 -57.22281 -37.73920 1.000 54.31006 161 SER B O 1
ATOM 10121 N N . SER B 1 162 ? -68.77156 -57.05448 -39.96432 1.000 52.62408 162 SER B N 1
ATOM 10122 C CA . SER B 1 162 ? -67.99547 -58.28269 -40.05763 1.000 54.81081 162 SER B CA 1
ATOM 10123 C C . SER B 1 162 ? -66.90290 -58.13468 -41.10503 1.000 54.95847 162 SER B C 1
ATOM 10124 O O . SER B 1 162 ? -67.07806 -57.46210 -42.12469 1.000 54.13660 162 SER B O 1
ATOM 10132 N N . GLY B 1 163 ? -65.77285 -58.78242 -40.83787 1.000 53.49305 163 GLY B N 1
ATOM 10133 C CA . GLY B 1 163 ? -64.64362 -58.77638 -41.74370 1.000 54.23316 163 GLY B CA 1
ATOM 10134 C C . GLY B 1 163 ? -63.40521 -59.35834 -41.09288 1.000 52.10012 163 GLY B C 1
ATOM 10135 O O . GLY B 1 163 ? -63.15098 -59.11551 -39.90926 1.000 49.46271 163 GLY B O 1
ATOM 10139 N N . LYS B 1 164 ? -62.62509 -60.12396 -41.84837 1.000 50.57928 164 LYS B N 1
ATOM 10140 C CA . LYS B 1 164 ? -61.45023 -60.79982 -41.31777 1.000 51.24683 164 LYS B CA 1
ATOM 10141 C C . LYS B 1 164 ? -60.18048 -60.04641 -41.69244 1.000 50.45525 164 LYS B C 1
ATOM 10142 O O . LYS B 1 164 ? -60.03655 -59.56639 -42.82077 1.000 47.30932 164 LYS B O 1
ATOM 10161 N N . LEU B 1 165 ? -59.26226 -59.94626 -40.73390 1.000 47.49611 165 LEU B N 1
ATOM 10162 C CA . LEU B 1 165 ? -57.98736 -59.28930 -40.98273 1.000 46.80464 165 LEU B CA 1
ATOM 10163 C C . LEU B 1 165 ? -57.24874 -59.98275 -42.11955 1.000 48.70426 165 LEU B C 1
ATOM 10164 O O . LEU B 1 165 ? -57.01954 -61.19509 -42.08088 1.000 47.95215 165 LEU B O 1
ATOM 10180 N N . ILE B 1 166 ? -56.88049 -59.20583 -43.13676 1.000 49.73131 166 ILE B N 1
ATOM 10181 C CA . ILE B 1 166 ? -56.12261 -59.74774 -44.26101 1.000 48.95118 166 ILE B CA 1
ATOM 10182 C C . ILE B 1 166 ? -54.65401 -59.90426 -43.88731 1.000 51.02927 166 ILE B C 1
ATOM 10183 O O . ILE B 1 166 ? -54.07657 -60.99161 -44.00012 1.000 51.71471 166 ILE B O 1
ATOM 10199 N N . ARG B 1 167 ? -54.03059 -58.81972 -43.43460 1.000 49.69049 167 ARG B N 1
ATOM 10200 C CA . ARG B 1 167 ? -52.66106 -58.87244 -42.94654 1.000 50.57414 167 ARG B CA 1
ATOM 10201 C C . ARG B 1 167 ? -52.38974 -57.61062 -42.14493 1.000 51.35825 167 ARG B C 1
ATOM 10202 O O . ARG B 1 167 ? -52.94824 -56.54718 -42.42834 1.000 47.66002 167 ARG B O 1
ATOM 10223 N N . TRP B 1 168 ? -51.52929 -57.74264 -41.14066 1.000 49.97093 168 TRP B N 1
ATOM 10224 C CA . TRP B 1 168 ? -51.11518 -56.58377 -40.37099 1.000 49.51448 168 TRP B CA 1
ATOM 10225 C C . TRP B 1 168 ? -50.23306 -55.66416 -41.21023 1.000 51.36322 168 TRP B C 1
ATOM 10226 O O . TRP B 1 168 ? -49.68835 -56.04559 -42.25045 1.000 48.95721 168 TRP B O 1
ATOM 10247 N N . THR B 1 169 ? -50.10691 -54.42787 -40.73938 1.000 48.18337 169 THR B N 1
ATOM 10248 C CA . THR B 1 169 ? -49.24013 -53.43727 -41.35524 1.000 45.86730 169 THR B CA 1
ATOM 10249 C C . THR B 1 169 ? -48.68353 -52.55337 -40.24772 1.000 48.94245 169 THR B C 1
ATOM 10250 O O . THR B 1 169 ? -49.02322 -52.70965 -39.07131 1.000 51.40236 169 THR B O 1
ATOM 10261 N N . LYS B 1 170 ? -47.81708 -51.61897 -40.63213 1.000 45.00121 170 LYS B N 1
ATOM 10262 C CA . LYS B 1 170 ? -47.36498 -50.55704 -39.73516 1.000 50.42417 170 LYS B CA 1
ATOM 10263 C C . LYS B 1 170 ? -46.69210 -51.10690 -38.47721 1.000 52.52429 170 LYS B C 1
ATOM 10264 O O . LYS B 1 170 ? -46.75364 -50.49319 -37.40866 1.000 53.99489 170 LYS B O 1
ATOM 10283 N N . GLY B 1 171 ? -46.03790 -52.26287 -38.58761 1.000 52.11877 171 GLY B N 1
ATOM 10284 C CA . GLY B 1 171 ? -45.24139 -52.79613 -37.50377 1.000 59.54313 171 GLY B CA 1
ATOM 10285 C C . GLY B 1 171 ? -45.96555 -53.72980 -36.55793 1.000 61.30396 171 GLY B C 1
ATOM 10286 O O . GLY B 1 171 ? -45.32092 -54.30556 -35.67290 1.000 61.89406 171 GLY B O 1
ATOM 10290 N N . PHE B 1 172 ? -47.27647 -53.89778 -36.70636 1.000 60.00003 172 PHE B N 1
ATOM 10291 C CA . PHE B 1 172 ? -48.01217 -54.82605 -35.85766 1.000 63.75385 172 PHE B CA 1
ATOM 10292 C C . PHE B 1 172 ? -47.61894 -56.25996 -36.18786 1.000 69.14964 172 PHE B C 1
ATOM 10293 O O . PHE B 1 172 ? -47.57467 -56.64742 -37.35960 1.000 66.86061 172 PHE B O 1
ATOM 10310 N N . LYS B 1 173 ? -47.33283 -57.05321 -35.15465 1.000 86.10168 173 LYS B N 1
ATOM 10311 C CA . LYS B 1 173 ? -46.95777 -58.45746 -35.32616 1.000 88.27184 173 LYS B CA 1
ATOM 10312 C C . LYS B 1 173 ? -47.76836 -59.29217 -34.33743 1.000 85.74667 173 LYS B C 1
ATOM 10313 O O . LYS B 1 173 ? -47.33803 -59.51767 -33.20288 1.000 90.09855 173 LYS B O 1
ATOM 10332 N N . ILE B 1 174 ? -48.94636 -59.74045 -34.76859 1.000 65.43297 174 ILE B N 1
ATOM 10333 C CA . ILE B 1 174 ? -49.78146 -60.66376 -34.00435 1.000 57.39401 174 ILE B CA 1
ATOM 10334 C C . ILE B 1 174 ? -50.24500 -61.73844 -34.98270 1.000 57.41946 174 ILE B C 1
ATOM 10335 O O . ILE B 1 174 ? -51.18359 -61.51864 -35.75641 1.000 53.99678 174 ILE B O 1
ATOM 10351 N N . GLY B 1 175 ? -49.59438 -62.90258 -34.95198 1.000 61.97871 175 GLY B N 1
ATOM 10352 C CA . GLY B 1 175 ? -49.79989 -63.88157 -36.00888 1.000 63.27806 175 GLY B CA 1
ATOM 10353 C C . GLY B 1 175 ? -51.20698 -64.45111 -36.05357 1.000 65.22946 175 GLY B C 1
ATOM 10354 O O . GLY B 1 175 ? -51.75606 -64.68286 -37.13478 1.000 62.80126 175 GLY B O 1
ATOM 10358 N N . ASP B 1 176 ? -51.80997 -64.68881 -34.88806 1.000 58.80542 176 ASP B N 1
ATOM 10359 C CA . ASP B 1 176 ? -53.08967 -65.38695 -34.83062 1.000 55.37865 176 ASP B CA 1
ATOM 10360 C C . ASP B 1 176 ? -54.28840 -64.49928 -35.14772 1.000 56.82888 176 ASP B C 1
ATOM 10361 O O . ASP B 1 176 ? -55.40932 -65.01454 -35.22320 1.000 56.86913 176 ASP B O 1
ATOM 10370 N N . THR B 1 177 ? -54.09513 -63.19201 -35.33626 1.000 55.06849 177 THR B N 1
ATOM 10371 C CA . THR B 1 177 ? -55.21101 -62.34043 -35.73534 1.000 53.33152 177 THR B CA 1
ATOM 10372 C C . THR B 1 177 ? -55.54311 -62.49302 -37.21401 1.000 52.56085 177 THR B C 1
ATOM 10373 O O . THR B 1 177 ? -56.70570 -62.33328 -37.60255 1.000 49.05396 177 THR B O 1
ATOM 10384 N N . VAL B 1 178 ? -54.54523 -62.79317 -38.04756 1.000 50.51882 178 VAL B N 1
ATOM 10385 C CA . VAL B 1 178 ? -54.78269 -62.91506 -39.47989 1.000 51.97237 178 VAL B CA 1
ATOM 10386 C C . VAL B 1 178 ? -55.82209 -63.99669 -39.72936 1.000 49.80521 178 VAL B C 1
ATOM 10387 O O . VAL B 1 178 ? -55.73609 -65.10515 -39.18591 1.000 52.13552 178 VAL B O 1
ATOM 10400 N N . GLY B 1 179 ? -56.81590 -63.67517 -40.55387 1.000 48.62165 179 GLY B N 1
ATOM 10401 C CA . GLY B 1 179 ? -57.88633 -64.60207 -40.85184 1.000 49.15144 179 GLY B CA 1
ATOM 10402 C C . GLY B 1 179 ? -58.99851 -64.64645 -39.82945 1.000 53.05106 179 GLY B C 1
ATOM 10403 O O . GLY B 1 179 ? -59.89926 -65.48303 -39.95676 1.000 57.44431 179 GLY B O 1
ATOM 10407 N N . GLN B 1 180 ? -58.97245 -63.77415 -38.82591 1.000 51.82256 180 GLN B N 1
ATOM 10408 C CA . GLN B 1 180 ? -59.96519 -63.75632 -37.76151 1.000 52.13988 180 GLN B CA 1
ATOM 10409 C C . GLN B 1 180 ? -60.84359 -62.51860 -37.88516 1.000 50.11684 180 GLN B C 1
ATOM 10410 O O . GLN B 1 180 ? -60.37005 -61.44511 -38.27156 1.000 49.11670 180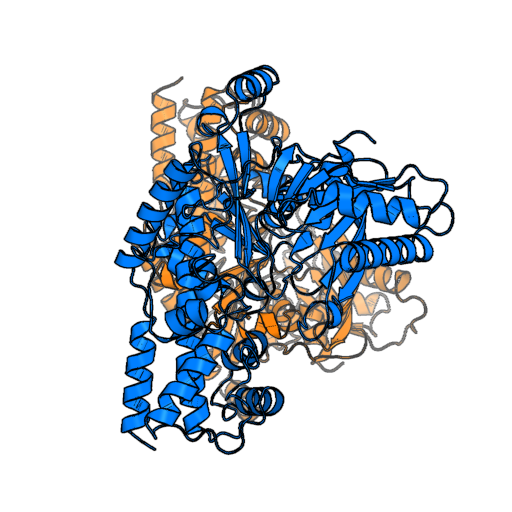 GLN B O 1
ATOM 10424 N N . ASP B 1 181 ? -62.12562 -62.67618 -37.56074 1.000 48.27524 181 ASP B N 1
ATOM 10425 C CA . ASP B 1 181 ? -63.05981 -61.55426 -37.54952 1.000 50.23143 181 ASP B CA 1
ATOM 10426 C C . ASP B 1 181 ? -62.76028 -60.67339 -36.34171 1.000 48.62825 181 ASP B C 1
ATOM 10427 O O . ASP B 1 181 ? -62.97870 -61.08217 -35.19679 1.000 49.06653 181 ASP B O 1
ATOM 10436 N N . VAL B 1 182 ? -62.26603 -59.45803 -36.59329 1.000 45.62735 182 VAL B N 1
ATOM 10437 C CA . VAL B 1 182 ? -61.81162 -58.59828 -35.50575 1.000 46.91052 182 VAL B CA 1
ATOM 10438 C C . VAL B 1 182 ? -62.96322 -58.07688 -34.65534 1.000 47.93111 182 VAL B C 1
ATOM 10439 O O . VAL B 1 182 ? -62.75523 -57.74279 -33.48248 1.000 45.61546 182 VAL B O 1
ATOM 10452 N N . VAL B 1 183 ? -64.17570 -57.99573 -35.20756 1.000 46.80272 183 VAL B N 1
ATOM 10453 C CA . VAL B 1 183 ? -65.32193 -57.58600 -34.40175 1.000 49.23610 183 VAL B CA 1
ATOM 10454 C C . VAL B 1 183 ? -65.66907 -58.66819 -33.38851 1.000 48.74175 183 VAL B C 1
ATOM 10455 O O . VAL B 1 183 ? -65.99120 -58.37568 -32.23041 1.000 48.90745 183 VAL B O 1
ATOM 10468 N N . GLN B 1 184 ? -65.61743 -59.93349 -33.80715 1.000 49.50233 184 GLN B N 1
ATOM 10469 C CA . GLN B 1 184 ? -65.88678 -61.02755 -32.88080 1.000 50.37025 184 GLN B CA 1
ATOM 10470 C C . GLN B 1 184 ? -64.80412 -61.12299 -31.81286 1.000 50.76310 184 GLN B C 1
ATOM 10471 O O . GLN B 1 184 ? -65.10871 -61.31711 -30.63017 1.000 54.16811 184 GLN B O 1
ATOM 10485 N N . LEU B 1 185 ? -63.53398 -60.99175 -32.20794 1.000 49.49253 185 LEU B N 1
ATOM 10486 C CA . LEU B 1 185 ? -62.45519 -61.00264 -31.22428 1.000 47.91522 185 LEU B CA 1
ATOM 10487 C C . LEU B 1 185 ? -62.65595 -59.90545 -30.18952 1.000 47.89913 185 LEU B C 1
ATOM 10488 O O . LEU B 1 185 ? -62.49963 -60.13728 -28.98505 1.000 50.37550 185 LEU B O 1
ATOM 10504 N N . PHE B 1 186 ? -63.00845 -58.70251 -30.64297 1.000 47.40914 186 PHE B N 1
ATOM 10505 C CA . PHE B 1 186 ? -63.24074 -57.59822 -29.72027 1.000 45.80042 186 PHE B CA 1
ATOM 10506 C C . PHE B 1 186 ? -64.47982 -57.85291 -28.87164 1.000 47.50234 186 PHE B C 1
ATOM 10507 O O . PHE B 1 186 ? -64.46149 -57.65642 -27.65068 1.000 44.45758 186 PHE B O 1
ATOM 10524 N N . GLN B 1 187 ? -65.56860 -58.29576 -29.50489 1.000 46.97655 187 GLN B N 1
ATOM 10525 C CA . GLN B 1 187 ? -66.80876 -58.52589 -28.77114 1.000 50.46172 187 GLN B CA 1
ATOM 10526 C C . GLN B 1 187 ? -66.61906 -59.57365 -27.68205 1.000 50.90439 187 GLN B C 1
ATOM 10527 O O . GLN B 1 187 ? -67.14425 -59.42858 -26.57158 1.000 46.85850 187 GLN B O 1
ATOM 10541 N N . GLN B 1 188 ? -65.86995 -60.63745 -27.98049 1.000 50.81002 188 GLN B N 1
ATOM 10542 C CA . GLN B 1 188 ? -65.67707 -61.70010 -26.99956 1.000 54.66094 188 GLN B CA 1
ATOM 10543 C C . GLN B 1 188 ? -64.97653 -61.17539 -25.75231 1.000 53.48818 188 GLN B C 1
ATOM 10544 O O . GLN B 1 188 ? -65.31632 -61.56670 -24.62943 1.000 51.42635 188 GLN B O 1
ATOM 10558 N N . GLU B 1 189 ? -63.99464 -60.28705 -25.92709 1.000 51.64026 189 GLU B N 1
ATOM 10559 C CA . GLU B 1 189 ? -63.27904 -59.75122 -24.77323 1.000 52.40625 189 GLU B CA 1
ATOM 10560 C C . GLU B 1 189 ? -64.14825 -58.77783 -23.98878 1.000 50.04729 189 GLU B C 1
ATOM 10561 O O . GLU B 1 189 ? -64.06403 -58.71700 -22.75687 1.000 53.71080 189 GLU B O 1
ATOM 10573 N N . LEU B 1 190 ? -64.98819 -58.00691 -24.68124 1.000 48.48138 190 LEU B N 1
ATOM 10574 C CA . LEU B 1 190 ? -65.96538 -57.18072 -23.98250 1.000 50.66366 190 LEU B CA 1
ATOM 10575 C C . LEU B 1 190 ? -66.92979 -58.04473 -23.17942 1.000 51.95086 190 LEU B C 1
ATOM 10576 O O . LEU B 1 190 ? -67.26945 -57.71485 -22.03714 1.000 51.47086 190 LEU B O 1
ATOM 10592 N N . ASN B 1 191 ? -67.38240 -59.15769 -23.76219 1.000 52.62696 191 ASN B N 1
ATOM 10593 C CA . ASN B 1 191 ? -68.25381 -60.07265 -23.03179 1.000 55.78404 191 ASN B CA 1
ATOM 10594 C C . ASN B 1 191 ? -67.57051 -60.60057 -21.77666 1.000 55.25292 191 ASN B C 1
ATOM 10595 O O . ASN B 1 191 ? -68.20799 -60.74512 -20.72718 1.000 54.18068 191 ASN B O 1
ATOM 10606 N N . ASP B 1 192 ? -66.27044 -60.89284 -21.86512 1.000 55.08143 192 ASP B N 1
ATOM 10607 C CA . ASP B 1 192 ? -65.57335 -61.55284 -20.76743 1.000 57.34686 192 ASP B CA 1
ATOM 10608 C C . ASP B 1 192 ? -65.37356 -60.64983 -19.55619 1.000 54.54240 192 ASP B C 1
ATOM 10609 O O . ASP B 1 192 ? -65.06371 -61.15879 -18.47376 1.000 61.80013 192 ASP B O 1
ATOM 10618 N N . ILE B 1 193 ? -65.53985 -59.33489 -19.70108 1.000 54.02784 193 ILE B N 1
ATOM 10619 C CA . ILE B 1 193 ? -65.35182 -58.41989 -18.57778 1.000 55.35753 193 ILE B CA 1
ATOM 10620 C C . ILE B 1 193 ? -66.66993 -57.73862 -18.23426 1.000 55.56254 193 ILE B C 1
ATOM 10621 O O . ILE B 1 193 ? -66.68660 -56.60268 -17.74547 1.000 52.05536 193 ILE B O 1
ATOM 10637 N N . GLY B 1 194 ? -67.78160 -58.41942 -18.50211 1.000 54.41100 194 GLY B N 1
ATOM 10638 C CA . GLY B 1 194 ? -69.08315 -57.92042 -18.11259 1.000 56.31990 194 GLY B CA 1
ATOM 10639 C C . GLY B 1 194 ? -69.66865 -56.86184 -19.01615 1.000 55.25906 194 GLY B C 1
ATOM 10640 O O . GLY B 1 194 ? -70.72879 -56.31494 -18.69172 1.000 61.89719 194 GLY B O 1
ATOM 10644 N N . LEU B 1 195 ? -69.01843 -56.54957 -20.13485 1.000 51.85245 195 LEU B N 1
ATOM 10645 C CA . LEU B 1 195 ? -69.51409 -55.55231 -21.08073 1.000 56.20437 195 LEU B CA 1
ATOM 10646 C C . LEU B 1 195 ? -70.20614 -56.20254 -22.26871 1.000 55.08851 195 LEU B C 1
ATOM 10647 O O . LEU B 1 195 ? -70.10782 -55.71911 -23.39989 1.000 55.20258 195 LEU B O 1
ATOM 10663 N N . SER B 1 196 ? -70.91816 -57.30660 -22.03726 1.000 52.68142 196 SER B N 1
ATOM 10664 C CA . SER B 1 196 ? -71.70713 -57.90510 -23.10509 1.000 57.35768 196 SER B CA 1
ATOM 10665 C C . SER B 1 196 ? -72.82716 -56.98140 -23.55961 1.000 54.56539 196 SER B C 1
ATOM 10666 O O . SER B 1 196 ? -73.34028 -57.14649 -24.67135 1.000 53.94191 196 SER B O 1
ATOM 10674 N N . ASN B 1 197 ? -73.21125 -56.01109 -22.72676 1.000 57.35030 197 ASN B N 1
ATOM 10675 C CA . ASN B 1 197 ? -74.19662 -55.01179 -23.11816 1.000 56.75874 197 ASN B CA 1
ATOM 10676 C C . ASN B 1 197 ? -73.64350 -54.00018 -24.11183 1.000 59.58488 197 ASN B C 1
ATOM 10677 O O . ASN B 1 197 ? -74.41566 -53.18987 -24.63588 1.000 62.75622 197 ASN B O 1
ATOM 10688 N N . VAL B 1 198 ? -72.34103 -54.02037 -24.37564 1.000 56.40653 198 VAL B N 1
ATOM 10689 C CA . VAL B 1 198 ? -71.72261 -53.17712 -25.39180 1.000 57.35348 198 VAL B CA 1
ATOM 10690 C C . VAL B 1 198 ? -71.61430 -54.01059 -26.66037 1.000 54.93031 198 VAL B C 1
ATOM 10691 O O . VAL B 1 198 ? -70.88957 -55.01105 -26.69941 1.000 54.85230 198 VAL B O 1
ATOM 10704 N N . HIS B 1 199 ? -72.33929 -53.60709 -27.69774 1.000 53.39804 199 HIS B N 1
ATOM 10705 C CA . HIS B 1 199 ? -72.38615 -54.33551 -28.95800 1.000 53.74321 199 HIS B CA 1
ATOM 10706 C C . HIS B 1 199 ? -71.59285 -53.57018 -30.00727 1.000 51.23319 199 HIS B C 1
ATOM 10707 O O . HIS B 1 199 ? -71.93456 -52.43009 -30.34192 1.000 50.97541 199 HIS B O 1
ATOM 10721 N N . VAL B 1 200 ? -70.53284 -54.19632 -30.51494 1.000 46.73920 200 VAL B N 1
ATOM 10722 C CA . VAL B 1 200 ? -69.75769 -53.64881 -31.62520 1.000 48.22880 200 VAL B CA 1
ATOM 10723 C C . VAL B 1 200 ? -70.55682 -53.93022 -32.89444 1.000 47.87799 200 VAL B C 1
ATOM 10724 O O . VAL B 1 200 ? -70.56618 -55.05523 -33.39625 1.000 47.06878 200 VAL B O 1
ATOM 10737 N N . VAL B 1 201 ? -71.22447 -52.90421 -33.42196 1.000 47.67771 201 VAL B N 1
ATOM 10738 C CA . VAL B 1 201 ? -72.17857 -53.06291 -34.51418 1.000 49.01268 201 VAL B CA 1
ATOM 10739 C C . VAL B 1 201 ? -71.66105 -52.51780 -35.83350 1.000 50.15369 201 VAL B C 1
ATOM 10740 O O . VAL B 1 201 ? -72.37751 -52.59833 -36.84239 1.000 53.94919 201 VAL B O 1
ATOM 10753 N N . ALA B 1 202 ? -70.45008 -51.96501 -35.86961 1.000 50.92606 202 ALA B N 1
ATOM 10754 C CA . ALA B 1 202 ? -69.91251 -51.41845 -37.10668 1.000 48.70701 202 ALA B CA 1
ATOM 10755 C C . ALA B 1 202 ? -68.39703 -51.54520 -37.10714 1.000 48.14614 202 ALA B C 1
ATOM 10756 O O . ALA B 1 202 ? -67.74755 -51.45545 -36.06141 1.000 44.94678 202 ALA B O 1
ATOM 10763 N N . LEU B 1 203 ? -67.84423 -51.74969 -38.30103 1.000 47.86301 203 LEU B N 1
ATOM 10764 C CA . LEU B 1 203 ? -66.40562 -51.86116 -38.50854 1.000 45.64986 203 LEU B CA 1
ATOM 10765 C C . LEU B 1 203 ? -66.03575 -51.01347 -39.71604 1.000 44.35179 203 LEU B C 1
ATOM 10766 O O . LEU B 1 203 ? -66.55707 -51.23636 -40.81360 1.000 45.60377 203 LEU B O 1
ATOM 10782 N N . THR B 1 204 ? -65.14813 -50.04039 -39.51486 1.000 42.51166 204 THR B N 1
ATOM 10783 C CA . THR B 1 204 ? -64.74424 -49.12648 -40.57241 1.000 45.20432 204 THR B CA 1
ATOM 10784 C C . THR B 1 204 ? -63.23065 -48.98449 -40.59320 1.000 42.61093 204 THR B C 1
ATOM 10785 O O . THR B 1 204 ? -62.56788 -49.02985 -39.55399 1.000 40.33402 204 THR B O 1
ATOM 10796 N N . ASN B 1 205 ? -62.69486 -48.80833 -41.79519 1.000 43.19155 205 ASN B N 1
ATOM 10797 C CA . ASN B 1 205 ? -61.30713 -48.41847 -41.96163 1.000 41.40761 205 ASN B CA 1
ATOM 10798 C C . ASN B 1 205 ? -61.14974 -46.93791 -41.62141 1.000 38.47135 205 ASN B C 1
ATOM 10799 O O . ASN B 1 205 ? -62.11451 -46.16825 -41.63514 1.000 38.81086 205 ASN B O 1
ATOM 10810 N N . ASP B 1 206 ? -59.91720 -46.54013 -41.29279 1.000 38.98109 206 ASP B N 1
ATOM 10811 C CA . ASP B 1 206 ? -59.69865 -45.15218 -40.89527 1.000 41.12500 206 ASP B CA 1
ATOM 10812 C C . ASP B 1 206 ? -59.93018 -44.19094 -42.05624 1.000 36.93240 206 ASP B C 1
ATOM 10813 O O . ASP B 1 206 ? -60.26812 -43.02458 -41.82988 1.000 38.16471 206 ASP B O 1
ATOM 10822 N N . THR B 1 207 ? -59.76459 -44.65184 -43.29784 1.000 37.64922 207 THR B N 1
ATOM 10823 C CA . THR B 1 207 ? -60.13926 -43.82382 -44.44111 1.000 38.47512 207 THR B CA 1
ATOM 10824 C C . THR B 1 207 ? -61.64295 -43.58544 -44.45963 1.000 39.34113 207 THR B C 1
ATOM 10825 O O . THR B 1 207 ? -62.10194 -42.44324 -44.57798 1.000 36.71402 207 THR B O 1
ATOM 10836 N N . THR B 1 208 ? -62.42492 -44.66114 -44.34338 1.000 41.21591 208 THR B N 1
ATOM 10837 C CA . THR B 1 208 ? -63.87783 -44.53620 -44.35014 1.000 38.79586 208 THR B CA 1
ATOM 10838 C C . THR B 1 208 ? -64.34635 -43.56514 -43.27597 1.000 39.97738 208 THR B C 1
ATOM 10839 O O . THR B 1 208 ? -65.15134 -42.66530 -43.54238 1.000 38.39060 208 THR B O 1
ATOM 10850 N N . GLY B 1 209 ? -63.83823 -43.72291 -42.05369 1.000 41.68793 209 GLY B N 1
ATOM 10851 C CA . GLY B 1 209 ? -64.23729 -42.82660 -40.98361 1.000 42.21560 209 GLY B CA 1
ATOM 10852 C C . GLY B 1 209 ? -63.88131 -41.38323 -41.27791 1.000 42.12653 209 GLY B C 1
ATOM 10853 O O . GLY B 1 209 ? -64.64115 -40.46718 -40.95426 1.000 43.53467 209 GLY B O 1
ATOM 10857 N N . THR B 1 210 ? -62.72326 -41.16071 -41.90310 1.000 41.22055 210 THR B N 1
ATOM 10858 C CA . THR B 1 210 ? -62.30778 -39.79877 -42.22047 1.000 43.30019 210 THR B CA 1
ATOM 10859 C C . THR B 1 210 ? -63.28834 -39.13808 -43.18293 1.000 40.42724 210 THR B C 1
ATOM 10860 O O . THR B 1 210 ? -63.64712 -37.96758 -43.00829 1.000 38.17648 210 THR B O 1
ATOM 10871 N N . LEU B 1 211 ? -63.73931 -39.87288 -44.20233 1.000 40.65266 211 LEU B N 1
ATOM 10872 C CA . LEU B 1 211 ? -64.68411 -39.30285 -45.15709 1.000 39.34680 211 LEU B CA 1
ATOM 10873 C C . LEU B 1 211 ? -66.02497 -39.00322 -44.49579 1.000 40.51551 211 LEU B C 1
ATOM 10874 O O . LEU B 1 211 ? -66.57503 -37.90724 -44.65473 1.000 38.85207 211 LEU B O 1
ATOM 10890 N N . LEU B 1 212 ? -66.56553 -39.96577 -43.74466 1.000 41.00379 212 LEU B N 1
ATOM 10891 C CA . LEU B 1 212 ? -67.86914 -39.76943 -43.11602 1.000 45.25400 212 LEU B CA 1
ATOM 10892 C C . LEU B 1 212 ? -67.84063 -38.59695 -42.14506 1.000 41.11151 212 LEU B C 1
ATOM 10893 O O . LEU B 1 212 ? -68.73509 -37.74360 -42.15660 1.000 41.64407 212 LEU B O 1
ATOM 10909 N N . ALA B 1 213 ? -66.81183 -38.53507 -41.29778 1.000 41.04838 213 ALA B N 1
ATOM 10910 C CA . ALA B 1 213 ? -66.73700 -37.46583 -40.30786 1.000 47.48941 213 ALA B CA 1
ATOM 10911 C C . ALA B 1 213 ? -66.69531 -36.09755 -40.97451 1.000 43.48278 213 ALA B C 1
ATOM 10912 O O . ALA B 1 213 ? -67.29262 -35.13673 -40.47535 1.000 44.66821 213 ALA B O 1
ATOM 10919 N N . ARG B 1 214 ? -65.99200 -35.98693 -42.10265 1.000 40.71789 214 ARG B N 1
ATOM 10920 C CA . ARG B 1 214 ? -65.91172 -34.70397 -42.79032 1.000 42.45571 214 ARG B CA 1
ATOM 10921 C C . ARG B 1 214 ? -67.23640 -34.35257 -43.46015 1.000 46.05982 214 ARG B C 1
ATOM 10922 O O . ARG B 1 214 ? -67.62385 -33.17916 -43.50130 1.000 47.20634 214 ARG B O 1
ATOM 10943 N N . CYS B 1 215 ? -67.93845 -35.35158 -44.00183 1.000 43.86261 215 CYS B N 1
ATOM 10944 C CA . CYS B 1 215 ? -69.25533 -35.09958 -44.57934 1.000 45.74868 215 CYS B CA 1
ATOM 10945 C C . CYS B 1 215 ? -70.22373 -34.56834 -43.53042 1.000 48.79319 215 CYS B C 1
ATOM 10946 O O . CYS B 1 215 ? -71.03722 -33.68151 -43.81547 1.000 47.14754 215 CYS B O 1
ATOM 10954 N N . TYR B 1 216 ? -70.14953 -35.09730 -42.30773 1.000 47.51432 216 TYR B N 1
ATOM 10955 C CA . TYR B 1 216 ? -71.06738 -34.66291 -41.26146 1.000 47.59681 216 TYR B CA 1
ATOM 10956 C C . TYR B 1 216 ? -70.70505 -33.27557 -40.74728 1.000 50.22917 216 TYR B C 1
ATOM 10957 O O . TYR B 1 216 ? -71.58700 -32.43221 -40.54764 1.000 50.72710 216 TYR B O 1
ATOM 10975 N N . ALA B 1 217 ? -69.41330 -33.01631 -40.53833 1.000 48.59877 217 ALA B N 1
ATOM 10976 C CA . ALA B 1 217 ? -68.99495 -31.78480 -39.87830 1.000 49.97667 217 ALA B CA 1
ATOM 10977 C C . ALA B 1 217 ? -68.97659 -30.58865 -40.82124 1.000 46.87282 217 ALA B C 1
ATOM 10978 O O . ALA B 1 217 ? -69.13536 -29.45025 -40.36751 1.000 48.69887 217 ALA B O 1
ATOM 10985 N N . SER B 1 218 ? -68.78550 -30.81317 -42.11760 1.000 48.18985 218 SER B N 1
ATOM 10986 C CA . SER B 1 218 ? -68.69590 -29.70446 -43.05890 1.000 51.10614 218 SER B CA 1
ATOM 10987 C C . SER B 1 218 ? -69.98429 -28.89213 -43.03922 1.000 50.14008 218 SER B C 1
ATOM 10988 O O . SER B 1 218 ? -71.07062 -29.42611 -43.28647 1.000 48.56514 218 SER B O 1
ATOM 10996 N N . SER B 1 219 ? -69.85892 -27.60019 -42.74205 1.000 50.61928 219 SER B N 1
ATOM 10997 C CA . SER B 1 219 ? -71.02399 -26.73569 -42.63325 1.000 54.75624 219 SER B CA 1
ATOM 10998 C C . SER B 1 219 ? -71.78094 -26.68054 -43.95691 1.000 54.83345 219 SER B C 1
ATOM 10999 O O . SER B 1 219 ? -71.27444 -27.06250 -45.01538 1.000 54.17773 219 SER B O 1
ATOM 11007 N N . ASP B 1 220 ? -73.01900 -26.18782 -43.88281 1.000 56.50551 220 ASP B N 1
ATOM 11008 C CA . ASP B 1 220 ? -73.84033 -26.07239 -45.08258 1.000 59.36440 220 ASP B CA 1
ATOM 11009 C C . ASP B 1 220 ? -73.17443 -25.17980 -46.12305 1.000 58.00938 220 ASP B C 1
ATOM 11010 O O . ASP B 1 220 ? -73.16304 -25.50579 -47.31594 1.000 57.17366 220 ASP B O 1
ATOM 11019 N N . ALA B 1 221 ? -72.60350 -24.05377 -45.69001 1.000 58.19865 221 ALA B N 1
ATOM 11020 C CA . ALA B 1 221 ? -71.95148 -23.14620 -46.62878 1.000 59.81054 221 ALA B CA 1
ATOM 11021 C C . ALA B 1 221 ? -70.70950 -23.78638 -47.23810 1.000 60.88284 221 ALA B C 1
ATOM 11022 O O . ALA B 1 221 ? -70.51046 -23.74038 -48.45793 1.000 59.05522 221 ALA B O 1
ATOM 11029 N N . ALA B 1 222 ? -69.85585 -24.38295 -46.40253 1.000 53.82540 222 ALA B N 1
ATOM 11030 C CA . ALA B 1 222 ? -68.66034 -25.04388 -46.91687 1.000 55.92047 222 ALA B CA 1
ATOM 11031 C C . ALA B 1 222 ? -69.02973 -26.24021 -47.78591 1.000 57.03326 222 ALA B C 1
ATOM 11032 O O . ALA B 1 222 ? -68.48533 -26.41940 -48.88113 1.000 54.45335 222 ALA B O 1
ATOM 11039 N N . ARG B 1 223 ? -69.96038 -27.07232 -47.31047 1.000 55.38225 223 ARG B N 1
ATOM 11040 C CA . ARG B 1 223 ? -70.39782 -28.22477 -48.09189 1.000 55.01778 223 ARG B CA 1
ATOM 11041 C C . ARG B 1 223 ? -70.96067 -27.80422 -49.44407 1.000 55.25613 223 ARG B C 1
ATOM 11042 O O . ARG B 1 223 ? -70.84760 -28.55094 -50.42357 1.000 50.25037 223 ARG B O 1
ATOM 11063 N N . ALA B 1 224 ? -71.55551 -26.61126 -49.52107 1.000 54.54862 224 ALA B N 1
ATOM 11064 C CA . ALA B 1 224 ? -72.16951 -26.16592 -50.76768 1.000 51.61568 224 ALA B CA 1
ATOM 11065 C C . ALA B 1 224 ? -71.14634 -26.07941 -51.89331 1.000 56.23445 224 ALA B C 1
ATOM 11066 O O . ALA B 1 224 ? -71.43898 -26.44762 -53.03734 1.000 57.39369 224 ALA B O 1
ATOM 11073 N N . ILE B 1 225 ? -69.94167 -25.59428 -51.59193 1.000 54.95295 225 ILE B N 1
ATOM 11074 C CA . ILE B 1 225 ? -68.89893 -25.40695 -52.59032 1.000 58.65679 225 ILE B CA 1
ATOM 11075 C C . ILE B 1 225 ? -67.68999 -26.30112 -52.33927 1.000 54.21185 225 ILE B C 1
ATOM 11076 O O . ILE B 1 225 ? -66.67459 -26.16520 -53.02174 1.000 55.89010 225 ILE B O 1
ATOM 11092 N N . ASN B 1 226 ? -67.77171 -27.21065 -51.36754 1.000 53.42627 226 ASN B N 1
ATOM 11093 C CA . ASN B 1 226 ? -66.70591 -28.18339 -51.11469 1.000 51.51311 226 ASN B CA 1
ATOM 11094 C C . ASN B 1 226 ? -67.37641 -29.52846 -50.85411 1.000 47.84074 226 ASN B C 1
ATOM 11095 O O . ASN B 1 226 ? -67.88126 -29.77180 -49.75449 1.000 50.00452 226 ASN B O 1
ATOM 11106 N N . GLU B 1 227 ? -67.37473 -30.39903 -51.86383 1.000 45.50160 227 GLU B N 1
ATOM 11107 C CA . GLU B 1 227 ? -67.98345 -31.71548 -51.73962 1.000 43.14203 227 GLU B CA 1
ATOM 11108 C C . GLU B 1 227 ? -66.91613 -32.72857 -51.34526 1.000 45.63455 227 GLU B C 1
ATOM 11109 O O . GLU B 1 227 ? -66.00032 -32.98492 -52.14215 1.000 43.37929 227 GLU B O 1
ATOM 11121 N N . PRO B 1 228 ? -66.97764 -33.32158 -50.15116 1.000 44.41869 228 PRO B N 1
ATOM 11122 C CA . PRO B 1 228 ? -65.99391 -34.35596 -49.79123 1.000 44.42345 228 PRO B CA 1
ATOM 11123 C C . PRO B 1 228 ? -66.16380 -35.59045 -50.66392 1.000 43.67166 228 PRO B C 1
ATOM 11124 O O . PRO B 1 228 ? -67.21767 -36.22903 -50.65829 1.000 41.99597 228 PRO B O 1
ATOM 11135 N N . VAL B 1 229 ? -65.11929 -35.91979 -51.41839 1.000 43.93364 229 VAL B N 1
ATOM 11136 C CA . VAL B 1 229 ? -65.14405 -37.07981 -52.29857 1.000 41.24170 229 VAL B CA 1
ATOM 11137 C C . VAL B 1 229 ? -64.12829 -38.14072 -51.90502 1.000 38.42115 229 VAL B C 1
ATOM 11138 O O . VAL B 1 229 ? -64.26561 -39.29579 -52.34127 1.000 39.35171 229 VAL B O 1
ATOM 11151 N N . ILE B 1 230 ? -63.11715 -37.80802 -51.10459 1.000 39.74654 230 ILE B N 1
ATOM 11152 C CA . ILE B 1 230 ? -62.08602 -38.75772 -50.70273 1.000 36.85369 230 ILE B CA 1
ATOM 11153 C C . ILE B 1 230 ? -61.77031 -38.54622 -49.23014 1.000 34.51837 230 ILE B C 1
ATOM 11154 O O . ILE B 1 230 ? -61.57395 -37.40987 -48.78754 1.000 34.42994 230 ILE B O 1
ATOM 11170 N N . GLY B 1 231 ? -61.72935 -39.63919 -48.47406 1.000 35.94175 231 GLY B N 1
ATOM 11171 C CA . GLY B 1 231 ? -61.09237 -39.64374 -47.17296 1.000 34.63257 231 GLY B CA 1
ATOM 11172 C C . GLY B 1 231 ? -59.81786 -40.45885 -47.25770 1.000 35.92251 231 GLY B C 1
ATOM 11173 O O . GLY B 1 231 ? -59.86049 -41.63669 -47.62769 1.000 34.36640 231 GLY B O 1
ATOM 11177 N N . CYS B 1 232 ? -58.67760 -39.85472 -46.92984 1.000 34.00298 232 CYS B N 1
ATOM 11178 C CA . CYS B 1 232 ? -57.39151 -40.50610 -47.12745 1.000 35.21642 232 CYS B CA 1
ATOM 11179 C C . CYS B 1 232 ? -56.46908 -40.20698 -45.95556 1.000 34.13170 232 CYS B C 1
ATOM 11180 O O . CYS B 1 232 ? -56.71607 -39.30274 -45.15322 1.000 33.61753 232 CYS B O 1
ATOM 11188 N N . ILE B 1 233 ? -55.39790 -40.99540 -45.87043 1.000 32.05343 233 ILE B N 1
ATOM 11189 C CA . ILE B 1 233 ? -54.46466 -40.96655 -44.75180 1.000 35.19587 233 ILE B CA 1
ATOM 11190 C C . ILE B 1 233 ? -53.04391 -40.87532 -45.29106 1.000 34.58144 233 ILE B C 1
ATOM 11191 O O . ILE B 1 233 ? -52.68097 -41.58008 -46.23932 1.000 34.48051 233 ILE B O 1
ATOM 11207 N N . PHE B 1 234 ? -52.23347 -40.00851 -44.67246 1.000 34.38119 234 PHE B N 1
ATOM 11208 C CA . PHE B 1 234 ? -50.79528 -39.92911 -44.93227 1.000 34.89592 234 PHE B CA 1
ATOM 11209 C C . PHE B 1 234 ? -50.12052 -39.77087 -43.56765 1.000 36.33066 234 PHE B C 1
ATOM 11210 O O . PHE B 1 234 ? -49.73919 -38.67225 -43.15481 1.000 35.61115 234 PHE B O 1
ATOM 11227 N N . GLY B 1 235 ? -49.98711 -40.88813 -42.85877 1.000 36.70361 235 GLY B N 1
ATOM 11228 C CA . GLY B 1 235 ? -49.33401 -40.90345 -41.56478 1.000 40.23434 235 GLY B CA 1
ATOM 11229 C C . GLY B 1 235 ? -48.31609 -42.01901 -41.47171 1.000 36.96902 235 GLY B C 1
ATOM 11230 O O . GLY B 1 235 ? -47.37405 -42.07234 -42.26698 1.000 35.48259 235 GLY B O 1
ATOM 11234 N N . THR B 1 236 ? -48.49093 -42.91919 -40.50272 1.000 40.03554 236 THR B N 1
ATOM 11235 C CA . THR B 1 236 ? -47.63751 -44.10077 -40.43920 1.000 39.23858 236 THR B CA 1
ATOM 11236 C C . THR B 1 236 ? -47.77936 -44.93221 -41.70943 1.000 38.46482 236 THR B C 1
ATOM 11237 O O . THR B 1 236 ? -46.78245 -45.36305 -42.30093 1.000 38.88802 236 THR B O 1
ATOM 11248 N N . GLY B 1 237 ? -49.01982 -45.17448 -42.13608 1.000 39.68666 237 GLY B N 1
ATOM 11249 C CA . GLY B 1 237 ? -49.31231 -45.74733 -43.42961 1.000 37.59118 237 GLY B CA 1
ATOM 11250 C C . GLY B 1 237 ? -50.06440 -44.74641 -44.29163 1.000 37.67301 237 GLY B C 1
ATOM 11251 O O . GLY B 1 237 ? -50.27704 -43.59401 -43.90474 1.000 37.08267 237 GLY B O 1
ATOM 11255 N N . THR B 1 238 ? -50.45427 -45.20695 -45.48055 1.000 36.31555 238 THR B N 1
ATOM 11256 C CA . THR B 1 238 ? -51.22676 -44.38147 -46.39960 1.000 35.25960 238 THR B CA 1
ATOM 11257 C C . THR B 1 238 ? -52.31783 -45.21418 -47.05850 1.000 35.99386 238 THR B C 1
ATOM 11258 O O . THR B 1 238 ? -52.12807 -46.39753 -47.35032 1.000 36.09986 238 THR B O 1
ATOM 11269 N N . ASN B 1 239 ? -53.46005 -44.57375 -47.30206 1.000 38.42283 239 ASN B N 1
ATOM 11270 C CA . ASN B 1 239 ? -54.63105 -45.23374 -47.86871 1.000 36.46540 239 ASN B CA 1
ATOM 11271 C C . ASN B 1 239 ? -55.67726 -44.16338 -48.15031 1.000 34.87439 239 ASN B C 1
ATOM 11272 O O . ASN B 1 239 ? -55.56249 -43.02358 -47.69265 1.000 34.46030 239 ASN B O 1
ATOM 11283 N N . GLY B 1 240 ? -56.69979 -44.54149 -48.91366 1.000 37.21646 240 GLY B N 1
ATOM 11284 C CA . GLY B 1 240 ? -57.79263 -43.63020 -49.19465 1.000 35.68423 240 GLY B CA 1
ATOM 11285 C C . GLY B 1 240 ? -59.01328 -44.36196 -49.69783 1.000 33.95098 240 GLY B C 1
ATOM 11286 O O . GLY B 1 240 ? -58.92351 -45.46949 -50.23567 1.000 36.85204 240 GLY B O 1
ATOM 11290 N N . CYS B 1 241 ? -60.16666 -43.72227 -49.51421 1.000 36.29553 241 CYS B N 1
ATOM 11291 C CA . CYS B 1 241 ? -61.45196 -44.26923 -49.92079 1.000 39.20062 241 CYS B CA 1
ATOM 11292 C C . CYS B 1 241 ? -62.19964 -43.26176 -50.78503 1.000 38.61073 241 CYS B C 1
ATOM 11293 O O . CYS B 1 241 ? -61.86706 -42.07423 -50.83106 1.000 36.88536 241 CYS B O 1
ATOM 11301 N N . TYR B 1 242 ? -63.23236 -43.75717 -51.46449 1.000 39.03312 242 TYR B N 1
ATOM 11302 C CA . TYR B 1 242 ? -64.06479 -42.94133 -52.33941 1.000 39.50644 242 TYR B CA 1
ATOM 11303 C C . TYR B 1 242 ? -65.38525 -43.67221 -52.54744 1.000 40.47085 242 TYR B C 1
ATOM 11304 O O . TYR B 1 242 ? -65.52970 -44.84287 -52.18907 1.000 41.04473 242 TYR B O 1
ATOM 11322 N N . MET B 1 243 ? -66.34803 -42.97021 -53.14366 1.000 42.09486 243 MET B N 1
ATOM 11323 C CA . MET B 1 243 ? -67.67316 -43.52124 -53.40993 1.000 42.83204 243 MET B CA 1
ATOM 11324 C C . MET B 1 243 ? -67.72207 -44.04555 -54.84107 1.000 44.01143 243 MET B C 1
ATOM 11325 O O . MET B 1 243 ? -67.56739 -43.27430 -55.79441 1.000 44.07492 243 MET B O 1
ATOM 11339 N N . GLU B 1 244 ? -67.94854 -45.34898 -54.98720 1.000 44.20544 244 GLU B N 1
ATOM 11340 C CA . GLU B 1 244 ? -68.02703 -46.00119 -56.28706 1.000 45.91539 244 GLU B CA 1
ATOM 11341 C C . GLU B 1 244 ? -69.47166 -46.36525 -56.60433 1.000 46.13108 244 GLU B C 1
ATOM 11342 O O . GLU B 1 244 ? -70.24314 -46.72516 -55.70906 1.000 45.71656 244 GLU B O 1
ATOM 11354 N N . LYS B 1 245 ? -69.83279 -46.26948 -57.88241 1.000 45.24859 245 LYS B N 1
ATOM 11355 C CA . LYS B 1 245 ? -71.16286 -46.68006 -58.31133 1.000 50.96959 245 LYS B CA 1
ATOM 11356 C C . LYS B 1 245 ? -71.35886 -48.16589 -58.04279 1.000 54.94836 245 LYS B C 1
ATOM 11357 O O . LYS B 1 245 ? -70.48175 -48.98335 -58.33760 1.000 50.20503 245 LYS B O 1
ATOM 11376 N N . LEU B 1 246 ? -72.51547 -48.51216 -57.47137 1.000 53.98324 246 LEU B N 1
ATOM 11377 C CA . LEU B 1 246 ? -72.80848 -49.91130 -57.17999 1.000 55.68949 246 LEU B CA 1
ATOM 11378 C C . LEU B 1 246 ? -72.66141 -50.78672 -58.41596 1.000 57.36963 246 LEU B C 1
ATOM 11379 O O . LEU B 1 246 ? -72.24720 -51.94619 -58.311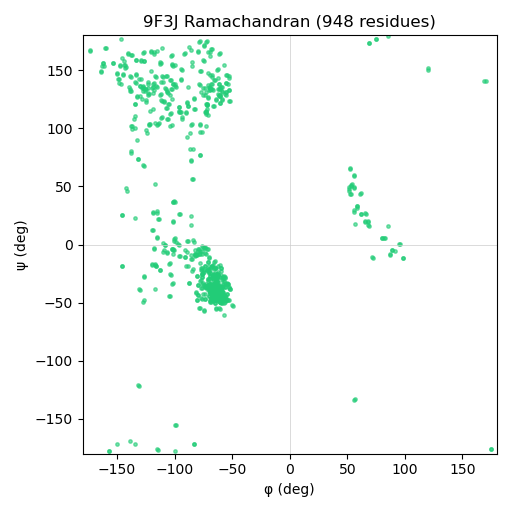12 1.000 57.33436 246 LEU B O 1
ATOM 11395 N N . GLU B 1 247 ? -72.98685 -50.25108 -59.59385 1.000 60.57976 247 GLU B N 1
ATOM 11396 C CA . GLU B 1 247 ? -72.92548 -51.05141 -60.81223 1.000 59.83796 247 GLU B CA 1
ATOM 11397 C C . GLU B 1 247 ? -71.49928 -51.46792 -61.14771 1.000 60.27985 247 GLU B C 1
ATOM 11398 O O . GLU B 1 247 ? -71.29468 -52.51224 -61.77690 1.000 58.05302 247 GLU B O 1
ATOM 11410 N N . ASN B 1 248 ? -70.50617 -50.67676 -60.74312 1.000 56.56802 248 ASN B N 1
ATOM 11411 C CA . ASN B 1 248 ? -69.11494 -50.97993 -61.04856 1.000 53.43048 248 ASN B CA 1
ATOM 11412 C C . ASN B 1 248 ? -68.47596 -51.93204 -60.04638 1.000 52.82269 248 ASN B C 1
ATOM 11413 O O . ASN B 1 248 ? -67.38993 -52.45390 -60.32128 1.000 51.68938 248 ASN B O 1
ATOM 11424 N N . ILE B 1 249 ? -69.11786 -52.17963 -58.90522 1.000 51.67847 249 ILE B N 1
ATOM 11425 C CA . ILE B 1 249 ? -68.56091 -53.06506 -57.88907 1.000 53.62760 249 ILE B CA 1
ATOM 11426 C C . ILE B 1 249 ? -68.94978 -54.49468 -58.24131 1.000 56.91019 249 ILE B C 1
ATOM 11427 O O . ILE B 1 249 ? -69.79409 -55.10800 -57.57846 1.000 52.10744 249 ILE B O 1
ATOM 11443 N N . HIS B 1 250 ? -68.32341 -55.03436 -59.28839 1.000 55.73805 250 HIS B N 1
ATOM 11444 C CA . HIS B 1 250 ? -68.73115 -56.33070 -59.81534 1.000 58.26635 250 HIS B CA 1
ATOM 11445 C C . HIS B 1 250 ? -68.45677 -57.45825 -58.82959 1.000 60.47457 250 HIS B C 1
ATOM 11446 O O . HIS B 1 250 ? -69.17475 -58.46433 -58.83105 1.000 60.71384 250 HIS B O 1
ATOM 11460 N N . LYS B 1 251 ? -67.43194 -57.31997 -57.98666 1.000 62.86316 251 LYS B N 1
ATOM 11461 C CA . LYS B 1 251 ? -67.17033 -58.34183 -56.98117 1.000 61.83165 251 LYS B CA 1
ATOM 11462 C C . LYS B 1 251 ? -68.28034 -58.43181 -55.94524 1.000 59.51884 251 LYS B C 1
ATOM 11463 O O . LYS B 1 251 ? -68.32992 -59.41399 -55.19750 1.000 59.67073 251 LYS B O 1
ATOM 11482 N N . LEU B 1 252 ? -69.15533 -57.43411 -55.87678 1.000 62.17573 252 LEU B N 1
ATOM 11483 C CA . LEU B 1 252 ? -70.27551 -57.46493 -54.95150 1.000 67.26771 252 LEU B CA 1
ATOM 11484 C C . LEU B 1 252 ? -71.37610 -58.35783 -55.50940 1.000 72.53348 252 LEU B C 1
ATOM 11485 O O . LEU B 1 252 ? -71.67478 -58.32310 -56.70665 1.000 68.28986 252 LEU B O 1
ATOM 11501 N N . ASP B 1 253 ? -71.97287 -59.16265 -54.63676 1.000 81.34919 253 ASP B N 1
ATOM 11502 C CA . ASP B 1 253 ? -73.01231 -60.09575 -55.04017 1.000 89.28767 253 ASP B CA 1
ATOM 11503 C C . ASP B 1 253 ? -74.09702 -59.37036 -55.83848 1.000 92.12563 253 ASP B C 1
ATOM 11504 O O . ASP B 1 253 ? -74.66560 -58.38616 -55.34091 1.000 88.70651 253 ASP B O 1
ATOM 11513 N N . PRO B 1 254 ? -74.40146 -59.80529 -57.06702 1.000 90.61994 254 PRO B N 1
ATOM 11514 C CA . PRO B 1 254 ? -75.41460 -59.08706 -57.85933 1.000 88.73620 254 PRO B CA 1
ATOM 11515 C C . PRO B 1 254 ? -76.74401 -58.93083 -57.14338 1.000 87.44685 254 PRO B C 1
ATOM 11516 O O . PRO B 1 254 ? -77.42082 -57.91086 -57.32837 1.000 86.08089 254 PRO B O 1
ATOM 11527 N N . ALA B 1 255 ? -77.14258 -59.90922 -56.32627 1.000 85.38015 255 ALA B N 1
ATOM 11528 C CA . ALA B 1 255 ? -78.38032 -59.76738 -55.56680 1.000 84.85793 255 ALA B CA 1
ATOM 11529 C C . ALA B 1 255 ? -78.25497 -58.66276 -54.52596 1.000 82.34501 255 ALA B C 1
ATOM 11530 O O . ALA B 1 255 ? -79.19846 -57.89267 -54.31211 1.000 79.52784 255 ALA B O 1
ATOM 11537 N N . SER B 1 256 ? -77.09524 -58.56642 -53.87098 1.000 84.26761 256 SER B N 1
ATOM 11538 C CA . SER B 1 256 ? -76.87834 -57.48263 -52.91934 1.000 81.35055 256 SER B CA 1
ATOM 11539 C C . SER B 1 256 ? -76.89869 -56.13341 -53.62394 1.000 74.63124 256 SER B C 1
ATOM 11540 O O . SER B 1 256 ? -77.45349 -55.15928 -53.10227 1.000 72.28315 256 SER B O 1
ATOM 11548 N N . ARG B 1 257 ? -76.30157 -56.05907 -54.81545 1.000 74.83953 257 ARG B N 1
ATOM 11549 C CA . ARG B 1 257 ? -76.34822 -54.82573 -55.59339 1.000 76.98702 257 ARG B CA 1
ATOM 11550 C C . ARG B 1 257 ? -77.78585 -54.44757 -55.92628 1.000 78.88720 257 ARG B C 1
ATOM 11551 O O . ARG B 1 257 ? -78.19269 -53.29239 -55.75757 1.000 75.59944 257 ARG B O 1
ATOM 11572 N N . GLU B 1 258 ? -78.57474 -55.41654 -56.39739 1.000 82.29709 258 GLU B N 1
ATOM 11573 C CA . GLU B 1 258 ? -79.95842 -55.12945 -56.76293 1.000 85.91930 258 GLU B CA 1
ATOM 11574 C C . GLU B 1 258 ? -80.77850 -54.73424 -55.54116 1.000 83.17255 258 GLU B C 1
ATOM 11575 O O . GLU B 1 258 ? -81.61006 -53.82157 -55.61236 1.000 77.48956 258 GLU B O 1
ATOM 11587 N N . GLU B 1 259 ? -80.55801 -55.40691 -54.41058 1.000 82.27154 259 GLU B N 1
ATOM 11588 C CA . GLU B 1 259 ? -81.24659 -55.02874 -53.18156 1.000 81.39644 259 GLU B CA 1
ATOM 11589 C C . GLU B 1 259 ? -80.92294 -53.58864 -52.80077 1.000 81.71800 259 GLU B C 1
ATOM 11590 O O . GLU B 1 259 ? -81.82422 -52.78665 -52.53020 1.000 80.20803 259 GLU B O 1
ATOM 11602 N N . LEU B 1 260 ? -79.63295 -53.24258 -52.77682 1.000 76.94276 260 LEU B N 1
ATOM 11603 C CA . LEU B 1 260 ? -79.23559 -51.88254 -52.42645 1.000 71.68063 260 LEU B CA 1
ATOM 11604 C C . LEU B 1 260 ? -79.80983 -50.86737 -53.40574 1.000 71.27119 260 LEU B C 1
ATOM 11605 O O . LEU B 1 260 ? -80.30292 -49.80936 -52.99738 1.000 66.93960 260 LEU B O 1
ATOM 11621 N N . LEU B 1 261 ? -79.75325 -51.16948 -54.70425 1.000 73.30546 261 LEU B N 1
ATOM 11622 C CA . LEU B 1 261 ? -80.28155 -50.24224 -55.69942 1.000 75.82552 261 LEU B CA 1
ATOM 11623 C C . LEU B 1 261 ? -81.77005 -49.99173 -55.48659 1.000 79.23108 261 LEU B C 1
ATOM 11624 O O . LEU B 1 261 ? -82.23474 -48.84993 -55.58594 1.000 74.08400 261 LEU B O 1
ATOM 11640 N N . SER B 1 262 ? -82.53492 -51.04523 -55.18780 1.000 88.47640 262 SER B N 1
ATOM 11641 C CA . SER B 1 262 ? -83.96975 -50.87566 -54.98048 1.000 88.61369 262 SER B CA 1
ATOM 11642 C C . SER B 1 262 ? -84.26848 -50.05185 -53.73346 1.000 87.80769 262 SER B C 1
ATOM 11643 O O . SER B 1 262 ? -85.31898 -49.40376 -53.65961 1.000 91.69991 262 SER B O 1
ATOM 11651 N N . GLN B 1 263 ? -83.36810 -50.05935 -52.75103 1.000 79.07273 263 GLN B N 1
ATOM 11652 C CA . GLN B 1 263 ? -83.52847 -49.24056 -51.55530 1.000 77.17640 263 GLN B CA 1
ATOM 11653 C C . GLN B 1 263 ? -83.21808 -47.76859 -51.79554 1.000 72.82527 263 GLN B C 1
ATOM 11654 O O . GLN B 1 263 ? -83.33704 -46.96948 -50.86002 1.000 70.80903 263 GLN B O 1
ATOM 11668 N N . GLY B 1 264 ? -82.82689 -47.39146 -53.01216 1.000 70.05786 264 GLY B N 1
ATOM 11669 C CA . GLY B 1 264 ? -82.47217 -46.02321 -53.32312 1.000 66.69353 264 GLY B CA 1
ATOM 11670 C C . GLY B 1 264 ? -80.99241 -45.71305 -53.25657 1.000 65.72154 264 GLY B C 1
ATOM 11671 O O . GLY B 1 264 ? -80.61052 -44.56120 -53.49607 1.000 69.12518 264 GLY B O 1
ATOM 11675 N N . LYS B 1 265 ? -80.15109 -46.69361 -52.93812 1.000 67.06378 265 LYS B N 1
ATOM 11676 C CA . LYS B 1 265 ? -78.71307 -46.47611 -52.88534 1.000 63.32077 265 LYS B CA 1
ATOM 11677 C C . LYS B 1 265 ? -78.12421 -46.45965 -54.29101 1.000 61.85278 265 LYS B C 1
ATOM 11678 O O . LYS B 1 265 ? -78.62079 -47.12596 -55.20397 1.000 59.45530 265 LYS B O 1
ATOM 11697 N N . THR B 1 266 ? -77.04839 -45.68902 -54.45762 1.000 61.89005 266 THR B N 1
ATOM 11698 C CA . THR B 1 266 ? -76.39519 -45.57342 -55.75622 1.000 55.61935 266 THR B CA 1
ATOM 11699 C C . THR B 1 266 ? -74.90596 -45.88617 -55.66461 1.000 56.98510 266 THR B C 1
ATOM 11700 O O . THR B 1 266 ? -74.30681 -46.35566 -56.63792 1.000 54.24927 266 THR B O 1
ATOM 11711 N N . HIS B 1 267 ? -74.30249 -45.65267 -54.50107 1.000 57.18580 267 HIS B N 1
ATOM 11712 C CA . HIS B 1 267 ? -72.86581 -45.80336 -54.33203 1.000 52.71089 267 HIS B CA 1
ATOM 11713 C C . HIS B 1 267 ? -72.55854 -46.58147 -53.06091 1.000 52.41490 267 HIS B C 1
ATOM 11714 O O . HIS B 1 267 ? -73.37688 -46.66922 -52.14187 1.000 51.16828 267 HIS B O 1
ATOM 11728 N N . MET B 1 268 ? -71.35422 -47.14829 -53.02636 1.000 51.07819 268 MET B N 1
ATOM 11729 C CA . MET B 1 268 ? -70.78338 -47.72548 -51.81854 1.000 51.59264 268 MET B CA 1
ATOM 11730 C C . MET B 1 268 ? -69.34640 -47.24740 -51.68348 1.000 48.63193 268 MET B C 1
ATOM 11731 O O . MET B 1 268 ? -68.60816 -47.18167 -52.67157 1.000 44.67636 268 MET B O 1
ATOM 11745 N N . CYS B 1 269 ? -68.95394 -46.91375 -50.45820 1.000 47.17016 269 CYS B N 1
ATOM 11746 C CA . CYS B 1 269 ? -67.58805 -46.47775 -50.21259 1.000 44.37173 269 CYS B CA 1
ATOM 11747 C C . CYS B 1 269 ? -66.62993 -47.64712 -50.39842 1.000 42.57225 269 CYS B C 1
ATOM 11748 O O . CYS B 1 269 ? -66.88906 -48.75808 -49.92552 1.000 40.77469 269 CYS B O 1
ATOM 11756 N N . ILE B 1 270 ? -65.53107 -47.39883 -51.10543 1.000 41.55289 270 ILE B N 1
ATOM 11757 C CA . ILE B 1 270 ? -64.51650 -48.40814 -51.38486 1.000 42.38085 270 ILE B CA 1
ATOM 11758 C C . ILE B 1 270 ? -63.25548 -48.03765 -50.61788 1.000 42.46156 270 ILE B C 1
ATOM 11759 O O . ILE B 1 270 ? -62.74090 -46.92137 -50.75674 1.000 41.45383 270 ILE B O 1
ATOM 11775 N N . ASN B 1 271 ? -62.76700 -48.96590 -49.80040 1.000 41.16950 271 ASN B N 1
ATOM 11776 C CA . ASN B 1 271 ? -61.44698 -48.85049 -49.18543 1.000 39.66816 271 ASN B CA 1
ATOM 11777 C C . ASN B 1 271 ? -60.43934 -49.40435 -50.18477 1.000 40.08181 271 ASN B C 1
ATOM 11778 O O . ASN B 1 271 ? -60.30876 -50.62037 -50.34245 1.000 40.02460 271 ASN B O 1
ATOM 11789 N N . THR B 1 272 ? -59.72037 -48.50873 -50.86725 1.000 37.75584 272 THR B N 1
ATOM 11790 C CA . THR B 1 272 ? -58.84333 -48.94998 -51.94752 1.000 40.52026 272 THR B CA 1
ATOM 11791 C C . THR B 1 272 ? -57.63798 -49.71536 -51.42232 1.000 39.15328 272 THR B C 1
ATOM 11792 O O . THR B 1 272 ? -57.11271 -50.58903 -52.12112 1.000 37.54518 272 THR B O 1
ATOM 11803 N N . GLU B 1 273 ? -57.18533 -49.40687 -50.20852 1.000 38.66587 273 GLU B N 1
ATOM 11804 C CA . GLU B 1 273 ? -55.91767 -49.92237 -49.70379 1.000 37.99430 273 GLU B CA 1
ATOM 11805 C C . GLU B 1 273 ? -54.79935 -49.61274 -50.69415 1.000 37.30650 273 GLU B C 1
ATOM 11806 O O . GLU B 1 273 ? -54.04017 -50.48959 -51.11225 1.000 36.79126 273 GLU B O 1
ATOM 11818 N N . TRP B 1 274 ? -54.70668 -48.33891 -51.08426 1.000 37.88574 274 TRP B N 1
ATOM 11819 C CA . TRP B 1 274 ? -53.76064 -47.98144 -52.13272 1.000 36.70087 274 TRP B CA 1
ATOM 11820 C C . TRP B 1 274 ? -52.31407 -48.03786 -51.66346 1.000 38.24124 274 TRP B C 1
ATOM 11821 O O . TRP B 1 274 ? -51.40931 -47.82503 -52.47834 1.000 37.45278 274 TRP B O 1
ATOM 11842 N N . GLY B 1 275 ? -52.07146 -48.32053 -50.38231 1.000 37.39498 275 GLY B N 1
ATOM 11843 C CA . GLY B 1 275 ? -50.72816 -48.67105 -49.96241 1.000 39.37430 275 GLY B CA 1
ATOM 11844 C C . GLY B 1 275 ? -50.19604 -49.88224 -50.70149 1.000 41.46113 275 GLY B C 1
ATOM 11845 O O . GLY B 1 275 ? -48.98305 -50.02036 -50.88389 1.000 41.53815 275 GLY B O 1
ATOM 11849 N N . SER B 1 276 ? -51.09296 -50.76928 -51.14203 1.000 40.65994 276 SER B N 1
ATOM 11850 C CA . SER B 1 276 ? -50.74456 -51.95559 -51.91563 1.000 43.79060 276 SER B CA 1
ATOM 11851 C C . SER B 1 276 ? -50.89308 -51.72996 -53.41786 1.000 41.52356 276 SER B C 1
ATOM 11852 O O . SER B 1 276 ? -51.12503 -52.68137 -54.17187 1.000 44.91825 276 SER B O 1
ATOM 11860 N N . PHE B 1 277 ? -50.76799 -50.48508 -53.86733 1.000 42.31634 277 PHE B N 1
ATOM 11861 C CA . PHE B 1 277 ? -50.81129 -50.19384 -55.29344 1.000 39.60763 277 PHE B CA 1
ATOM 11862 C C . PHE B 1 277 ? -49.54173 -50.69972 -55.96963 1.000 39.86349 277 PHE B C 1
ATOM 11863 O O . PHE B 1 277 ? -48.42728 -50.37649 -55.54710 1.000 38.27073 277 PHE B O 1
ATOM 11880 N N . ASP B 1 278 ? -49.71666 -51.50578 -57.01726 1.000 40.37647 278 ASP B N 1
ATOM 11881 C CA . ASP B 1 278 ? -48.61140 -52.02343 -57.82302 1.000 42.30114 278 ASP B CA 1
ATOM 11882 C C . ASP B 1 278 ? -47.59335 -52.76559 -56.95481 1.000 45.05383 278 ASP B C 1
ATOM 11883 O O . ASP B 1 278 ? -46.40961 -52.42441 -56.90341 1.000 43.16894 278 ASP B O 1
ATOM 11892 N N . ASN B 1 279 ? -48.07599 -53.80603 -56.27287 1.000 45.99157 279 ASN B N 1
ATOM 11893 C CA . ASN B 1 279 ? -47.17816 -54.63332 -55.47699 1.000 47.63977 279 ASN B CA 1
ATOM 11894 C C . ASN B 1 279 ? -46.16730 -55.37420 -56.34304 1.000 50.08524 279 ASN B C 1
ATOM 11895 O O . ASN B 1 279 ? -45.13042 -55.80889 -55.83123 1.000 50.91318 279 ASN B O 1
ATOM 11906 N N . GLU B 1 280 ? -46.44400 -55.53134 -57.63853 1.000 55.20717 280 GLU B N 1
ATOM 11907 C CA . GLU B 1 280 ? -45.51296 -56.19058 -58.54536 1.000 55.39861 280 GLU B CA 1
ATOM 11908 C C . GLU B 1 280 ? -44.41686 -55.26075 -59.05027 1.000 49.58059 280 GLU B C 1
ATOM 11909 O O . GLU B 1 280 ? -43.46649 -55.73717 -59.68000 1.000 48.37680 280 GLU B O 1
ATOM 11921 N N . LEU B 1 281 ? -44.52784 -53.95588 -58.80009 1.000 48.89392 281 LEU B N 1
ATOM 11922 C CA . LEU B 1 281 ? -43.53970 -52.97942 -59.26072 1.000 47.24102 281 LEU B CA 1
ATOM 11923 C C . LEU B 1 281 ? -43.44454 -52.96485 -60.78409 1.000 45.12670 281 LEU B C 1
ATOM 11924 O O . LEU B 1 281 ? -42.35429 -52.92497 -61.35733 1.000 50.02993 281 LEU B O 1
ATOM 11940 N N . ASN B 1 282 ? -44.59911 -52.99665 -61.44994 1.000 45.95786 282 ASN B N 1
ATOM 11941 C CA . ASN B 1 282 ? -44.60481 -52.83955 -62.89912 1.000 44.26815 282 ASN B CA 1
ATOM 11942 C C . ASN B 1 282 ? -44.22655 -51.42263 -63.31169 1.000 44.49748 282 ASN B C 1
ATOM 11943 O O . ASN B 1 282 ? -43.70199 -51.22237 -64.41292 1.000 46.52428 282 ASN B O 1
ATOM 11954 N N . HIS B 1 283 ? -44.48289 -50.43025 -62.45569 1.000 43.45349 283 HIS B N 1
ATOM 11955 C CA . HIS B 1 283 ? -44.26119 -49.04088 -62.84243 1.000 46.72495 283 HIS B CA 1
ATOM 11956 C C . HIS B 1 283 ? -43.79345 -48.14549 -61.70000 1.000 40.42801 283 HIS B C 1
ATOM 11957 O O . HIS B 1 283 ? -43.25150 -47.06508 -61.95343 1.000 45.16181 283 HIS B O 1
ATOM 11971 N N . LEU B 1 284 ? -43.99011 -48.55947 -60.45279 1.000 39.68814 284 LEU B N 1
ATOM 11972 C CA . LEU B 1 284 ? -43.64360 -47.68631 -59.33891 1.000 40.03198 284 LEU B CA 1
ATOM 11973 C C . LEU B 1 284 ? -42.15251 -47.36331 -59.37477 1.000 41.88822 284 LEU B C 1
ATOM 11974 O O . LEU B 1 284 ? -41.33145 -48.27409 -59.55582 1.000 41.98783 284 LEU B O 1
ATOM 11990 N N . PRO B 1 285 ? -41.76124 -46.10082 -59.20705 1.000 41.19219 285 PRO B N 1
ATOM 11991 C CA . PRO B 1 285 ? -40.33403 -45.78964 -59.06919 1.000 38.75789 285 PRO B CA 1
ATOM 11992 C C . PRO B 1 285 ? -39.70343 -46.63603 -57.97480 1.000 40.91347 285 PRO B C 1
ATOM 11993 O O . PRO B 1 285 ? -40.24511 -46.76491 -56.87381 1.000 39.35553 285 PRO B O 1
ATOM 12004 N N . THR B 1 286 ? -38.54930 -47.22170 -58.28594 1.000 41.07642 286 THR B N 1
ATOM 12005 C CA . THR B 1 286 ? -37.89282 -48.16246 -57.39123 1.000 42.20322 286 THR B CA 1
ATOM 12006 C C . THR B 1 286 ? -36.39258 -47.92417 -57.39380 1.000 39.04109 286 THR B C 1
ATOM 12007 O O . THR B 1 286 ? -35.78725 -47.73532 -58.45227 1.000 43.43739 286 THR B O 1
ATOM 12018 N N . THR B 1 287 ? -35.80632 -47.92665 -56.20069 1.000 41.92055 287 THR B N 1
ATOM 12019 C CA . THR B 1 287 ? -34.36509 -47.89066 -56.00840 1.000 41.16410 287 THR B CA 1
ATOM 12020 C C . THR B 1 287 ? -33.94046 -49.13776 -55.24424 1.000 39.90557 287 THR B C 1
ATOM 12021 O O . THR B 1 287 ? -34.76626 -49.85984 -54.67846 1.000 39.18132 287 THR B O 1
ATOM 12032 N N . SER B 1 288 ? -32.63082 -49.39610 -55.23869 1.000 40.51880 288 SER B N 1
ATOM 12033 C CA . SER B 1 288 ? -32.11620 -50.50462 -54.44387 1.000 40.22537 288 SER B CA 1
ATOM 12034 C C . SER B 1 288 ? -32.50805 -50.35066 -52.98161 1.000 41.07671 288 SER B C 1
ATOM 12035 O O . SER B 1 288 ? -32.71805 -51.34847 -52.28327 1.000 40.68326 288 SER B O 1
ATOM 12043 N N . TYR B 1 289 ? -32.62163 -49.10851 -52.50779 1.000 38.55487 289 TYR B N 1
ATOM 12044 C CA . TYR B 1 289 ? -32.99503 -48.87085 -51.11726 1.000 40.76254 289 TYR B CA 1
ATOM 12045 C C . TYR B 1 289 ? -34.42456 -49.32605 -50.84674 1.000 41.84317 289 TYR B C 1
ATOM 12046 O O . TYR B 1 289 ? -34.71148 -49.88374 -49.78167 1.000 43.96600 289 TYR B O 1
ATOM 12064 N N . ASP B 1 290 ? -35.33408 -49.10144 -51.79958 1.000 41.11707 290 ASP B N 1
ATOM 12065 C CA . ASP B 1 290 ? -36.70790 -49.57027 -51.63782 1.000 42.00230 290 ASP B CA 1
ATOM 12066 C C . ASP B 1 290 ? -36.77554 -51.09285 -51.61604 1.000 42.73752 290 ASP B C 1
ATOM 12067 O O . ASP B 1 290 ? -37.51068 -51.67620 -50.81115 1.000 41.32860 290 ASP B O 1
ATOM 12076 N N . ILE B 1 291 ? -36.02389 -51.75378 -52.49834 1.000 41.10160 291 ILE B N 1
ATOM 12077 C CA . ILE B 1 291 ? -36.02670 -53.21350 -52.52652 1.000 47.16990 291 ILE B CA 1
ATOM 12078 C C . ILE B 1 291 ? -35.50890 -53.76474 -51.20537 1.000 46.48265 291 ILE B C 1
ATOM 12079 O O . ILE B 1 291 ? -36.07617 -54.70842 -50.64069 1.000 45.00539 291 ILE B O 1
ATOM 12095 N N . LYS B 1 292 ? -34.42173 -53.18399 -50.69465 1.000 43.65660 292 LYS B N 1
ATOM 12096 C CA . LYS B 1 292 ? -33.86979 -53.61868 -49.41651 1.000 47.85707 292 LYS B CA 1
ATOM 12097 C C . LYS B 1 292 ? -34.88695 -53.46045 -48.29155 1.000 50.17620 292 LYS B C 1
ATOM 12098 O O . LYS B 1 292 ? -35.01515 -54.34035 -47.43198 1.000 54.55391 292 LYS B O 1
ATOM 12117 N N . ILE B 1 293 ? -35.62530 -52.34826 -48.28212 1.000 48.38770 293 ILE B N 1
ATOM 12118 C CA . ILE B 1 293 ? -36.62585 -52.13578 -47.24001 1.000 48.74278 293 ILE B CA 1
ATOM 12119 C C . ILE B 1 293 ? -37.73767 -53.17090 -47.34895 1.000 49.13989 293 ILE B C 1
ATOM 12120 O O . ILE B 1 293 ? -38.17306 -53.74202 -46.34259 1.000 51.96751 293 ILE B O 1
ATOM 12136 N N . ASP B 1 294 ? -38.21542 -53.42854 -48.56837 1.000 50.63835 294 ASP B N 1
ATOM 12137 C CA . ASP B 1 294 ? -39.31728 -54.36822 -48.75280 1.000 48.99469 294 ASP B CA 1
ATOM 12138 C C . ASP B 1 294 ? -38.91436 -55.79051 -48.38571 1.000 52.83420 294 ASP B C 1
ATOM 12139 O O . ASP B 1 294 ? -39.66507 -56.49603 -47.70210 1.000 52.62333 294 ASP B O 1
ATOM 12148 N N . GLN B 1 295 ? -37.73252 -56.22613 -48.81798 1.000 52.76986 295 GLN B N 1
ATOM 12149 C CA . GLN B 1 295 ? -37.35889 -57.62952 -48.70284 1.000 54.37905 295 GLN B CA 1
ATOM 12150 C C . GLN B 1 295 ? -36.71372 -57.97399 -47.36900 1.000 59.71987 295 GLN B C 1
ATOM 12151 O O . GLN B 1 295 ? -36.89445 -59.09488 -46.87932 1.000 66.41463 295 GLN B O 1
ATOM 12165 N N . GLN B 1 296 ? -35.97031 -57.04850 -46.76607 1.000 60.35100 296 GLN B N 1
ATOM 12166 C CA . GLN B 1 296 ? -35.21185 -57.34429 -45.55635 1.000 63.38063 296 GLN B CA 1
ATOM 12167 C C . GLN B 1 296 ? -35.83838 -56.77974 -44.28822 1.000 62.82342 296 GLN B C 1
ATOM 12168 O O . GLN B 1 296 ? -35.90840 -57.48602 -43.27786 1.000 66.05560 296 GLN B O 1
ATOM 12182 N N . PHE B 1 297 ? -36.29972 -55.52744 -44.30753 1.000 63.28749 297 PHE B N 1
ATOM 12183 C CA . PHE B 1 297 ? -36.66512 -54.83069 -43.08174 1.000 57.39372 297 PHE B CA 1
ATOM 12184 C C . PHE B 1 297 ? -38.16417 -54.67428 -42.87320 1.000 58.51080 297 PHE B C 1
ATOM 12185 O O . PHE B 1 297 ? -38.57002 -54.20443 -41.80462 1.000 65.24576 297 PHE B O 1
ATOM 12202 N N . SER B 1 298 ? -38.99468 -55.04247 -43.84312 1.000 61.96314 298 SER B N 1
ATOM 12203 C CA . SER B 1 298 ? -40.43108 -54.85023 -43.71190 1.000 65.23235 298 SER B CA 1
ATOM 12204 C C . SER B 1 298 ? -41.08730 -56.10941 -43.15922 1.000 69.60050 298 SER B C 1
ATOM 12205 O O . SER B 1 298 ? -40.61561 -57.22934 -43.37539 1.000 63.51087 298 SER B O 1
ATOM 12213 N N . THR B 1 299 ? -42.19117 -55.90927 -42.43504 1.000 85.10917 299 THR B N 1
ATOM 12214 C CA . THR B 1 299 ? -42.92039 -57.02913 -41.85204 1.000 84.15501 299 THR B CA 1
ATOM 12215 C C . THR B 1 299 ? -43.72163 -57.80674 -42.88823 1.000 76.71468 299 THR B C 1
ATOM 12216 O O . THR B 1 299 ? -44.01978 -58.98444 -42.66421 1.000 84.35254 299 THR B O 1
ATOM 12227 N N . ASN B 1 300 ? -44.06765 -57.18355 -44.01232 1.000 69.61995 300 ASN B N 1
ATOM 12228 C CA . ASN B 1 300 ? -44.91629 -57.79000 -45.03803 1.000 65.80577 300 ASN B CA 1
ATOM 12229 C C . ASN B 1 300 ? -44.21712 -57.68929 -46.38911 1.000 58.48062 300 ASN B C 1
ATOM 12230 O O . ASN B 1 300 ? -44.66051 -56.95838 -47.28329 1.000 54.47417 300 ASN B O 1
ATOM 12241 N N . PRO B 1 301 ? -43.11442 -58.41690 -46.57108 1.000 58.13016 301 PRO B N 1
ATOM 12242 C CA . PRO B 1 301 ? -42.38262 -58.33487 -47.84133 1.000 53.08445 301 PRO B CA 1
ATOM 12243 C C . PRO B 1 301 ? -43.26039 -58.72439 -49.02091 1.000 53.29319 301 PRO B C 1
ATOM 12244 O O . PRO B 1 301 ? -44.00338 -59.70710 -48.97178 1.000 52.07640 301 PRO B O 1
ATOM 12255 N N . GLY B 1 302 ? -43.16890 -57.93340 -50.08878 1.000 49.93022 302 GLY B N 1
ATOM 12256 C CA . GLY B 1 302 ? -43.95730 -58.15480 -51.28045 1.000 49.83677 302 GLY B CA 1
ATOM 12257 C C . GLY B 1 302 ? -45.30746 -57.47269 -51.29310 1.000 54.13883 302 GLY B C 1
ATOM 12258 O O . GLY B 1 302 ? -46.00679 -57.54581 -52.31245 1.000 51.98731 302 GLY B O 1
ATOM 12262 N N . PHE B 1 303 ? -45.69944 -56.81559 -50.20168 1.000 52.22264 303 PHE B N 1
ATOM 12263 C CA . PHE B 1 303 ? -46.98476 -56.14028 -50.11457 1.000 52.10132 303 PHE B CA 1
ATOM 12264 C C . PHE B 1 303 ? -46.78788 -54.71072 -49.62940 1.000 49.85595 303 PHE B C 1
ATOM 12265 O O . PHE B 1 303 ? -45.78229 -54.37702 -48.99759 1.000 49.07303 303 PHE B O 1
ATOM 12282 N N . HIS B 1 304 ? -47.77588 -53.86733 -49.93154 1.000 46.09305 304 HIS B N 1
ATOM 12283 C CA . HIS B 1 304 ? -47.77981 -52.46887 -49.50148 1.000 46.97169 304 HIS B CA 1
ATOM 12284 C C . HIS B 1 304 ? -46.51248 -51.74783 -49.96309 1.000 44.24555 304 HIS B C 1
ATOM 12285 O O . HIS B 1 304 ? -45.83901 -51.06388 -49.18989 1.000 42.25772 304 HIS B O 1
ATOM 12299 N N . LEU B 1 305 ? -46.19354 -51.89972 -51.25050 1.000 44.62179 305 LEU B N 1
ATOM 12300 C CA . LEU B 1 305 ? -44.97134 -51.30698 -51.78214 1.000 42.05317 305 LEU B CA 1
ATOM 12301 C C . LEU B 1 305 ? -45.13339 -49.82009 -52.06494 1.000 40.16188 305 LEU B C 1
ATOM 12302 O O . LEU B 1 305 ? -44.18237 -49.04991 -51.89177 1.000 38.69775 305 LEU B O 1
ATOM 12318 N N . PHE B 1 306 ? -46.31869 -49.39709 -52.50591 1.000 41.03388 306 PHE B N 1
ATOM 12319 C CA . PHE B 1 306 ? -46.57851 -47.96784 -52.63900 1.000 37.87877 306 PHE B CA 1
ATOM 12320 C C . PHE B 1 306 ? -46.41771 -47.26611 -51.29656 1.000 37.06159 306 PHE B C 1
ATOM 12321 O O . PHE B 1 306 ? -45.78163 -46.20967 -51.20785 1.000 34.81913 306 PHE B O 1
ATOM 12338 N N . GLU B 1 307 ? -46.97443 -47.85392 -50.23617 1.000 37.44836 307 GLU B N 1
ATOM 12339 C CA . GLU B 1 307 ? -46.85119 -47.27005 -48.90557 1.000 35.65266 307 GLU B CA 1
ATOM 12340 C C . GLU B 1 307 ? -45.39248 -47.13331 -48.48805 1.000 39.45038 307 GLU B C 1
ATOM 12341 O O . GLU B 1 307 ? -45.01807 -46.15853 -47.82585 1.000 37.97484 307 GLU B O 1
ATOM 12353 N N . LYS B 1 308 ? -44.55163 -48.09732 -48.86766 1.000 40.24562 308 LYS B N 1
ATOM 12354 C CA . LYS B 1 308 ? -43.15607 -48.08345 -48.44647 1.000 40.17829 308 LYS B CA 1
ATOM 12355 C C . LYS B 1 308 ? -42.34609 -46.97432 -49.10529 1.000 39.10440 308 LYS B C 1
ATOM 12356 O O . LYS B 1 308 ? -41.22030 -46.71392 -48.66837 1.000 38.10996 308 LYS B O 1
ATOM 12375 N N . ARG B 1 309 ? -42.88861 -46.31130 -50.12362 1.000 38.21410 309 ARG B N 1
ATOM 12376 C CA . ARG B 1 309 ? -42.24631 -45.16430 -50.75026 1.000 37.81763 309 ARG B CA 1
ATOM 12377 C C . ARG B 1 309 ? -42.84625 -43.83607 -50.31144 1.000 36.87799 309 ARG B C 1
ATOM 12378 O O . ARG B 1 309 ? -42.33744 -42.78242 -50.70912 1.000 34.68457 309 ARG B O 1
ATOM 12399 N N . VAL B 1 310 ? -43.90375 -43.85702 -49.50010 1.000 35.27560 310 VAL B N 1
ATOM 12400 C CA . VAL B 1 310 ? -44.71976 -42.66833 -49.27621 1.000 35.93305 310 VAL B CA 1
ATOM 12401 C C . VAL B 1 310 ? -44.86522 -42.36570 -47.78935 1.000 33.40548 310 VAL B C 1
ATOM 12402 O O . VAL B 1 310 ? -44.67700 -41.22182 -47.36288 1.000 34.21862 310 VAL B O 1
ATOM 12415 N N . SER B 1 311 ? -45.20027 -43.37784 -46.99171 1.000 32.50724 311 SER B N 1
ATOM 12416 C CA . SER B 1 311 ? -45.66790 -43.13570 -45.63568 1.000 37.04465 311 SER B CA 1
ATOM 12417 C C . SER B 1 311 ? -44.50199 -42.85646 -44.68522 1.000 36.58084 311 SER B C 1
ATOM 12418 O O . SER B 1 311 ? -43.33461 -43.12060 -44.98306 1.000 37.43110 311 SER B O 1
ATOM 12426 N N . GLY B 1 312 ? -44.84579 -42.32888 -43.50667 1.000 36.16609 312 GLY B N 1
ATOM 12427 C CA . GLY B 1 312 ? -43.84550 -41.86748 -42.55901 1.000 39.78965 312 GLY B CA 1
ATOM 12428 C C . GLY B 1 312 ? -43.05886 -42.97551 -41.89305 1.000 41.31993 312 GLY B C 1
ATOM 12429 O O . GLY B 1 312 ? -41.95891 -42.72423 -41.38985 1.000 44.09355 312 GLY B O 1
ATOM 12433 N N . LEU B 1 313 ? -43.59873 -44.19416 -41.87026 1.000 41.79637 313 LEU B N 1
ATOM 12434 C CA . LEU B 1 313 ? -42.87934 -45.30581 -41.26035 1.000 44.55934 313 LEU B CA 1
ATOM 12435 C C . LEU B 1 313 ? -41.57796 -45.60668 -41.99459 1.000 42.79544 313 LEU B C 1
ATOM 12436 O O . LEU B 1 313 ? -40.63820 -46.13947 -41.39324 1.000 42.93882 313 LEU B O 1
ATOM 12452 N N . TYR B 1 314 ? -41.49436 -45.26130 -43.28376 1.000 40.82851 314 TYR B N 1
ATOM 12453 C CA . TYR B 1 314 ? -40.42724 -45.74801 -44.14571 1.000 43.11584 314 TYR B CA 1
ATOM 12454 C C . TYR B 1 314 ? -39.51191 -44.66942 -44.71058 1.000 41.34584 314 TYR B C 1
ATOM 12455 O O . TYR B 1 314 ? -38.41315 -45.00650 -45.16447 1.000 38.46863 314 TYR B O 1
ATOM 12473 N N . LEU B 1 315 ? -39.91330 -43.39589 -44.69813 1.000 40.20163 315 LEU B N 1
ATOM 12474 C CA . LEU B 1 315 ? -39.09504 -42.37628 -45.35029 1.000 40.76046 315 LEU B CA 1
ATOM 12475 C C . LEU B 1 315 ? -37.74264 -42.22603 -44.66351 1.000 40.20718 315 LEU B C 1
ATOM 12476 O O . LEU B 1 315 ? -36.71200 -42.08893 -45.33337 1.000 37.04284 315 LEU B O 1
ATOM 12492 N N . GLY B 1 316 ? -37.72097 -42.25154 -43.33037 1.000 40.95513 316 GLY B N 1
ATOM 12493 C CA . GLY B 1 316 ? -36.44915 -42.19537 -42.62860 1.000 40.77466 316 GLY B CA 1
ATOM 12494 C C . GLY B 1 316 ? -35.58799 -43.41470 -42.89886 1.000 41.48788 316 GLY B C 1
ATOM 12495 O O . GLY B 1 316 ? -34.36876 -43.30397 -43.05554 1.000 40.70239 316 GLY B O 1
ATOM 12499 N N . GLU B 1 317 ? -36.21116 -44.59335 -42.96903 1.000 41.69423 317 GLU B N 1
ATOM 12500 C CA . GLU B 1 317 ? -35.46399 -45.81417 -43.24738 1.000 42.17932 317 GLU B CA 1
ATOM 12501 C C . GLU B 1 317 ? -34.82681 -45.77909 -44.63209 1.000 42.14906 317 GLU B C 1
ATOM 12502 O O . GLU B 1 317 ? -33.77860 -46.39876 -44.84753 1.000 41.95438 317 GLU B O 1
ATOM 12514 N N . ILE B 1 318 ? -35.43299 -45.05973 -45.57932 1.000 38.49618 318 ILE B N 1
ATOM 12515 C CA . ILE B 1 318 ? -34.81944 -44.90723 -46.89703 1.000 39.35686 318 ILE B CA 1
ATOM 12516 C C . ILE B 1 318 ? -33.50520 -44.14710 -46.77639 1.000 39.61094 318 ILE B C 1
ATOM 12517 O O . ILE B 1 318 ? -32.48721 -44.52803 -47.36706 1.000 40.58808 318 ILE B O 1
ATOM 12533 N N . LEU B 1 319 ? -33.50854 -43.05835 -46.00573 1.000 37.45610 319 LEU B N 1
ATOM 12534 C CA . LEU B 1 319 ? -32.28432 -42.29023 -45.81369 1.000 38.98962 319 LEU B CA 1
ATOM 12535 C C . LEU B 1 319 ? -31.20179 -43.13540 -45.15716 1.000 39.75888 319 LEU B C 1
ATOM 12536 O O . LEU B 1 319 ? -30.03002 -43.06616 -45.54532 1.000 42.92159 319 LEU B O 1
ATOM 12552 N N . ARG B 1 320 ? -31.57270 -43.93752 -44.15794 1.000 41.93011 320 ARG B N 1
ATOM 12553 C CA . ARG B 1 320 ? -30.58770 -44.77376 -43.48005 1.000 42.99068 320 ARG B CA 1
ATOM 12554 C C . ARG B 1 320 ? -29.87231 -45.67895 -44.47333 1.000 41.46393 320 ARG B C 1
ATOM 12555 O O . ARG B 1 320 ? -28.63927 -45.76343 -44.47949 1.000 43.17591 320 ARG B O 1
ATOM 12576 N N . ASN B 1 321 ? -30.63485 -46.35301 -45.33671 1.000 40.66223 321 ASN B N 1
ATOM 12577 C CA . ASN B 1 321 ? -30.02835 -47.24851 -46.31397 1.000 42.45502 321 ASN B CA 1
ATOM 12578 C C . ASN B 1 321 ? -29.18932 -46.48739 -47.33308 1.000 43.39701 321 ASN B C 1
ATOM 12579 O O . ASN B 1 321 ? -28.23845 -47.04767 -47.89081 1.000 43.35537 321 ASN B O 1
ATOM 12590 N N . ILE B 1 322 ? -29.51765 -45.22072 -47.59402 1.000 42.87490 322 ILE B N 1
ATOM 12591 C CA . ILE B 1 322 ? -28.68708 -44.42687 -48.49361 1.000 43.44186 322 ILE B CA 1
ATOM 12592 C C . ILE B 1 322 ? -27.34730 -44.12322 -47.83761 1.000 42.92773 322 ILE B C 1
ATOM 12593 O O . ILE B 1 322 ? -26.29015 -44.23791 -48.46957 1.000 41.97165 322 ILE B O 1
ATOM 12609 N N . LEU B 1 323 ? -27.36757 -43.74129 -46.55832 1.000 42.20464 323 LEU B N 1
ATOM 12610 C CA . LEU B 1 323 ? -26.12403 -43.44183 -45.85741 1.000 43.93936 323 LEU B CA 1
ATOM 12611 C C . LEU B 1 323 ? -25.27322 -44.69504 -45.68526 1.000 44.46470 323 LEU B C 1
ATOM 12612 O O . LEU B 1 323 ? -24.04182 -44.63268 -45.77637 1.000 44.40589 323 LEU B O 1
ATOM 12628 N N . LEU B 1 324 ? -25.91004 -45.84144 -45.43044 1.000 44.55991 324 LEU B N 1
ATOM 12629 C CA . LEU B 1 324 ? -25.16369 -47.09179 -45.32901 1.000 44.35680 324 LEU B CA 1
ATOM 12630 C C . LEU B 1 324 ? -24.49056 -47.44040 -46.65025 1.000 46.83083 324 LEU B C 1
ATOM 12631 O O . LEU B 1 324 ? -23.33029 -47.86810 -46.67163 1.000 49.50753 324 LEU B O 1
ATOM 12647 N N . ASP B 1 325 ? -25.20422 -47.26673 -47.76465 1.000 46.83466 325 ASP B N 1
ATOM 12648 C CA . ASP B 1 325 ? -24.60989 -47.53238 -49.07009 1.000 46.78869 325 ASP B CA 1
ATOM 12649 C C . ASP B 1 325 ? -23.43669 -46.59725 -49.33752 1.000 49.49268 325 ASP B C 1
ATOM 12650 O O . ASP B 1 325 ? -22.41594 -47.01368 -49.89836 1.000 49.35940 325 ASP B O 1
ATOM 12659 N N . LEU B 1 326 ? -23.56141 -45.32794 -48.93921 1.000 48.66698 326 LEU B N 1
ATOM 12660 C CA . LEU B 1 326 ? -22.47429 -44.37555 -49.13241 1.000 48.42130 326 LEU B CA 1
ATOM 12661 C C . LEU B 1 326 ? -21.27506 -44.68652 -48.24926 1.000 51.25636 326 LEU B C 1
ATOM 12662 O O . LEU B 1 326 ? -20.15379 -44.29630 -48.59190 1.000 50.27294 326 LEU B O 1
ATOM 12678 N N . GLU B 1 327 ? -21.47887 -45.38339 -47.12933 1.000 49.18143 327 GLU B N 1
ATOM 12679 C CA . GLU B 1 327 ? -20.34620 -45.78628 -46.30474 1.000 55.28287 327 GLU B CA 1
ATOM 12680 C C . GLU B 1 327 ? -19.60893 -46.95947 -46.93782 1.000 49.27502 327 GLU B C 1
ATOM 12681 O O . GLU B 1 327 ? -18.37710 -46.95362 -47.02524 1.000 54.72309 327 GLU B O 1
ATOM 12693 N N . LYS B 1 328 ? -20.35271 -47.97445 -47.38570 1.000 51.41999 328 LYS B N 1
ATOM 12694 C CA . LYS B 1 328 ? -19.74406 -49.08090 -48.11654 1.000 50.97361 328 LYS B CA 1
ATOM 12695 C C . LYS B 1 328 ? -18.91337 -48.56944 -49.28758 1.000 53.42403 328 LYS B C 1
ATOM 12696 O O . LYS B 1 328 ? -17.85568 -49.12712 -49.60273 1.000 56.29169 328 LYS B O 1
ATOM 12715 N N . GLN B 1 329 ? -19.37676 -47.50338 -49.94216 1.000 53.79017 329 GLN B N 1
ATOM 12716 C CA . GLN B 1 329 ? -18.63388 -46.87268 -51.02747 1.000 54.62409 329 GLN B CA 1
ATOM 12717 C C . GLN B 1 329 ? -17.43316 -46.06787 -50.54431 1.000 55.73058 329 GLN B C 1
ATOM 12718 O O . GLN B 1 329 ? -16.71329 -45.51297 -51.38197 1.000 53.29111 329 GLN B O 1
ATOM 12732 N N . GLU B 1 330 ? -17.20377 -45.97868 -49.23315 1.000 54.81158 330 GLU B N 1
ATOM 12733 C CA . GLU B 1 330 ? -16.08548 -45.22437 -48.67060 1.000 53.60831 330 GLU B CA 1
ATOM 12734 C C . GLU B 1 330 ? -16.22429 -43.72455 -48.92327 1.000 50.11504 330 GLU B C 1
ATOM 12735 O O . GLU B 1 330 ? -15.22861 -42.99738 -48.96269 1.000 51.58987 330 GLU B O 1
ATOM 12747 N N . LEU B 1 331 ? -17.45875 -43.24969 -49.08172 1.000 50.48203 331 LEU B N 1
ATOM 12748 C CA . LEU B 1 331 ? -17.72875 -41.84104 -49.33894 1.000 55.17146 331 LEU B CA 1
ATOM 12749 C C . LEU B 1 331 ? -18.26047 -41.09638 -48.12437 1.000 51.87823 331 LEU B C 1
ATOM 12750 O O . LEU B 1 331 ? -18.09911 -39.87409 -48.04574 1.000 54.48859 331 LEU B O 1
ATOM 12766 N N . PHE B 1 332 ? -18.90288 -41.78954 -47.18674 1.000 51.59386 332 PHE B N 1
ATOM 12767 C CA . PHE B 1 332 ? -19.47346 -41.15573 -46.00599 1.000 54.69503 332 PHE B CA 1
ATOM 12768 C C . PHE B 1 332 ? -18.96955 -41.86155 -44.75605 1.000 57.76136 332 PHE B C 1
ATOM 12769 O O . PHE B 1 332 ? -19.00045 -43.09345 -44.67718 1.000 56.82462 332 PHE B O 1
ATOM 12786 N N . ASP B 1 333 ? -18.50869 -41.07775 -43.78498 1.000 70.59260 333 ASP B N 1
ATOM 12787 C CA . ASP B 1 333 ? -17.96933 -41.60322 -42.53517 1.000 75.05353 333 ASP B CA 1
ATOM 12788 C C . ASP B 1 333 ? -19.08972 -41.63889 -41.50183 1.000 71.27835 333 ASP B C 1
ATOM 12789 O O . ASP B 1 333 ? -19.54476 -40.58968 -41.03482 1.000 73.87943 333 ASP B O 1
ATOM 12798 N N . LEU B 1 334 ? -19.54207 -42.84246 -41.14826 1.000 68.78566 334 LEU B N 1
ATOM 12799 C CA . LEU B 1 334 ? -20.57783 -42.97701 -40.13211 1.000 71.50864 334 LEU B CA 1
ATOM 12800 C C . LEU B 1 334 ? -20.04336 -42.81440 -38.71522 1.000 78.71096 334 LEU B C 1
ATOM 12801 O O . LEU B 1 334 ? -20.84427 -42.75116 -37.77597 1.000 77.79661 334 LEU B O 1
ATOM 12817 N N . LYS B 1 335 ? -18.72614 -42.74107 -38.53997 1.000 90.20687 335 LYS B N 1
ATOM 12818 C CA . LYS B 1 335 ? -18.10495 -42.38387 -37.25672 1.000 88.43984 335 LYS B CA 1
ATOM 12819 C C . LYS B 1 335 ? -18.61530 -43.36078 -36.19811 1.000 86.53083 335 LYS B C 1
ATOM 12820 O O . LYS B 1 335 ? -18.63144 -44.57620 -36.45233 1.000 80.17099 335 LYS B O 1
ATOM 12839 N N . GLU B 1 336 ? -19.03352 -42.89495 -35.02195 1.000 88.63643 336 GLU B N 1
ATOM 12840 C CA . GLU B 1 336 ? -19.54624 -43.74976 -33.95249 1.000 86.41011 336 GLU B CA 1
ATOM 12841 C C . GLU B 1 336 ? -21.06970 -43.72175 -33.89120 1.000 81.53467 336 GLU B C 1
ATOM 12842 O O . GLU B 1 336 ? -21.65995 -43.76429 -32.80791 1.000 76.79674 336 GLU B O 1
ATOM 12854 N N . SER B 1 337 ? -21.73317 -43.64633 -35.04240 1.000 72.85419 337 SER B N 1
ATOM 12855 C CA . SER B 1 337 ? -23.18634 -43.64939 -35.06984 1.000 68.03025 337 SER B CA 1
ATOM 12856 C C . SER B 1 337 ? -23.72026 -45.05384 -34.79981 1.000 66.78881 337 SER B C 1
ATOM 12857 O O . SER B 1 337 ? -22.97682 -46.03824 -34.75046 1.000 66.81256 337 SER B O 1
ATOM 12865 N N . VAL B 1 338 ? -25.03743 -45.13598 -34.62358 1.000 62.58748 338 VAL B N 1
ATOM 12866 C CA . VAL B 1 338 ? -25.70020 -46.39984 -34.32621 1.000 63.10901 338 VAL B CA 1
ATOM 12867 C C . VAL B 1 338 ? -26.69700 -46.72077 -35.43358 1.000 60.93299 338 VAL B C 1
ATOM 12868 O O . VAL B 1 338 ? -27.69413 -47.41428 -35.20461 1.000 61.73571 338 VAL B O 1
ATOM 12881 N N . LEU B 1 339 ? -26.43494 -46.22147 -36.64375 1.000 57.11853 339 LEU B N 1
ATOM 12882 C CA . LEU B 1 339 ? -27.33509 -46.48779 -37.76212 1.000 59.35110 339 LEU B CA 1
ATOM 12883 C C . LEU B 1 339 ? -27.29359 -47.95493 -38.16311 1.000 59.73619 339 LEU B C 1
ATOM 12884 O O . LEU B 1 339 ? -28.33776 -48.58027 -38.38175 1.000 58.47710 339 LEU B O 1
ATOM 12900 N N . LYS B 1 340 ? -26.09419 -48.51753 -38.27287 1.000 60.45060 340 LYS B N 1
ATOM 12901 C CA . LYS B 1 340 ? -25.95436 -49.88893 -38.73683 1.000 59.23959 340 LYS B CA 1
ATOM 12902 C C . LYS B 1 340 ? -26.66479 -50.84440 -37.78593 1.000 62.98274 340 LYS B C 1
ATOM 12903 O O . LYS B 1 340 ? -26.59464 -50.69833 -36.56260 1.000 61.21624 340 LYS B O 1
ATOM 12922 N N . ASN B 1 341 ? -27.36358 -51.82337 -38.35945 1.000 61.75283 341 ASN B N 1
ATOM 12923 C CA . ASN B 1 341 ? -28.05223 -52.87072 -37.61210 1.000 64.05724 341 ASN B CA 1
ATOM 12924 C C . ASN B 1 341 ? -29.20009 -52.33717 -36.76348 1.000 64.23642 341 ASN B C 1
ATOM 12925 O O . ASN B 1 341 ? -29.62971 -53.00539 -35.81761 1.000 64.54556 341 ASN B O 1
ATOM 12936 N N . ASN B 1 342 ? -29.71345 -51.14752 -37.07353 1.000 61.33125 342 ASN B N 1
ATOM 12937 C CA . ASN B 1 342 ? -30.84146 -50.55543 -36.35375 1.000 59.04925 342 ASN B CA 1
ATOM 12938 C C . ASN B 1 342 ? -31.87386 -50.05253 -37.35432 1.000 54.50669 342 ASN B C 1
ATOM 12939 O O . ASN B 1 342 ? -32.02181 -48.84241 -37.56319 1.000 48.87094 342 ASN B O 1
ATOM 12950 N N . PRO B 1 343 ? -32.60982 -50.96113 -37.99193 1.000 54.33413 343 PRO B N 1
ATOM 12951 C CA . PRO B 1 343 ? -33.66007 -50.53085 -38.92189 1.000 52.31688 343 PRO B CA 1
ATOM 12952 C C . PRO B 1 343 ? -34.64856 -49.58910 -38.25062 1.000 48.83190 343 PRO B C 1
ATOM 12953 O O . PRO B 1 343 ? -35.03917 -49.78587 -37.09838 1.000 49.32516 343 PRO B O 1
ATOM 12964 N N . PHE B 1 344 ? -35.04247 -48.55003 -38.98771 1.000 48.38097 344 PHE B N 1
ATOM 12965 C CA . PHE B 1 344 ? -36.05814 -47.58943 -38.56837 1.000 48.76720 344 PHE B CA 1
ATOM 12966 C C . PHE B 1 344 ? -35.60896 -46.72021 -37.40072 1.000 49.92656 344 PHE B C 1
ATOM 12967 O O . PHE B 1 344 ? -36.44645 -46.12464 -36.71505 1.000 49.22743 344 PHE B O 1
ATOM 12984 N N . ILE B 1 345 ? -34.30144 -46.62015 -37.15848 1.000 49.73138 345 ILE B N 1
ATOM 12985 C CA . ILE B 1 345 ? -33.82705 -45.72088 -36.11320 1.000 47.14921 345 ILE B CA 1
ATOM 12986 C C . ILE B 1 345 ? -33.87920 -44.27222 -36.58952 1.000 47.61010 345 ILE B C 1
ATOM 12987 O O . ILE B 1 345 ? -34.02521 -43.35341 -35.77552 1.000 47.33312 345 ILE B O 1
ATOM 13003 N N . LEU B 1 346 ? -33.75824 -44.04085 -37.89560 1.000 48.95624 346 LEU B N 1
ATOM 13004 C CA . LEU B 1 346 ? -34.01771 -42.73193 -38.48263 1.000 46.88590 346 LEU B CA 1
ATOM 13005 C C . LEU B 1 346 ? -35.49694 -42.64742 -38.83598 1.000 44.61895 346 LEU B C 1
ATOM 13006 O O . LEU B 1 346 ? -35.99202 -43.43776 -39.64680 1.000 48.61245 346 LEU B O 1
ATOM 13022 N N . THR B 1 347 ? -36.19690 -41.69582 -38.23202 1.000 46.80810 347 THR B N 1
ATOM 13023 C CA . THR B 1 347 ? -37.63346 -41.55372 -38.40760 1.000 45.22917 347 THR B CA 1
ATOM 13024 C C . THR B 1 347 ? -37.94994 -40.40916 -39.36150 1.000 43.17803 347 THR B C 1
ATOM 13025 O O . THR B 1 347 ? -37.11320 -39.54867 -39.64224 1.000 42.82392 347 THR B O 1
ATOM 13036 N N . THR B 1 348 ? -39.18376 -40.41569 -39.86904 1.000 44.63825 348 THR B N 1
ATOM 13037 C CA . THR B 1 348 ? -39.65673 -39.27133 -40.63705 1.000 43.59221 348 THR B CA 1
ATOM 13038 C C . THR B 1 348 ? -39.71711 -38.02377 -39.76787 1.000 42.56136 348 THR B C 1
ATOM 13039 O O . THR B 1 348 ? -39.59712 -36.90366 -40.27759 1.000 40.20243 348 THR B O 1
ATOM 13050 N N . GLU B 1 349 ? -39.90013 -38.19583 -38.45628 1.000 44.43058 349 GLU B N 1
ATOM 13051 C CA . GLU B 1 349 ? -39.80926 -37.05902 -37.54708 1.000 46.56734 349 GLU B CA 1
ATOM 13052 C C . GLU B 1 349 ? -38.40980 -36.45769 -37.57875 1.000 43.77895 349 GLU B C 1
ATOM 13053 O O . GLU B 1 349 ? -38.24869 -35.23338 -37.51751 1.000 45.74416 349 GLU B O 1
ATOM 13065 N N . THR B 1 350 ? -37.38327 -37.30715 -37.68173 1.000 41.70810 350 THR B N 1
ATOM 13066 C CA . THR B 1 350 ? -36.02299 -36.80942 -37.86252 1.000 43.64330 350 THR B CA 1
ATOM 13067 C C . THR B 1 350 ? -35.90510 -36.00508 -39.15137 1.000 41.34551 350 THR B C 1
ATOM 13068 O O . THR B 1 350 ? -35.29031 -34.93163 -39.17143 1.000 39.91338 350 THR B O 1
ATOM 13079 N N . LEU B 1 351 ? -36.47823 -36.51855 -40.24261 1.000 36.55467 351 LEU B N 1
ATOM 13080 C CA . LEU B 1 351 ? -36.40787 -35.82078 -41.52146 1.000 39.98267 351 LEU B CA 1
ATOM 13081 C C . LEU B 1 351 ? -37.14425 -34.48833 -41.48045 1.000 40.77519 351 LEU B C 1
ATOM 13082 O O . LEU B 1 351 ? -36.73999 -33.53741 -42.15903 1.000 39.86491 351 LEU B O 1
ATOM 13098 N N . SER B 1 352 ? -38.22626 -34.39790 -40.70102 1.000 41.17910 352 SER B N 1
ATOM 13099 C CA . SER B 1 352 ? -39.00109 -33.16108 -40.66362 1.000 41.93312 352 SER B CA 1
ATOM 13100 C C . SER B 1 352 ? -38.17408 -31.99954 -40.12665 1.000 42.32604 352 SER B C 1
ATOM 13101 O O . SER B 1 352 ? -38.44630 -30.84011 -40.45808 1.000 45.51839 352 SER B O 1
ATOM 13109 N N . HIS B 1 353 ? -37.15975 -32.28524 -39.30923 1.000 43.58294 353 HIS B N 1
ATOM 13110 C CA . HIS B 1 353 ? -36.25544 -31.24992 -38.82467 1.000 45.60974 353 HIS B CA 1
ATOM 13111 C C . HIS B 1 353 ? -35.17511 -30.88822 -39.83644 1.000 44.49091 353 HIS B C 1
ATOM 13112 O O . HIS B 1 353 ? -34.44365 -29.91705 -39.61519 1.000 47.69452 353 HIS B O 1
ATOM 13126 N N . ILE B 1 354 ? -35.05138 -31.64627 -40.92555 1.000 43.55954 354 ILE B N 1
ATOM 13127 C CA . ILE B 1 354 ? -34.01645 -31.42282 -41.92936 1.000 43.31078 354 ILE B CA 1
ATOM 13128 C C . ILE B 1 354 ? -34.61307 -30.71191 -43.13819 1.000 42.25672 354 ILE B C 1
ATOM 13129 O O . ILE B 1 354 ? -33.94373 -29.90058 -43.78753 1.000 40.40596 354 ILE B O 1
ATOM 13145 N N . GLU B 1 355 ? -35.87879 -31.01539 -43.44038 1.000 40.35689 355 GLU B N 1
ATOM 13146 C CA . GLU B 1 355 ? -36.49577 -30.57416 -44.69002 1.000 39.41226 355 GLU B CA 1
ATOM 13147 C C . GLU B 1 355 ? -36.29794 -29.07976 -44.92865 1.000 40.63299 355 GLU B C 1
ATOM 13148 O O . GLU B 1 355 ? -35.84623 -28.66794 -46.00360 1.000 37.72029 355 GLU B O 1
ATOM 13160 N N . ILE B 1 356 ? -36.64430 -28.25043 -43.94556 1.000 43.07453 356 ILE B N 1
ATOM 13161 C CA . ILE B 1 356 ? -36.55772 -26.80142 -44.09090 1.000 43.59604 356 ILE B CA 1
ATOM 13162 C C . ILE B 1 356 ? -35.50517 -26.20551 -43.15825 1.000 43.50230 356 ILE B C 1
ATOM 13163 O O . ILE B 1 356 ? -35.55687 -25.01752 -42.85059 1.000 46.67125 356 ILE B O 1
ATOM 13179 N N . ASP B 1 357 ? -34.54577 -27.00668 -42.70639 1.000 48.27569 357 ASP B N 1
ATOM 13180 C CA . ASP B 1 357 ? -33.40324 -26.44430 -42.00369 1.000 46.55526 357 ASP B CA 1
ATOM 13181 C C . ASP B 1 357 ? -32.63740 -25.51763 -42.94020 1.000 47.19967 357 ASP B C 1
ATOM 13182 O O . ASP B 1 357 ? -32.63952 -25.69234 -44.16203 1.000 48.17963 357 ASP B O 1
ATOM 13191 N N . THR B 1 358 ? -31.98733 -24.51425 -42.36071 1.000 50.82239 358 THR B N 1
ATOM 13192 C CA . THR B 1 358 ? -31.34973 -23.45495 -43.12831 1.000 59.80409 358 THR B CA 1
ATOM 13193 C C . THR B 1 358 ? -29.84470 -23.47429 -42.90843 1.000 62.48908 358 THR B C 1
ATOM 13194 O O . THR B 1 358 ? -29.36793 -23.76998 -41.80785 1.000 60.72337 358 THR B O 1
ATOM 13205 N N . VAL B 1 359 ? -29.10124 -23.15805 -43.97138 1.000 63.25465 359 VAL B N 1
ATOM 13206 C CA . VAL B 1 359 ? -27.65214 -23.06082 -43.86610 1.000 67.22190 359 VAL B CA 1
ATOM 13207 C C . VAL B 1 359 ? -27.23204 -21.81980 -43.09345 1.000 72.74148 359 VAL B C 1
ATOM 13208 O O . VAL B 1 359 ? -26.11993 -21.77586 -42.55537 1.000 73.05027 359 VAL B O 1
ATOM 13221 N N . GLU B 1 360 ? -28.09604 -20.80414 -43.02400 1.000 79.27737 360 GLU B N 1
ATOM 13222 C CA . GLU B 1 360 ? -27.77547 -19.61361 -42.24460 1.000 86.90151 360 GLU B CA 1
ATOM 13223 C C . GLU B 1 360 ? -27.45827 -19.96705 -40.79809 1.000 85.61356 360 GLU B C 1
ATOM 13224 O O . GLU B 1 360 ? -26.68945 -19.25801 -40.13857 1.000 90.43360 360 GLU B O 1
ATOM 13236 N N . ASN B 1 361 ? -28.03592 -21.05553 -40.29042 1.000 81.03450 361 ASN B N 1
ATOM 13237 C CA . ASN B 1 361 ? -27.73388 -21.56649 -38.96167 1.000 82.58975 361 ASN B CA 1
ATOM 13238 C C . ASN B 1 361 ? -26.78875 -22.76171 -39.00985 1.000 78.35801 361 ASN B C 1
ATOM 13239 O O . ASN B 1 361 ? -26.71272 -23.52398 -38.04054 1.000 78.04016 361 ASN B O 1
ATOM 13250 N N . ASP B 1 362 ? -26.06243 -22.93434 -40.11678 1.000 74.37568 362 ASP B N 1
ATOM 13251 C CA . ASP B 1 362 ? -25.16386 -24.07373 -40.30345 1.000 70.28066 362 ASP B CA 1
ATOM 13252 C C . ASP B 1 362 ? -25.89497 -25.40296 -40.13172 1.000 63.70103 362 ASP B C 1
ATOM 13253 O O . ASP B 1 362 ? -25.30187 -26.40044 -39.71298 1.000 58.51664 362 ASP B O 1
ATOM 13262 N N . LEU B 1 363 ? -27.18681 -25.42606 -40.45782 1.000 58.29424 363 LEU B N 1
ATOM 13263 C CA . LEU B 1 363 ? -27.99068 -26.64437 -40.39652 1.000 56.45411 363 LEU B CA 1
ATOM 13264 C C . LEU B 1 363 ? -27.88303 -27.29922 -39.02085 1.000 56.76769 363 LEU B C 1
ATOM 13265 O O . LEU B 1 363 ? -27.62668 -28.49781 -38.88880 1.000 56.43061 363 LEU B O 1
ATOM 13281 N N . GLN B 1 364 ? -28.09248 -26.48967 -37.98029 1.000 60.70581 364 GLN B N 1
ATOM 13282 C CA . GLN B 1 364 ? -27.94065 -26.98721 -36.61623 1.000 63.53906 364 GLN B CA 1
ATOM 13283 C C . GLN B 1 364 ? -29.06070 -27.95115 -36.24528 1.000 60.00824 364 GLN B C 1
ATOM 13284 O O . GLN B 1 364 ? -28.83262 -28.91882 -35.51034 1.000 58.33112 364 GLN B O 1
ATOM 13298 N N . ASP B 1 365 ? -30.27870 -27.70249 -36.73346 1.000 57.57042 365 ASP B N 1
ATOM 13299 C CA . ASP B 1 365 ? -31.37631 -28.62452 -36.46155 1.000 55.00952 365 ASP B CA 1
ATOM 13300 C C . ASP B 1 365 ? -31.08368 -30.00073 -37.04318 1.000 54.49755 365 ASP B C 1
ATOM 13301 O O . ASP B 1 365 ? -31.33258 -31.02432 -36.39542 1.000 52.83718 365 ASP B O 1
ATOM 13310 N N . THR B 1 366 ? -30.53986 -30.04414 -38.26138 1.000 53.61161 366 THR B N 1
ATOM 13311 C CA . THR B 1 366 ? -30.13921 -31.31894 -38.84574 1.000 54.25922 366 THR B CA 1
ATOM 13312 C C . THR B 1 366 ? -29.08704 -32.01100 -37.98719 1.000 55.46680 366 THR B C 1
ATOM 13313 O O . THR B 1 366 ? -29.16717 -33.22196 -37.74920 1.000 51.81834 366 THR B O 1
ATOM 13324 N N . ARG B 1 367 ? -28.09549 -31.25795 -37.50651 1.000 55.35862 367 ARG B N 1
ATOM 13325 C CA . ARG B 1 367 ? -27.06128 -31.85001 -36.66387 1.000 58.22379 367 ARG B CA 1
ATOM 13326 C C . ARG B 1 367 ? -27.66461 -32.43705 -35.39451 1.000 59.12826 367 ARG B C 1
ATOM 13327 O O . ARG B 1 367 ? -27.38206 -33.58424 -35.02932 1.000 58.82968 367 ARG B O 1
ATOM 13348 N N . ASP B 1 368 ? -28.49861 -31.65579 -34.70418 1.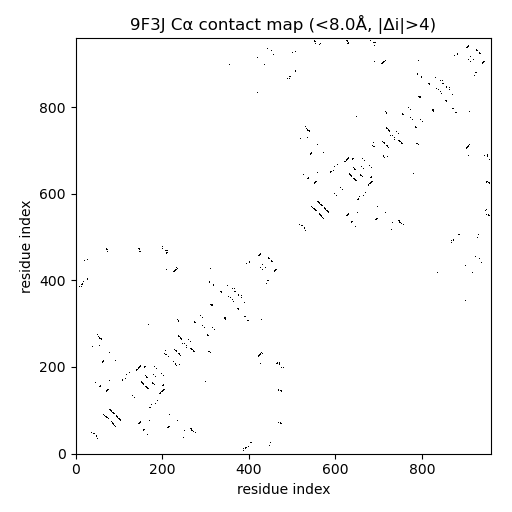000 58.49898 368 ASP B N 1
ATOM 13349 C CA . ASP B 1 368 ? -29.09891 -32.12701 -33.46084 1.000 56.36299 368 ASP B CA 1
ATOM 13350 C C . ASP B 1 368 ? -30.00299 -33.32804 -33.70563 1.000 55.38764 368 ASP B C 1
ATOM 13351 O O . ASP B 1 368 ? -30.00832 -34.28099 -32.91779 1.000 55.55731 368 ASP B O 1
ATOM 13360 N N . ALA B 1 369 ? -30.78429 -33.29816 -34.78780 1.000 54.23885 369 ALA B N 1
ATOM 13361 C CA . ALA B 1 369 ? -31.68536 -34.40999 -35.07127 1.000 51.13553 369 ALA B CA 1
ATOM 13362 C C . ALA B 1 369 ? -30.90967 -35.69585 -35.33078 1.000 52.47215 369 ALA B C 1
ATOM 13363 O O . ALA B 1 369 ? -31.29944 -36.77081 -34.85868 1.000 51.56189 369 ALA B O 1
ATOM 13370 N N . LEU B 1 370 ? -29.79939 -35.60497 -36.06815 1.000 48.28024 370 LEU B N 1
ATOM 13371 C CA . LEU B 1 370 ? -29.01493 -36.79902 -36.36683 1.000 51.17792 370 LEU B CA 1
ATOM 13372 C C . LEU B 1 370 ? -28.28103 -37.29835 -35.12878 1.000 55.40228 370 LEU B C 1
ATOM 13373 O O . LEU B 1 370 ? -28.12103 -38.51019 -34.94150 1.000 53.23793 370 LEU B O 1
ATOM 13389 N N . LEU B 1 371 ? -27.82102 -36.38072 -34.27586 1.000 53.33804 371 LEU B N 1
ATOM 13390 C CA . LEU B 1 371 ? -27.21290 -36.78985 -33.01450 1.000 57.50530 371 LEU B CA 1
ATOM 13391 C C . LEU B 1 371 ? -28.24622 -37.41381 -32.08570 1.000 56.65060 371 LEU B C 1
ATOM 13392 O O . LEU B 1 371 ? -27.98216 -38.44321 -31.45355 1.000 57.37704 371 LEU B O 1
ATOM 13408 N N . LYS B 1 372 ? -29.42994 -36.80473 -31.99243 1.000 53.72341 372 LYS B N 1
ATOM 13409 C CA . LYS B 1 372 ? -30.47183 -37.33432 -31.12004 1.000 54.70258 372 LYS B CA 1
ATOM 13410 C C . LYS B 1 372 ? -30.97363 -38.69228 -31.59420 1.000 55.48621 372 LYS B C 1
ATOM 13411 O O . LYS B 1 372 ? -31.32471 -39.54282 -30.76904 1.000 62.88096 372 LYS B O 1
ATOM 13430 N N . ALA B 1 373 ? -31.01541 -38.91681 -32.90790 1.000 52.47717 373 ALA B N 1
ATOM 13431 C CA . ALA B 1 373 ? -31.61444 -40.13888 -33.43257 1.000 53.94971 373 ALA B CA 1
ATOM 13432 C C . ALA B 1 373 ? -30.65213 -41.31939 -33.35932 1.000 57.59713 373 ALA B C 1
ATOM 13433 O O . ALA B 1 373 ? -31.02867 -42.40402 -32.90173 1.000 58.54943 373 ALA B O 1
ATOM 13440 N N . ALA B 1 374 ? -29.40050 -41.13270 -33.81034 1.000 58.58628 374 ALA B N 1
ATOM 13441 C CA . ALA B 1 374 ? -28.47632 -42.25904 -33.91044 1.000 59.23739 374 ALA B CA 1
ATOM 13442 C C . ALA B 1 374 ? -27.03208 -41.86349 -33.61806 1.000 59.67637 374 ALA B C 1
ATOM 13443 O O . ALA B 1 374 ? -26.10489 -42.53596 -34.08315 1.000 60.79974 374 ALA B O 1
ATOM 13450 N N . ASP B 1 375 ? -26.81914 -40.79589 -32.85095 1.000 59.35888 375 ASP B N 1
ATOM 13451 C CA . ASP B 1 375 ? -25.47590 -40.37589 -32.45208 1.000 61.06414 375 ASP B CA 1
ATOM 13452 C C . ASP B 1 375 ? -24.55284 -40.26183 -33.66279 1.000 60.41674 375 ASP B C 1
ATOM 13453 O O . ASP B 1 375 ? -23.42574 -40.76003 -33.66745 1.000 62.00416 375 ASP B O 1
ATOM 13462 N N . LEU B 1 376 ? -25.04377 -39.59593 -34.70348 1.000 60.23494 376 LEU B N 1
ATOM 13463 C CA . LEU B 1 376 ? -24.29570 -39.41250 -35.94529 1.000 58.91698 376 LEU B CA 1
ATOM 13464 C C . LEU B 1 376 ? -23.74143 -37.99340 -35.96702 1.000 59.38093 376 LEU B C 1
ATOM 13465 O O . LEU B 1 376 ? -24.46938 -37.03419 -36.23492 1.000 57.84354 376 LEU B O 1
ATOM 13481 N N . GLU B 1 377 ? -22.44885 -37.86227 -35.68475 1.000 59.72286 377 GLU B N 1
ATOM 13482 C CA . GLU B 1 377 ? -21.78213 -36.58365 -35.86460 1.000 61.79040 377 GLU B CA 1
ATOM 13483 C C . GLU B 1 377 ? -21.66473 -36.27243 -37.35066 1.000 55.46754 377 GLU B C 1
ATOM 13484 O O . GLU B 1 377 ? -21.49034 -37.16509 -38.18414 1.000 56.45562 377 GLU B O 1
ATOM 13496 N N . THR B 1 378 ? -21.76554 -34.98940 -37.68141 1.000 54.77941 378 THR B N 1
ATOM 13497 C CA . THR B 1 378 ? -21.75350 -34.55882 -39.06929 1.000 54.09822 378 THR B CA 1
ATOM 13498 C C . THR B 1 378 ? -20.99914 -33.24640 -39.18907 1.000 50.34339 378 THR B C 1
ATOM 13499 O O . THR B 1 378 ? -20.94703 -32.44995 -38.24803 1.000 55.09824 378 THR B O 1
ATOM 13510 N N . THR B 1 379 ? -20.41127 -33.03577 -40.35803 1.000 50.24985 379 THR B N 1
ATOM 13511 C CA . THR B 1 379 ? -19.87886 -31.73667 -40.72537 1.000 55.92764 379 THR B CA 1
ATOM 13512 C C . THR B 1 379 ? -20.95169 -30.94202 -41.45940 1.000 55.61768 379 THR B C 1
ATOM 13513 O O . THR B 1 379 ? -21.95710 -31.48859 -41.91982 1.000 52.33752 379 THR B O 1
ATOM 13524 N N . PHE B 1 380 ? -20.73093 -29.63102 -41.56035 1.000 56.99339 380 PHE B N 1
ATOM 13525 C CA . PHE B 1 380 ? -21.67629 -28.79561 -42.29070 1.000 55.73402 380 PHE B CA 1
ATOM 13526 C C . PHE B 1 380 ? -21.84603 -29.28460 -43.72223 1.000 55.93874 380 PHE B C 1
ATOM 13527 O O . PHE B 1 380 ? -22.97124 -29.37734 -44.22614 1.000 52.07704 380 PHE B O 1
ATOM 13544 N N . GLU B 1 381 ? -20.73773 -29.60854 -44.39178 1.000 57.00179 381 GLU B N 1
ATOM 13545 C CA . GLU B 1 381 ? -20.81956 -30.05725 -45.77725 1.000 59.09837 381 GLU B CA 1
ATOM 13546 C C . GLU B 1 381 ? -21.61235 -31.35307 -45.88803 1.000 52.98185 381 GLU B C 1
ATOM 13547 O O . GLU B 1 381 ? -22.39231 -31.53296 -46.83014 1.000 50.28812 381 GLU B O 1
ATOM 13559 N N . GLU B 1 382 ? -21.41993 -32.27353 -44.94050 1.000 52.02304 382 GLU B N 1
ATOM 13560 C CA . GLU B 1 382 ? -22.19127 -33.51166 -44.95461 1.000 48.07634 382 GLU B CA 1
ATOM 13561 C C . GLU B 1 382 ? -23.67595 -33.23405 -44.75257 1.000 50.09314 382 GLU B C 1
ATOM 13562 O O . GLU B 1 382 ? -24.52702 -33.87289 -45.38353 1.000 47.70168 382 GLU B O 1
ATOM 13574 N N . ARG B 1 383 ? -24.00776 -32.27308 -43.88667 1.000 50.77404 383 ARG B N 1
ATOM 13575 C CA . ARG B 1 383 ? -25.41113 -31.95037 -43.65039 1.000 48.80236 383 ARG B CA 1
ATOM 13576 C C . ARG B 1 383 ? -26.05752 -31.32109 -44.87832 1.000 46.11457 383 ARG B C 1
ATOM 13577 O O . ARG B 1 383 ? -27.24295 -31.55444 -45.14031 1.000 38.24885 383 ARG B O 1
ATOM 13598 N N . VAL B 1 384 ? -25.30425 -30.52786 -45.64145 1.000 46.01784 384 VAL B N 1
ATOM 13599 C CA . VAL B 1 384 ? -25.84949 -29.95526 -46.86829 1.000 42.85737 384 VAL B CA 1
ATOM 13600 C C . VAL B 1 384 ? -26.29561 -31.06213 -47.81328 1.000 45.27289 384 VAL B C 1
ATOM 13601 O O . VAL B 1 384 ? -27.35370 -30.97029 -48.44823 1.000 42.99488 384 VAL B O 1
ATOM 13614 N N . LEU B 1 385 ? -25.50264 -32.12981 -47.91482 1.000 45.99449 385 LEU B N 1
ATOM 13615 C CA . LEU B 1 385 ? -25.84077 -33.22367 -48.81789 1.000 43.88169 385 LEU B CA 1
ATOM 13616 C C . LEU B 1 385 ? -26.94160 -34.10343 -48.23962 1.000 39.28073 385 LEU B C 1
ATOM 13617 O O . LEU B 1 385 ? -27.81385 -34.57541 -48.97663 1.000 36.76302 385 LEU B O 1
ATOM 13633 N N . ILE B 1 386 ? -26.91925 -34.33183 -46.92542 1.000 40.06422 386 ILE B N 1
ATOM 13634 C CA . ILE B 1 386 ? -27.99272 -35.08793 -46.28906 1.000 38.08060 386 ILE B CA 1
ATOM 13635 C C . ILE B 1 386 ? -29.32874 -34.38729 -46.50470 1.000 38.40553 386 ILE B C 1
ATOM 13636 O O . ILE B 1 386 ? -30.36106 -35.03642 -46.71355 1.000 35.70135 386 ILE B O 1
ATOM 13652 N N . GLN B 1 387 ? -29.33212 -33.05233 -46.46303 1.000 36.67820 387 GLN B N 1
ATOM 13653 C CA . GLN B 1 387 ? -30.56454 -32.31546 -46.72367 1.000 40.15018 387 GLN B CA 1
ATOM 13654 C C . GLN B 1 387 ? -31.06826 -32.57394 -48.13753 1.000 35.11256 387 GLN B C 1
ATOM 13655 O O . GLN B 1 387 ? -32.26911 -32.77990 -48.34763 1.000 35.52757 387 GLN B O 1
ATOM 13669 N N . LYS B 1 388 ? -30.16518 -32.56797 -49.12153 1.000 34.88188 388 LYS B N 1
ATOM 13670 C CA . LYS B 1 388 ? -30.56561 -32.89075 -50.48753 1.000 38.56673 388 LYS B CA 1
ATOM 13671 C C . LYS B 1 388 ? -31.22229 -34.26262 -50.55771 1.000 34.64780 388 LYS B C 1
ATOM 13672 O O . LYS B 1 388 ? -32.24864 -34.43585 -51.22471 1.000 37.28583 388 LYS B O 1
ATOM 13691 N N . LEU B 1 389 ? -30.64096 -35.25139 -49.87794 1.000 35.71791 389 LEU B N 1
ATOM 13692 C CA . LEU B 1 389 ? -31.20445 -36.59711 -49.89198 1.000 34.08571 389 LEU B CA 1
ATOM 13693 C C . LEU B 1 389 ? -32.60012 -36.61118 -49.28015 1.000 35.98106 389 LEU B C 1
ATOM 13694 O O . LEU B 1 389 ? -33.52946 -37.21080 -49.83323 1.000 34.98625 389 LEU B O 1
ATOM 13710 N N . VAL B 1 390 ? -32.76136 -35.95913 -48.12741 1.000 34.15614 390 VAL B N 1
ATOM 13711 C CA . VAL B 1 390 ? -34.06513 -35.90466 -47.47051 1.000 36.86163 390 VAL B CA 1
ATOM 13712 C C . VAL B 1 390 ? -35.10316 -35.28855 -48.40326 1.000 35.47549 390 VAL B C 1
ATOM 13713 O O . VAL B 1 390 ? -36.21246 -35.81079 -48.56254 1.000 31.64306 390 VAL B O 1
ATOM 13726 N N . ARG B 1 391 ? -34.75069 -34.17353 -49.04496 1.000 34.92021 391 ARG B N 1
ATOM 13727 C CA . ARG B 1 391 ? -35.70440 -33.47653 -49.89876 1.000 36.23049 391 ARG B CA 1
ATOM 13728 C C . ARG B 1 391 ? -36.08503 -34.30154 -51.11977 1.000 36.36382 391 ARG B C 1
ATOM 13729 O O . ARG B 1 391 ? -37.23115 -34.23144 -51.57855 1.000 31.85865 391 ARG B O 1
ATOM 13750 N N . ALA B 1 392 ? -35.15082 -35.08696 -51.65751 1.000 34.84424 392 ALA B N 1
ATOM 13751 C CA . ALA B 1 392 ? -35.49432 -35.96209 -52.77125 1.000 36.41578 392 ALA B CA 1
ATOM 13752 C C . ALA B 1 392 ? -36.42733 -37.07922 -52.31831 1.000 33.45707 392 ALA B C 1
ATOM 13753 O O . ALA B 1 392 ? -37.36839 -37.43897 -53.03497 1.000 33.93222 392 ALA B O 1
ATOM 13760 N N . ILE B 1 393 ? -36.19704 -37.62154 -51.12043 1.000 33.91538 393 ILE B N 1
ATOM 13761 C CA . ILE B 1 393 ? -37.05952 -38.67993 -50.59737 1.000 34.51784 393 ILE B CA 1
ATOM 13762 C C . ILE B 1 393 ? -38.47460 -38.15303 -50.38777 1.000 35.12024 393 ILE B C 1
ATOM 13763 O O . ILE B 1 393 ? -39.46115 -38.79601 -50.76779 1.000 30.97465 393 ILE B O 1
ATOM 13779 N N . SER B 1 394 ? -38.59386 -36.98106 -49.75813 1.000 30.98603 394 SER B N 1
ATOM 13780 C CA . SER B 1 394 ? -39.91230 -36.44703 -49.42944 1.000 33.15842 394 SER B CA 1
ATOM 13781 C C . SER B 1 394 ? -40.65638 -35.98527 -50.67714 1.000 32.61227 394 SER B C 1
ATOM 13782 O O . SER B 1 394 ? -41.87745 -36.15617 -50.77314 1.000 33.51013 394 SER B O 1
ATOM 13790 N N . ARG B 1 395 ? -39.94461 -35.39517 -51.64216 1.000 31.19389 395 ARG B N 1
ATOM 13791 C CA . ARG B 1 395 ? -40.60440 -34.95554 -52.86801 1.000 33.05706 395 ARG B CA 1
ATOM 13792 C C . ARG B 1 395 ? -41.17406 -36.13817 -53.63993 1.000 34.41030 395 ARG B C 1
ATOM 13793 O O . ARG B 1 395 ? -42.30152 -36.07337 -54.14542 1.000 31.00841 395 ARG B O 1
ATOM 13814 N N . ARG B 1 396 ? -40.40940 -37.22760 -53.75049 1.000 30.76978 396 ARG B N 1
ATOM 13815 C CA . ARG B 1 396 ? -40.93987 -38.41562 -54.41115 1.000 35.68736 396 ARG B CA 1
ATOM 13816 C C . ARG B 1 396 ? -42.16303 -38.93834 -53.67328 1.000 31.46664 396 ARG B C 1
ATOM 13817 O O . ARG B 1 396 ? -43.15772 -39.32387 -54.29762 1.000 31.13848 396 ARG B O 1
ATOM 13838 N N . ALA B 1 397 ? -42.10854 -38.95015 -52.33976 1.000 32.02137 397 ALA B N 1
ATOM 13839 C CA . ALA B 1 397 ? -43.24986 -39.40407 -51.55492 1.000 32.58910 397 ALA B CA 1
ATOM 13840 C C . ALA B 1 397 ? -44.47898 -38.54225 -51.82008 1.000 33.80613 397 ALA B C 1
ATOM 13841 O O . ALA B 1 397 ? -45.58883 -39.06330 -51.98084 1.000 30.38834 397 ALA B O 1
ATOM 13848 N N . ALA B 1 398 ? -44.30001 -37.21897 -51.87431 1.000 31.57743 398 ALA B N 1
ATOM 13849 C CA . ALA B 1 398 ? -45.43981 -36.32698 -52.06599 1.000 33.98125 398 ALA B CA 1
ATOM 13850 C C . ALA B 1 398 ? -45.96092 -36.39821 -53.49628 1.000 32.68670 398 ALA B C 1
ATOM 13851 O O . ALA B 1 398 ? -47.17345 -36.31958 -53.72567 1.000 32.58862 398 ALA B O 1
ATOM 13858 N N . PHE B 1 399 ? -45.06114 -36.54264 -54.47186 1.000 31.76476 399 PHE B N 1
ATOM 13859 C CA . PHE B 1 399 ? -45.49388 -36.67075 -55.85948 1.000 33.06045 399 PHE B CA 1
ATOM 13860 C C . PHE B 1 399 ? -46.26744 -37.96495 -56.07642 1.000 33.39116 399 PHE B C 1
ATOM 13861 O O . PHE B 1 399 ? -47.30209 -37.96941 -56.75400 1.000 33.05171 399 PHE B O 1
ATOM 13878 N N . LEU B 1 400 ? -45.78171 -39.07332 -55.51072 1.000 32.72364 400 LEU B N 1
ATOM 13879 C CA . LEU B 1 400 ? -46.52334 -40.32767 -55.58765 1.000 33.65259 400 LEU B CA 1
ATOM 13880 C C . LEU B 1 400 ? -47.84572 -40.24473 -54.83557 1.000 33.86266 400 LEU B C 1
ATOM 13881 O O . LEU B 1 400 ? -48.83619 -40.85456 -55.25340 1.000 32.25008 400 LEU B O 1
ATOM 13897 N N . ALA B 1 401 ? -47.87908 -39.50584 -53.72363 1.000 32.15145 401 ALA B N 1
ATOM 13898 C CA . ALA B 1 401 ? -49.10026 -39.40754 -52.93130 1.000 33.37176 401 ALA B CA 1
ATOM 13899 C C . ALA B 1 401 ? -50.24215 -38.79234 -53.72778 1.000 34.41808 401 ALA B C 1
ATOM 13900 O O . ALA B 1 401 ? -51.41369 -39.07628 -53.45333 1.000 34.00331 401 ALA B O 1
ATOM 13907 N N . ALA B 1 402 ? -49.92664 -37.95222 -54.71265 1.000 35.07027 402 ALA B N 1
ATOM 13908 C CA . ALA B 1 402 ? -50.95944 -37.31854 -55.51895 1.000 33.97468 402 ALA B CA 1
ATOM 13909 C C . ALA B 1 402 ? -51.56843 -38.26751 -56.54105 1.000 36.26875 402 ALA B C 1
ATOM 13910 O O . ALA B 1 402 ? -52.69475 -38.02955 -56.99233 1.000 32.27226 402 ALA B O 1
ATOM 13917 N N . VAL B 1 403 ? -50.85548 -39.33584 -56.90884 1.000 33.71865 403 VAL B N 1
ATOM 13918 C CA . VAL B 1 403 ? -51.32882 -40.20960 -57.98381 1.000 34.14386 403 VAL B CA 1
ATOM 13919 C C . VAL B 1 403 ? -52.67308 -40.84252 -57.64740 1.000 35.58505 403 VAL B C 1
ATOM 13920 O O . VAL B 1 403 ? -53.61196 -40.70955 -58.45002 1.000 34.74340 403 VAL B O 1
ATOM 13933 N N . PRO B 1 404 ? -52.84257 -41.53543 -56.51849 1.000 35.36065 404 PRO B N 1
ATOM 13934 C CA . PRO B 1 404 ? -54.15090 -42.15132 -56.24242 1.000 34.73634 404 PRO B CA 1
ATOM 13935 C C . PRO B 1 404 ? -55.28929 -41.15194 -56.21857 1.000 34.14474 404 PRO B C 1
ATOM 13936 O O . PRO B 1 404 ? -56.40557 -41.48138 -56.63817 1.000 32.49937 404 PRO B O 1
ATOM 13947 N N . ILE B 1 405 ? -55.03886 -39.93349 -55.74175 1.000 34.25981 405 ILE B N 1
ATOM 13948 C CA . ILE B 1 405 ? -56.09869 -38.93494 -55.66028 1.000 34.75850 405 ILE B CA 1
ATOM 13949 C C . ILE B 1 405 ? -56.51692 -38.49051 -57.05643 1.000 35.74990 405 ILE B C 1
ATOM 13950 O O . ILE B 1 405 ? -57.70762 -38.46522 -57.38569 1.000 35.09652 405 ILE B O 1
ATOM 13966 N N . ALA B 1 406 ? -55.54488 -38.13544 -57.89955 1.000 34.16486 406 ALA B N 1
ATOM 13967 C CA . ALA B 1 406 ? -55.86687 -37.75270 -59.27015 1.000 35.84351 406 ALA B CA 1
ATOM 13968 C C . ALA B 1 406 ? -56.60099 -38.87375 -59.99289 1.000 36.49685 406 ALA B C 1
ATOM 13969 O O . ALA B 1 406 ? -57.58689 -38.62888 -60.69876 1.000 37.58972 406 ALA B O 1
ATOM 13976 N N . ALA B 1 407 ? -56.13897 -40.11319 -59.82155 1.000 35.46897 407 ALA B N 1
ATOM 13977 C CA . ALA B 1 407 ? -56.77266 -41.24117 -60.49499 1.000 37.98684 407 ALA B CA 1
ATOM 13978 C C . ALA B 1 407 ? -58.23198 -41.37459 -60.07921 1.000 37.16215 407 ALA B C 1
ATOM 13979 O O . ALA B 1 407 ? -59.11924 -41.53569 -60.92510 1.000 36.30565 407 ALA B O 1
ATOM 13986 N N . ILE B 1 408 ? -58.50131 -41.30517 -58.77406 1.000 34.72184 408 ILE B N 1
ATOM 13987 C CA . ILE B 1 408 ? -59.87574 -41.42644 -58.29876 1.000 37.58449 408 ILE B CA 1
ATOM 13988 C C . ILE B 1 408 ? -60.73608 -40.30700 -58.86894 1.000 37.22519 408 ILE B C 1
ATOM 13989 O O . ILE B 1 408 ? -61.86329 -40.53934 -59.32377 1.000 38.29707 408 ILE B O 1
ATOM 14005 N N . LEU B 1 409 ? -60.22419 -39.07444 -58.84842 1.000 37.79820 409 LEU B N 1
ATOM 14006 C CA . LEU B 1 409 ? -61.00259 -37.94845 -59.35202 1.000 37.56097 409 LEU B CA 1
ATOM 14007 C C . LEU B 1 409 ? -61.31382 -38.11653 -60.83333 1.000 37.02235 409 LEU B C 1
ATOM 14008 O O . LEU B 1 409 ? -62.40696 -37.76292 -61.29015 1.000 37.32890 409 LEU B O 1
ATOM 14024 N N . ILE B 1 410 ? -60.36704 -38.66269 -61.59849 1.000 35.79678 410 ILE B N 1
ATOM 14025 C CA . ILE B 1 410 ? -60.57394 -38.82938 -63.03369 1.000 35.99342 410 ILE B CA 1
ATOM 14026 C C . ILE B 1 410 ? -61.55502 -39.96366 -63.30054 1.000 39.47495 410 ILE B C 1
ATOM 14027 O O . ILE B 1 410 ? -62.48799 -39.82515 -64.10135 1.000 38.39350 410 ILE B O 1
ATOM 14043 N N . LYS B 1 411 ? -61.36076 -41.10214 -62.63007 1.000 38.46059 411 LYS B N 1
ATOM 14044 C CA . LYS B 1 411 ? -62.22199 -42.25551 -62.86730 1.000 39.84294 411 LYS B CA 1
ATOM 14045 C C . LYS B 1 411 ? -63.67770 -41.93194 -62.55543 1.000 40.30571 411 LYS B C 1
ATOM 14046 O O . LYS B 1 411 ? -64.58078 -42.31007 -63.31064 1.000 41.31181 411 LYS B O 1
ATOM 14065 N N . THR B 1 412 ? -63.92707 -41.24057 -61.44711 1.000 41.61704 412 THR B N 1
ATOM 14066 C CA . THR B 1 412 ? -65.28449 -40.93695 -61.01490 1.000 40.80088 412 THR B CA 1
ATOM 14067 C C . THR B 1 412 ? -65.81240 -39.62828 -61.58563 1.000 40.98309 412 THR B C 1
ATOM 14068 O O . THR B 1 412 ? -66.93843 -39.23862 -61.25812 1.000 43.13359 412 THR B O 1
ATOM 14079 N N . ASN B 1 413 ? -65.03985 -38.94621 -62.42971 1.000 41.22683 413 ASN B N 1
ATOM 14080 C CA . ASN B 1 413 ? -65.46245 -37.66824 -62.99500 1.000 45.41259 413 ASN B CA 1
ATOM 14081 C C . ASN B 1 413 ? -65.88592 -36.71358 -61.87958 1.000 43.71675 413 ASN B C 1
ATOM 14082 O O . ASN B 1 413 ? -66.90115 -36.02073 -61.96832 1.000 49.13248 413 ASN B O 1
ATOM 14093 N N . ALA B 1 414 ? -65.08291 -36.68218 -60.81225 1.000 44.37940 414 ALA B N 1
ATOM 14094 C CA . ALA B 1 414 ? -65.45288 -35.95215 -59.60401 1.000 45.49814 414 ALA B CA 1
ATOM 14095 C C . ALA B 1 414 ? -65.40154 -34.44289 -59.80047 1.000 45.99547 414 ALA B C 1
ATOM 14096 O O . ALA B 1 414 ? -66.15062 -33.71120 -59.14396 1.000 47.93785 414 ALA B O 1
ATOM 14103 N N . LEU B 1 415 ? -64.53535 -33.95529 -60.68566 1.000 44.08270 415 LEU B N 1
ATOM 14104 C CA . LEU B 1 415 ? -64.42187 -32.51588 -60.88851 1.000 47.20025 415 LEU B CA 1
ATOM 14105 C C . LEU B 1 415 ? -65.59592 -31.93639 -61.66817 1.000 54.33331 415 LEU B C 1
ATOM 14106 O O . LEU B 1 415 ? -65.64980 -30.71540 -61.85466 1.000 54.59703 415 LEU B O 1
ATOM 14122 N N . ASN B 1 416 ? -66.53115 -32.77159 -62.11592 1.000 56.44160 416 ASN B N 1
ATOM 14123 C CA . ASN B 1 416 ? -67.76796 -32.30936 -62.74217 1.000 64.55528 416 ASN B CA 1
ATOM 14124 C C . ASN B 1 416 ? -68.78626 -32.06394 -61.63619 1.000 61.09119 416 ASN B C 1
ATOM 14125 O O . ASN B 1 416 ? -69.46213 -32.98919 -61.17928 1.000 61.09117 416 ASN B O 1
ATOM 14136 N N . GLN B 1 417 ? -68.89720 -30.80959 -61.20413 1.000 60.15269 417 GLN B N 1
ATOM 14137 C CA . GLN B 1 417 ? -69.78163 -30.45274 -60.10286 1.000 55.60429 417 GLN B CA 1
ATOM 14138 C C . GLN B 1 417 ? -70.57586 -29.21163 -60.48272 1.000 54.48494 417 GLN B C 1
ATOM 14139 O O . GLN B 1 417 ? -70.52728 -28.76886 -61.63492 1.000 55.97535 417 GLN B O 1
ATOM 14153 N N . SER B 1 418 ? -71.30818 -28.64373 -59.53059 1.000 54.48070 418 SER B N 1
ATOM 14154 C CA . SER B 1 418 ? -72.08545 -27.45126 -59.81286 1.000 47.32103 418 SER B CA 1
ATOM 14155 C C . SER B 1 418 ? -71.17782 -26.22206 -59.80837 1.000 49.47612 418 SER B C 1
ATOM 14156 O O . SER B 1 418 ? -69.98781 -26.29257 -59.48737 1.000 48.02698 418 SER B O 1
ATOM 14164 N N . TYR B 1 419 ? -71.75874 -25.08146 -60.17512 1.000 55.87103 419 TYR B N 1
ATOM 14165 C CA . TYR B 1 419 ? -70.99421 -23.84468 -60.27706 1.000 44.46687 419 TYR B CA 1
ATOM 14166 C C . TYR B 1 419 ? -70.28480 -23.54187 -58.96248 1.000 44.01757 419 TYR B C 1
ATOM 14167 O O . TYR B 1 419 ? -70.88641 -23.60972 -57.88650 1.000 43.14438 419 TYR B O 1
ATOM 14185 N N . HIS B 1 420 ? -68.98869 -23.23474 -59.05949 1.000 44.13104 420 HIS B N 1
ATOM 14186 C CA . HIS B 1 420 ? -68.15133 -22.86541 -57.92009 1.000 45.77657 420 HIS B CA 1
ATOM 14187 C C . HIS B 1 420 ? -67.83883 -24.04982 -57.01328 1.000 45.80925 420 HIS B C 1
ATOM 14188 O O . HIS B 1 420 ? -66.98245 -23.94049 -56.12996 1.000 48.00239 420 HIS B O 1
ATOM 14203 N N . CYS B 1 421 ? -68.51451 -25.17892 -57.20265 1.000 45.27021 421 CYS B N 1
ATOM 14204 C CA . CYS B 1 421 ? -68.31296 -26.31030 -56.31154 1.000 50.09974 421 CYS B CA 1
ATOM 14205 C C . CYS B 1 421 ? -66.99244 -26.99080 -56.63738 1.000 48.77967 421 CYS B C 1
ATOM 14206 O O . CYS B 1 421 ? -66.71815 -27.32417 -57.79438 1.000 53.29045 421 CYS B O 1
ATOM 14214 N N . GLN B 1 422 ? -66.18034 -27.19335 -55.61190 1.000 49.94659 422 GLN B N 1
ATOM 14215 C CA . GLN B 1 422 ? -64.91019 -27.88409 -55.72426 1.000 49.70223 422 GLN B CA 1
ATOM 14216 C C . GLN B 1 422 ? -65.02011 -29.21128 -54.99269 1.000 44.95387 422 GLN B C 1
ATOM 14217 O O . GLN B 1 422 ? -65.98087 -29.46716 -54.26196 1.000 42.99925 422 GLN B O 1
ATOM 14231 N N . VAL B 1 423 ? -64.02846 -30.06153 -55.19423 1.000 43.37231 423 VAL B N 1
ATOM 14232 C CA . VAL B 1 423 ? -63.98072 -31.34903 -54.51831 1.000 40.03554 423 VAL B CA 1
ATOM 14233 C C . VAL B 1 423 ? -63.03359 -31.21625 -53.34006 1.000 41.68855 423 VAL B C 1
ATOM 14234 O O . VAL B 1 423 ? -61.97374 -30.58437 -53.43987 1.000 44.42953 423 VAL B O 1
ATOM 14247 N N . GLU B 1 424 ? -63.42385 -31.80013 -52.21665 1.000 41.67617 424 GLU B N 1
ATOM 14248 C CA . GLU B 1 424 ? -62.63001 -31.78153 -51.00140 1.000 40.43029 424 GLU B CA 1
ATOM 14249 C C . GLU B 1 424 ? -62.05331 -33.16769 -50.77219 1.000 40.40898 424 GLU B C 1
ATOM 14250 O O . GLU B 1 424 ? -62.76317 -34.17070 -50.89973 1.000 41.08777 424 GLU B O 1
ATOM 14262 N N . VAL B 1 425 ? -60.76922 -33.21681 -50.45301 1.000 40.10554 425 VAL B N 1
ATOM 14263 C CA . VAL B 1 425 ? -60.07412 -34.45352 -50.13209 1.000 40.79531 425 VAL B CA 1
ATOM 14264 C C . VAL B 1 425 ? -59.68215 -34.34672 -48.66445 1.000 38.85968 425 VAL B C 1
ATOM 14265 O O . VAL B 1 425 ? -58.75192 -33.61521 -48.30795 1.000 40.83846 425 VAL B O 1
ATOM 14278 N N . GLY B 1 426 ? -60.41291 -35.05160 -47.80432 1.000 38.58712 426 GLY B N 1
ATOM 14279 C CA . GLY B 1 426 ? -60.12364 -35.02851 -46.38374 1.000 37.53284 426 GLY B CA 1
ATOM 14280 C C . GLY B 1 426 ? -58.85945 -35.80931 -46.08990 1.000 38.48538 426 GLY B C 1
ATOM 14281 O O . GLY B 1 426 ? -58.78580 -37.01463 -46.38305 1.000 37.11630 426 GLY B O 1
ATOM 14285 N N . CYS B 1 427 ? -57.85953 -35.14823 -45.51250 1.000 39.17078 427 CYS B N 1
ATOM 14286 C CA . CYS B 1 427 ? -56.55257 -35.74073 -45.26935 1.000 37.95162 427 CYS B CA 1
ATOM 14287 C C . CYS B 1 427 ? -56.25338 -35.75684 -43.77944 1.000 41.05552 427 CYS B C 1
ATOM 14288 O O . CYS B 1 427 ? -56.49193 -34.77081 -43.07582 1.000 41.71924 427 CYS B O 1
ATOM 14296 N N . ASP B 1 428 ? -55.73093 -36.88468 -43.30713 1.000 40.46660 428 ASP B N 1
ATOM 14297 C CA . ASP B 1 428 ? -55.26264 -37.00852 -41.93783 1.000 38.14367 428 ASP B CA 1
ATOM 14298 C C . ASP B 1 428 ? -53.93520 -37.75336 -41.94414 1.000 37.34537 428 ASP B C 1
ATOM 14299 O O . ASP B 1 428 ? -53.57249 -38.40900 -42.92382 1.000 36.86977 428 ASP B O 1
ATOM 14308 N N . GLY B 1 429 ? -53.21053 -37.64318 -40.83454 1.000 37.30093 429 GLY B N 1
ATOM 14309 C CA . GLY B 1 429 ? -51.90933 -38.27157 -40.71317 1.000 40.19633 429 GLY B CA 1
ATOM 14310 C C . GLY B 1 429 ? -50.79958 -37.27272 -40.46250 1.000 38.28602 429 GLY B C 1
ATOM 14311 O O . GLY B 1 429 ? -50.87116 -36.12438 -40.90922 1.000 39.98456 429 GLY B O 1
ATOM 14315 N N . SER B 1 430 ? -49.75379 -37.71134 -39.76045 1.000 37.30692 430 SER B N 1
ATOM 14316 C CA . SER B 1 430 ? -48.70936 -36.78977 -39.32593 1.000 41.65406 430 SER B CA 1
ATOM 14317 C C . SER B 1 430 ? -47.90415 -36.23484 -40.49546 1.000 40.42376 430 SER B C 1
ATOM 14318 O O . SER B 1 430 ? -47.36424 -35.12735 -40.39830 1.000 36.76592 430 SER B O 1
ATOM 14326 N N . VAL B 1 431 ? -47.79131 -36.98268 -41.59380 1.000 38.52613 431 VAL B N 1
ATOM 14327 C CA . VAL B 1 431 ? -46.93892 -36.54796 -42.69877 1.000 37.14294 431 VAL B CA 1
ATOM 14328 C C . VAL B 1 431 ? -47.60717 -35.41657 -43.47223 1.000 38.84935 431 VAL B C 1
ATOM 14329 O O . VAL B 1 431 ? -47.03395 -34.33401 -43.64244 1.000 37.01976 431 VAL B O 1
ATOM 14342 N N . VAL B 1 432 ? -48.82779 -35.65261 -43.96052 1.000 37.02544 432 VAL B N 1
ATOM 14343 C CA . VAL B 1 432 ? -49.52949 -34.61402 -44.71069 1.000 38.17458 432 VAL B CA 1
ATOM 14344 C C . VAL B 1 432 ? -49.81199 -33.40961 -43.82578 1.000 39.06345 432 VAL B C 1
ATOM 14345 O O . VAL B 1 432 ? -49.83922 -32.26836 -44.30441 1.000 37.03520 432 VAL B O 1
ATOM 14358 N N . GLU B 1 433 ? -50.02191 -33.63426 -42.52856 1.000 36.49954 433 GLU B N 1
ATOM 14359 C CA . GLU B 1 433 ? -50.37834 -32.53509 -41.63964 1.000 38.36939 433 GLU B CA 1
ATOM 14360 C C . GLU B 1 433 ? -49.15691 -31.74136 -41.18950 1.000 39.45470 433 GLU B C 1
ATOM 14361 O O . GLU B 1 433 ? -49.19965 -30.50688 -41.15501 1.000 41.37779 433 GLU B O 1
ATOM 14373 N N . HIS B 1 434 ? -48.05794 -32.42120 -40.85190 1.000 40.19761 434 HIS B N 1
ATOM 14374 C CA . HIS B 1 434 ? -46.94858 -31.77754 -40.16279 1.000 38.00465 434 HIS B CA 1
ATOM 14375 C C . HIS B 1 434 ? -45.62046 -31.80379 -40.90192 1.000 36.09590 434 HIS B C 1
ATOM 14376 O O . HIS B 1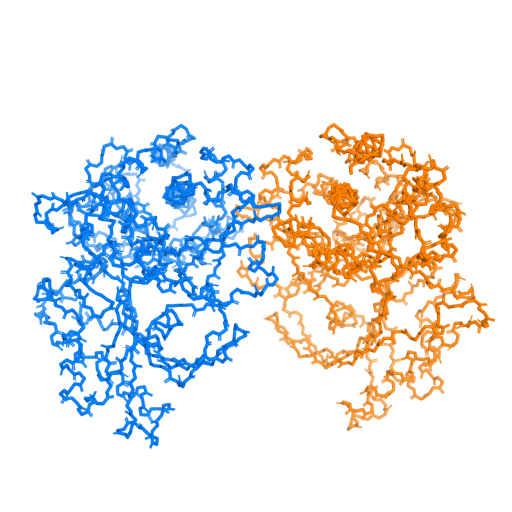 434 ? -44.74042 -31.00825 -40.55648 1.000 40.55887 434 HIS B O 1
ATOM 14390 N N . TYR B 1 435 ? -45.44158 -32.66097 -41.89614 1.000 38.14461 435 TYR B N 1
ATOM 14391 C CA . TYR B 1 435 ? -44.16794 -32.67373 -42.60600 1.000 35.08689 435 TYR B CA 1
ATOM 14392 C C . TYR B 1 435 ? -44.08660 -31.43092 -43.48291 1.000 35.48394 435 TYR B C 1
ATOM 14393 O O . TYR B 1 435 ? -44.88778 -31.29241 -44.41674 1.000 32.76801 435 TYR B O 1
ATOM 14411 N N . PRO B 1 436 ? -43.15917 -30.50841 -43.22501 1.000 35.39187 436 PRO B N 1
ATOM 14412 C CA . PRO B 1 436 ? -43.18631 -29.22198 -43.93282 1.000 36.25598 436 PRO B CA 1
ATOM 14413 C C . PRO B 1 436 ? -43.04214 -29.40259 -45.43542 1.000 34.66750 436 PRO B C 1
ATOM 14414 O O . PRO B 1 436 ? -42.11294 -30.05539 -45.91458 1.000 33.71950 436 PRO B O 1
ATOM 14425 N N . GLY B 1 437 ? -43.97371 -28.80405 -46.17822 1.000 35.77156 437 GLY B N 1
ATOM 14426 C CA . GLY B 1 437 ? -43.93880 -28.81094 -47.62274 1.000 36.21902 437 GLY B CA 1
ATOM 14427 C C . GLY B 1 437 ? -44.59551 -30.00598 -48.27844 1.000 35.60634 437 GLY B C 1
ATOM 14428 O O . GLY B 1 437 ? -44.75150 -30.00762 -49.50613 1.000 35.75494 437 GLY B O 1
ATOM 14432 N N . PHE B 1 438 ? -44.99161 -31.02037 -47.50797 1.000 35.26901 438 PHE B N 1
ATOM 14433 C CA . PHE B 1 438 ? -45.54983 -32.22498 -48.11340 1.000 36.15098 438 PHE B CA 1
ATOM 14434 C C . PHE B 1 438 ? -46.82765 -31.90859 -48.87986 1.000 37.80320 438 PHE B C 1
ATOM 14435 O O . PHE B 1 438 ? -47.01305 -32.36161 -50.01523 1.000 36.04329 438 PHE B O 1
ATOM 14452 N N . ARG B 1 439 ? -47.72669 -31.13226 -48.26939 1.000 38.26799 439 ARG B N 1
ATOM 14453 C CA . ARG B 1 439 ? -48.95756 -30.75012 -48.95456 1.000 38.72377 439 ARG B CA 1
ATOM 14454 C C . ARG B 1 439 ? -48.66729 -29.90950 -50.19055 1.000 37.00948 439 ARG B C 1
ATOM 14455 O O . ARG B 1 439 ? -49.28945 -30.10287 -51.24145 1.000 35.94955 439 ARG B O 1
ATOM 14476 N N . SER B 1 440 ? -47.72197 -28.97211 -50.08567 1.000 37.98968 440 SER B N 1
ATOM 14477 C CA . SER B 1 440 ? -47.40858 -28.11315 -51.22262 1.000 38.36409 440 SER B CA 1
ATOM 14478 C C . SER B 1 440 ? -46.90080 -28.92988 -52.40159 1.000 37.30467 440 SER B C 1
ATOM 14479 O O . SER B 1 440 ? -47.19474 -28.61312 -53.56017 1.000 34.84678 440 SER B O 1
ATOM 14487 N N . MET B 1 441 ? -46.12732 -29.98030 -52.12703 1.000 34.71168 441 MET B N 1
ATOM 14488 C CA . MET B 1 441 ? -45.60253 -30.81176 -53.20110 1.000 37.96881 441 MET B CA 1
ATOM 14489 C C . MET B 1 441 ? -46.67473 -31.73111 -53.77262 1.000 33.52974 441 MET B C 1
ATOM 14490 O O . MET B 1 441 ? -46.67124 -31.99806 -54.97880 1.000 33.47763 441 MET B O 1
ATOM 14504 N N . MET B 1 442 ? -47.60370 -32.20799 -52.93802 1.000 34.06005 442 MET B N 1
ATOM 14505 C CA . MET B 1 442 ? -48.75720 -32.93440 -53.46284 1.000 37.18979 442 MET B CA 1
ATOM 14506 C C . MET B 1 442 ? -49.54885 -32.06713 -54.43335 1.000 36.43872 442 MET B C 1
ATOM 14507 O O . MET B 1 442 ? -50.01470 -32.54822 -55.47374 1.000 33.33159 442 MET B O 1
ATOM 14521 N N . ARG B 1 443 ? -49.71794 -30.78410 -54.10519 1.000 34.90362 443 ARG B N 1
ATOM 14522 C CA . ARG B 1 443 ? -50.47867 -29.89542 -54.97703 1.000 35.96960 443 ARG B CA 1
ATOM 14523 C C . ARG B 1 443 ? -49.73820 -29.65272 -56.28538 1.000 36.73252 443 ARG B C 1
ATOM 14524 O O . ARG B 1 443 ? -50.35260 -29.62801 -57.35839 1.000 33.67950 443 ARG B O 1
ATOM 14545 N N . HIS B 1 444 ? -48.41646 -29.48143 -56.21686 1.000 36.24494 444 HIS B N 1
ATOM 14546 C CA . HIS B 1 444 ? -47.61752 -29.38705 -57.43302 1.000 34.02890 444 HIS B CA 1
ATOM 14547 C C . HIS B 1 444 ? -47.80642 -30.62877 -58.29674 1.000 37.03389 444 HIS B C 1
ATOM 14548 O O . HIS B 1 444 ? -48.02434 -30.53256 -59.51063 1.000 36.47489 444 HIS B O 1
ATOM 14562 N N . ALA B 1 445 ? -47.73659 -31.81059 -57.68025 1.000 35.45928 445 ALA B N 1
ATOM 14563 C CA . ALA B 1 445 ? -47.89259 -33.04673 -58.43814 1.000 36.33685 445 ALA B CA 1
ATOM 14564 C C . ALA B 1 445 ? -49.29068 -33.15681 -59.03509 1.000 34.40850 445 ALA B C 1
ATOM 14565 O O . ALA B 1 445 ? -49.45274 -33.62177 -60.16945 1.000 35.91991 445 ALA B O 1
ATOM 14572 N N . LEU B 1 446 ? -50.31566 -32.73759 -58.28756 1.000 36.94789 446 LEU B N 1
ATOM 14573 C CA . LEU B 1 446 ? -51.66744 -32.71939 -58.84123 1.000 36.54857 446 LEU B CA 1
ATOM 14574 C C . LEU B 1 446 ? -51.74503 -31.82277 -60.07045 1.000 34.00815 446 LEU B C 1
ATOM 14575 O O . LEU B 1 446 ? -52.36783 -32.18540 -61.07554 1.000 32.77307 446 LEU B O 1
ATOM 14591 N N . ALA B 1 447 ? -51.12221 -30.64403 -60.00828 1.000 32.87133 447 ALA B N 1
ATOM 14592 C CA . ALA B 1 447 ? -51.10857 -29.75951 -61.16729 1.000 35.74088 447 ALA B CA 1
ATOM 14593 C C . ALA B 1 447 ? -50.38235 -30.39596 -62.34556 1.000 35.37289 447 ALA B C 1
ATOM 14594 O O . ALA B 1 447 ? -50.74848 -30.15742 -63.50230 1.000 36.00574 447 ALA B O 1
ATOM 14601 N N . LEU B 1 448 ? -49.35461 -31.20579 -62.07533 1.000 34.47603 448 LEU B N 1
ATOM 14602 C CA . LEU B 1 448 ? -48.64327 -31.91009 -63.13580 1.000 35.64407 448 LEU B CA 1
ATOM 14603 C C . LEU B 1 448 ? -49.41977 -33.10952 -63.66334 1.000 35.28273 448 LEU B C 1
ATOM 14604 O O . LEU B 1 448 ? -49.15592 -33.55861 -64.78420 1.000 35.89688 448 LEU B O 1
ATOM 14620 N N . SER B 1 449 ? -50.37269 -33.62552 -62.89301 1.000 34.74497 449 SER B N 1
ATOM 14621 C CA . SER B 1 449 ? -51.12198 -34.81547 -63.27339 1.000 36.15990 449 SER B CA 1
ATOM 14622 C C . SER B 1 449 ? -52.08544 -34.49563 -64.41076 1.000 36.81387 449 SER B C 1
ATOM 14623 O O . SER B 1 449 ? -52.19095 -33.33586 -64.83016 1.000 37.54661 449 SER B O 1
ATOM 14631 N N . PRO B 1 450 ? -52.78852 -35.49488 -64.94868 1.000 39.75626 450 PRO B N 1
ATOM 14632 C CA . PRO B 1 450 ? -53.72021 -35.22110 -66.05454 1.000 40.38461 450 PRO B CA 1
ATOM 14633 C C . PRO B 1 450 ? -54.82429 -34.22795 -65.71747 1.000 40.21806 450 PRO B C 1
ATOM 14634 O O . PRO B 1 450 ? -55.40774 -33.65312 -66.64410 1.000 49.01121 450 PRO B O 1
ATOM 14645 N N . ILE B 1 451 ? -55.13959 -33.99721 -64.43873 1.000 39.30822 451 ILE B N 1
ATOM 14646 C CA . ILE B 1 451 ? -56.16665 -33.00428 -64.12948 1.000 38.51257 451 ILE B CA 1
ATOM 14647 C C . ILE B 1 451 ? -55.64319 -31.58905 -64.34462 1.000 36.90218 451 ILE B C 1
ATOM 14648 O O . ILE B 1 451 ? -56.43847 -30.65009 -64.46465 1.000 39.13571 451 ILE B O 1
ATOM 14664 N N . GLY B 1 452 ? -54.32479 -31.41166 -64.39660 1.000 38.90162 452 GLY B N 1
ATOM 14665 C CA . GLY B 1 452 ? -53.73092 -30.14915 -64.76729 1.000 39.73047 452 GLY B CA 1
ATOM 14666 C C . GLY B 1 452 ? -53.80226 -29.09962 -63.67764 1.000 38.18186 452 GLY B C 1
ATOM 14667 O O . GLY B 1 452 ? -54.37071 -29.31691 -62.60295 1.000 37.79028 452 GLY B O 1
ATOM 14671 N N . PRO B 1 453 ? -53.21389 -27.92874 -63.94122 1.000 37.60842 453 PRO B N 1
ATOM 14672 C CA . PRO B 1 453 ? -53.26766 -26.84797 -62.94142 1.000 40.40883 453 PRO B CA 1
ATOM 14673 C C . PRO B 1 453 ? -54.68100 -26.38670 -62.64087 1.000 41.36532 453 PRO B C 1
ATOM 14674 O O . PRO B 1 453 ? -54.98793 -26.03507 -61.49579 1.000 40.63472 453 PRO B O 1
ATOM 14685 N N . GLU B 1 454 ? -55.55416 -26.37537 -63.64943 1.000 42.67367 454 GLU B N 1
ATOM 14686 C CA . GLU B 1 454 ? -56.94000 -25.98142 -63.42593 1.000 44.26647 454 GLU B CA 1
ATOM 14687 C C . GLU B 1 454 ? -57.68417 -27.01330 -62.58725 1.000 43.07709 454 GLU B C 1
ATOM 14688 O O . GLU B 1 454 ? -58.55851 -26.65107 -61.79231 1.000 45.63072 454 GLU B O 1
ATOM 14700 N N . GLY B 1 455 ? -57.35080 -28.29543 -62.74239 1.000 41.26090 455 GLY B N 1
ATOM 14701 C CA . GLY B 1 455 ? -57.95899 -29.31014 -61.89928 1.000 38.19197 455 GLY B CA 1
ATOM 14702 C C . GLY B 1 455 ? -57.48901 -29.22277 -60.46019 1.000 41.10931 455 GLY B C 1
ATOM 14703 O O . GLY B 1 455 ? -58.27090 -29.43198 -59.52822 1.000 40.31722 455 GLY B O 1
ATOM 14707 N N . GLU B 1 456 ? -56.20510 -28.91583 -60.25745 1.000 37.31245 456 GLU B N 1
ATOM 14708 C CA . GLU B 1 456 ? -55.68031 -28.80571 -58.90044 1.000 37.90179 456 GLU B CA 1
ATOM 14709 C C . GLU B 1 456 ? -56.34870 -27.66585 -58.14004 1.000 37.49962 456 GLU B C 1
ATOM 14710 O O . GLU B 1 456 ? -56.60199 -27.78139 -56.93584 1.000 36.68036 456 GLU B O 1
ATOM 14722 N N . ARG B 1 457 ? -56.64741 -26.55630 -58.82276 1.000 36.63873 457 ARG B N 1
ATOM 14723 C CA . ARG B 1 457 ? -57.31096 -25.44562 -58.14570 1.000 42.87155 457 ARG B CA 1
ATOM 14724 C C . ARG B 1 457 ? -58.69933 -25.83789 -57.65784 1.000 40.00954 457 ARG B C 1
ATOM 14725 O O . ARG B 1 457 ? -59.18098 -25.29497 -56.65748 1.000 42.45054 457 ARG B O 1
ATOM 14746 N N . ASP B 1 458 ? -59.35409 -26.77278 -58.34259 1.000 40.85868 458 ASP B N 1
ATOM 14747 C CA . ASP B 1 458 ? -60.65357 -27.27302 -57.91485 1.000 43.76622 458 ASP B CA 1
ATOM 14748 C C . ASP B 1 458 ? -60.54667 -28.37346 -56.86614 1.000 43.04445 458 ASP B C 1
ATOM 14749 O O . ASP B 1 458 ? -61.57432 -28.94188 -56.48446 1.000 40.68544 458 ASP B O 1
ATOM 14758 N N . VAL B 1 459 ? -59.34033 -28.70243 -56.40943 1.000 40.97384 459 VAL B N 1
ATOM 14759 C CA . VAL B 1 459 ? -59.12317 -29.73155 -55.39895 1.000 41.55277 459 VAL B CA 1
ATOM 14760 C C . VAL B 1 459 ? -58.63229 -29.05071 -54.13095 1.000 40.60142 459 VAL B C 1
ATOM 14761 O O . VAL B 1 459 ? -57.67911 -28.26347 -54.16856 1.000 39.17878 459 VAL B O 1
ATOM 14774 N N . HIS B 1 460 ? -59.27687 -29.35960 -53.01143 1.000 39.91208 460 HIS B N 1
ATOM 14775 C CA . HIS B 1 460 ? -58.93308 -28.79123 -51.71209 1.000 43.51002 460 HIS B CA 1
ATOM 14776 C C . HIS B 1 460 ? -58.44590 -29.93292 -50.82615 1.000 39.21220 460 HIS B C 1
ATOM 14777 O O . HIS B 1 460 ? -59.25040 -30.72892 -50.33302 1.000 37.48108 460 HIS B O 1
ATOM 14791 N N . LEU B 1 461 ? -57.12773 -30.02231 -50.64614 1.000 41.29388 461 LEU B N 1
ATOM 14792 C CA . LEU B 1 461 ? -56.52835 -30.95619 -49.69432 1.000 39.26662 461 LEU B CA 1
ATOM 14793 C C . LEU B 1 461 ? -56.69177 -30.36233 -48.30348 1.000 42.90277 461 LEU B C 1
ATOM 14794 O O . LEU B 1 461 ? -55.90020 -29.52000 -47.87551 1.000 47.24905 461 LEU B O 1
ATOM 14810 N N . ARG B 1 462 ? -57.72778 -30.79536 -47.59579 1.000 42.28593 462 ARG B N 1
ATOM 14811 C CA . ARG B 1 462 ? -58.08352 -30.24164 -46.29898 1.000 44.28031 462 ARG B CA 1
ATOM 14812 C C . ARG B 1 462 ? -57.69307 -31.21162 -45.19589 1.000 46.14273 462 ARG B C 1
ATOM 14813 O O . ARG B 1 462 ? -58.01887 -32.40180 -45.26632 1.000 43.23189 462 ARG B O 1
ATOM 14834 N N . ILE B 1 463 ? -56.99667 -30.70418 -44.18123 1.000 45.36353 463 ILE B N 1
ATOM 14835 C CA . ILE B 1 463 ? -56.68954 -31.52866 -43.02111 1.000 44.95768 463 ILE B CA 1
ATOM 14836 C C . ILE B 1 463 ? -57.98437 -31.73364 -42.24714 1.000 47.68403 463 ILE B C 1
ATOM 14837 O O . ILE B 1 463 ? -58.57680 -30.77686 -41.73477 1.000 51.04437 463 ILE B O 1
ATOM 14853 N N . SER B 1 464 ? -58.43050 -32.98489 -42.16207 1.000 52.81219 464 SER B N 1
ATOM 14854 C CA . SER B 1 464 ? -59.71939 -33.32123 -41.55839 1.000 58.17023 464 SER B CA 1
ATOM 14855 C C . SER B 1 464 ? -59.48864 -34.55452 -40.69374 1.000 62.20474 464 SER B C 1
ATOM 14856 O O . SER B 1 464 ? -59.45540 -35.67802 -41.20371 1.000 66.75234 464 SER B O 1
ATOM 14864 N N . LYS B 1 465 ? -59.34040 -34.34228 -39.39037 1.000 71.36481 465 LYS B N 1
ATOM 14865 C CA . LYS B 1 465 ? -59.05082 -35.42631 -38.46399 1.000 76.43592 465 LYS B CA 1
ATOM 14866 C C . LYS B 1 465 ? -60.32255 -36.07645 -37.93255 1.000 74.15277 465 LYS B C 1
ATOM 14867 O O . LYS B 1 465 ? -61.28047 -35.39286 -37.55776 1.000 73.81951 465 LYS B O 1
ATOM 14886 N N . ASP B 1 466 ? -60.31922 -37.41060 -37.91261 1.000 74.42265 466 ASP B N 1
ATOM 14887 C CA . ASP B 1 466 ? -61.40234 -38.19535 -37.33280 1.000 72.73313 466 ASP B CA 1
ATOM 14888 C C . ASP B 1 466 ? -60.85209 -38.99549 -36.15779 1.000 76.32300 466 ASP B C 1
ATOM 14889 O O . ASP B 1 466 ? -61.01231 -40.21910 -36.09278 1.000 74.39749 466 ASP B O 1
ATOM 14898 N N . GLY B 1 467 ? -60.17602 -38.31255 -35.23539 1.000 86.27398 467 GLY B N 1
ATOM 14899 C CA . GLY B 1 467 ? -59.64890 -38.95618 -34.04978 1.000 96.73829 467 GLY B CA 1
ATOM 14900 C C . GLY B 1 467 ? -60.62566 -39.06766 -32.90661 1.000 98.01515 467 GLY B C 1
ATOM 14901 O O . GLY B 1 467 ? -60.33508 -39.74170 -31.91359 1.000 91.24608 467 GLY B O 1
ATOM 14905 N N . SER B 1 468 ? -61.78004 -38.41598 -33.02067 1.000 88.34383 468 SER B N 1
ATOM 14906 C CA . SER B 1 468 ? -62.80557 -38.43722 -31.98832 1.000 86.73911 468 SER B CA 1
ATOM 14907 C C . SER B 1 468 ? -63.81760 -39.56030 -32.17614 1.000 83.11825 468 SER B C 1
ATOM 14908 O O . SER B 1 468 ? -64.69122 -39.73369 -31.32042 1.000 81.29218 468 SER B O 1
ATOM 14916 N N . GLY B 1 469 ? -63.73133 -40.31702 -33.26699 1.000 75.90917 469 GLY B N 1
ATOM 14917 C CA . GLY B 1 469 ? -64.61686 -41.44566 -33.47264 1.000 68.27019 469 GLY B CA 1
ATOM 14918 C C . GLY B 1 469 ? -65.95034 -41.10551 -34.09632 1.000 58.92336 469 GLY B C 1
ATOM 14919 O O . GLY B 1 469 ? -66.87055 -41.93010 -34.04109 1.000 53.43070 469 GLY B O 1
ATOM 14923 N N . VAL B 1 470 ? -66.08887 -39.91621 -34.68692 1.000 57.43556 470 VAL B N 1
ATOM 14924 C CA . VAL B 1 470 ? -67.35470 -39.53764 -35.30884 1.000 55.56161 470 VAL B CA 1
ATOM 14925 C C . VAL B 1 470 ? -67.68116 -40.46944 -36.46835 1.000 52.90901 470 VAL B C 1
ATOM 14926 O O . VAL B 1 470 ? -68.84258 -40.84177 -36.67629 1.000 52.44584 470 VAL B O 1
ATOM 14939 N N . GLY B 1 471 ? -66.66823 -40.85975 -37.24331 1.000 50.84003 471 GLY B N 1
ATOM 14940 C CA . GLY B 1 471 ? -66.91912 -41.75359 -38.36176 1.000 45.31946 471 GLY B CA 1
ATOM 14941 C C . GLY B 1 471 ? -67.48574 -43.08529 -37.91220 1.000 50.22797 471 GLY B C 1
ATOM 14942 O O . GLY B 1 471 ? -68.48616 -43.56564 -38.45127 1.000 50.61047 471 GLY B O 1
ATOM 14946 N N . ALA B 1 472 ? -66.85501 -43.69707 -36.90829 1.000 50.14496 472 ALA B N 1
ATOM 14947 C CA . ALA B 1 472 ? -67.37975 -44.94000 -36.35559 1.000 46.29387 472 ALA B CA 1
ATOM 14948 C C . ALA B 1 472 ? -68.74726 -44.72274 -35.72096 1.000 50.62675 472 ALA B C 1
ATOM 14949 O O . ALA B 1 472 ? -69.63788 -45.57298 -35.83736 1.000 46.77081 472 ALA B O 1
ATOM 14956 N N . ALA B 1 473 ? -68.93068 -43.58653 -35.04324 1.000 49.68241 473 ALA B N 1
ATOM 14957 C CA . ALA B 1 473 ? -70.20039 -43.31341 -34.37808 1.000 49.33378 473 ALA B CA 1
ATOM 14958 C C . ALA B 1 473 ? -71.34299 -43.21049 -35.38050 1.000 51.83219 473 ALA B C 1
ATOM 14959 O O . ALA B 1 473 ? -72.46019 -43.66626 -35.10920 1.000 53.40182 473 ALA B O 1
ATOM 14966 N N . LEU B 1 474 ? -71.08470 -42.61187 -36.54496 1.000 52.31878 474 LEU B N 1
ATOM 14967 C CA . LEU B 1 474 ? -72.13028 -42.48360 -37.55494 1.000 51.36008 474 LEU B CA 1
ATOM 14968 C C . LEU B 1 474 ? -72.56834 -43.84796 -38.07352 1.000 52.63806 474 LEU B C 1
ATOM 14969 O O . LEU B 1 474 ? -73.75517 -44.06571 -38.34304 1.000 54.99031 474 LEU B O 1
ATOM 14985 N N . CYS B 1 475 ? -71.62498 -44.78116 -38.21989 1.000 50.63727 475 CYS B N 1
ATOM 14986 C CA . CYS B 1 475 ? -71.98062 -46.12350 -38.66932 1.000 51.10485 475 CYS B CA 1
ATOM 14987 C C . CYS B 1 475 ? -72.75541 -46.87979 -37.59744 1.000 54.82364 475 CYS B C 1
ATOM 14988 O O . CYS B 1 475 ? -73.71565 -47.59543 -37.90588 1.000 60.61556 475 CYS B O 1
ATOM 14996 N N . ALA B 1 476 ? -72.35398 -46.73443 -36.33272 1.000 55.02454 476 ALA B N 1
ATOM 14997 C CA . ALA B 1 476 ? -73.06757 -47.40268 -35.24992 1.000 54.37327 476 ALA B CA 1
ATOM 14998 C C . ALA B 1 476 ? -74.48670 -46.86725 -35.11497 1.000 58.40877 476 ALA B C 1
ATOM 14999 O O . ALA B 1 476 ? -75.42878 -47.63473 -34.88586 1.000 57.27426 476 ALA B O 1
ATOM 15006 N N . LEU B 1 477 ? -74.65674 -45.54947 -35.24902 1.000 58.29207 477 LEU B N 1
ATOM 15007 C CA . LEU B 1 477 ? -75.98893 -44.95720 -35.18719 1.000 62.71085 477 LEU B CA 1
ATOM 15008 C C . LEU B 1 477 ? -76.93200 -45.61989 -36.18427 1.000 66.67945 477 LEU B C 1
ATOM 15009 O O . LEU B 1 477 ? -78.09257 -45.90302 -35.86496 1.000 61.32584 477 LEU B O 1
ATOM 15025 N N . HIS B 1 478 ? -76.44658 -45.87831 -37.39936 1.000 73.94290 478 HIS B N 1
ATOM 15026 C CA . HIS B 1 478 ? -77.28303 -46.50268 -38.41886 1.000 78.06125 478 HIS B CA 1
ATOM 15027 C C . HIS B 1 478 ? -77.61118 -47.95102 -38.06906 1.000 83.96097 478 HIS B C 1
ATOM 15028 O O . HIS B 1 478 ? -78.75224 -48.39366 -38.24529 1.000 83.65070 478 HIS B O 1
ATOM 15042 N N . ALA B 1 479 ? -76.63004 -48.70196 -37.57308 1.000 73.55345 479 ALA B N 1
ATOM 15043 C CA . ALA B 1 479 ? -76.79058 -50.13729 -37.39318 1.000 66.23247 479 ALA B CA 1
ATOM 15044 C C . ALA B 1 479 ? -77.78389 -50.44608 -36.27263 1.000 64.70961 479 ALA B C 1
ATOM 15045 O O . ALA B 1 479 ? -78.15388 -49.58696 -35.46727 1.000 62.67684 479 ALA B O 1
ATOM 15052 N N . ASN B 1 480 ? -78.21672 -51.70509 -36.23452 1.000 64.26650 480 ASN B N 1
ATOM 15053 C CA . ASN B 1 480 ? -79.12504 -52.18858 -35.20462 1.000 65.05906 480 ASN B CA 1
ATOM 15054 C C . ASN B 1 480 ? -78.33998 -52.81965 -34.06171 1.000 64.76468 480 ASN B C 1
ATOM 15055 O O . ASN B 1 480 ? -77.33442 -53.50129 -34.28178 1.000 61.69590 480 ASN B O 1
ATOM 15066 N N . TYR B 1 481 ? -78.80961 -52.58960 -32.83975 1.000 68.39221 481 TYR B N 1
ATOM 15067 C CA . TYR B 1 481 ? -78.15625 -53.12324 -31.64912 1.000 69.93099 481 TYR B CA 1
ATOM 15068 C C . TYR B 1 481 ? -78.22060 -54.64562 -31.62409 1.000 69.23035 481 TYR B C 1
ATOM 15069 O O . TYR B 1 481 ? -79.26985 -55.23958 -31.87158 1.000 67.97250 481 TYR B O 1
#

Radius of gyration: 30.98 Å; Cα contacts (8 Å, |Δi|>4): 1992; chains: 2; bounding box: 79×85×66 Å